Protein 6W7T (pdb70)

Solvent-accessible surface area: 50321 Å² total; per-residue (Å²): 180,81,61,82,114,69,72,10,23,86,0,3,60,17,20,10,60,31,122,79,77,37,110,3,17,54,73,8,43,52,61,99,120,99,9,112,152,45,4,39,69,38,29,157,164,55,48,157,60,7,79,60,16,26,53,48,46,2,15,6,26,2,10,12,0,17,127,14,1,9,57,14,0,100,55,127,150,49,152,7,9,27,34,1,94,0,0,41,14,4,4,48,39,31,28,32,19,48,100,49,91,21,39,57,85,78,177,94,62,92,100,38,20,31,86,6,12,72,24,7,18,112,59,21,63,40,45,117,5,20,72,74,2,48,64,64,94,136,95,20,119,99,52,5,31,48,38,8,78,131,58,27,132,73,19,60,58,36,12,64,32,98,9,38,46,44,18,19,20,0,23,108,15,3,12,56,12,0,91,65,107,150,57,130,12,5,25,40,2,96,0,0,50,12,3,8,51,36,24,46,32,26,40,77,79,57,55,32,53,36,57,136,115,165,189,84,36,77,141,81,59,10,26,103,7,2,77,23,24,12,53,56,78,54,35,48,109,9,26,56,85,15,63,66,44,106,134,121,44,104,134,62,2,7,38,48,40,132,145,78,50,149,80,8,73,55,18,37,48,62,49,11,26,56,46,12,19,20,0,16,116,14,1,24,56,11,1,102,39,113,130,47,127,10,13,31,51,1,93,0,0,37,9,4,0,43,30,26,64,27,23,50,49,74,60,20,25,48,47,51,82,152,111,190,103,62,59,113,63,62,17,32,61,5,1,63,15,20,9,66,37,67,68,62,54,67,0,3,101,53,19,54,78,53,127,150,79,26,138,168,40,3,32,43,52,47,107,133,59,51,136,60,14,69,32,8,23,57,91,45,10,31,66,41,4,12,23,0,14,128,19,0,14,41,6,0,88,62,117,139,43,102,11,14,29,42,1,65,0,0,40,7,2,2,47,28,22,36,22,15,45,68,45,65,23,31,62,49,76,154,134,177,96,54,78,115,77,48,9,55,90,2,3,76,15,25,15,79,38,58,67,109,33,71,0,18,54,60,9,53,64,81,85,138,134,5,123,137,54,15,56,67,27,68,166,150,58,36,129,87,6,61,59,36,17,50,64,50,1,28,44,48,6,11,22,0,15,118,12,0,15,64,13,0,82,49,107,140,38,138,15,17,26,34,3,104,0,0,44,13,3,2,50,43,27,33,26,16,61,38,56,60,20,31,62,53,65,116,70,162,188,114,55,82,123,70,54,14,17,98,0,2,70,20,21,11,79,49,56,56,58,45,113,4,22,56,83,10,47,60,69,95,140,91,2,122,173,42,4,25,46,31,26,152,136,51,39,125,67,7,74,63,12,19,59,46,47,4,28,26,31,9,15,4,0,23,81,10,1,17,66,12,0,94,47,109,143,53,158,12,16,37,47,4,111,0,0,45,8,3,2,47,46,26,35,27,16,66,84,47,53,36,30,57,24,68,149,203,72,80,116,82,79,13,39,73,2,2,69,24,13,11,79,51,42,66,42,43,99,3,10,72,58,6,58,56,56,104,134,119,37,148,149,54,5,35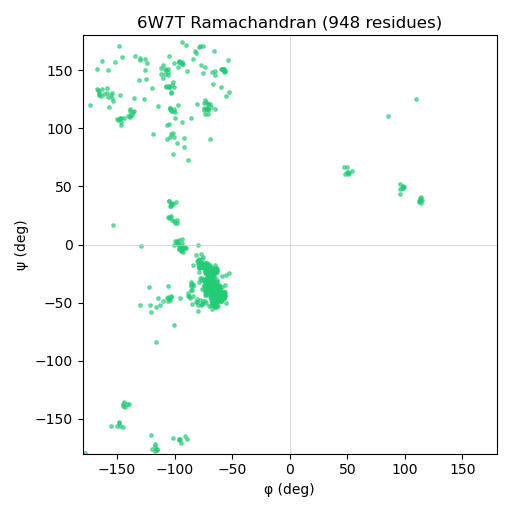,29,41,30,78,155,71,52,131,81,13,61,66,36,24,54,93,58,6,25,47,38,12,11,6,0,10,96,11,0,22,54,8,0,86,52,114,130,48,117,10,3,31,47,0,90,0,0,40,13,3,0,49,41,25,49,22,18,61,60,70,29,48,19,66,38,65,128,78,200,192,101,61,44,132,88,52,1,50,87,2,5,77,26,22,5,75,56,45,78,54,39,101,7,13,71,70,7,60,48,51,105,146,125,25,141,168,62,2,34,41,22,42,202,138,60,48,130,83,20,69,55,18,15,53,84,57,2,28,44,45,2,10,10,0,13,145,12,0,11,54,12,0,96,41,113,144,43,109,8,6,19,51,0,67,0,0,34,6,0,0,44,42,25,39,23,16,40,78,40,43,22,41,71,45,58,142,152,103,125,115,93,1,52,82,4,0,61,17,14,17,77,43,67,74,54,36,94,1,25,58,56,8,66,48,65,104,143,102,16,145,138,57,4,47,36,44,39,178,135,26,46,125,62,8,75,63,22,12,57,81,81,4,26,57,48,5,20,13,0,15,103,10,0,23,58,10,0,84,50,109,144,46,140,20,21,26,48,2,77,0,0,40,7,3,4,52,37,25,55,32,34,30,73,56,46,29,32,57,38,109

Organism: NCBI:txid2905964

Radius of gyration: 33.5 Å; Cα contacts (8 Å, |Δi|>4): 1269; chains: 9; bounding box: 105×89×72 Å

InterPro domains:
  IPR048683 Bacteriophage Sf6, terminase small subunit-like [PF20901] (17-115)

B-factor: mean 127.48, std 31.04, range [30.0, 252.53]

Foldseek 3Di:
DDDPVQLVVQLLVCVVPPVDNQVSNVSSPDDNPPRPVVSVVVCVVCVVVSVVVVVVVVVVCVVVVVVVLVVQLVDPPDDPVSVVVSVVVVVVVVPDDDDDDDDDDDD/DVVQLLVQLVVVCVVVNDQLVSNCVSDDDNPDGPVVSVVSCVVCVVVSVVVVVVVVVVCVVVVVVVLVCQLPVPPDDDVSNVVSVVVVVVVVPDDDDDDDDDDDDDD/DQDPVVLVLQLLVCCVPVPDQQVSVCVSPDDNVVGDVPSVVVCVVCVVVSVVSVVVVVVVCVVVVVVVLVCQLVDPPHDPVSNVVSVVVVVVVVPDDDDDDDDDDDDDD/DDDPVVLVLQLLVCCVPVNDQVVSQVVSPDDPVDDVVCSVVVCVVCVVVSVVVVVVVVVVCVVVVVVVLVCQLPPPPDDPVSVVVSVVVVVVVVPDDDDDDDDDDDDD/DDDPVVLVVQLLVCCVPVPDQLVSNCSSPDDSPPRDVVSVVVCVVCVVVSVVVVVVVVVVCVVVVVVVLVCQLPVPPDDPVSVVVSVVVVVVVVPDDDDDDDDDDPDDD/DDDPVVLVVQLLVCCVPVPDQQVSNVVSPDDNPPGPVVSVVVCVVCVVVSVVVVVVVVVVCVVVVVVVLVCLLVDPPDDPVSVVVSVVVVCVVVPDDDDDDDDDDDD/DDVVVLVVQLLVCCVPPVDQQVSVVVSPDDPVCRVPPSVVVCVVCVVVSVVVVVVVVVVCVVVVVVVLVCQLPVPPHDPVSNVVSVVVVCVVVPHDDDDDDDDDDDDD/DDDPVVLVVQLLVCCVPVPDQQVSVVVSPDDNVPTDVVSVVVCVVCVVVSVVVVVVVVVVCVVVVVVVLVCQLPPPPDDPVSVVVSVVVVVVVVPDDDDDDDDDDPDD/DVVLVVQLLVLCVPVPDQLVSQVSSVHDNPDGPPPSVVVCVVCVVVSVVVVVVVVVVCVVVVVVVLVCQLPDPPHDPVSNVVSVVVVVVVVPDDDDDDDDDDD

Nearest PDB structures (foldseek):
  6w7t-assembly1_B  TM=9.770E-01  e=2.037E-16  Bruynoghevirus PaP3
  7joq-assembly1_C  TM=9.391E-01  e=1.410E-12  Pseudomonas phage NV1
  7joq-assembly5_l  TM=9.430E-01  e=6.565E-12  Pseudomonas phage NV1
  7joq-assembly1_H  TM=9.535E-01  e=2.866E-11  Pseudomonas phage NV1
  7joq-assembly1_D  TM=9.515E-01  e=2.081E-11  Pseudomonas phage NV1

Secondary structure (DSSP, 8-state):
-HHHHHHHHHHHHHHT--HHHHHHHHTS-SS--HHHHHHHHHHTHHHHHHHHHHHHHHTHHHHHHHHHHHHH-TTS-HHHHHHHHHHHHHHHT------EEEEE---/---HHHHHHHHHHHHHHH--HHHHHHHTT--SSS-HHHHHHHHHHSHHHHHHHHHHHHHTTHHHHHHHHHHHHH-TTS-HHHHHHHHHHHHHHHT----EEEEE-----/---HHHHHHHHHHHHHHH--HHHHHHHH---SS-SHHHHHHHHHHSHHHHHHHHHHHHHHTHHHHHHHHHHHHH-TTS-HHHHHHHHHHHHHHHT-----EEEEEE--/---HHHHHHHHHHHHHHH--HHHHHHTTS--SSS-TTHHHHHHHHSHHHHHHHHHHHHHHTHHHHHHHHHHHHH-TTS-HHHHHHHHHHHHHHHT-----EEEEEE---/---HHHHHHHHHHHHHHH--HHHHHHHTS--SSS-TTHHHHHHHHSHHHHHHHHHHHHHTTHHHHHHHHHHHHH-TTS-HHHHHHHHHHHHHHHT-----EEEEE--/--HHHHHHHHHHHHHHH--HHHHHHHTS--SSS-TTHHHHHHHH-HHHHHHHHHHHHHTTHHHHHHHHHHHHH-TTS-HHHHHHHHHHHHHHHT----EEEEEEEE--/---HHHHHHHHHHHHHHH--HHHHHHHTT--SSS-HHHHHHHHHHSHHHHHHHHHHHHHHTHHHHHHHHHHHHH-TTS-HHHHHHHHHHHHHHHT----EEEEEE---/-HHHHHHHHHHHHHH--HHHHHHHTT--SS--TTHHHHHHHHTHHHHHHHHHHHHHHTHHHHHHHHHHHHH-TTS-HHHHHHHHHHHHHHHT----EEEEEE-/---HHHHHHHHHHHHHH---HHHHHHHHT--SSS-HHHHHHHHHHSHHHHHHHHHHHHHHTHHHHHHHHHHHHH-TTS-HHHHHHHHHHHHHHHT----EEEEEE--

Sequence (966 aa):
PLSAKEKLDLYCEGLADGLNKTQAYVAAGFSPNHAQRNVAAYHRKHSEYINAFISERIGSHVPMALRVIVSIAEDPNEKGGIRLKAAQDILDRGGFGAKQKVELTTKSAKEKLDLYCEGLADGLNKTQAYVAAGFSPNHAQRNVAAYHRKHSEYINAFISERIGSHVPMALRVIVSIAEDPNEKGGIRLKAAQDILDRGGFGAKQKVELTTKNVPLSAKEKLDLYCEGLADGLNKTQAYVAAGFSPNHAQRNVAAYHRKHSEYINAFISERIGSHVPMALRVIVSIAEDPNEKGGIRLKAAQDILDRGGFGAKQKVELTTKNVPLSAKEKLDLYCEGLADGLNKTQAYVAAGFSPNHAQRNVAAYHRKHSEYINAFISERIGSHVPMALRVIVSIAEDPNEKGGIRLKAAQDILDRGGFGAKQKVELTTKNPLSAKEKLDLYCEGLADGLNKTQAYVAAGFSPNHAQRNVAAYHRKHSEYINAFISERIGSHVPMALRVIVSIAEDPNEKGGIRLKAAQDILDRGGFGAKQKVELTTKNVPLSAKEKLDLYCEGLADGLNKTQAYVAAGFSPNHAQRNVAAYHRKHSEYINAFISERIGSHVPMALRVIVSIAEDPNEKGGIRLKAAQDILDRGGFGAKQKVELTTKLSAKEKLDLYCEGLADGLNKTQAYVAAGFSPNHAQRNVAAYHRKHSEYINAFISERIGSHVPMALRVIVSIAEDPNEKGGIRLKAAQDILDRGGFGAKQKVELTTKNVPLSAKEKLDLYCEGLADGLNKTQAYVAAGFSPNHAQRNVAAYHRKHSEYINAFISERIGSHVPMALRVIVSIAEDPNEKGGIRLKAAQDILDRGGFGAKQKVELTTKNAKEKLDLYCEGLADGLNKTQAYVAAGFSPNHAQRNVAAYHRKHSEYINAFISERIGSHVPMALRVIVSIAEDPNEKGGIRLKAAQDILDRGGFGAKQKVELTT

Structure (mmCIF, N/CA/C/O backbone):
data_6W7T
#
_entry.id   6W7T
#
_cell.length_a   108.302
_cell.length_b   121.152
_cell.length_c   129.664
_cell.angle_alpha   90.000
_cell.angle_beta   90.000
_cell.angle_gamma   90.000
#
_symmetry.space_group_name_H-M   'P 21 21 21'
#
loop_
_atom_site.group_PDB
_atom_site.id
_atom_site.type_symbol
_atom_site.label_atom_id
_atom_site.label_alt_id
_atom_site.label_comp_id
_atom_site.label_asym_id
_atom_site.label_entity_id
_atom_site.label_seq_id
_atom_site.pdbx_PDB_ins_code
_atom_site.Cartn_x
_atom_site.Cartn_y
_atom_site.Cartn_z
_atom_site.occupancy
_atom_site.B_iso_or_equiv
_atom_site.auth_seq_id
_atom_site.auth_comp_id
_atom_site.auth_asym_id
_atom_site.auth_atom_id
_atom_site.pdbx_PDB_model_num
ATOM 1 N N . PRO A 1 13 ? 91.307 119.710 21.836 1.00 153.00 13 PRO I N 1
ATOM 2 C CA . PRO A 1 13 ? 90.229 120.287 22.645 1.00 148.63 13 PRO I CA 1
ATOM 3 C C . PRO A 1 13 ? 89.380 119.246 23.391 1.00 147.60 13 PRO I C 1
ATOM 4 O O . PRO A 1 13 ? 88.191 119.121 23.100 1.00 141.52 13 PRO I O 1
ATOM 8 N N . LEU A 1 14 ? 89.986 118.519 24.332 1.00 142.32 14 LEU I N 1
ATOM 9 C CA . LEU A 1 14 ? 89.253 117.622 25.224 1.00 136.34 14 LEU I CA 1
ATOM 10 C C . LEU A 1 14 ? 90.077 117.369 26.481 1.00 117.83 14 LEU I C 1
ATOM 11 O O . LEU A 1 14 ? 91.311 117.367 26.437 1.00 119.00 14 LEU I O 1
ATOM 16 N N . SER A 1 15 ? 89.368 117.134 27.593 1.00 99.17 15 SER I N 1
ATOM 17 C CA . SER A 1 15 ? 89.926 117.141 28.946 1.00 100.71 15 SER I CA 1
ATOM 18 C C . SER A 1 15 ? 91.128 116.221 29.130 1.00 93.05 15 SER I C 1
ATOM 19 O O . SER A 1 15 ? 91.327 115.281 28.353 1.00 122.43 15 SER I O 1
ATOM 22 N N . ALA A 1 16 ? 91.943 116.491 30.158 1.00 86.10 16 ALA I N 1
ATOM 23 C CA . ALA A 1 16 ? 92.916 115.493 30.598 1.00 113.89 16 ALA I CA 1
ATOM 24 C C . ALA A 1 16 ? 92.219 114.204 31.013 1.00 97.08 16 ALA I C 1
ATOM 25 O O . ALA A 1 16 ? 92.796 113.116 30.898 1.00 93.20 16 ALA I O 1
ATOM 27 N N . LYS A 1 17 ? 90.966 114.305 31.461 1.00 92.72 17 LYS I N 1
ATOM 28 C CA . LYS A 1 17 ? 90.201 113.117 31.816 1.00 101.52 17 LYS I CA 1
ATOM 29 C C . LYS A 1 17 ? 89.826 112.312 30.581 1.00 102.67 17 LYS I C 1
ATOM 30 O O . LYS A 1 17 ? 89.866 111.076 30.606 1.00 109.73 17 LYS I O 1
ATOM 36 N N . GLU A 1 18 ? 89.526 112.987 29.470 1.00 97.57 18 GLU I N 1
ATOM 37 C CA . GLU A 1 18 ? 89.192 112.266 28.246 1.00 97.04 18 GLU I CA 1
ATOM 38 C C . GLU A 1 18 ? 90.436 111.645 27.629 1.00 91.98 18 GLU I C 1
ATOM 39 O O . GLU A 1 18 ? 90.392 110.520 27.114 1.00 96.40 18 GLU I O 1
ATOM 45 N N . LYS A 1 19 ? 91.572 112.352 27.711 1.00 81.34 19 LYS I N 1
ATOM 46 C CA . LYS A 1 19 ? 92.828 111.781 27.237 1.00 93.54 19 LYS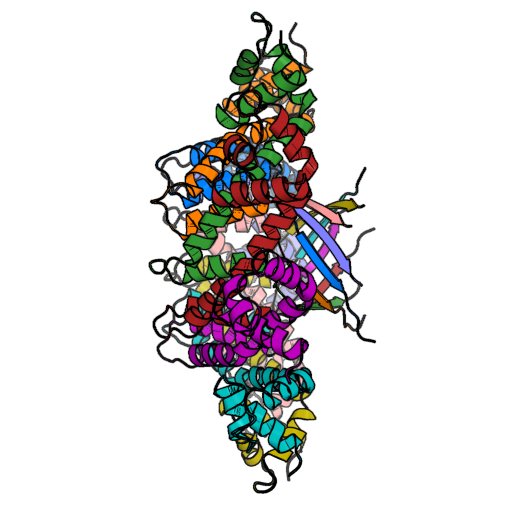 I CA 1
ATOM 47 C C . LYS A 1 19 ? 93.236 110.579 28.078 1.00 99.24 19 LYS I C 1
ATOM 48 O O . LYS A 1 19 ? 93.721 109.572 27.541 1.00 107.15 19 LYS I O 1
ATOM 54 N N . LEU A 1 20 ? 92.993 110.645 29.390 1.00 106.09 20 LEU I N 1
ATOM 55 C CA . LEU A 1 20 ? 93.270 109.508 30.261 1.00 95.28 20 LEU I CA 1
ATOM 56 C C . LEU A 1 20 ? 92.356 108.329 29.940 1.00 101.53 20 LEU I C 1
ATOM 57 O O . LEU A 1 20 ? 92.804 107.174 29.938 1.00 98.49 20 LEU I O 1
ATOM 62 N N . ASP A 1 21 ? 91.078 108.594 29.651 1.00 86.78 21 ASP I N 1
ATOM 63 C CA . ASP A 1 21 ? 90.170 107.498 29.326 1.00 82.95 21 ASP I CA 1
ATOM 64 C C . ASP A 1 21 ? 90.540 106.833 28.014 1.00 90.57 21 ASP I C 1
ATOM 65 O O . ASP A 1 21 ? 90.473 105.603 27.893 1.00 98.27 21 ASP I O 1
ATOM 70 N N . LEU A 1 22 ? 90.962 107.622 27.028 1.00 103.41 22 LEU I N 1
ATOM 71 C CA . LEU A 1 22 ? 91.389 107.018 25.774 1.00 96.31 22 LEU I CA 1
ATOM 72 C C . LEU A 1 22 ? 92.680 106.230 25.963 1.00 88.88 22 LEU I C 1
ATOM 73 O O . LEU A 1 22 ? 92.842 105.146 25.385 1.00 90.22 22 LEU I O 1
ATOM 78 N N . TYR A 1 23 ? 93.601 106.741 26.789 1.00 74.64 23 TYR I N 1
ATOM 79 C CA . TYR A 1 23 ? 94.825 105.990 27.057 1.00 87.99 23 TYR I CA 1
ATOM 80 C C . TYR A 1 23 ? 94.522 104.665 27.749 1.00 97.96 23 TYR I C 1
ATOM 81 O O . TYR A 1 23 ? 95.113 103.636 27.408 1.00 91.42 23 TYR I O 1
ATOM 90 N N . CYS A 1 24 ? 93.592 104.667 28.715 1.00 102.62 24 CYS I N 1
ATOM 91 C CA . CYS A 1 24 ? 93.221 103.428 29.404 1.00 91.64 24 CYS I CA 1
ATOM 92 C C . CYS A 1 24 ? 92.515 102.445 28.480 1.00 90.91 24 CYS I C 1
ATOM 93 O O . CYS A 1 24 ? 92.742 101.234 28.580 1.00 87.20 24 CYS I O 1
ATOM 96 N N . GLU A 1 25 ? 91.618 102.927 27.612 1.00 96.69 25 GLU I N 1
ATOM 97 C CA . GLU A 1 25 ? 90.969 102.008 26.681 1.00 86.42 25 GLU I CA 1
ATOM 98 C C . GLU A 1 25 ? 91.990 101.403 25.721 1.00 85.68 25 GLU I C 1
ATOM 99 O O . GLU A 1 25 ? 91.963 100.192 25.445 1.00 101.75 25 GLU I O 1
ATOM 105 N N . GLY A 1 26 ? 92.932 102.222 25.245 1.00 84.92 26 GLY I N 1
ATOM 106 C CA . GLY A 1 26 ? 93.993 101.697 24.407 1.00 83.89 26 GLY I CA 1
ATOM 107 C C . GLY A 1 26 ? 94.877 100.721 25.152 1.00 82.03 26 GLY I C 1
ATOM 108 O O . GLY A 1 26 ? 95.390 99.768 24.561 1.00 77.45 26 GLY I O 1
ATOM 109 N N . LEU A 1 27 ? 95.069 100.949 26.456 1.00 98.66 27 LEU I N 1
ATOM 110 C CA . LEU A 1 27 ? 95.824 100.033 27.303 1.00 76.32 27 LEU I CA 1
ATOM 111 C C . LEU A 1 27 ? 95.073 98.724 27.496 1.00 101.04 27 LEU I C 1
ATOM 112 O O . LEU A 1 27 ? 95.691 97.656 27.597 1.00 100.33 27 LEU I O 1
ATOM 117 N N . ALA A 1 28 ? 93.741 98.778 27.450 1.00 100.49 28 ALA I N 1
ATOM 118 C CA . ALA A 1 28 ? 92.927 97.545 27.548 1.00 97.43 28 ALA I CA 1
ATOM 119 C C . ALA A 1 28 ? 93.189 96.637 26.350 1.00 96.93 28 ALA I C 1
ATOM 120 O O . ALA A 1 28 ? 93.322 95.428 26.544 1.00 107.87 28 ALA I O 1
ATOM 122 N N . ASP A 1 29 ? 93.197 97.203 25.152 1.00 98.83 29 ASP I N 1
ATOM 123 C CA . ASP A 1 29 ? 93.402 96.393 23.930 1.00 97.99 29 ASP I CA 1
ATOM 124 C C . ASP A 1 29 ? 94.830 96.548 23.400 1.00 106.67 29 ASP I C 1
ATOM 125 O O . ASP A 1 29 ? 95.437 95.522 23.081 1.00 67.38 29 ASP I O 1
ATOM 130 N N . GLY A 1 30 ? 95.354 97.777 23.337 1.00 120.58 30 GLY I N 1
ATOM 131 C CA . GLY A 1 30 ? 96.688 98.041 22.748 1.00 119.74 30 GLY I CA 1
ATOM 132 C C . GLY A 1 30 ? 97.762 97.850 23.779 1.00 111.17 30 GLY I C 1
ATOM 133 O O . GLY A 1 30 ? 97.932 98.716 24.640 1.00 77.63 30 GLY I O 1
ATOM 134 N N . LEU A 1 31 ? 98.529 96.787 23.631 1.00 109.94 31 LEU I N 1
ATOM 135 C CA . LEU A 1 31 ? 99.464 96.439 24.720 1.00 155.35 31 LEU I CA 1
ATOM 136 C C . LEU A 1 31 ? 100.526 97.497 24.998 1.00 156.85 31 LEU I C 1
ATOM 137 O O . LEU A 1 31 ? 100.705 97.829 26.176 1.00 169.01 31 LEU I O 1
ATOM 142 N N . ASN A 1 32 ? 101.179 98.037 23.980 1.00 105.51 32 ASN I N 1
ATOM 143 C CA . ASN A 1 32 ? 102.307 98.937 24.314 1.00 80.61 32 ASN I CA 1
ATOM 144 C C . ASN A 1 32 ? 101.769 100.084 25.148 1.00 90.44 32 ASN I C 1
ATOM 145 O O . ASN A 1 32 ? 100.701 100.616 24.813 1.00 111.21 32 ASN I O 1
ATOM 150 N N . LYS A 1 33 ? 102.483 100.420 26.211 1.00 106.06 33 LYS I N 1
ATOM 151 C CA . LYS A 1 33 ? 102.107 101.621 26.982 1.00 109.79 33 LYS I CA 1
ATOM 152 C C . LYS A 1 33 ? 102.345 102.785 26.037 1.00 101.85 33 LYS I C 1
ATOM 153 O O . LYS A 1 33 ? 101.414 103.570 25.807 1.00 95.67 33 LYS I O 1
ATOM 159 N N . THR A 1 34 ? 103.545 102.836 25.468 1.00 103.21 34 THR I N 1
ATOM 160 C CA . THR A 1 34 ? 103.820 103.981 24.603 1.00 103.71 34 THR I CA 1
ATOM 161 C C . THR A 1 34 ? 102.854 104.030 23.419 1.00 107.95 34 THR I C 1
ATOM 162 O O . THR A 1 34 ? 102.446 105.117 22.987 1.00 113.94 34 THR I O 1
ATOM 166 N N . GLN A 1 35 ? 102.470 102.867 22.880 1.00 79.32 35 GLN I N 1
ATOM 167 C CA . GLN A 1 35 ? 101.507 102.857 21.783 1.00 83.64 35 GLN I CA 1
ATOM 168 C C . GLN A 1 35 ? 100.157 103.414 22.236 1.00 92.31 35 GLN I C 1
ATOM 169 O O . GLN A 1 35 ? 99.557 104.248 21.547 1.00 94.98 35 GLN I O 1
ATOM 175 N N . ALA A 1 36 ? 99.666 102.975 23.402 1.00 96.81 36 ALA I N 1
ATOM 176 C CA . ALA A 1 36 ? 98.399 103.498 23.915 1.00 94.42 36 ALA I CA 1
ATOM 177 C C . ALA A 1 36 ? 98.516 104.967 24.305 1.00 93.63 36 ALA I C 1
ATOM 178 O O . ALA A 1 36 ? 97.533 105.718 24.220 1.00 83.01 36 ALA I O 1
ATOM 180 N N . TYR A 1 37 ? 99.715 105.391 24.711 1.00 103.62 37 TYR I N 1
ATOM 181 C CA . TYR A 1 37 ? 99.975 106.792 25.026 1.00 98.93 37 TYR I CA 1
ATOM 182 C C . TYR A 1 37 ? 99.839 107.680 23.799 1.00 93.76 37 TYR I C 1
ATOM 183 O O . TYR A 1 37 ? 99.072 108.649 23.802 1.00 77.26 37 TYR I O 1
ATOM 192 N N . VAL A 1 38 ? 100.551 107.342 22.719 1.00 86.50 38 VAL I N 1
ATOM 193 C CA . VAL A 1 38 ? 100.463 108.169 21.522 1.00 76.68 38 VAL I CA 1
ATOM 194 C C . VAL A 1 38 ? 99.125 107.989 20.817 1.00 88.32 38 VAL I C 1
ATOM 195 O O . VAL A 1 38 ? 98.689 108.894 20.098 1.00 97.16 38 VAL I O 1
ATOM 199 N N . ALA A 1 39 ? 98.446 106.854 21.003 1.00 85.38 39 ALA I N 1
ATOM 200 C CA . ALA A 1 39 ? 97.111 106.739 20.437 1.00 83.09 39 ALA I CA 1
ATOM 201 C C . ALA A 1 39 ? 96.106 107.532 21.251 1.00 81.79 39 ALA I C 1
ATOM 202 O O . ALA A 1 39 ? 95.056 107.917 20.723 1.00 74.67 39 ALA I O 1
ATOM 204 N N . ALA A 1 40 ? 96.443 107.854 22.501 1.00 89.96 40 ALA I N 1
ATOM 205 C CA . ALA A 1 40 ? 95.582 108.730 23.273 1.00 95.42 40 ALA I CA 1
ATOM 206 C C . ALA A 1 40 ? 95.744 110.176 22.854 1.00 102.36 40 ALA I C 1
ATOM 207 O O . ALA A 1 40 ? 94.864 110.991 23.148 1.00 106.00 40 ALA I O 1
ATOM 209 N N . GLY A 1 41 ? 96.813 110.494 22.126 1.00 95.02 41 GLY I N 1
ATOM 210 C CA . GLY A 1 41 ? 97.024 111.841 21.645 1.00 91.01 41 GLY I CA 1
ATOM 211 C C . GLY A 1 41 ? 97.971 112.686 22.472 1.00 93.33 41 GLY I C 1
ATOM 212 O O . GLY A 1 41 ? 97.654 113.834 22.805 1.00 110.54 41 GLY I O 1
ATOM 213 N N . PHE A 1 42 ? 99.138 112.145 22.804 1.00 74.10 42 PHE I N 1
ATOM 214 C CA . PHE A 1 42 ? 100.152 112.885 23.546 1.00 91.68 42 PHE I CA 1
ATOM 215 C C . PHE A 1 42 ? 101.388 113.063 22.676 1.00 83.18 42 PHE I C 1
ATOM 216 O O . PHE A 1 42 ? 101.429 112.645 21.515 1.00 75.34 42 PHE I O 1
ATOM 224 N N . SER A 1 43 ? 102.410 113.657 23.262 1.00 112.76 43 SER I N 1
ATOM 225 C CA . SER A 1 43 ? 103.603 113.980 22.506 1.00 117.94 43 SER I CA 1
ATOM 226 C C . SER A 1 43 ? 104.380 112.719 22.156 1.00 104.46 43 SER I C 1
ATOM 227 O O . SER A 1 43 ? 104.821 111.992 23.063 1.00 90.48 43 SER I O 1
ATOM 230 N N . PRO A 1 44 ? 104.597 112.445 20.866 1.00 99.54 44 PRO I N 1
ATOM 231 C CA . PRO A 1 44 ? 105.328 111.234 20.472 1.00 89.63 44 PRO I CA 1
ATOM 232 C C . PRO A 1 44 ? 106.830 111.353 20.659 1.00 93.51 44 PRO I C 1
ATOM 233 O O . PRO A 1 44 ? 107.539 110.348 20.498 1.00 77.85 44 PRO I O 1
ATOM 237 N N . ASN A 1 45 ? 107.344 112.542 20.981 1.00 115.91 45 ASN I N 1
ATOM 238 C CA . ASN A 1 45 ? 108.790 112.696 21.056 1.00 130.37 45 ASN I CA 1
ATOM 239 C C . ASN A 1 45 ? 109.332 112.171 22.376 1.00 123.40 45 ASN I C 1
ATOM 240 O O . ASN A 1 45 ? 110.260 111.360 22.389 1.00 131.61 45 ASN I O 1
ATOM 245 N N . HIS A 1 46 ? 108.751 112.574 23.492 1.00 104.41 46 HIS I N 1
ATOM 246 C CA . HIS A 1 46 ? 109.137 111.999 24.773 1.00 110.23 46 HIS I CA 1
ATOM 247 C C . HIS A 1 46 ? 107.917 111.326 25.376 1.00 123.67 46 HIS I C 1
ATOM 248 O O . HIS A 1 46 ? 107.075 111.971 26.009 1.00 134.46 46 HIS I O 1
ATOM 255 N N . ALA A 1 47 ? 107.829 110.025 25.122 1.00 110.09 47 ALA I N 1
ATOM 256 C CA . ALA A 1 47 ? 106.710 109.158 25.456 1.00 103.10 47 ALA I CA 1
ATOM 257 C C . ALA A 1 47 ? 107.095 108.106 26.480 1.00 107.89 47 ALA I C 1
ATOM 258 O O . ALA A 1 47 ? 106.383 107.920 27.466 1.00 118.18 47 ALA I O 1
ATOM 260 N N . GLN A 1 48 ? 108.242 107.452 26.286 1.00 116.97 48 GLN I N 1
ATOM 261 C CA . GLN A 1 48 ? 108.605 106.266 27.055 1.00 106.67 48 GLN I CA 1
ATOM 262 C C . GLN A 1 48 ? 108.913 106.602 28.512 1.00 121.25 48 GLN I C 1
ATOM 263 O O . GLN A 1 48 ? 108.692 105.769 29.398 1.00 126.95 48 GLN I O 1
ATOM 269 N N . ARG A 1 49 ? 109.430 107.804 28.778 1.00 117.42 49 ARG I N 1
ATOM 270 C CA . ARG A 1 49 ? 109.639 108.263 30.149 1.00 121.73 49 ARG I CA 1
ATOM 271 C C . ARG A 1 49 ? 108.357 108.882 30.701 1.00 104.62 49 ARG I C 1
ATOM 272 O O . ARG A 1 49 ? 107.972 108.641 31.864 1.00 113.44 49 ARG I O 1
ATOM 280 N N . ASN A 1 50 ? 107.655 109.627 29.845 1.00 97.01 50 ASN I N 1
ATOM 281 C CA . ASN A 1 50 ? 106.479 110.340 30.306 1.00 111.55 50 ASN I CA 1
ATOM 282 C C . ASN A 1 50 ? 105.326 109.376 30.524 1.00 103.27 50 ASN I C 1
ATOM 283 O O . ASN A 1 50 ? 104.499 109.602 31.409 1.00 106.80 50 ASN I O 1
ATOM 288 N N . VAL A 1 51 ? 105.269 108.284 29.756 1.00 117.01 51 VAL I N 1
ATOM 289 C CA . VAL A 1 51 ? 104.226 107.288 29.985 1.00 113.93 51 VAL I CA 1
ATOM 290 C C . VAL A 1 51 ? 104.466 106.584 31.317 1.00 90.41 51 VAL I C 1
ATOM 291 O O . VAL A 1 51 ? 103.517 106.239 32.028 1.00 91.26 51 VAL I O 1
ATOM 295 N N . ALA A 1 52 ? 105.734 106.384 31.692 1.00 84.50 52 ALA I N 1
ATOM 296 C CA . ALA A 1 52 ? 106.032 105.774 32.985 1.00 92.30 52 ALA I CA 1
ATOM 297 C C . ALA A 1 52 ? 105.564 106.669 34.124 1.00 97.76 52 ALA I C 1
ATOM 298 O O . ALA A 1 52 ? 104.877 106.213 35.050 1.00 88.80 52 ALA I O 1
ATOM 300 N N . ALA A 1 53 ? 105.901 107.964 34.054 1.00 108.39 53 ALA I N 1
ATOM 301 C CA . ALA A 1 53 ? 105.450 108.886 35.102 1.00 85.54 53 ALA I CA 1
ATOM 302 C C . ALA A 1 53 ? 103.922 108.998 35.131 1.00 90.96 53 ALA I C 1
ATOM 303 O O . ALA A 1 53 ? 103.301 108.933 36.204 1.00 86.39 53 ALA I O 1
ATOM 305 N N . TYR A 1 54 ? 103.302 109.127 33.953 1.00 89.87 54 TYR I N 1
ATOM 306 C CA . TYR A 1 54 ? 101.849 109.228 33.824 1.00 91.53 54 TYR I CA 1
ATOM 307 C C . TYR A 1 54 ? 101.132 108.004 34.384 1.00 106.15 54 TYR I C 1
ATOM 308 O O . TYR A 1 54 ? 100.123 108.133 35.091 1.00 93.96 54 TYR I O 1
ATOM 317 N N . HIS A 1 55 ? 101.619 106.804 34.059 1.00 95.93 55 HIS I N 1
ATOM 318 C CA . HIS A 1 55 ? 100.982 105.599 34.569 1.00 93.90 55 HIS I CA 1
ATOM 319 C C . HIS A 1 55 ? 101.173 105.465 36.069 1.00 98.99 55 HIS I C 1
ATOM 320 O O . HIS A 1 55 ? 100.209 105.189 36.796 1.00 103.45 55 HIS I O 1
ATOM 327 N N . ARG A 1 56 ? 102.399 105.692 36.562 1.00 90.67 56 ARG I N 1
ATOM 328 C CA . ARG A 1 56 ? 102.613 105.583 38.000 1.00 94.99 56 ARG I CA 1
ATOM 329 C C . ARG A 1 56 ? 101.805 106.623 38.764 1.00 104.05 56 ARG I C 1
ATOM 330 O O . ARG A 1 56 ? 101.525 106.427 39.953 1.00 117.02 56 ARG I O 1
ATOM 338 N N . LYS A 1 57 ? 101.397 107.709 38.099 1.00 94.52 57 LYS I N 1
ATOM 339 C CA . LYS A 1 57 ? 100.593 108.730 38.763 1.00 107.44 57 LYS I CA 1
ATOM 340 C C . LYS A 1 57 ? 99.130 108.313 38.899 1.00 103.41 57 LYS I C 1
ATOM 341 O O . LYS A 1 57 ? 98.540 108.440 39.978 1.00 115.09 57 LYS I O 1
ATOM 347 N N . HIS A 1 58 ? 98.523 107.820 37.819 1.00 103.45 58 HIS I N 1
ATOM 348 C CA . HIS A 1 58 ? 97.077 107.607 37.759 1.00 113.50 58 HIS I CA 1
ATOM 349 C C . HIS A 1 58 ? 96.711 106.140 37.974 1.00 103.85 58 HIS I C 1
ATOM 350 O O . HIS A 1 58 ? 95.736 105.646 37.401 1.00 75.32 58 HIS I O 1
ATOM 357 N N . SER A 1 59 ? 97.455 105.436 38.832 1.00 102.14 59 SER I N 1
ATOM 358 C CA . SER A 1 59 ? 97.269 103.995 38.995 1.00 95.29 59 SER I CA 1
ATOM 359 C C . SER A 1 59 ? 95.843 103.644 39.415 1.00 106.69 59 SER I C 1
ATOM 360 O O . SER A 1 59 ? 95.224 102.721 38.856 1.00 116.11 59 SER I O 1
ATOM 363 N N . GLU A 1 60 ? 95.300 104.377 40.397 1.00 95.69 60 GLU I N 1
ATOM 364 C CA . GLU A 1 60 ? 93.996 104.019 40.950 1.00 102.32 60 GLU I CA 1
ATOM 365 C C . GLU A 1 60 ? 92.897 104.136 39.896 1.00 100.10 60 GLU I C 1
ATOM 366 O O . GLU A 1 60 ? 92.010 103.274 39.811 1.00 108.19 60 GLU I O 1
ATOM 372 N N . TYR A 1 61 ? 92.969 105.170 39.051 1.00 93.20 61 TYR I N 1
ATOM 373 C CA . TYR A 1 61 ? 91.963 105.336 38.005 1.00 100.07 61 TYR I CA 1
ATOM 374 C C . TYR A 1 61 ? 92.036 104.224 36.955 1.00 106.03 61 TYR I C 1
ATOM 375 O O . TYR A 1 61 ? 90.997 103.747 36.481 1.00 101.07 61 TYR I O 1
ATOM 384 N N . ILE A 1 62 ? 93.247 103.816 36.554 1.00 104.46 62 ILE I N 1
ATOM 385 C CA . ILE A 1 62 ? 93.378 102.737 35.572 1.00 88.49 62 ILE I CA 1
ATOM 386 C C . ILE A 1 62 ? 92.829 101.427 36.135 1.00 102.21 62 ILE I C 1
ATOM 387 O O . ILE A 1 62 ? 92.141 100.665 35.431 1.00 94.21 62 ILE I O 1
ATOM 392 N N . ASN A 1 63 ? 93.104 101.148 37.418 1.00 99.82 63 ASN I N 1
ATOM 393 C CA . ASN A 1 63 ? 92.550 99.939 38.023 1.00 86.35 63 ASN I CA 1
ATOM 394 C C . ASN A 1 63 ? 91.022 100.001 38.082 1.00 69.32 63 ASN I C 1
ATOM 395 O O . ASN A 1 63 ? 90.335 99.001 37.812 1.00 83.19 63 ASN I O 1
ATOM 400 N N . ALA A 1 64 ? 90.471 101.175 38.418 1.00 78.14 64 ALA I N 1
ATOM 401 C CA . ALA A 1 64 ? 89.019 101.327 38.429 1.00 86.84 64 ALA I CA 1
ATOM 402 C C . ALA A 1 64 ? 88.430 101.117 37.041 1.00 88.91 64 ALA I C 1
ATOM 403 O O . ALA A 1 64 ? 87.374 100.488 36.894 1.00 72.24 64 ALA I O 1
ATOM 405 N N . PHE A 1 65 ? 89.105 101.626 36.008 1.00 98.88 65 PHE I N 1
ATOM 406 C CA . PHE A 1 65 ? 88.619 101.432 34.646 1.00 94.16 65 PHE I CA 1
ATOM 407 C C . PHE A 1 65 ? 88.611 99.958 34.271 1.00 94.69 65 PHE I C 1
ATOM 408 O O . PHE A 1 65 ? 87.691 99.483 33.591 1.00 86.72 65 PHE I O 1
ATOM 416 N N . ILE A 1 66 ? 89.652 99.225 34.671 1.00 93.16 66 ILE I N 1
ATOM 417 C CA . ILE A 1 66 ? 89.723 97.808 34.323 1.00 67.78 66 ILE I CA 1
ATOM 418 C C . ILE A 1 66 ? 88.599 97.042 35.013 1.00 69.82 66 ILE I C 1
ATOM 419 O O . ILE A 1 66 ? 87.960 96.161 34.414 1.00 71.94 66 ILE I O 1
ATOM 424 N N . SER A 1 67 ? 88.285 97.418 36.259 1.00 94.42 67 SER I N 1
ATOM 425 C CA . SER A 1 67 ? 87.135 96.807 36.926 1.00 84.60 67 SER I CA 1
ATOM 426 C C . SER A 1 67 ? 85.821 97.212 36.265 1.00 80.70 67 SER I C 1
ATOM 427 O O . SER A 1 67 ? 84.873 96.420 36.235 1.00 79.31 67 SER I O 1
ATOM 430 N N . GLU A 1 68 ? 85.758 98.422 35.705 1.00 95.62 68 GLU I N 1
ATOM 431 C CA . GLU A 1 68 ? 84.573 98.838 34.961 1.00 89.48 68 GLU I CA 1
ATOM 432 C C . GLU A 1 68 ? 84.393 98.000 33.700 1.00 87.52 68 GLU I C 1
ATOM 433 O O . GLU A 1 68 ? 83.270 97.615 33.354 1.00 88.60 68 GLU I O 1
ATOM 439 N N . ARG A 1 69 ? 85.493 97.691 33.013 1.00 79.83 69 ARG I N 1
ATOM 440 C CA . ARG A 1 69 ? 85.415 96.889 31.793 1.00 99.82 69 ARG I CA 1
ATOM 441 C C . ARG A 1 69 ? 85.003 95.449 32.118 1.00 104.92 69 ARG I C 1
ATOM 442 O O . ARG A 1 69 ? 84.228 94.814 31.371 1.00 105.80 69 ARG I O 1
ATOM 450 N N . ILE A 1 70 ? 85.483 94.930 33.258 1.00 104.32 70 ILE I N 1
ATOM 451 C CA . ILE A 1 70 ? 85.050 93.600 33.685 1.00 93.55 70 ILE I CA 1
ATOM 452 C C . ILE A 1 70 ? 83.537 93.580 33.858 1.00 99.93 70 ILE I C 1
ATOM 453 O O . ILE A 1 70 ? 82.859 92.648 33.407 1.00 118.39 70 ILE I O 1
ATOM 458 N N . GLY A 1 71 ? 82.977 94.616 34.486 1.00 85.78 71 GLY I N 1
ATOM 459 C CA . GLY A 1 71 ? 81.530 94.690 34.546 1.00 101.34 71 GLY I CA 1
ATOM 460 C C . GLY A 1 71 ? 80.881 94.915 33.194 1.00 99.09 71 GLY I C 1
ATOM 461 O O . GLY A 1 71 ? 79.731 94.506 32.996 1.00 92.01 71 GLY I O 1
ATOM 462 N N . SER A 1 72 ? 81.606 95.527 32.248 1.00 105.13 72 SER I N 1
ATOM 463 C CA . SER A 1 72 ? 81.058 95.733 30.909 1.00 111.45 72 SER I CA 1
ATOM 464 C C . SER A 1 72 ? 80.847 94.419 30.177 1.00 109.31 72 SER I C 1
ATOM 465 O O . SER A 1 72 ? 80.008 94.356 29.270 1.00 106.09 72 SER I O 1
ATOM 468 N N . HIS A 1 73 ? 81.574 93.370 30.556 1.00 111.28 73 HIS I N 1
ATOM 469 C CA . HIS A 1 73 ? 81.424 92.118 29.815 1.00 99.56 73 HIS I CA 1
ATOM 470 C C . HIS A 1 73 ? 80.407 91.152 30.428 1.00 96.27 73 HIS I C 1
ATOM 471 O O . HIS A 1 73 ? 80.202 90.070 29.866 1.00 101.54 73 HIS I O 1
ATOM 478 N N . VAL A 1 74 ? 79.744 91.505 31.530 1.00 101.12 74 VAL I N 1
ATOM 479 C CA . VAL A 1 74 ? 78.885 90.547 32.241 1.00 105.18 74 VAL I CA 1
ATOM 480 C C . VAL A 1 74 ? 77.622 90.114 31.489 1.00 97.44 74 VAL I C 1
ATOM 481 O O . VAL A 1 74 ? 77.209 88.958 31.677 1.00 104.74 74 VAL I O 1
ATOM 485 N N . PRO A 1 75 ? 76.951 90.947 30.668 1.00 106.31 75 PRO I N 1
ATOM 486 C CA . PRO A 1 75 ? 75.746 90.432 29.984 1.00 103.95 75 PRO I CA 1
ATOM 487 C C . PRO A 1 75 ? 76.058 89.291 29.034 1.00 103.34 75 PRO I C 1
ATOM 488 O O . PRO A 1 75 ? 75.251 88.360 28.892 1.00 95.43 75 PRO I O 1
ATOM 492 N N . MET A 1 76 ? 77.220 89.340 28.383 1.00 106.46 76 MET I N 1
ATOM 493 C CA . MET A 1 76 ? 77.677 88.219 27.574 1.00 99.24 76 MET I CA 1
ATOM 494 C C . MET A 1 76 ? 77.771 86.953 28.420 1.00 106.91 76 MET I C 1
ATOM 495 O O . MET A 1 76 ? 77.286 85.881 28.026 1.00 104.00 76 MET I O 1
ATOM 500 N N . ALA A 1 77 ? 78.387 87.070 29.602 1.00 102.00 77 ALA I N 1
ATOM 501 C CA . ALA A 1 77 ? 78.544 85.922 30.487 1.00 92.13 77 ALA I CA 1
ATOM 502 C C . ALA A 1 77 ? 77.196 85.371 30.933 1.00 88.43 77 ALA I C 1
ATOM 503 O O . ALA A 1 77 ? 77.006 84.147 30.997 1.00 93.46 77 ALA I O 1
ATOM 505 N N . LEU A 1 78 ? 76.248 86.258 31.251 1.00 67.48 78 LEU I N 1
ATOM 506 C CA . LEU A 1 78 ? 74.923 85.794 31.640 1.00 68.69 78 LEU I CA 1
ATOM 507 C C . LEU A 1 78 ? 74.256 85.047 30.496 1.00 96.73 78 LEU I C 1
ATOM 508 O O . LEU A 1 78 ? 73.654 83.985 30.706 1.00 106.78 78 LEU I O 1
ATOM 513 N N . ARG A 1 79 ? 74.347 85.592 29.279 1.00 105.56 79 ARG I N 1
ATOM 514 C CA . ARG A 1 79 ? 73.749 84.922 28.130 1.00 101.13 79 ARG I CA 1
ATOM 515 C C . ARG A 1 79 ? 74.354 83.535 27.928 1.00 103.48 79 ARG I C 1
ATOM 516 O O . ARG A 1 79 ? 73.629 82.564 27.684 1.00 109.74 79 ARG I O 1
ATOM 524 N N . VAL A 1 80 ? 75.679 83.416 28.058 1.00 105.12 80 VAL I N 1
ATOM 525 C CA . VAL A 1 80 ? 76.322 82.111 27.889 1.00 99.23 80 VAL I CA 1
ATOM 526 C C . VAL A 1 80 ? 75.846 81.134 28.958 1.00 95.22 80 VAL I C 1
ATOM 527 O O . VAL A 1 80 ? 75.538 79.970 28.664 1.00 99.11 80 VAL I O 1
ATOM 531 N N . ILE A 1 81 ? 75.784 81.584 30.217 1.00 98.94 81 ILE I N 1
ATOM 532 C CA . ILE A 1 81 ? 75.424 80.660 31.293 1.00 98.51 81 ILE I CA 1
ATOM 533 C C . ILE A 1 81 ? 73.976 80.191 31.151 1.00 92.22 81 ILE I C 1
ATOM 534 O O . ILE A 1 81 ? 73.682 78.987 31.261 1.00 87.67 81 ILE I O 1
ATOM 539 N N . VAL A 1 82 ? 73.057 81.113 30.845 1.00 83.51 82 VAL I N 1
ATOM 540 C CA . VAL A 1 82 ? 71.662 80.714 30.671 1.00 88.68 82 VAL I CA 1
ATOM 541 C C . VAL A 1 82 ? 71.494 79.838 29.423 1.00 104.28 82 VAL I C 1
ATOM 542 O O . VAL A 1 82 ? 70.729 78.863 29.435 1.00 115.80 82 VAL I O 1
ATOM 546 N N . SER A 1 83 ? 72.210 80.153 28.335 1.00 98.66 83 SER I N 1
ATOM 547 C CA . SER A 1 83 ? 72.118 79.358 27.111 1.00 97.87 83 SER I CA 1
ATOM 548 C C . SER A 1 83 ? 72.631 77.937 27.311 1.00 102.23 83 SER I C 1
ATOM 549 O O . SER A 1 83 ? 72.056 76.982 26.775 1.00 112.52 83 SER I O 1
ATOM 552 N N . ILE A 1 84 ? 73.748 77.781 28.027 1.00 103.50 84 ILE I N 1
ATOM 553 C CA . ILE A 1 84 ? 74.251 76.442 28.324 1.00 88.54 84 ILE I CA 1
ATOM 554 C C . ILE A 1 84 ? 73.277 75.709 29.234 1.00 95.24 84 ILE I C 1
ATOM 555 O O . ILE A 1 84 ? 73.113 74.486 29.127 1.00 104.59 84 ILE I O 1
ATOM 560 N N . ALA A 1 85 ? 72.605 76.437 30.133 1.00 108.86 85 ALA I N 1
ATOM 561 C CA . ALA A 1 85 ? 71.603 75.797 30.979 1.00 106.55 85 ALA I CA 1
ATOM 562 C C . ALA A 1 85 ? 70.410 75.319 30.156 1.00 100.00 85 ALA I C 1
ATOM 563 O O . ALA A 1 85 ? 69.784 74.311 30.504 1.00 107.50 85 ALA I O 1
ATOM 565 N N . GLU A 1 86 ? 70.085 76.027 29.074 1.00 101.64 86 GLU I N 1
ATOM 566 C CA . GLU A 1 86 ? 68.935 75.728 28.225 1.00 118.93 86 GLU I CA 1
ATOM 567 C C . GLU A 1 86 ? 69.268 74.828 27.033 1.00 121.13 86 GLU I C 1
ATOM 568 O O . GLU A 1 86 ? 68.359 74.483 26.271 1.00 112.22 86 GLU I O 1
ATOM 574 N N . ASP A 1 87 ? 70.531 74.451 26.846 1.00 110.55 87 ASP I N 1
ATOM 575 C CA . ASP A 1 87 ? 70.926 73.611 25.712 1.00 116.82 87 ASP I CA 1
ATOM 576 C C . ASP A 1 87 ? 70.419 72.188 25.906 1.00 130.13 87 ASP I C 1
ATOM 577 O O . ASP A 1 87 ? 70.824 71.524 26.871 1.00 136.30 87 ASP I O 1
ATOM 582 N N . PRO A 1 88 ? 69.537 71.680 25.039 1.00 130.09 88 PRO I N 1
ATOM 583 C CA . PRO A 1 88 ? 68.975 70.339 25.274 1.00 114.07 88 PRO I CA 1
ATOM 584 C C . PRO A 1 88 ? 69.940 69.187 25.013 1.00 119.03 88 PRO I C 1
ATOM 585 O O . PRO A 1 88 ? 69.724 68.102 25.570 1.00 135.08 88 PRO I O 1
ATOM 589 N N . ASN A 1 89 ? 70.986 69.366 24.200 1.00 114.64 89 ASN I N 1
ATOM 590 C CA . ASN A 1 89 ? 71.907 68.275 23.884 1.00 141.05 89 ASN I CA 1
ATOM 591 C C . ASN A 1 89 ? 73.252 68.402 24.599 1.00 134.78 89 ASN I C 1
ATOM 592 O O . ASN A 1 89 ? 74.245 67.825 24.143 1.00 127.71 89 ASN I O 1
ATOM 597 N N . GLU A 1 90 ? 73.302 69.120 25.716 1.00 134.19 90 GLU I N 1
ATOM 598 C CA . GLU A 1 90 ? 74.529 69.251 26.488 1.00 128.65 90 GLU I CA 1
ATOM 599 C C . GLU A 1 90 ? 74.596 68.197 27.594 1.00 124.47 90 GLU I C 1
ATOM 600 O O . GLU A 1 90 ? 73.576 67.675 28.057 1.00 119.86 90 GLU I O 1
ATOM 606 N N . LYS A 1 91 ? 75.826 67.888 28.012 1.00 108.48 91 LYS I N 1
ATOM 607 C CA . LYS A 1 91 ? 76.032 66.914 29.078 1.00 108.25 91 LYS I CA 1
ATOM 608 C C . LYS A 1 91 ? 75.301 67.320 30.351 1.00 116.33 91 LYS I C 1
ATOM 609 O O . LYS A 1 91 ? 75.080 68.503 30.624 1.00 123.78 91 LYS I O 1
ATOM 615 N N . GLY A 1 92 ? 74.917 66.308 31.133 1.00 113.59 92 GLY I N 1
ATOM 616 C CA . GLY A 1 92 ? 74.142 66.572 32.331 1.00 109.44 92 GLY I CA 1
ATOM 617 C C . GLY A 1 92 ? 74.905 67.392 33.351 1.00 101.20 92 GLY I C 1
ATOM 618 O O . GLY A 1 92 ? 74.365 68.347 33.917 1.00 100.34 92 GLY I O 1
ATOM 619 N N . GLY A 1 93 ? 76.182 67.062 33.570 1.00 93.54 93 GLY I N 1
ATOM 620 C CA . GLY A 1 93 ? 76.946 67.747 34.601 1.00 88.51 93 GLY I CA 1
ATOM 621 C C . GLY A 1 93 ? 77.083 69.235 34.347 1.00 106.51 93 GLY I C 1
ATOM 622 O O . GLY A 1 93 ? 77.001 70.043 35.278 1.00 112.63 93 GLY I O 1
ATOM 623 N N . ILE A 1 94 ? 77.245 69.623 33.081 1.00 99.74 94 ILE I N 1
ATOM 624 C CA . ILE A 1 94 ? 77.435 71.034 32.762 1.00 80.49 94 ILE I CA 1
ATOM 625 C C . ILE A 1 94 ? 76.129 71.804 32.936 1.00 90.92 94 ILE I C 1
ATOM 626 O O . ILE A 1 94 ? 76.108 72.905 33.511 1.00 94.96 94 ILE I O 1
ATOM 631 N N . ARG A 1 95 ? 75.017 71.225 32.467 1.00 77.27 95 ARG I N 1
ATOM 632 C CA . ARG A 1 95 ? 73.702 71.811 32.720 1.00 95.98 95 ARG I CA 1
ATOM 633 C C . ARG A 1 95 ? 73.453 71.960 34.212 1.00 110.34 95 ARG I C 1
ATOM 634 O O . ARG A 1 95 ? 72.929 72.987 34.667 1.00 114.68 95 ARG I O 1
ATOM 642 N N . LEU A 1 96 ? 73.820 70.937 34.984 1.00 102.72 96 LEU I N 1
ATOM 643 C CA . LEU A 1 96 ? 73.625 70.974 36.426 1.00 104.18 96 LEU I CA 1
ATOM 644 C C . LEU A 1 96 ? 74.431 72.099 37.059 1.00 107.42 96 LEU I C 1
ATOM 645 O O . LEU A 1 96 ? 73.919 72.843 37.903 1.00 111.92 96 LEU I O 1
ATOM 650 N N . LYS A 1 97 ? 75.696 72.243 36.657 1.00 97.86 97 LYS I N 1
ATOM 651 C CA . LYS A 1 97 ? 76.521 73.306 37.221 1.00 97.03 97 LYS I CA 1
ATOM 652 C C . LYS A 1 97 ? 75.966 74.686 36.877 1.00 98.29 97 LYS I C 1
ATOM 653 O O . LYS A 1 97 ? 75.940 75.577 37.735 1.00 90.04 97 LYS I O 1
ATOM 659 N N . ALA A 1 98 ? 75.468 74.871 35.648 1.00 99.54 98 ALA I N 1
ATOM 660 C CA . ALA A 1 98 ? 74.910 76.176 35.280 1.00 97.85 98 ALA I CA 1
ATOM 661 C C . ALA A 1 98 ? 73.622 76.482 36.045 1.00 91.68 98 ALA I C 1
ATOM 662 O O . ALA A 1 98 ? 73.413 77.621 36.496 1.00 100.21 98 ALA I O 1
ATOM 664 N N . ALA A 1 99 ? 72.735 75.490 36.179 1.00 93.26 99 ALA I N 1
ATOM 665 C CA . ALA A 1 99 ? 71.497 75.703 36.923 1.00 98.04 99 ALA I CA 1
ATOM 666 C C . ALA A 1 99 ? 71.783 75.981 38.393 1.00 106.20 99 ALA I C 1
ATOM 667 O O . ALA A 1 99 ? 71.179 76.882 38.995 1.00 103.06 99 ALA I O 1
ATOM 669 N N . GLN A 1 100 ? 72.716 75.226 38.980 1.00 102.61 100 GLN I N 1
ATOM 670 C CA . GLN A 1 100 ? 73.156 75.492 40.345 1.00 110.26 100 GLN I CA 1
ATOM 671 C C . GLN A 1 100 ? 73.700 76.909 40.480 1.00 106.51 100 GLN I C 1
ATOM 672 O O . GLN A 1 100 ? 73.403 77.608 41.457 1.00 99.26 100 GLN I O 1
ATOM 678 N N . ASP A 1 101 ? 74.491 77.352 39.497 1.00 105.86 101 ASP I N 1
ATOM 679 C CA . ASP A 1 101 ? 75.122 78.666 39.571 1.00 107.57 101 ASP I CA 1
ATOM 680 C C . ASP A 1 101 ? 74.092 79.788 39.541 1.00 89.04 101 ASP I C 1
ATOM 681 O O . ASP A 1 101 ? 74.160 80.733 40.341 1.00 107.96 101 ASP I O 1
ATOM 686 N N . ILE A 1 102 ? 73.133 79.715 38.616 1.00 91.20 102 ILE I N 1
ATOM 687 C CA . ILE A 1 102 ? 72.153 80.799 38.578 1.00 102.26 102 ILE I CA 1
ATOM 688 C C . ILE A 1 102 ? 71.231 80.731 39.794 1.00 101.76 102 ILE I C 1
ATOM 689 O O . ILE A 1 102 ? 70.745 81.768 40.272 1.00 116.80 102 ILE I O 1
ATOM 694 N N . LEU A 1 103 ? 70.981 79.532 40.333 1.00 110.00 103 LEU I N 1
ATOM 695 C CA . LEU A 1 103 ? 70.175 79.475 41.546 1.00 106.75 103 LEU I CA 1
ATOM 696 C C . LEU A 1 103 ? 70.922 80.108 42.718 1.00 109.42 103 LEU I C 1
ATOM 697 O O . LEU A 1 103 ? 70.317 80.803 43.544 1.00 107.15 103 LEU I O 1
ATOM 702 N N . ASP A 1 104 ? 72.245 79.911 42.784 1.00 110.89 104 ASP I N 1
ATOM 703 C CA . ASP A 1 104 ? 73.041 80.517 43.853 1.00 101.06 104 ASP I CA 1
ATOM 704 C C . ASP A 1 104 ? 73.077 82.034 43.723 1.00 92.04 104 ASP I C 1
ATOM 705 O O . ASP A 1 104 ? 72.971 82.748 44.726 1.00 113.07 104 ASP I O 1
ATOM 710 N N . ARG A 1 105 ? 73.245 82.548 42.502 1.00 111.45 105 ARG I N 1
ATOM 711 C CA . ARG A 1 105 ? 73.216 83.998 42.316 1.00 101.85 105 ARG I CA 1
ATOM 712 C C . ARG A 1 105 ? 71.828 84.580 42.548 1.00 93.75 105 ARG I C 1
ATOM 713 O O . ARG A 1 105 ? 71.713 85.775 42.845 1.00 115.54 105 ARG I O 1
ATOM 721 N N . GLY A 1 106 ? 70.776 83.765 42.442 1.00 100.39 106 GLY I N 1
ATOM 722 C CA . GLY A 1 106 ? 69.442 84.241 42.768 1.00 115.12 106 GLY I CA 1
ATOM 723 C C . GLY A 1 106 ? 69.179 84.373 44.258 1.00 114.49 106 GLY I C 1
ATOM 724 O O . GLY A 1 106 ? 68.211 85.035 44.652 1.00 115.70 106 GLY I O 1
ATOM 725 N N . GLY A 1 107 ? 70.004 83.744 45.091 1.00 115.91 107 GLY I N 1
ATOM 726 C CA . GLY A 1 107 ? 69.888 83.908 46.526 1.00 116.67 107 GLY I CA 1
ATOM 727 C C . GLY A 1 107 ? 69.470 82.647 47.261 1.00 114.64 107 GLY I C 1
ATOM 728 O O . GLY A 1 107 ? 68.677 82.717 48.205 1.00 112.11 107 GLY I O 1
ATOM 729 N N . PHE A 1 108 ? 70.026 81.505 46.852 1.00 112.81 108 PHE I N 1
ATOM 730 C CA . PHE A 1 108 ? 69.635 80.190 47.422 1.00 122.26 108 PHE I CA 1
ATOM 731 C C . PHE A 1 108 ? 70.875 79.384 47.845 1.00 117.94 108 PHE I C 1
ATOM 732 O O . PHE A 1 108 ? 71.970 79.698 47.365 1.00 125.82 108 PHE I O 1
ATOM 740 N N . GLY A 1 109 ? 70.711 78.381 48.717 1.00 100.17 109 GLY I N 1
ATOM 741 C CA . GLY A 1 109 ? 71.830 77.548 49.213 1.00 114.64 109 GLY I CA 1
ATOM 742 C C . GLY A 1 109 ? 72.124 77.825 50.675 1.00 131.10 109 GLY I C 1
ATOM 743 O O . GLY A 1 109 ? 72.377 78.995 50.985 1.00 103.53 109 GLY I O 1
ATOM 744 N N . ALA A 1 110 ? 72.132 76.806 51.545 1.00 137.23 110 ALA I N 1
ATOM 745 C CA . ALA A 1 110 ? 72.295 77.040 53.006 1.00 138.77 110 ALA I CA 1
ATOM 746 C C . ALA A 1 110 ? 73.391 76.144 53.580 1.00 141.00 110 ALA I C 1
ATOM 747 O O . ALA A 1 110 ? 73.694 75.128 52.943 1.00 140.51 110 ALA I O 1
ATOM 749 N N . LYS A 1 111 ? 73.967 76.502 54.730 1.00 119.97 111 LYS I N 1
ATOM 750 C CA . LYS A 1 111 ? 75.104 75.700 55.255 1.00 124.61 111 LYS I CA 1
ATOM 751 C C . LYS A 1 111 ? 75.179 75.825 56.776 1.00 138.15 111 LYS I C 1
ATOM 752 O O . LYS A 1 111 ? 75.289 76.962 57.257 1.00 116.70 111 LYS I O 1
ATOM 758 N N . GLN A 1 112 ? 75.138 74.704 57.505 1.00 147.65 112 GLN I N 1
ATOM 759 C CA . GLN A 1 112 ? 75.042 74.824 58.977 1.00 131.94 112 GLN I CA 1
ATOM 760 C C . GLN A 1 112 ? 76.373 74.369 59.551 1.00 124.67 112 GLN I C 1
ATOM 761 O O . GLN A 1 112 ? 76.995 73.497 58.937 1.00 128.35 112 GLN I O 1
ATOM 767 N N . LYS A 1 113 ? 76.825 75.011 60.619 1.00 118.45 113 LYS I N 1
ATOM 768 C CA . LYS A 1 113 ? 78.070 74.589 61.300 1.00 137.32 113 LYS I CA 1
ATOM 769 C C . LYS A 1 113 ? 77.756 74.611 62.796 1.00 137.49 113 LYS I C 1
ATOM 770 O O . LYS A 1 113 ? 77.263 75.653 63.251 1.00 131.22 113 LYS I O 1
ATOM 776 N N . VAL A 1 114 ? 77.980 73.516 63.533 1.00 134.46 114 VAL I N 1
ATOM 777 C CA . VAL A 1 114 ? 77.949 73.682 64.986 1.00 116.06 114 VAL I CA 1
ATOM 778 C C . VAL A 1 114 ? 79.375 73.770 65.517 1.00 121.88 114 VAL I C 1
ATOM 779 O O . VAL A 1 114 ? 80.251 72.991 65.124 1.00 129.91 114 VAL I O 1
ATOM 783 N N . GLU A 1 115 ? 79.604 74.720 66.421 1.00 135.63 115 GLU I N 1
ATOM 784 C CA . GLU A 1 115 ? 80.911 75.008 66.997 1.00 127.42 115 GLU I CA 1
ATOM 785 C C . GLU A 1 115 ? 80.980 74.541 68.449 1.00 129.98 115 GLU I C 1
ATOM 786 O O . GLU A 1 115 ? 79.972 74.520 69.161 1.00 131.03 115 GLU I O 1
ATOM 792 N N . LEU A 1 116 ? 82.187 74.176 68.881 1.00 117.22 116 LEU I N 1
ATOM 793 C CA . LEU A 1 116 ? 82.460 73.837 70.279 1.00 123.71 116 LEU I CA 1
ATOM 794 C C . LEU A 1 116 ? 83.887 74.272 70.585 1.00 133.75 116 LEU I C 1
ATOM 795 O O . LEU A 1 116 ? 84.840 73.639 70.118 1.00 125.76 116 LEU I O 1
ATOM 800 N N . THR A 1 117 ? 84.032 75.344 71.367 1.00 137.51 117 THR I N 1
ATOM 801 C CA . THR A 1 117 ? 85.329 75.956 71.649 1.00 138.16 117 THR I CA 1
ATOM 802 C C . THR A 1 117 ? 85.837 75.535 73.026 1.00 137.34 117 THR I C 1
ATOM 803 O O . THR A 1 117 ? 85.220 75.857 74.048 1.00 148.09 117 THR I O 1
ATOM 807 N N . THR A 1 118 ? 86.950 74.800 73.043 1.00 135.83 118 THR I N 1
ATOM 808 C CA . THR A 1 118 ? 87.643 74.389 74.263 1.00 140.51 118 THR I CA 1
ATOM 809 C C . THR A 1 118 ? 88.887 75.263 74.421 1.00 152.91 118 THR I C 1
ATOM 810 O O . THR A 1 118 ? 89.954 74.944 73.888 1.00 161.63 118 THR I O 1
ATOM 814 N N . LYS A 1 119 ? 88.749 76.362 75.155 1.00 168.24 119 LYS I N 1
ATOM 815 C CA . LYS A 1 119 ? 89.849 77.314 75.321 1.00 167.15 119 LYS I CA 1
ATOM 816 C C . LYS A 1 119 ? 90.907 76.791 76.292 1.00 165.05 119 LYS I C 1
ATOM 817 O O . LYS A 1 119 ? 91.845 76.101 75.889 1.00 154.38 119 LYS I O 1
ATOM 823 N N . SER B 1 15 ? 60.984 106.180 24.068 1.00 170.60 15 SER A N 1
ATOM 824 C CA . SER B 1 15 ? 62.109 106.096 23.104 1.00 164.59 15 SER A CA 1
ATOM 825 C C . SER B 1 15 ? 63.431 106.015 23.862 1.00 179.75 15 SER A C 1
ATOM 826 O O . SER B 1 15 ? 64.223 105.116 23.553 1.00 180.97 15 SER A O 1
ATOM 829 N N . ALA B 1 16 ? 63.667 106.945 24.789 1.00 181.28 16 ALA A N 1
ATOM 830 C CA . ALA B 1 16 ? 64.958 106.980 25.516 1.00 179.35 16 ALA A CA 1
ATOM 831 C C . ALA B 1 16 ? 65.136 105.714 26.355 1.00 169.39 16 ALA A C 1
ATOM 832 O O . ALA B 1 16 ? 66.228 105.114 26.304 1.00 157.32 16 ALA A O 1
ATOM 834 N N . LYS B 1 17 ? 64.082 105.303 27.060 1.00 163.66 17 LYS A N 1
ATOM 835 C CA . LYS B 1 17 ? 64.158 104.061 27.866 1.00 156.72 17 LYS A CA 1
ATOM 836 C C . LYS B 1 17 ? 64.395 102.899 26.908 1.00 167.18 17 LYS A C 1
ATOM 837 O O . LYS B 1 17 ? 65.247 102.050 27.212 1.00 171.71 17 LYS A O 1
ATOM 843 N N . GLU B 1 18 ? 63.712 102.907 25.765 1.00 169.03 18 GLU A N 1
ATOM 844 C CA . GLU B 1 18 ? 63.820 101.772 24.820 1.00 158.22 18 GLU A CA 1
ATOM 845 C C . GLU B 1 18 ? 65.275 101.664 24.388 1.00 159.16 18 GLU A C 1
ATOM 846 O O . GLU B 1 18 ? 65.786 100.538 24.317 1.00 153.39 18 GLU A O 1
ATOM 852 N N . LYS B 1 19 ? 65.910 102.802 24.125 1.00 169.28 19 LYS A N 1
ATOM 853 C CA . LYS B 1 19 ? 67.303 102.760 23.617 1.00 169.06 19 LYS A CA 1
ATOM 854 C C . LYS B 1 19 ? 68.221 102.363 24.776 1.00 172.82 19 LYS A C 1
ATOM 855 O O . LYS B 1 19 ? 69.227 101.672 24.527 1.00 178.09 19 LYS A O 1
ATOM 861 N N . LEU B 1 20 ? 67.872 102.777 25.995 1.00 162.95 20 LEU A N 1
ATOM 862 C CA . LEU B 1 20 ? 68.682 102.427 27.162 1.00 157.92 20 LEU A CA 1
ATOM 863 C C . LEU B 1 20 ? 68.733 100.920 27.395 1.00 154.03 20 LEU A C 1
ATOM 864 O O . LEU B 1 20 ? 69.820 100.340 27.513 1.00 137.26 20 LEU A O 1
ATOM 869 N N . ASP B 1 21 ? 67.571 100.260 27.461 1.00 163.06 21 ASP A N 1
ATOM 870 C CA . ASP B 1 21 ? 67.596 98.808 27.657 1.00 158.09 21 ASP A CA 1
ATOM 871 C C . ASP B 1 21 ? 68.016 98.041 26.397 1.00 161.23 21 ASP A C 1
ATOM 872 O O . ASP B 1 21 ? 68.605 96.956 26.506 1.00 166.20 21 ASP A O 1
ATOM 877 N N . LEU B 1 22 ? 67.726 98.560 25.198 1.00 151.41 22 LEU A N 1
ATOM 878 C CA . LEU B 1 22 ? 68.175 97.899 23.976 1.00 130.85 22 LEU A CA 1
ATOM 879 C C . LEU B 1 22 ? 69.695 97.921 23.848 1.00 140.43 22 LEU A C 1
ATOM 880 O O . LEU B 1 22 ? 70.288 96.973 23.328 1.00 143.27 22 LEU A O 1
ATOM 885 N N . TYR B 1 23 ? 70.340 99.009 24.279 1.00 150.03 23 TYR A N 1
ATOM 886 C CA . TYR B 1 23 ? 71.799 99.052 24.297 1.00 141.91 23 TYR A CA 1
ATOM 887 C C . TYR B 1 23 ? 72.375 97.942 25.177 1.00 142.39 23 TYR A C 1
ATOM 888 O O . TYR B 1 23 ? 73.345 97.270 24.795 1.00 132.28 23 TYR A O 1
ATOM 897 N N . CYS B 1 24 ? 71.750 97.693 26.333 1.00 144.51 24 CYS A N 1
ATOM 898 C CA . CYS B 1 24 ? 72.207 96.628 27.220 1.00 119.73 24 CYS A CA 1
ATOM 899 C C . CYS B 1 24 ? 71.972 95.247 26.609 1.00 124.26 24 CYS A C 1
ATOM 900 O O . CYS B 1 24 ? 72.840 94.372 26.699 1.00 113.75 24 CYS A O 1
ATOM 903 N N . GLU B 1 25 ? 70.805 95.025 25.992 1.00 122.41 25 GLU A N 1
ATOM 904 C CA . GLU B 1 25 ? 70.566 93.736 25.334 1.00 116.48 25 GLU A CA 1
ATOM 905 C C . GLU B 1 25 ? 71.519 93.529 24.154 1.00 130.91 25 GLU A C 1
ATOM 906 O O . GLU B 1 25 ? 71.954 92.401 23.884 1.00 117.19 25 GLU A O 1
ATOM 912 N N . GLY B 1 26 ? 71.836 94.600 23.422 1.00 136.18 26 GLY A N 1
ATOM 913 C CA . GLY B 1 26 ? 72.831 94.510 22.363 1.00 120.65 26 GLY A CA 1
ATOM 914 C C . GLY B 1 26 ? 74.212 94.182 22.896 1.00 114.73 26 GLY A C 1
ATOM 915 O O . GLY B 1 26 ? 75.005 93.522 22.219 1.00 110.27 26 GLY A O 1
ATOM 916 N N . LEU B 1 27 ? 74.528 94.667 24.101 1.00 130.00 27 LEU A N 1
ATOM 917 C CA . LEU B 1 27 ? 75.761 94.261 24.768 1.00 129.92 27 LEU A CA 1
ATOM 918 C C . LEU B 1 27 ? 75.688 92.799 25.195 1.00 138.03 27 LEU A C 1
ATOM 919 O O . LEU B 1 27 ? 76.711 92.106 25.248 1.00 131.49 27 LEU A O 1
ATOM 924 N N . ALA B 1 28 ? 74.491 92.334 25.546 1.00 126.63 28 ALA A N 1
ATOM 925 C CA . ALA B 1 28 ? 74.286 90.937 25.900 1.00 123.94 28 ALA A CA 1
ATOM 926 C C . ALA B 1 28 ? 74.399 90.031 24.683 1.00 138.60 28 ALA A C 1
ATOM 927 O O . ALA B 1 28 ? 74.714 88.847 24.832 1.00 138.91 28 ALA A O 1
ATOM 929 N N . ASP B 1 29 ? 74.162 90.572 23.489 1.00 139.76 29 ASP A N 1
ATOM 930 C CA . ASP B 1 29 ? 74.136 89.801 22.252 1.00 146.99 29 ASP A CA 1
ATOM 931 C C . ASP B 1 29 ? 75.467 89.828 21.504 1.00 139.93 29 ASP A C 1
ATOM 932 O O . ASP B 1 29 ? 75.927 88.783 21.042 1.00 149.99 29 ASP A O 1
ATOM 937 N N . GLY B 1 30 ? 76.091 90.993 21.354 1.00 146.35 30 GLY A N 1
ATOM 938 C CA . GLY B 1 30 ? 77.316 91.082 20.579 1.00 163.52 30 GLY A CA 1
ATOM 939 C C . GLY B 1 30 ? 78.443 91.788 21.301 1.00 160.82 30 GLY A C 1
ATOM 940 O O . GLY B 1 30 ? 79.561 91.888 20.781 1.00 161.54 30 GLY A O 1
ATOM 941 N N . LEU B 1 31 ? 78.152 92.246 22.517 1.00 163.08 31 LEU A N 1
ATOM 942 C CA . LEU B 1 31 ? 79.138 92.715 23.492 1.00 164.15 31 LEU A CA 1
ATOM 943 C C . LEU B 1 31 ? 80.146 93.729 22.938 1.00 161.82 31 LEU A C 1
ATOM 944 O O . LEU B 1 31 ? 81.341 93.453 22.799 1.00 159.54 31 LEU A O 1
ATOM 949 N N . ASN B 1 32 ? 79.626 94.905 22.595 1.00 146.84 32 ASN A N 1
ATOM 950 C CA . ASN B 1 32 ? 80.504 96.051 22.401 1.00 153.35 32 ASN A CA 1
ATOM 951 C C . ASN B 1 32 ? 79.705 97.325 22.627 1.00 149.61 32 ASN A C 1
ATOM 952 O O . ASN B 1 32 ? 78.644 97.512 22.023 1.00 142.59 32 ASN A O 1
ATOM 957 N N . LYS B 1 33 ? 80.234 98.203 23.486 1.00 147.48 33 LYS A N 1
ATOM 958 C CA . LYS B 1 33 ? 79.484 99.382 23.915 1.00 145.40 33 LYS A CA 1
ATOM 959 C C . LYS B 1 33 ? 79.275 100.378 22.781 1.00 146.82 33 LYS A C 1
ATOM 960 O O . LYS B 1 33 ? 78.168 100.898 22.615 1.00 141.81 33 LYS A O 1
ATOM 966 N N . THR B 1 34 ? 80.323 100.711 22.019 1.00 150.44 34 THR A N 1
ATOM 967 C CA . THR B 1 34 ? 80.094 101.625 20.900 1.00 153.87 34 THR A CA 1
ATOM 968 C C . THR B 1 34 ? 79.196 100.970 19.849 1.00 148.76 34 THR A C 1
ATOM 969 O O . THR B 1 34 ? 78.315 101.626 19.273 1.00 133.47 34 THR A O 1
ATOM 973 N N . GLN B 1 35 ? 79.370 99.660 19.629 1.00 137.62 35 GLN A N 1
ATOM 974 C CA . GLN B 1 35 ? 78.518 98.929 18.695 1.00 133.07 35 GLN A CA 1
ATOM 975 C C . GLN B 1 35 ? 77.067 98.909 19.167 1.00 144.72 35 GLN A C 1
ATOM 976 O O . GLN B 1 35 ? 76.147 99.217 18.399 1.00 154.25 35 GLN A O 1
ATOM 982 N N . ALA B 1 36 ? 76.841 98.567 20.440 1.00 134.57 36 ALA A N 1
ATOM 983 C CA . ALA B 1 36 ? 75.478 98.553 20.964 1.00 140.03 36 ALA A CA 1
ATOM 984 C C . ALA B 1 36 ? 74.880 99.953 21.048 1.00 148.23 36 ALA A C 1
ATOM 985 O O . ALA B 1 36 ? 73.659 100.110 20.930 1.00 143.22 36 ALA A O 1
ATOM 987 N N . TYR B 1 37 ? 75.715 100.976 21.248 1.00 148.56 37 TYR A N 1
ATOM 988 C CA . TYR B 1 37 ? 75.224 102.349 21.245 1.00 158.89 37 TYR A CA 1
ATOM 989 C C . TYR B 1 37 ? 74.713 102.734 19.866 1.00 162.00 37 TYR A C 1
ATOM 990 O O . TYR B 1 37 ? 73.612 103.281 19.733 1.00 157.89 37 TYR A O 1
ATOM 999 N N . VAL B 1 38 ? 75.499 102.453 18.820 1.00 145.67 38 VAL A N 1
ATOM 1000 C CA . VAL B 1 38 ? 75.041 102.806 17.481 1.00 157.88 38 VAL A CA 1
ATOM 1001 C C . VAL B 1 38 ? 73.867 101.925 17.064 1.00 161.88 38 VAL A C 1
ATOM 1002 O O . VAL B 1 38 ? 73.034 102.345 16.251 1.00 166.67 38 VAL A O 1
ATOM 1006 N N . ALA B 1 39 ? 73.761 100.718 17.624 1.00 154.63 39 ALA A N 1
ATOM 1007 C CA . ALA B 1 39 ? 72.606 99.864 17.371 1.00 155.44 39 ALA A CA 1
ATOM 1008 C C . ALA B 1 39 ? 71.377 100.240 18.197 1.00 154.57 39 ALA A C 1
ATOM 1009 O O . ALA B 1 39 ? 70.267 99.824 17.846 1.00 151.17 39 ALA A O 1
ATOM 1011 N N . ALA B 1 40 ? 71.536 101.026 19.271 1.00 156.65 40 ALA A N 1
ATOM 1012 C CA . ALA B 1 40 ? 70.397 101.339 20.134 1.00 159.22 40 ALA A CA 1
ATOM 1013 C C . ALA B 1 40 ? 69.471 102.418 19.588 1.00 164.99 40 ALA A C 1
ATOM 1014 O O . ALA B 1 40 ? 68.309 102.467 20.002 1.00 158.42 40 ALA A O 1
ATOM 1016 N N . GLY B 1 41 ? 69.920 103.239 18.645 1.00 160.70 41 GLY A N 1
ATOM 1017 C CA . GLY B 1 41 ? 69.062 104.251 18.050 1.00 169.37 41 GLY A CA 1
ATOM 1018 C C . GLY B 1 41 ? 69.155 105.650 18.640 1.00 179.42 41 GLY A C 1
ATOM 1019 O O . GLY B 1 41 ? 68.139 106.316 18.857 1.00 171.28 41 GLY A O 1
ATOM 1020 N N . PHE B 1 42 ? 70.384 106.097 18.900 1.00 183.94 42 PHE A N 1
ATOM 1021 C CA . PHE B 1 42 ? 70.742 107.444 19.352 1.00 181.93 42 PHE A CA 1
ATOM 1022 C C . PHE B 1 42 ? 71.682 108.071 18.330 1.00 181.59 42 PHE A C 1
ATOM 1023 O O . PHE B 1 42 ? 71.767 107.587 17.198 1.00 182.88 42 PHE A O 1
ATOM 1031 N N . SER B 1 43 ? 72.381 109.138 18.694 1.00 173.45 43 SER A N 1
ATOM 1032 C CA . SER B 1 43 ? 73.218 109.830 17.714 1.00 171.32 43 SER A CA 1
ATOM 1033 C C . SER B 1 43 ? 74.352 108.917 17.261 1.00 173.90 43 SER A C 1
ATOM 1034 O O . SER B 1 43 ? 75.196 108.526 18.080 1.00 173.62 43 SER A O 1
ATOM 1037 N N . PRO B 1 44 ? 74.406 108.550 15.971 1.00 171.24 44 PRO A N 1
ATOM 1038 C CA . PRO B 1 44 ? 75.450 107.634 15.494 1.00 158.52 44 PRO A CA 1
ATOM 1039 C C . PRO B 1 44 ? 76.782 108.306 15.217 1.00 152.17 44 PRO A C 1
ATOM 1040 O O . PRO B 1 44 ? 77.772 107.602 14.964 1.00 125.98 44 PRO A O 1
ATOM 1044 N N . ASN B 1 45 ? 76.837 109.638 15.245 1.00 158.37 45 ASN A N 1
ATOM 1045 C CA . ASN B 1 45 ? 78.038 110.336 14.809 1.00 174.62 45 ASN A CA 1
ATOM 1046 C C . ASN B 1 45 ? 79.116 110.333 15.885 1.00 169.33 45 ASN A C 1
ATOM 1047 O O . ASN B 1 45 ? 80.254 109.930 15.622 1.00 176.16 45 ASN A O 1
ATOM 1052 N N . HIS B 1 46 ? 78.782 110.745 17.103 1.00 162.33 46 HIS A N 1
ATOM 1053 C CA . HIS B 1 46 ? 79.705 110.661 18.228 1.00 164.12 46 HIS A CA 1
ATOM 1054 C C . HIS B 1 46 ? 79.420 109.403 19.036 1.00 158.53 46 HIS A C 1
ATOM 1055 O O . HIS B 1 46 ? 78.307 109.222 19.546 1.00 142.37 46 HIS A O 1
ATOM 1062 N N . ALA B 1 47 ? 80.423 108.537 19.140 1.00 145.04 47 ALA A N 1
ATOM 1063 C CA . ALA B 1 47 ? 80.270 107.203 19.698 1.00 128.87 47 ALA A CA 1
ATOM 1064 C C . ALA B 1 47 ? 81.070 107.001 20.975 1.00 142.30 47 ALA A C 1
ATOM 1065 O O . ALA B 1 47 ? 80.503 106.637 22.010 1.00 142.21 47 ALA A O 1
ATOM 1067 N N . GLN B 1 48 ? 82.376 107.281 20.942 1.00 137.65 48 GLN A N 1
ATOM 1068 C CA . GLN B 1 48 ? 83.259 106.856 22.023 1.00 139.83 48 GLN A CA 1
ATOM 1069 C C . GLN B 1 48 ? 83.065 107.673 23.298 1.00 148.29 48 GLN A C 1
ATOM 1070 O O . GLN B 1 48 ? 83.248 107.142 24.399 1.00 147.37 48 GLN A O 1
ATOM 1076 N N . ARG B 1 49 ? 82.686 108.946 23.183 1.00 122.98 49 ARG A N 1
ATOM 1077 C CA . ARG B 1 49 ? 82.475 109.769 24.370 1.00 123.76 49 ARG A CA 1
ATOM 1078 C C . ARG B 1 49 ? 81.065 109.624 24.945 1.00 124.32 49 ARG A C 1
ATOM 1079 O O . ARG B 1 49 ? 80.889 109.545 26.176 1.00 117.75 49 ARG A O 1
ATOM 1087 N N . ASN B 1 50 ? 80.061 109.531 24.068 1.00 122.35 50 ASN A N 1
ATOM 1088 C CA . ASN B 1 50 ? 78.684 109.546 24.537 1.00 127.02 50 ASN A CA 1
ATOM 1089 C C . ASN B 1 50 ? 78.318 108.221 25.180 1.00 142.05 50 ASN A C 1
ATOM 1090 O O . ASN B 1 50 ? 77.588 108.200 26.178 1.00 142.97 50 ASN A O 1
ATOM 1095 N N . VAL B 1 51 ? 78.864 107.114 24.665 1.00 147.08 51 VAL A N 1
ATOM 1096 C CA . VAL B 1 51 ? 78.611 105.816 25.278 1.00 130.45 51 VAL A CA 1
ATOM 1097 C C . VAL B 1 51 ? 79.289 105.740 26.637 1.00 121.99 51 VAL A C 1
ATOM 1098 O O . VAL B 1 51 ? 78.735 105.181 27.588 1.00 126.84 51 VAL A O 1
ATOM 1102 N N . ALA B 1 52 ? 80.477 106.338 26.764 1.00 117.44 52 ALA A N 1
ATOM 1103 C CA . ALA B 1 52 ? 81.168 106.324 28.046 1.00 114.10 52 ALA A CA 1
ATOM 1104 C C . ALA B 1 52 ? 80.352 107.067 29.091 1.00 123.06 52 ALA A C 1
ATOM 1105 O O . ALA B 1 52 ? 80.133 106.564 30.202 1.00 139.27 52 ALA A O 1
ATOM 1107 N N . ALA B 1 53 ? 79.857 108.258 28.737 1.00 122.85 53 ALA A N 1
ATOM 1108 C CA . ALA B 1 53 ? 79.037 109.003 29.689 1.00 128.01 53 ALA A CA 1
ATOM 1109 C C . ALA B 1 53 ? 77.752 108.247 30.023 1.00 126.50 53 ALA A C 1
ATOM 1110 O O . ALA B 1 53 ? 77.401 108.080 31.201 1.00 122.91 53 ALA A O 1
ATOM 1112 N N . TYR B 1 54 ? 77.071 107.721 28.997 1.00 113.69 54 TYR A N 1
ATOM 1113 C CA . TYR B 1 54 ? 75.806 107.030 29.223 1.00 117.26 54 TYR A CA 1
ATOM 1114 C C . TYR B 1 54 ? 75.992 105.810 30.118 1.00 130.75 54 TYR A C 1
ATOM 1115 O O . TYR B 1 54 ? 75.196 105.574 31.035 1.00 133.46 54 TYR A O 1
ATOM 1124 N N . HIS B 1 55 ? 77.040 105.022 29.868 1.00 117.34 55 HIS A N 1
ATOM 1125 C CA . HIS B 1 55 ? 77.283 103.831 30.672 1.00 121.23 55 HIS A CA 1
ATOM 1126 C C . HIS B 1 55 ? 77.662 104.188 32.104 1.00 123.32 55 HIS A C 1
ATOM 1127 O O . HIS B 1 55 ? 77.156 103.578 33.054 1.00 129.82 55 HIS A O 1
ATOM 1134 N N . ARG B 1 56 ? 78.487 105.206 32.262 1.00 112.65 56 ARG A N 1
ATOM 1135 C CA . ARG B 1 56 ? 78.910 105.546 33.635 1.00 120.76 56 ARG A CA 1
ATOM 1136 C C . ARG B 1 56 ? 77.712 106.042 34.434 1.00 122.76 56 ARG A C 1
ATOM 1137 O O . ARG B 1 56 ? 77.671 105.811 35.637 1.00 126.99 56 ARG A O 1
ATOM 1145 N N . LYS B 1 57 ? 76.751 106.673 33.781 1.00 131.02 57 LYS A N 1
ATOM 1146 C CA . LYS B 1 57 ? 75.639 107.211 34.559 1.00 142.46 57 LYS A CA 1
ATOM 1147 C C . LYS B 1 57 ? 74.775 106.100 35.147 1.00 138.61 57 LYS A C 1
ATOM 1148 O O . LYS B 1 57 ? 74.423 106.140 36.332 1.00 131.41 57 LYS A O 1
ATOM 1154 N N . HIS B 1 58 ? 74.423 105.100 34.334 1.00 139.62 58 HIS A N 1
ATOM 1155 C CA . HIS B 1 58 ? 73.412 104.111 34.689 1.00 143.37 58 HIS A CA 1
ATOM 1156 C C . HIS B 1 58 ? 74.006 102.773 35.138 1.00 144.42 58 HIS A C 1
ATOM 1157 O O . HIS B 1 58 ? 73.459 101.713 34.812 1.00 142.87 58 HIS A O 1
ATOM 1164 N N . SER B 1 59 ? 75.139 102.795 35.846 1.00 138.60 59 SER A N 1
ATOM 1165 C CA . SER B 1 59 ? 75.744 101.543 36.297 1.00 124.61 59 SER A CA 1
ATOM 1166 C C . SER B 1 59 ? 74.793 100.779 37.210 1.00 138.27 59 SER A C 1
ATOM 1167 O O . SER B 1 59 ? 74.616 99.561 37.059 1.00 146.36 59 SER A O 1
ATOM 1170 N N . GLU B 1 60 ? 74.174 101.473 38.175 1.00 138.40 60 GLU A N 1
ATOM 1171 C CA . GLU B 1 60 ? 73.240 100.818 39.072 1.00 135.54 60 GLU A CA 1
ATOM 1172 C C . GLU B 1 60 ? 72.030 100.289 38.319 1.00 132.30 60 GLU A C 1
ATOM 1173 O O . GLU B 1 60 ? 71.477 99.244 38.662 1.00 142.11 60 GLU A O 1
ATOM 1179 N N . TYR B 1 61 ? 71.587 101.023 37.287 1.00 117.67 61 TYR A N 1
ATOM 1180 C CA . TYR B 1 61 ? 70.462 100.552 36.486 1.00 132.28 61 TYR A CA 1
ATOM 1181 C C . TYR B 1 61 ? 70.785 99.264 35.739 1.00 130.60 61 TYR A C 1
ATOM 1182 O O . TYR B 1 61 ? 69.973 98.333 35.741 1.00 128.79 61 TYR A O 1
ATOM 1191 N N . ILE B 1 62 ? 71.954 99.175 35.097 1.00 126.10 62 ILE A N 1
ATOM 1192 C CA . ILE B 1 62 ? 72.277 97.928 34.409 1.00 125.04 62 ILE A CA 1
ATOM 1193 C C . ILE B 1 62 ? 72.457 96.801 35.422 1.00 117.25 62 ILE A C 1
ATOM 1194 O O . ILE B 1 62 ? 72.077 95.653 35.163 1.00 124.66 62 ILE A O 1
ATOM 1199 N N . ASN B 1 63 ? 73.054 97.099 36.582 1.00 100.14 63 ASN A N 1
ATOM 1200 C CA . ASN B 1 63 ? 73.236 96.053 37.584 1.00 110.26 63 ASN A CA 1
ATOM 1201 C C . ASN B 1 63 ? 71.896 95.542 38.101 1.00 117.79 63 ASN A C 1
ATOM 1202 O O . ASN B 1 63 ? 71.694 94.327 38.229 1.00 129.63 63 ASN A O 1
ATOM 1207 N N . ALA B 1 64 ? 70.958 96.449 38.380 1.00 114.56 64 ALA A N 1
ATOM 1208 C CA . ALA B 1 64 ? 69.629 96.025 38.804 1.00 118.36 64 ALA A CA 1
ATOM 1209 C C . ALA B 1 64 ? 68.907 95.273 37.693 1.00 117.42 64 ALA A C 1
ATOM 1210 O O . ALA B 1 64 ? 68.231 94.270 37.956 1.00 127.07 64 ALA A O 1
ATOM 1212 N N . PHE B 1 65 ? 69.055 95.726 36.443 1.00 107.59 65 PHE A N 1
ATOM 1213 C CA . PHE B 1 65 ? 68.403 95.040 35.331 1.00 139.75 65 PHE A CA 1
ATOM 1214 C C . PHE B 1 65 ? 68.909 93.615 35.179 1.00 124.36 65 PHE A C 1
ATOM 1215 O O . PHE B 1 65 ? 68.115 92.684 34.996 1.00 111.53 65 PHE A O 1
ATOM 1223 N N . ILE B 1 66 ? 70.229 93.423 35.237 1.00 112.86 66 ILE A N 1
ATOM 1224 C CA . ILE B 1 66 ? 70.767 92.079 35.086 1.00 116.84 66 ILE A CA 1
ATOM 1225 C C . ILE B 1 66 ? 70.432 91.230 36.307 1.00 119.68 66 ILE A C 1
ATOM 1226 O O . ILE B 1 66 ? 70.236 90.016 36.182 1.00 117.44 66 ILE A O 1
ATOM 1231 N N . SER B 1 67 ? 70.359 91.829 37.502 1.00 113.73 67 SER A N 1
ATOM 1232 C CA . SER B 1 67 ? 69.943 91.036 38.655 1.00 117.16 67 SER A CA 1
ATOM 1233 C C . SER B 1 67 ? 68.486 90.598 38.528 1.00 115.66 67 SER A C 1
ATOM 1234 O O . SER B 1 67 ? 68.120 89.521 39.013 1.00 129.40 67 SER A O 1
ATOM 1237 N N . GLU B 1 68 ? 67.646 91.419 37.889 1.00 109.26 68 GLU A N 1
ATOM 1238 C CA . GLU B 1 68 ? 66.280 91.008 37.564 1.00 121.27 68 GLU A CA 1
ATOM 1239 C C . GLU B 1 68 ? 66.255 89.920 36.486 1.00 125.18 68 GLU A C 1
ATOM 1240 O O . GLU B 1 68 ? 65.435 88.991 36.540 1.00 119.99 68 GLU A O 1
ATOM 1246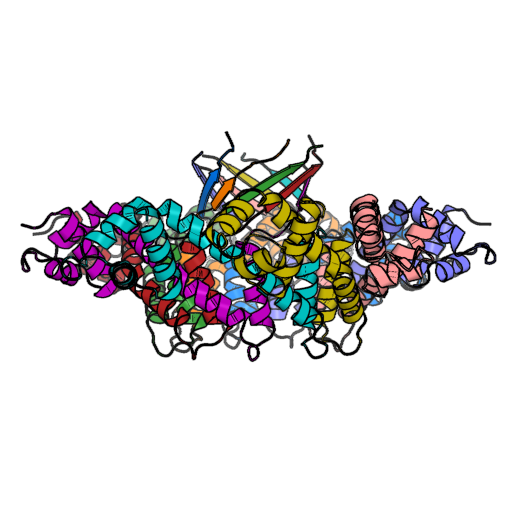 N N . ARG B 1 69 ? 67.147 90.019 35.496 1.00 123.59 69 ARG A N 1
ATOM 1247 C CA . ARG B 1 69 ? 67.211 89.004 34.446 1.00 128.00 69 ARG A CA 1
ATOM 1248 C C . ARG B 1 69 ? 67.648 87.656 35.014 1.00 126.64 69 ARG A C 1
ATOM 1249 O O . ARG B 1 69 ? 67.204 86.599 34.548 1.00 126.47 69 ARG A O 1
ATOM 1257 N N . ILE B 1 70 ? 68.551 87.676 35.999 1.00 113.38 70 ILE A N 1
ATOM 1258 C CA . ILE B 1 70 ? 68.938 86.450 36.695 1.00 113.05 70 ILE A CA 1
ATOM 1259 C C . ILE B 1 70 ? 67.742 85.846 37.419 1.00 116.11 70 ILE A C 1
ATOM 1260 O O . ILE B 1 70 ? 67.516 84.629 37.369 1.00 124.42 70 ILE A O 1
ATOM 1265 N N . GLY B 1 71 ? 66.952 86.681 38.097 1.00 93.42 71 GLY A N 1
ATOM 1266 C CA . GLY B 1 71 ? 65.756 86.183 38.749 1.00 116.32 71 GLY A CA 1
ATOM 1267 C C . GLY B 1 71 ? 64.723 85.651 37.779 1.00 114.63 71 GLY A C 1
ATOM 1268 O O . GLY B 1 71 ? 63.876 84.839 38.165 1.00 121.21 71 GLY A O 1
ATOM 1269 N N . SER B 1 72 ? 64.762 86.105 36.527 1.00 115.92 72 SER A N 1
ATOM 1270 C CA . SER B 1 72 ? 63.842 85.568 35.533 1.00 123.25 72 SER A CA 1
ATOM 1271 C C . SER B 1 72 ? 64.122 84.100 35.209 1.00 121.79 72 SER A C 1
ATOM 1272 O O . SER B 1 72 ? 63.198 83.380 34.811 1.00 111.01 72 SER A O 1
ATOM 1275 N N . HIS B 1 73 ? 65.357 83.631 35.398 1.00 118.40 73 HIS A N 1
ATOM 1276 C CA . HIS B 1 73 ? 65.759 82.301 34.954 1.00 114.47 73 HIS A CA 1
ATOM 1277 C C . HIS B 1 73 ? 65.796 81.245 36.053 1.00 111.85 73 HIS A C 1
ATOM 1278 O O . HIS B 1 73 ? 66.115 80.090 35.756 1.00 114.79 73 HIS A O 1
ATOM 1285 N N . VAL B 1 74 ? 65.478 81.586 37.299 1.00 114.55 74 VAL A N 1
ATOM 1286 C CA . VAL B 1 74 ? 65.614 80.603 38.377 1.00 110.92 74 VAL A CA 1
ATOM 1287 C C . VAL B 1 74 ? 64.606 79.459 38.234 1.00 109.93 74 VAL A C 1
ATOM 1288 O O . VAL B 1 74 ? 64.968 78.311 38.544 1.00 120.55 74 VAL A O 1
ATOM 1292 N N . PRO B 1 75 ? 63.358 79.677 37.770 1.00 109.51 75 PRO A N 1
ATOM 1293 C CA . PRO B 1 75 ? 62.477 78.509 37.586 1.00 110.26 75 PRO A CA 1
ATOM 1294 C C . PRO B 1 75 ? 63.010 77.563 36.532 1.00 123.87 75 PRO A C 1
ATOM 1295 O O . PRO B 1 75 ? 62.840 76.341 36.649 1.00 138.02 75 PRO A O 1
ATOM 1299 N N . MET B 1 76 ? 63.650 78.107 35.495 1.00 107.54 76 MET A N 1
ATOM 1300 C CA . MET B 1 76 ? 64.307 77.267 34.502 1.00 123.91 76 MET A CA 1
ATOM 1301 C C . MET B 1 76 ? 65.361 76.381 35.155 1.00 125.32 76 MET A C 1
ATOM 1302 O O . MET B 1 76 ? 65.422 75.172 34.898 1.00 123.20 76 MET A O 1
ATOM 1307 N N . ALA B 1 77 ? 66.199 76.970 36.013 1.00 101.63 77 ALA A N 1
ATOM 1308 C CA . ALA B 1 77 ? 67.238 76.190 36.674 1.00 105.43 77 ALA A CA 1
ATOM 1309 C C . ALA B 1 77 ? 66.640 75.112 37.568 1.00 106.18 77 ALA A C 1
ATOM 1310 O O . ALA B 1 77 ? 67.125 73.974 37.582 1.00 114.23 77 ALA A O 1
ATOM 1312 N N . LEU B 1 78 ? 65.572 75.440 38.301 1.00 100.23 78 LEU A N 1
ATOM 1313 C CA . LEU B 1 78 ? 64.939 74.447 39.167 1.00 112.58 78 LEU A CA 1
ATOM 1314 C C . LEU B 1 78 ? 64.358 73.289 38.356 1.00 117.98 78 LEU A C 1
ATOM 1315 O O . LEU B 1 78 ? 64.554 72.112 38.696 1.00 105.33 78 LEU A O 1
ATOM 1320 N N . ARG B 1 79 ? 63.630 73.610 37.281 1.00 118.59 79 ARG A N 1
ATOM 1321 C CA . ARG B 1 79 ? 63.035 72.572 36.443 1.00 121.99 79 ARG A CA 1
ATOM 1322 C C . ARG B 1 79 ? 64.113 71.692 35.811 1.00 104.51 79 ARG A C 1
ATOM 1323 O O . ARG B 1 79 ? 63.990 70.458 35.789 1.00 82.84 79 ARG A O 1
ATOM 1331 N N . VAL B 1 80 ? 65.196 72.310 35.329 1.00 108.93 80 VAL A N 1
ATOM 1332 C CA . VAL B 1 80 ? 66.296 71.553 34.735 1.00 112.55 80 VAL A CA 1
ATOM 1333 C C . VAL B 1 80 ? 66.917 70.619 35.768 1.00 107.73 80 VAL A C 1
ATOM 1334 O O . VAL B 1 80 ? 67.206 69.453 35.474 1.00 103.17 80 VAL A O 1
ATOM 1338 N N . ILE B 1 81 ? 67.132 71.112 36.993 1.00 108.93 81 ILE A N 1
ATOM 1339 C CA . ILE B 1 81 ? 67.766 70.285 38.017 1.00 102.45 81 ILE A CA 1
ATOM 1340 C C . ILE B 1 81 ? 66.874 69.109 38.395 1.00 91.73 81 ILE A C 1
ATOM 1341 O O . ILE B 1 81 ? 67.350 67.972 38.525 1.00 80.48 81 ILE A O 1
ATOM 1346 N N . VAL B 1 82 ? 65.567 69.347 38.552 1.00 86.04 82 VAL A N 1
ATOM 1347 C CA . VAL B 1 82 ? 64.678 68.243 38.911 1.00 95.41 82 VAL A CA 1
ATOM 1348 C C . VAL B 1 82 ? 64.625 67.211 37.787 1.00 108.12 82 VAL A C 1
ATOM 1349 O O . VAL B 1 82 ? 64.656 65.997 38.037 1.00 110.02 82 VAL A O 1
ATOM 1353 N N . SER B 1 83 ? 64.584 67.675 36.533 1.00 117.03 83 SER A N 1
ATOM 1354 C CA . SER B 1 83 ? 64.576 66.755 35.399 1.00 97.86 83 SER A CA 1
ATOM 1355 C C . SER B 1 83 ? 65.863 65.936 35.339 1.00 100.16 83 SER A C 1
ATOM 1356 O O . SER B 1 83 ? 65.830 64.740 35.023 1.00 109.62 83 SER A O 1
ATOM 1359 N N . ILE B 1 84 ? 67.008 66.568 35.617 1.00 88.36 84 ILE A N 1
ATOM 1360 C CA . ILE B 1 84 ? 68.276 65.839 35.631 1.00 104.50 84 ILE A CA 1
ATOM 1361 C C . ILE B 1 84 ? 68.286 64.807 36.753 1.00 117.61 84 ILE A C 1
ATOM 1362 O O . ILE B 1 84 ? 68.819 63.698 36.597 1.00 121.97 84 ILE A O 1
ATOM 1367 N N . ALA B 1 85 ? 67.675 65.141 37.894 1.00 116.99 85 ALA A N 1
ATOM 1368 C CA . ALA B 1 85 ? 67.662 64.200 39.008 1.00 112.03 85 ALA A CA 1
ATOM 1369 C C . ALA B 1 85 ? 66.771 62.996 38.726 1.00 117.34 85 ALA A C 1
ATOM 1370 O O . ALA B 1 85 ? 67.117 61.870 39.099 1.00 131.28 85 ALA A O 1
ATOM 1372 N N . GLU B 1 86 ? 65.632 63.193 38.061 1.00 111.22 86 GLU A N 1
ATOM 1373 C CA . GLU B 1 86 ? 64.715 62.077 37.850 1.00 116.72 86 GLU A CA 1
ATOM 1374 C C . GLU B 1 86 ? 64.881 61.381 36.499 1.00 136.23 86 GLU A C 1
ATOM 1375 O O . GLU B 1 86 ? 64.173 60.403 36.240 1.00 138.96 86 GLU A O 1
ATOM 1381 N N . ASP B 1 87 ? 65.791 61.842 35.640 1.00 135.87 87 ASP A N 1
ATOM 1382 C CA . ASP B 1 87 ? 66.018 61.173 34.355 1.00 140.42 87 ASP A CA 1
ATOM 1383 C C . ASP B 1 87 ? 66.722 59.844 34.625 1.00 139.38 87 ASP A C 1
ATOM 1384 O O . ASP B 1 87 ? 67.845 59.846 35.147 1.00 135.86 87 ASP A O 1
ATOM 1389 N N . PRO B 1 88 ? 66.107 58.697 34.304 1.00 141.65 88 PRO A N 1
ATOM 1390 C CA . PRO B 1 88 ? 66.711 57.403 34.685 1.00 130.71 88 PRO A CA 1
ATOM 1391 C C . PRO B 1 88 ? 67.939 56.991 33.882 1.00 136.19 88 PRO A C 1
ATOM 1392 O O . PRO B 1 88 ? 68.698 56.140 34.363 1.00 121.97 88 PRO A O 1
ATOM 1396 N N . ASN B 1 89 ? 68.160 57.538 32.684 1.00 144.88 89 ASN A N 1
ATOM 1397 C CA . ASN B 1 89 ? 69.292 57.141 31.847 1.00 147.51 89 ASN A CA 1
ATOM 1398 C C . ASN B 1 89 ? 70.429 58.159 31.873 1.00 141.71 89 ASN A C 1
ATOM 1399 O O . ASN B 1 89 ? 71.223 58.225 30.929 1.00 146.91 89 ASN A O 1
ATOM 1404 N N . GLU B 1 90 ? 70.526 58.951 32.933 1.00 146.86 90 GLU A N 1
ATOM 1405 C CA . GLU B 1 90 ? 71.652 59.856 33.106 1.00 141.23 90 GLU A CA 1
ATOM 1406 C C . GLU B 1 90 ? 72.725 59.170 33.948 1.00 139.04 90 GLU A C 1
ATOM 1407 O O . GLU B 1 90 ? 72.453 58.225 34.695 1.00 137.78 90 GLU A O 1
ATOM 1413 N N . LYS B 1 91 ? 73.962 59.643 33.801 1.00 119.47 91 LYS A N 1
ATOM 1414 C CA . LYS B 1 91 ? 75.069 59.079 34.564 1.00 114.76 91 LYS A CA 1
ATOM 1415 C C . LYS B 1 91 ? 74.781 59.192 36.062 1.00 119.83 91 LYS A C 1
ATOM 1416 O O . LYS B 1 91 ? 74.084 60.102 36.517 1.00 132.04 91 LYS A O 1
ATOM 1422 N N . GLY B 1 92 ? 75.315 58.239 36.829 1.00 125.22 92 GLY A N 1
ATOM 1423 C CA . GLY B 1 92 ? 74.985 58.170 38.248 1.00 127.13 92 GLY A CA 1
ATOM 1424 C C . GLY B 1 92 ? 75.476 59.363 39.055 1.00 126.01 92 GLY A C 1
ATOM 1425 O O . GLY B 1 92 ? 74.740 59.912 39.885 1.00 118.68 92 GLY A O 1
ATOM 1426 N N . GLY B 1 93 ? 76.724 59.778 38.823 1.00 130.05 93 GLY A N 1
ATOM 1427 C CA . GLY B 1 93 ? 77.296 60.865 39.608 1.00 125.59 93 GLY A CA 1
ATOM 1428 C C . GLY B 1 93 ? 76.551 62.175 39.441 1.00 107.37 93 GLY A C 1
ATOM 1429 O O . GLY B 1 93 ? 76.394 62.940 40.398 1.00 102.00 93 GLY A O 1
ATOM 1430 N N . ILE B 1 94 ? 76.055 62.436 38.230 1.00 111.26 94 ILE A N 1
ATOM 1431 C CA . ILE B 1 94 ? 75.365 63.692 37.957 1.00 109.18 94 ILE A CA 1
ATOM 1432 C C . ILE B 1 94 ? 74.008 63.715 38.644 1.00 105.19 94 ILE A C 1
ATOM 1433 O O . ILE B 1 94 ? 73.608 64.728 39.239 1.00 112.61 94 ILE A O 1
ATOM 1438 N N . ARG B 1 95 ? 73.282 62.596 38.578 1.00 111.29 95 ARG A N 1
ATOM 1439 C CA . ARG B 1 95 ? 72.037 62.466 39.325 1.00 121.98 95 ARG A CA 1
ATOM 1440 C C . ARG B 1 95 ? 72.268 62.642 40.825 1.00 118.35 95 ARG A C 1
ATOM 1441 O O . ARG B 1 95 ? 71.493 63.330 41.504 1.00 87.45 95 ARG A O 1
ATOM 1449 N N . LEU B 1 96 ? 73.334 62.028 41.360 1.00 108.62 96 LEU A N 1
ATOM 1450 C CA . LEU B 1 96 ? 73.615 62.155 42.790 1.00 106.44 96 LEU A CA 1
ATOM 1451 C C . LEU B 1 96 ? 73.925 63.601 43.164 1.00 99.78 96 LEU A C 1
ATOM 1452 O O . LEU B 1 96 ? 73.474 64.088 44.205 1.00 104.27 96 LEU A O 1
ATOM 1457 N N . LYS B 1 97 ? 74.721 64.294 42.343 1.00 111.15 97 LYS A N 1
ATOM 1458 C CA . LYS B 1 97 ? 75.029 65.693 42.631 1.00 103.98 97 LYS A CA 1
ATOM 1459 C C . LYS B 1 97 ? 73.764 66.545 42.597 1.00 112.76 97 LYS A C 1
ATOM 1460 O O . LYS B 1 97 ? 73.574 67.428 43.447 1.00 121.68 97 LYS A O 1
ATOM 1466 N N . ALA B 1 98 ? 72.858 66.258 41.655 1.00 96.58 98 ALA A N 1
ATOM 1467 C CA . ALA B 1 98 ? 71.608 67.011 41.583 1.00 96.92 98 ALA A CA 1
ATOM 1468 C C . ALA B 1 98 ? 70.742 66.766 42.814 1.00 109.91 98 ALA A C 1
ATOM 1469 O O . ALA B 1 98 ? 70.151 67.709 43.361 1.00 108.48 98 ALA A O 1
ATOM 1471 N N . ALA B 1 99 ? 70.649 65.503 43.253 1.00 117.34 99 ALA A N 1
ATOM 1472 C CA . ALA B 1 99 ? 69.862 65.174 44.442 1.00 96.32 99 ALA A CA 1
ATOM 1473 C C . ALA B 1 99 ? 70.460 65.798 45.697 1.00 104.46 99 ALA A C 1
ATOM 1474 O O . ALA B 1 99 ? 69.731 66.324 46.549 1.00 109.07 99 ALA A O 1
ATOM 1476 N N . GLN B 1 100 ? 71.785 65.736 45.837 1.00 96.01 100 GLN A N 1
ATOM 1477 C CA . GLN B 1 100 ? 72.428 66.415 46.954 1.00 102.19 100 GLN A CA 1
ATOM 1478 C C . GLN B 1 100 ? 72.101 67.899 46.941 1.00 108.48 100 GLN A C 1
ATOM 1479 O O . GLN B 1 100 ? 71.806 68.479 47.990 1.00 108.98 100 GLN A O 1
ATOM 1485 N N . ASP B 1 101 ? 72.135 68.530 45.762 1.00 102.84 101 ASP A N 1
ATOM 1486 C CA . ASP B 1 101 ? 71.878 69.964 45.698 1.00 113.96 101 ASP A CA 1
ATOM 1487 C C . ASP B 1 101 ? 70.445 70.296 46.094 1.00 109.81 101 ASP A C 1
ATOM 1488 O O . ASP B 1 101 ? 70.210 71.263 46.832 1.00 108.62 101 ASP A O 1
ATOM 1493 N N . ILE B 1 102 ? 69.470 69.529 45.597 1.00 101.16 102 ILE A N 1
ATOM 1494 C CA . ILE B 1 102 ? 68.087 69.862 45.925 1.00 104.01 102 ILE A CA 1
ATOM 1495 C C . ILE B 1 102 ? 67.812 69.568 47.402 1.00 118.35 102 ILE A C 1
ATOM 1496 O O . ILE B 1 102 ? 67.071 70.313 48.063 1.00 122.28 102 ILE A O 1
ATOM 1501 N N . LEU B 1 103 ? 68.457 68.535 47.968 1.00 109.65 103 LEU A N 1
ATOM 1502 C CA . LEU B 1 103 ? 68.308 68.271 49.398 1.00 106.36 103 LEU A CA 1
ATOM 1503 C C . LEU B 1 103 ? 68.963 69.363 50.236 1.00 99.84 103 LEU A C 1
ATOM 1504 O O . LEU B 1 103 ? 68.450 69.722 51.300 1.00 105.17 103 LEU A O 1
ATOM 1509 N N . ASP B 1 104 ? 70.103 69.894 49.779 1.00 101.55 104 ASP A N 1
ATOM 1510 C CA . ASP B 1 104 ? 70.771 70.970 50.505 1.00 113.84 104 ASP A CA 1
ATOM 1511 C C . ASP B 1 104 ? 69.950 72.251 50.475 1.00 105.87 104 ASP A C 1
ATOM 1512 O O . ASP B 1 104 ? 69.794 72.925 51.499 1.00 98.86 104 ASP A O 1
ATOM 1517 N N . ARG B 1 105 ? 69.417 72.608 49.310 1.00 102.59 105 ARG A N 1
ATOM 1518 C CA . ARG B 1 105 ? 68.569 73.787 49.238 1.00 106.95 105 ARG A CA 1
ATOM 1519 C C . ARG B 1 105 ? 67.247 73.590 49.964 1.00 101.85 105 ARG A C 1
ATOM 1520 O O . ARG B 1 105 ? 66.609 74.581 50.335 1.00 114.69 105 ARG A O 1
ATOM 1528 N N . GLY B 1 106 ? 66.828 72.343 50.192 1.00 97.82 106 GLY A N 1
ATOM 1529 C CA . GLY B 1 106 ? 65.611 72.118 50.951 1.00 108.55 106 GLY A CA 1
ATOM 1530 C C . GLY B 1 106 ? 65.755 72.351 52.445 1.00 109.47 106 GLY A C 1
ATOM 1531 O O . GLY B 1 106 ? 64.739 72.494 53.135 1.00 113.78 106 GLY A O 1
ATOM 1532 N N . GLY B 1 107 ? 66.987 72.360 52.964 1.00 117.61 107 GLY A N 1
ATOM 1533 C CA . GLY B 1 107 ? 67.246 72.708 54.354 1.00 115.32 107 GLY A CA 1
ATOM 1534 C C . GLY B 1 107 ? 67.756 71.600 55.254 1.00 109.96 107 GLY A C 1
ATOM 1535 O O . GLY B 1 107 ? 67.420 71.563 56.443 1.00 127.38 107 GLY A O 1
ATOM 1536 N N . PHE B 1 108 ? 68.617 70.753 54.696 1.00 104.50 108 PHE A N 1
ATOM 1537 C CA . PHE B 1 108 ? 69.127 69.570 55.423 1.00 119.61 108 PHE A CA 1
ATOM 1538 C C . PHE B 1 108 ? 70.621 69.400 55.143 1.00 117.02 108 PHE A C 1
ATOM 1539 O O . PHE B 1 108 ? 70.960 69.046 54.007 1.00 128.70 108 PHE A O 1
ATOM 1547 N N . GLY B 1 109 ? 71.479 69.650 56.138 1.00 127.08 109 GLY A N 1
ATOM 1548 C CA . GLY B 1 109 ? 72.935 69.451 55.974 1.00 126.94 109 GLY A CA 1
ATOM 1549 C C . GLY B 1 109 ? 73.641 69.120 57.277 1.00 127.33 109 GLY A C 1
ATOM 1550 O O . GLY B 1 109 ? 73.087 69.451 58.333 1.00 115.61 109 GLY A O 1
ATOM 1551 N N . ALA B 1 110 ? 74.807 68.470 57.216 1.00 143.63 110 ALA A N 1
ATOM 1552 C CA . ALA B 1 110 ? 75.613 68.137 58.422 1.00 157.33 110 ALA A CA 1
ATOM 1553 C C . ALA B 1 110 ? 76.484 69.330 58.836 1.00 145.33 110 ALA A C 1
ATOM 1554 O O . ALA B 1 110 ? 76.708 70.199 57.978 1.00 144.65 110 ALA A O 1
ATOM 1556 N N . LYS B 1 111 ? 76.951 69.393 60.092 1.00 124.73 111 LYS A N 1
ATOM 1557 C CA . LYS B 1 111 ? 77.681 70.628 60.488 1.00 156.27 111 LYS A CA 1
ATOM 1558 C C . LYS B 1 111 ? 78.731 70.522 61.612 1.00 156.42 111 LYS A C 1
ATOM 1559 O O . LYS B 1 111 ? 79.112 71.589 62.104 1.00 120.28 111 LYS A O 1
ATOM 1565 N N . GLN B 1 112 ? 79.229 69.349 62.005 1.00 165.04 112 GLN A N 1
ATOM 1566 C CA . GLN B 1 112 ? 80.102 69.248 63.223 1.00 154.66 112 GLN A CA 1
ATOM 1567 C C . GLN B 1 112 ? 81.484 69.911 63.116 1.00 131.07 112 GLN A C 1
ATOM 1568 O O . GLN B 1 112 ? 82.032 69.910 62.009 1.00 126.76 112 GLN A O 1
ATOM 1574 N N . LYS B 1 113 ? 82.026 70.432 64.232 1.00 139.26 113 LYS A N 1
ATOM 1575 C CA . LYS B 1 113 ? 83.396 71.030 64.259 1.00 129.54 113 LYS A CA 1
ATOM 1576 C C . LYS B 1 113 ? 83.812 71.403 65.691 1.00 130.14 113 LYS A C 1
ATOM 1577 O O . LYS B 1 113 ? 83.134 72.255 66.281 1.00 126.29 113 LYS A O 1
ATOM 1583 N N . VAL B 1 114 ? 84.906 70.817 66.206 1.00 128.60 114 VAL A N 1
ATOM 1584 C CA . VAL B 1 114 ? 85.474 71.121 67.519 1.00 111.07 114 VAL A CA 1
ATOM 1585 C C . VAL B 1 114 ? 86.710 71.992 67.337 1.00 97.99 114 VAL A C 1
ATOM 1586 O O . VAL B 1 114 ? 87.605 71.662 66.550 1.00 111.03 114 VAL A O 1
ATOM 1590 N N . GLU B 1 115 ? 86.769 73.089 68.084 1.00 111.48 115 GLU A N 1
ATOM 1591 C CA . GLU B 1 115 ? 87.830 74.081 67.993 1.00 109.71 115 GLU A CA 1
ATOM 1592 C C . GLU B 1 115 ? 88.681 74.061 69.255 1.00 108.75 115 GLU A C 1
ATOM 1593 O O . GLU B 1 115 ? 88.201 73.718 70.338 1.00 137.99 115 GLU A O 1
ATOM 1599 N N . LEU B 1 116 ? 89.952 74.436 69.116 1.00 101.18 116 LEU A N 1
ATOM 1600 C CA . LEU B 1 116 ? 90.820 74.584 70.286 1.00 110.01 116 LEU A CA 1
ATOM 1601 C C . LEU B 1 116 ? 91.793 75.726 70.010 1.00 115.87 116 LEU A C 1
ATOM 1602 O O . LEU B 1 116 ? 92.678 75.611 69.155 1.00 104.23 116 LEU A O 1
ATOM 1607 N N . THR B 1 117 ? 91.593 76.845 70.712 1.00 140.81 117 THR A N 1
ATOM 1608 C CA . THR B 1 117 ? 92.339 78.087 70.509 1.00 137.38 117 THR A CA 1
ATOM 1609 C C . THR B 1 117 ? 93.421 78.221 71.583 1.00 133.18 117 THR A C 1
ATOM 1610 O O . THR B 1 117 ? 93.110 78.338 72.775 1.00 124.10 117 THR A O 1
ATOM 1614 N N . THR B 1 118 ? 94.686 78.214 71.161 1.00 143.39 118 THR A N 1
ATOM 1615 C CA . THR B 1 118 ? 95.824 78.323 72.068 1.00 146.79 118 THR A CA 1
ATOM 1616 C C . THR B 1 118 ? 96.404 79.749 72.075 1.00 153.74 118 THR A C 1
ATOM 1617 O O . THR B 1 118 ? 95.776 80.696 71.583 1.00 165.12 118 THR A O 1
ATOM 1621 N N . LYS B 1 119 ? 97.607 79.906 72.644 1.00 152.59 119 LYS A N 1
ATOM 1622 C CA . LYS B 1 119 ? 98.226 81.206 72.907 1.00 165.35 119 LYS A CA 1
ATOM 1623 C C . LYS B 1 119 ? 99.705 81.041 73.261 1.00 170.52 119 LYS A C 1
ATOM 1624 O O . LYS B 1 119 ? 100.086 80.011 73.828 1.00 161.47 119 LYS A O 1
ATOM 1630 N N . ASN B 1 120 ? 100.551 82.037 72.957 1.00 167.96 120 ASN A N 1
ATOM 1631 C CA . ASN B 1 120 ? 101.989 81.950 73.240 1.00 174.58 120 ASN A CA 1
ATOM 1632 C C . ASN B 1 120 ? 102.296 82.787 74.480 1.00 169.35 120 ASN A C 1
ATOM 1633 O O . ASN B 1 120 ? 102.513 83.999 74.389 1.00 154.59 120 ASN A O 1
ATOM 1638 N N . VAL B 1 121 ? 102.324 82.130 75.638 1.00 181.49 121 VAL A N 1
ATOM 1639 C CA . VAL B 1 121 ? 102.681 82.768 76.904 1.00 167.02 121 VAL A CA 1
ATOM 1640 C C . VAL B 1 121 ? 103.553 81.837 77.745 1.00 152.56 121 VAL A C 1
ATOM 1641 O O . VAL B 1 121 ? 104.103 80.854 77.244 1.00 159.22 121 VAL A O 1
ATOM 1645 N N . PRO C 1 13 ? 34.773 85.139 44.621 1.00 177.77 13 PRO B N 1
ATOM 1646 C CA . PRO C 1 13 ? 35.880 86.088 44.770 1.00 181.63 13 PRO B CA 1
ATOM 1647 C C . PRO C 1 13 ? 37.202 85.406 45.114 1.00 188.62 13 PRO B C 1
ATOM 1648 O O . PRO C 1 13 ? 37.357 84.887 46.223 1.00 185.07 13 PRO B O 1
ATOM 1652 N N . LEU C 1 14 ? 38.138 85.395 44.164 1.00 189.63 14 LEU B N 1
ATOM 1653 C CA . LEU C 1 14 ? 39.491 84.927 44.440 1.00 187.49 14 LEU B CA 1
ATOM 1654 C C . LEU C 1 14 ? 40.263 86.051 45.121 1.00 189.49 14 LEU B C 1
ATOM 1655 O O . LEU C 1 14 ? 40.400 87.147 44.563 1.00 177.79 14 LEU B O 1
ATOM 1660 N N . SER C 1 15 ? 40.749 85.782 46.329 1.00 191.19 15 SER B N 1
ATOM 1661 C CA . SER C 1 15 ? 41.394 86.804 47.135 1.00 183.14 15 SER B CA 1
ATOM 1662 C C . SER C 1 15 ? 42.7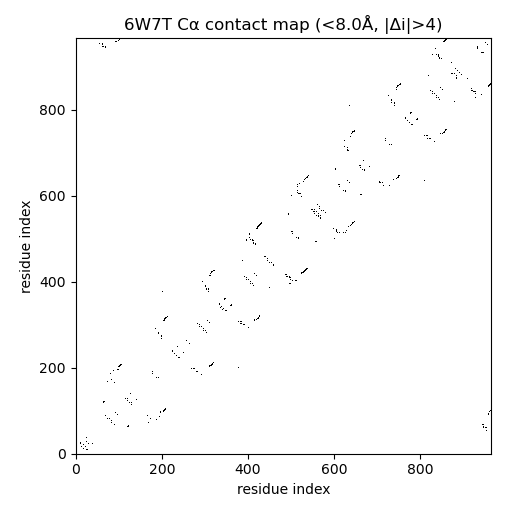99 87.098 46.623 1.00 183.09 15 SER B C 1
ATOM 1663 O O . SER C 1 15 ? 43.497 86.217 46.108 1.00 178.39 15 SER B O 1
ATOM 1666 N N . ALA C 1 16 ? 43.206 88.362 46.775 1.00 178.24 16 ALA B N 1
ATOM 1667 C CA . ALA C 1 16 ? 44.536 88.810 46.372 1.00 167.88 16 ALA B CA 1
ATOM 1668 C C . ALA C 1 16 ? 45.657 87.997 47.017 1.00 174.65 16 ALA B C 1
ATOM 1669 O O . ALA C 1 16 ? 46.761 87.936 46.460 1.00 170.19 16 ALA B O 1
ATOM 1671 N N . LYS C 1 17 ? 45.410 87.396 48.187 1.00 165.47 17 LYS B N 1
ATOM 1672 C CA . LYS C 1 17 ? 46.428 86.573 48.836 1.00 156.11 17 LYS B CA 1
ATOM 1673 C C . LYS C 1 17 ? 46.631 85.239 48.118 1.00 166.31 17 LYS B C 1
ATOM 1674 O O . LYS C 1 17 ? 47.766 84.762 48.000 1.00 161.40 17 LYS B O 1
ATOM 1680 N N . GLU C 1 18 ? 45.545 84.612 47.659 1.00 167.20 18 GLU B N 1
ATOM 1681 C CA . GLU C 1 18 ? 45.549 83.338 46.942 1.00 161.87 18 GLU B CA 1
ATOM 1682 C C . GLU C 1 18 ? 45.769 83.488 45.434 1.00 167.13 18 GLU B C 1
ATOM 1683 O O . GLU C 1 18 ? 46.399 82.624 44.802 1.00 173.15 18 GLU B O 1
ATOM 1689 N N . LYS C 1 19 ? 45.238 84.561 44.836 1.00 174.45 19 LYS B N 1
ATOM 1690 C CA . LYS C 1 19 ? 45.500 84.827 43.423 1.00 179.29 19 LYS B CA 1
ATOM 1691 C C . LYS C 1 19 ? 46.978 85.100 43.174 1.00 175.42 19 LYS B C 1
ATOM 1692 O O . LYS C 1 19 ? 47.505 84.761 42.106 1.00 173.22 19 LYS B O 1
ATOM 1698 N N . LEU C 1 20 ? 47.664 85.704 44.148 1.00 178.79 20 LEU B N 1
ATOM 1699 C CA . LEU C 1 20 ? 49.107 85.882 44.037 1.00 176.22 20 LEU B CA 1
ATOM 1700 C C . LEU C 1 20 ? 49.808 84.525 43.993 1.00 179.15 20 LEU B C 1
ATOM 1701 O O . LEU C 1 20 ? 50.776 84.341 43.248 1.00 172.98 20 LEU B O 1
ATOM 1706 N N . ASP C 1 21 ? 49.323 83.554 44.777 1.00 173.98 21 ASP B N 1
ATOM 1707 C CA . ASP C 1 21 ? 49.898 82.208 44.753 1.00 177.43 21 ASP B CA 1
ATOM 1708 C C . ASP C 1 21 ? 49.625 81.498 43.429 1.00 177.86 21 ASP B C 1
ATOM 1709 O O . ASP C 1 21 ? 50.465 80.719 42.953 1.00 171.59 21 ASP B O 1
ATOM 1714 N N . LEU C 1 22 ? 48.462 81.750 42.824 1.00 177.41 22 LEU B N 1
ATOM 1715 C CA . LEU C 1 22 ? 48.196 81.191 41.498 1.00 166.69 22 LEU B CA 1
ATOM 1716 C C . LEU C 1 22 ? 49.126 81.805 40.452 1.00 164.76 22 LEU B C 1
ATOM 1717 O O . LEU C 1 22 ? 49.642 81.099 39.570 1.00 166.68 22 LEU B O 1
ATOM 1722 N N . TYR C 1 23 ? 49.371 83.116 40.555 1.00 161.39 23 TYR B N 1
ATOM 1723 C CA . TYR C 1 23 ? 50.367 83.770 39.706 1.00 166.81 23 TYR B CA 1
ATOM 1724 C C . TYR C 1 23 ? 51.752 83.172 39.929 1.00 171.61 23 TYR B C 1
ATOM 1725 O O . TYR C 1 23 ? 52.533 83.030 38.983 1.00 153.31 23 TYR B O 1
ATOM 1734 N N . CYS C 1 24 ? 52.074 82.827 41.178 1.00 177.64 24 CYS B N 1
ATOM 1735 C CA . CYS C 1 24 ? 53.369 82.221 41.483 1.00 168.96 24 CYS B CA 1
ATOM 1736 C C . CYS C 1 24 ? 53.503 80.843 40.839 1.00 163.45 24 CYS B C 1
ATOM 1737 O O . CYS C 1 24 ? 54.572 80.491 40.325 1.00 161.62 24 CYS B O 1
ATOM 1740 N N . GLU C 1 25 ? 52.438 80.038 40.876 1.00 156.56 25 GLU B N 1
ATOM 1741 C CA . GLU C 1 25 ? 52.485 78.743 40.198 1.00 160.69 25 GLU B CA 1
ATOM 1742 C C . GLU C 1 25 ? 52.657 78.928 38.690 1.00 151.26 25 GLU B C 1
ATOM 1743 O O . GLU C 1 25 ? 53.431 78.201 38.041 1.00 141.37 25 GLU B O 1
ATOM 1749 N N . GLY C 1 26 ? 51.965 79.921 38.124 1.00 147.58 26 GLY B N 1
ATOM 1750 C CA . GLY C 1 26 ? 52.136 80.218 36.712 1.00 150.89 26 GLY B CA 1
ATOM 1751 C C . GLY C 1 26 ? 53.532 80.702 36.374 1.00 150.56 26 GLY B C 1
ATOM 1752 O O . GLY C 1 26 ? 54.040 80.436 35.282 1.00 144.77 26 GLY B O 1
ATOM 1753 N N . LEU C 1 27 ? 54.162 81.433 37.294 1.00 145.19 27 LEU B N 1
ATOM 1754 C CA . LEU C 1 27 ? 55.544 81.854 37.091 1.00 148.76 27 LEU B CA 1
ATOM 1755 C C . LEU C 1 27 ? 56.502 80.673 37.184 1.00 143.47 27 LEU B C 1
ATOM 1756 O O . LEU C 1 27 ? 57.497 80.609 36.451 1.00 130.48 27 LEU B O 1
ATOM 1761 N N . ALA C 1 28 ? 56.208 79.719 38.070 1.00 138.68 28 ALA B N 1
ATOM 1762 C CA . ALA C 1 28 ? 57.102 78.581 38.229 1.00 136.81 28 ALA B CA 1
ATOM 1763 C C . ALA C 1 28 ? 57.036 77.627 37.044 1.00 146.18 28 ALA B C 1
ATOM 1764 O O . ALA C 1 28 ? 58.053 77.016 36.692 1.00 152.99 28 ALA B O 1
ATOM 1766 N N . ASP C 1 29 ? 55.874 77.498 36.401 1.00 150.63 29 ASP B N 1
ATOM 1767 C CA . ASP C 1 29 ? 55.758 76.547 35.296 1.00 156.50 29 ASP B CA 1
ATOM 1768 C C . ASP C 1 29 ? 55.708 77.181 33.912 1.00 153.49 29 ASP B C 1
ATOM 1769 O O . ASP C 1 29 ? 56.384 76.699 33.005 1.00 152.75 29 ASP B O 1
ATOM 1774 N N . GLY C 1 30 ? 54.932 78.243 33.701 1.00 157.37 30 GLY B N 1
ATOM 1775 C CA . GLY C 1 30 ? 54.782 78.788 32.363 1.00 169.62 30 GLY B CA 1
ATOM 1776 C C . GLY C 1 30 ? 55.777 79.857 31.986 1.00 154.93 30 GLY B C 1
ATOM 1777 O O . GLY C 1 30 ? 55.748 80.350 30.854 1.00 154.19 30 GLY B O 1
ATOM 1778 N N . LEU C 1 31 ? 56.642 80.224 32.926 1.00 149.90 31 LEU B N 1
ATOM 1779 C CA . LEU C 1 31 ? 57.877 80.973 32.683 1.00 156.66 31 LEU B CA 1
ATOM 1780 C C . LEU C 1 31 ? 57.682 82.250 31.852 1.00 157.72 31 LEU B C 1
ATOM 1781 O O . LEU C 1 31 ? 58.236 82.398 30.758 1.00 153.65 31 LEU B O 1
ATOM 1786 N N . ASN C 1 32 ? 56.886 83.183 32.385 1.00 153.48 32 ASN B N 1
ATOM 1787 C CA . ASN C 1 32 ? 56.872 84.553 31.865 1.00 163.89 32 ASN B CA 1
ATOM 1788 C C . ASN C 1 32 ? 56.161 85.505 32.823 1.00 164.60 32 ASN B C 1
ATOM 1789 O O . ASN C 1 32 ? 55.079 85.183 33.325 1.00 173.40 32 ASN B O 1
ATOM 1794 N N . LYS C 1 33 ? 56.769 86.662 33.107 1.00 155.06 33 LYS B N 1
ATOM 1795 C CA . LYS C 1 33 ? 56.182 87.595 34.068 1.00 166.61 33 LYS B CA 1
ATOM 1796 C C . LYS C 1 33 ? 54.881 88.200 33.541 1.00 170.48 33 LYS B C 1
ATOM 1797 O O . LYS C 1 33 ? 53.819 88.072 34.167 1.00 164.52 33 LYS B O 1
ATOM 1803 N N . THR C 1 34 ? 54.938 88.825 32.360 1.00 176.53 34 THR B N 1
ATOM 1804 C CA . THR C 1 34 ? 53.752 89.472 31.803 1.00 178.88 34 THR B CA 1
ATOM 1805 C C . THR C 1 34 ? 52.684 88.452 31.417 1.00 178.28 34 THR B C 1
ATOM 1806 O O . THR C 1 34 ? 51.482 88.700 31.601 1.00 169.51 34 THR B O 1
ATOM 1810 N N . GLN C 1 35 ? 53.102 87.299 30.885 1.00 174.49 35 GLN B N 1
ATOM 1811 C CA . GLN C 1 35 ? 52.141 86.267 30.507 1.00 170.63 35 GLN B CA 1
ATOM 1812 C C . GLN C 1 35 ? 51.405 85.714 31.722 1.00 173.07 35 GLN B C 1
ATOM 1813 O O . GLN C 1 35 ? 50.192 85.506 31.669 1.00 167.93 35 GLN B O 1
ATOM 1819 N N . ALA C 1 36 ? 52.123 85.436 32.817 1.00 182.88 36 ALA B N 1
ATOM 1820 C CA . ALA C 1 36 ? 51.444 84.987 34.033 1.00 180.09 36 ALA B CA 1
ATOM 1821 C C . ALA C 1 36 ? 50.588 86.095 34.641 1.00 169.44 36 ALA B C 1
ATOM 1822 O O . ALA C 1 36 ? 49.541 85.815 35.246 1.00 164.21 36 ALA B O 1
ATOM 1824 N N . TYR C 1 37 ? 50.985 87.357 34.450 1.00 162.33 37 TYR B N 1
ATOM 1825 C CA . TYR C 1 37 ? 50.170 88.462 34.939 1.00 168.78 37 TYR B CA 1
ATOM 1826 C C . TYR C 1 37 ? 48.822 88.494 34.227 1.00 167.69 37 TYR B C 1
ATOM 1827 O O . TYR C 1 37 ? 47.767 88.519 34.873 1.00 169.96 37 TYR B O 1
ATOM 1836 N N . VAL C 1 38 ? 48.836 88.466 32.891 1.00 166.92 38 VAL B N 1
ATOM 1837 C CA . VAL C 1 38 ? 47.578 88.477 32.143 1.00 163.99 38 VAL B CA 1
ATOM 1838 C C . VAL C 1 38 ? 46.853 87.136 32.231 1.00 162.49 38 VAL B C 1
ATOM 1839 O O . VAL C 1 38 ? 45.623 87.090 32.099 1.00 162.38 38 VAL B O 1
ATOM 1843 N N . ALA C 1 39 ? 47.575 86.041 32.486 1.00 157.11 39 ALA B N 1
ATOM 1844 C CA . ALA C 1 39 ? 46.963 84.734 32.676 1.00 157.06 39 ALA B CA 1
ATOM 1845 C C . ALA C 1 39 ? 46.274 84.635 34.023 1.00 173.64 39 ALA B C 1
ATOM 1846 O O . ALA C 1 39 ? 45.476 83.715 34.233 1.00 182.67 39 ALA B O 1
ATOM 1848 N N . ALA C 1 40 ? 46.573 85.557 34.937 1.00 167.13 40 ALA B N 1
ATOM 1849 C CA . ALA C 1 40 ? 45.771 85.654 36.144 1.00 165.21 40 ALA B CA 1
ATOM 1850 C C . ALA C 1 40 ? 44.427 86.305 35.851 1.00 161.61 40 ALA B C 1
ATOM 1851 O O . ALA C 1 40 ? 43.533 86.265 36.702 1.00 168.87 40 ALA B O 1
ATOM 1853 N N . GLY C 1 41 ? 44.262 86.880 34.660 1.00 151.81 41 GLY B N 1
ATOM 1854 C CA . GLY C 1 41 ? 43.022 87.518 34.266 1.00 160.54 41 GLY B CA 1
ATOM 1855 C C . GLY C 1 41 ? 43.103 89.019 34.437 1.00 169.80 41 GLY B C 1
ATOM 1856 O O . GLY C 1 41 ? 42.216 89.642 35.032 1.00 160.86 41 GLY B O 1
ATOM 1857 N N . PHE C 1 42 ? 44.171 89.616 33.922 1.00 175.84 42 PHE B N 1
ATOM 1858 C CA . PHE C 1 42 ? 44.403 91.043 34.059 1.00 172.33 42 PHE B CA 1
ATOM 1859 C C . PHE C 1 42 ? 44.362 91.695 32.681 1.00 167.82 42 PHE B C 1
ATOM 1860 O O . PHE C 1 42 ? 44.091 91.045 31.666 1.00 161.99 42 PHE B O 1
ATOM 1868 N N . SER C 1 43 ? 44.638 92.986 32.654 1.00 156.61 43 SER B N 1
ATOM 1869 C CA . SER C 1 43 ? 44.622 93.745 31.411 1.00 164.71 43 SER B CA 1
ATOM 1870 C C . SER C 1 43 ? 45.837 93.388 30.561 1.00 171.53 43 SER B C 1
ATOM 1871 O O . SER C 1 43 ? 46.971 93.513 31.046 1.00 167.72 43 SER B O 1
ATOM 1874 N N . PRO C 1 44 ? 45.663 92.924 29.315 1.00 168.77 44 PRO B N 1
ATOM 1875 C CA . PRO C 1 44 ? 46.841 92.574 28.505 1.00 158.21 44 PRO B CA 1
ATOM 1876 C C . PRO C 1 44 ? 47.551 93.799 27.963 1.00 173.63 44 PRO B C 1
ATOM 1877 O O . PRO C 1 44 ? 48.705 93.689 27.521 1.00 171.00 44 PRO B O 1
ATOM 1881 N N . ASN C 1 45 ? 46.892 94.959 27.993 1.00 179.73 45 ASN B N 1
ATOM 1882 C CA . ASN C 1 45 ? 47.443 96.222 27.527 1.00 176.08 45 ASN B CA 1
ATOM 1883 C C . ASN C 1 45 ? 48.277 96.878 28.622 1.00 186.08 45 ASN B C 1
ATOM 1884 O O . ASN C 1 45 ? 49.383 97.359 28.355 1.00 181.74 45 ASN B O 1
ATOM 1889 N N . HIS C 1 46 ? 47.768 96.894 29.854 1.00 187.44 46 HIS B N 1
ATOM 1890 C CA . HIS C 1 46 ? 48.543 97.345 30.999 1.00 182.00 46 HIS B CA 1
ATOM 1891 C C . HIS C 1 46 ? 49.591 96.248 31.176 1.00 181.30 46 HIS B C 1
ATOM 1892 O O . HIS C 1 46 ? 49.350 95.272 31.902 1.00 172.97 46 HIS B O 1
ATOM 1899 N N . ALA C 1 47 ? 50.760 96.405 30.537 1.00 187.21 47 ALA B N 1
ATOM 1900 C CA . ALA C 1 47 ? 51.620 95.238 30.333 1.00 181.97 47 ALA B CA 1
ATOM 1901 C C . ALA C 1 47 ? 53.004 95.178 30.986 1.00 183.66 47 ALA B C 1
ATOM 1902 O O . ALA C 1 47 ? 53.163 94.607 32.071 1.00 187.61 47 ALA B O 1
ATOM 1904 N N . GLN C 1 48 ? 54.004 95.788 30.344 1.00 181.46 48 GLN B N 1
ATOM 1905 C CA . GLN C 1 48 ? 55.391 95.482 30.674 1.00 167.24 48 GLN B CA 1
ATOM 1906 C C . GLN C 1 48 ? 55.815 96.083 32.009 1.00 178.48 48 GLN B C 1
ATOM 1907 O O . GLN C 1 48 ? 56.660 95.505 32.698 1.00 182.38 48 GLN B O 1
ATOM 1913 N N . ARG C 1 49 ? 55.240 97.217 32.403 1.00 170.66 49 ARG B N 1
ATOM 1914 C CA . ARG C 1 49 ? 55.586 97.826 33.683 1.00 179.31 49 ARG B CA 1
ATOM 1915 C C . ARG C 1 49 ? 54.790 97.273 34.862 1.00 183.08 49 ARG B C 1
ATOM 1916 O O . ARG C 1 49 ? 55.315 97.232 35.986 1.00 185.80 49 ARG B O 1
ATOM 1924 N N . ASN C 1 50 ? 53.535 96.861 34.649 1.00 174.72 50 ASN B N 1
ATOM 1925 C CA . ASN C 1 50 ? 52.683 96.535 35.789 1.00 182.55 50 ASN B CA 1
ATOM 1926 C C . ASN C 1 50 ? 53.093 95.221 36.445 1.00 180.04 50 ASN B C 1
ATOM 1927 O O . ASN C 1 50 ? 53.068 95.109 37.677 1.00 171.16 50 ASN B O 1
ATOM 1932 N N . VAL C 1 51 ? 53.530 94.234 35.657 1.00 175.30 51 VAL B N 1
ATOM 1933 C CA . VAL C 1 51 ? 53.989 92.986 36.263 1.00 176.86 51 VAL B CA 1
ATOM 1934 C C . VAL C 1 51 ? 55.303 93.211 37.003 1.00 177.80 51 VAL B C 1
ATOM 1935 O O . VAL C 1 51 ? 55.546 92.616 38.062 1.00 169.82 51 VAL B O 1
ATOM 1939 N N . ALA C 1 52 ? 56.157 94.095 36.476 1.00 171.54 52 ALA B N 1
ATOM 1940 C CA . ALA C 1 52 ? 57.412 94.408 37.147 1.00 164.56 52 ALA B CA 1
ATOM 1941 C C . ALA C 1 52 ? 57.149 95.071 38.492 1.00 168.01 52 ALA B C 1
ATOM 1942 O O . ALA C 1 52 ? 57.740 94.694 39.510 1.00 163.77 52 ALA B O 1
ATOM 1944 N N . ALA C 1 53 ? 56.242 96.053 38.520 1.00 164.88 53 ALA B N 1
ATOM 1945 C CA . ALA C 1 53 ? 55.913 96.703 39.788 1.00 155.49 53 ALA B CA 1
ATOM 1946 C C . ALA C 1 53 ? 55.292 95.715 40.776 1.00 165.20 53 ALA B C 1
ATOM 1947 O O . ALA C 1 53 ? 55.660 95.696 41.962 1.00 164.18 53 ALA B O 1
ATOM 1949 N N . TYR C 1 54 ? 54.367 94.867 40.302 1.00 163.78 54 TYR B N 1
ATOM 1950 C CA . TYR C 1 54 ? 53.753 93.877 41.186 1.00 157.77 54 TYR B CA 1
ATOM 1951 C C . TYR C 1 54 ? 54.810 92.959 41.784 1.00 153.01 54 TYR B C 1
ATOM 1952 O O . TYR C 1 54 ? 54.761 92.631 42.977 1.00 151.75 54 TYR B O 1
ATOM 1961 N N . HIS C 1 55 ? 55.776 92.534 40.963 1.00 153.98 55 HIS B N 1
ATOM 1962 C CA . HIS C 1 55 ? 56.839 91.666 41.452 1.00 159.03 55 HIS B CA 1
ATOM 1963 C C . HIS C 1 55 ? 57.689 92.387 42.490 1.00 156.46 55 HIS B C 1
ATOM 1964 O O . HIS C 1 55 ? 58.087 91.791 43.499 1.00 147.17 55 HIS B O 1
ATOM 1971 N N . ARG C 1 56 ? 57.996 93.666 42.245 1.00 153.28 56 ARG B N 1
ATOM 1972 C CA . ARG C 1 56 ? 58.775 94.447 43.201 1.00 154.99 56 ARG B CA 1
ATOM 1973 C C . ARG C 1 56 ? 58.035 94.648 44.520 1.00 151.14 56 ARG B C 1
ATOM 1974 O O . ARG C 1 56 ? 58.683 94.883 45.548 1.00 136.67 56 ARG B O 1
ATOM 1982 N N . LYS C 1 57 ? 56.702 94.543 44.524 1.00 151.67 57 LYS B N 1
ATOM 1983 C CA . LYS C 1 57 ? 55.968 94.746 45.774 1.00 151.40 57 LYS B CA 1
ATOM 1984 C C . LYS C 1 57 ? 56.065 93.547 46.711 1.00 151.73 57 LYS B C 1
ATOM 1985 O O . LYS C 1 57 ? 56.401 93.694 47.892 1.00 151.85 57 LYS B O 1
ATOM 1991 N N . HIS C 1 58 ? 55.768 92.357 46.205 1.00 144.82 58 HIS B N 1
ATOM 1992 C CA . HIS C 1 58 ? 55.610 91.158 47.020 1.00 155.77 58 HIS B CA 1
ATOM 1993 C C . HIS C 1 58 ? 56.808 90.222 46.888 1.00 153.56 58 HIS B C 1
ATOM 1994 O O . HIS C 1 58 ? 56.662 89.000 46.885 1.00 150.16 58 HIS B O 1
ATOM 2001 N N . SER C 1 59 ? 58.009 90.801 46.792 1.00 153.16 59 SER B N 1
ATOM 2002 C CA . SER C 1 59 ? 59.214 90.022 46.517 1.00 155.48 59 SER B CA 1
ATOM 2003 C C . SER C 1 59 ? 59.448 88.931 47.559 1.00 154.42 59 SER B C 1
ATOM 2004 O O . SER C 1 59 ? 59.777 87.790 47.205 1.00 148.17 59 SER B O 1
ATOM 2007 N N . GLU C 1 60 ? 59.296 89.260 48.848 1.00 141.86 60 GLU B N 1
ATOM 2008 C CA . GLU C 1 60 ? 59.600 88.279 49.888 1.00 138.45 60 GLU B CA 1
ATOM 2009 C C . GLU C 1 60 ? 58.659 87.083 49.812 1.00 143.71 60 GLU B C 1
ATOM 2010 O O . GLU C 1 60 ? 59.095 85.935 49.968 1.00 143.84 60 GLU B O 1
ATOM 2016 N N . TYR C 1 61 ? 57.368 87.327 49.552 1.00 145.28 61 TYR B N 1
ATOM 2017 C CA . TYR C 1 61 ? 56.430 86.215 49.423 1.00 141.71 61 TYR B CA 1
ATOM 2018 C C . TYR C 1 61 ? 56.725 85.372 48.188 1.00 142.59 61 TYR B C 1
ATOM 2019 O O . TYR C 1 61 ? 56.578 84.146 48.222 1.00 141.93 61 TYR B O 1
ATOM 2028 N N . ILE C 1 62 ? 57.095 86.006 47.074 1.00 138.31 62 ILE B N 1
ATOM 2029 C CA . ILE C 1 62 ? 57.418 85.232 45.880 1.00 127.68 62 ILE B CA 1
ATOM 2030 C C . ILE C 1 62 ? 58.625 84.344 46.151 1.00 132.75 62 ILE B C 1
ATOM 2031 O O . ILE C 1 62 ? 58.654 83.168 45.760 1.00 145.20 62 ILE B O 1
ATOM 2036 N N . ASN C 1 63 ? 59.626 84.882 46.853 1.00 129.06 63 ASN B N 1
ATOM 2037 C CA . ASN C 1 63 ? 60.799 84.078 47.182 1.00 132.23 63 ASN B CA 1
ATOM 2038 C C . ASN C 1 63 ? 60.436 82.931 48.124 1.00 136.96 63 ASN B C 1
ATOM 2039 O O . ASN C 1 63 ? 60.893 81.796 47.939 1.00 133.95 63 ASN B O 1
ATOM 2044 N N . ALA C 1 64 ? 59.592 83.202 49.125 1.00 144.80 64 ALA B N 1
ATOM 2045 C CA . ALA C 1 64 ? 59.161 82.147 50.039 1.00 147.57 64 ALA B CA 1
ATOM 2046 C C . ALA C 1 64 ? 58.367 81.062 49.314 1.00 143.14 64 ALA B C 1
ATOM 2047 O O . ALA C 1 64 ? 58.507 79.870 49.617 1.00 140.81 64 ALA B O 1
ATOM 2049 N N . PHE C 1 65 ? 57.514 81.454 48.362 1.00 142.19 65 PHE B N 1
ATOM 2050 C CA . PHE C 1 65 ? 56.747 80.470 47.601 1.00 140.85 65 PHE B CA 1
ATOM 2051 C C . PHE C 1 65 ? 57.658 79.607 46.736 1.00 128.44 65 PHE B C 1
ATOM 2052 O O . PHE C 1 65 ? 57.461 78.390 46.629 1.00 131.22 65 PHE B O 1
ATOM 2060 N N . ILE C 1 66 ? 58.648 80.216 46.080 1.00 131.33 66 ILE B N 1
ATOM 2061 C CA . ILE C 1 66 ? 59.522 79.376 45.265 1.00 136.00 66 ILE B CA 1
ATOM 2062 C C . ILE C 1 66 ? 60.346 78.464 46.173 1.00 138.29 66 ILE B C 1
ATOM 2063 O O . ILE C 1 66 ? 60.716 77.353 45.774 1.00 134.04 66 ILE B O 1
ATOM 2068 N N . SER C 1 67 ? 60.664 78.914 47.396 1.00 134.73 67 SER B N 1
ATOM 2069 C CA . SER C 1 67 ? 61.337 78.030 48.346 1.00 110.08 67 SER B CA 1
ATOM 2070 C C . SER C 1 67 ? 60.435 76.884 48.800 1.00 126.54 67 SER B C 1
ATOM 2071 O O . SER C 1 67 ? 60.927 75.777 49.043 1.00 134.33 67 SER B O 1
ATOM 2074 N N . GLU C 1 68 ? 59.121 77.109 48.904 1.00 126.92 68 GLU B N 1
ATOM 2075 C CA . GLU C 1 68 ? 58.240 75.975 49.188 1.00 124.61 68 GLU B CA 1
ATOM 2076 C C . GLU C 1 68 ? 58.230 75.012 48.006 1.00 128.73 68 GLU B C 1
ATOM 2077 O O . GLU C 1 68 ? 58.221 73.788 48.192 1.00 127.16 68 GLU B O 1
ATOM 2083 N N . ARG C 1 69 ? 58.268 75.547 46.781 1.00 130.64 69 ARG B N 1
ATOM 2084 C CA . ARG C 1 69 ? 58.311 74.679 45.607 1.00 135.83 69 ARG B CA 1
ATOM 2085 C C . ARG C 1 69 ? 59.605 73.870 45.555 1.00 134.56 69 ARG B C 1
ATOM 2086 O O . ARG C 1 69 ? 59.592 72.690 45.177 1.00 120.99 69 ARG B O 1
ATOM 2094 N N . ILE C 1 70 ? 60.729 74.486 45.931 1.00 129.18 70 ILE B N 1
ATOM 2095 C CA . ILE C 1 70 ? 61.995 73.757 45.993 1.00 128.76 70 ILE B CA 1
ATOM 2096 C C . ILE C 1 70 ? 61.949 72.690 47.087 1.00 131.49 70 ILE B C 1
ATOM 2097 O O . ILE C 1 70 ? 62.450 71.574 46.900 1.00 139.97 70 ILE B O 1
ATOM 2102 N N . GLY C 1 71 ? 61.368 73.013 48.248 1.00 129.28 71 GLY B N 1
ATOM 2103 C CA . GLY C 1 71 ? 61.195 72.021 49.297 1.00 132.61 71 GLY B CA 1
ATOM 2104 C C . GLY C 1 71 ? 60.246 70.900 48.922 1.00 133.27 71 GLY B C 1
ATOM 2105 O O . GLY C 1 71 ? 60.289 69.828 49.532 1.00 134.37 71 GLY B O 1
ATOM 2106 N N . SER C 1 72 ? 59.373 71.135 47.942 1.00 128.39 72 SER B N 1
ATOM 2107 C CA . SER C 1 72 ? 58.439 70.107 47.504 1.00 113.36 72 SER B CA 1
ATOM 2108 C C . SER C 1 72 ? 59.132 68.898 46.877 1.00 123.73 72 SER B C 1
ATOM 2109 O O . SER C 1 72 ? 58.528 67.822 46.813 1.00 134.64 72 SER B O 1
ATOM 2112 N N . HIS C 1 73 ? 60.374 69.039 46.414 1.00 119.91 73 HIS B N 1
ATOM 2113 C CA . HIS C 1 73 ? 61.044 67.996 45.643 1.00 128.35 73 HIS B CA 1
ATOM 2114 C C . HIS C 1 73 ? 61.984 67.106 46.453 1.00 135.02 73 HIS B C 1
ATOM 2115 O O . HIS C 1 73 ? 62.631 66.231 45.866 1.00 140.33 73 HIS B O 1
ATOM 2122 N N . VAL C 1 74 ? 62.088 67.294 47.765 1.00 135.68 74 VAL B N 1
ATOM 2123 C CA . VAL C 1 74 ? 63.066 66.540 48.554 1.00 139.58 74 VAL B CA 1
ATOM 2124 C C . VAL C 1 74 ? 62.769 65.038 48.654 1.00 129.99 74 VAL B C 1
ATOM 2125 O O . VAL C 1 74 ? 63.728 64.248 48.679 1.00 131.59 74 VAL B O 1
ATOM 2129 N N . PRO C 1 75 ? 61.505 64.570 48.721 1.00 123.73 75 PRO B N 1
ATOM 2130 C CA . PRO C 1 75 ? 61.308 63.111 48.849 1.00 126.71 75 PRO B CA 1
ATOM 2131 C C . PRO C 1 75 ? 61.790 62.330 47.640 1.00 133.87 75 PRO B C 1
ATOM 2132 O O . PRO C 1 75 ? 62.338 61.226 47.789 1.00 128.92 75 PRO B O 1
ATOM 2136 N N . MET C 1 76 ? 61.602 62.883 46.439 1.00 126.93 76 MET B N 1
ATOM 2137 C CA . MET C 1 76 ? 62.149 62.255 45.244 1.00 115.92 76 MET B CA 1
ATOM 2138 C C . MET C 1 76 ? 63.662 62.140 45.348 1.00 115.06 76 MET B C 1
ATOM 2139 O O . MET C 1 76 ? 64.239 61.097 45.017 1.00 103.15 76 MET B O 1
ATOM 2144 N N . ALA C 1 77 ? 64.321 63.212 45.800 1.00 115.16 77 ALA B N 1
ATOM 2145 C CA . ALA C 1 77 ? 65.773 63.190 45.929 1.00 128.35 77 ALA B CA 1
ATOM 2146 C C . ALA C 1 77 ? 66.222 62.123 46.919 1.00 111.61 77 ALA B C 1
ATOM 2147 O O . ALA C 1 77 ? 67.201 61.407 46.670 1.00 109.52 77 ALA B O 1
ATOM 2149 N N . LEU C 1 78 ? 65.511 61.993 48.042 1.00 106.84 78 LEU B N 1
ATOM 2150 C CA . LEU C 1 78 ? 65.857 60.955 49.006 1.00 115.86 78 LEU B CA 1
ATOM 2151 C C . LEU C 1 78 ? 65.694 59.573 48.390 1.00 117.52 78 LEU B C 1
ATOM 2152 O O . LEU C 1 78 ? 66.557 58.699 48.566 1.00 105.37 78 LEU B O 1
ATOM 2157 N N . ARG C 1 79 ? 64.594 59.363 47.658 1.00 127.35 79 ARG B N 1
ATOM 2158 C CA . ARG C 1 79 ? 64.377 58.082 46.993 1.00 120.57 79 ARG B CA 1
ATOM 2159 C C . ARG C 1 79 ? 65.514 57.777 46.031 1.00 104.23 79 ARG B C 1
ATOM 2160 O O . ARG C 1 79 ? 66.032 56.654 46.001 1.00 104.36 79 ARG B O 1
ATOM 2168 N N . VAL C 1 80 ? 65.937 58.779 45.261 1.00 104.81 80 VAL B N 1
ATOM 2169 C CA . VAL C 1 80 ? 67.010 58.584 44.291 1.00 114.82 80 VAL B CA 1
ATOM 2170 C C . VAL C 1 80 ? 68.321 58.240 44.993 1.00 105.69 80 VAL B C 1
ATOM 2171 O O . VAL C 1 80 ? 69.070 57.364 44.538 1.00 91.95 80 VAL B O 1
ATOM 2175 N N . ILE C 1 81 ? 68.640 58.941 46.088 1.00 105.89 81 ILE B N 1
ATOM 2176 C CA . ILE C 1 81 ? 69.914 58.696 46.763 1.00 106.26 81 ILE B CA 1
ATOM 2177 C C . ILE C 1 81 ? 69.936 57.298 47.368 1.00 104.43 81 ILE B C 1
ATOM 2178 O O . ILE C 1 81 ? 70.941 56.578 47.270 1.00 109.21 81 ILE B O 1
ATOM 2183 N N . VAL C 1 82 ? 68.832 56.880 47.991 1.00 103.96 82 VAL B N 1
ATOM 2184 C CA . VAL C 1 82 ? 68.801 55.525 48.531 1.00 102.99 82 VAL B CA 1
ATOM 2185 C C . VAL C 1 82 ? 68.882 54.505 47.400 1.00 104.69 82 VAL B C 1
ATOM 2186 O O . VAL C 1 82 ? 69.521 53.457 47.545 1.00 120.36 82 VAL B O 1
ATOM 2190 N N . SER C 1 83 ? 68.251 54.791 46.254 1.00 94.05 83 SER B N 1
ATOM 2191 C CA . SER C 1 83 ? 68.335 53.866 45.127 1.00 104.20 83 SER B CA 1
ATOM 2192 C C . SER C 1 83 ? 69.766 53.745 44.611 1.00 101.17 83 SER B C 1
ATOM 2193 O O . SER C 1 83 ? 70.241 52.637 44.336 1.00 105.03 83 SER B O 1
ATOM 2196 N N . ILE C 1 84 ? 70.475 54.870 44.499 1.00 100.67 84 ILE B N 1
ATOM 2197 C CA . ILE C 1 84 ? 71.862 54.833 44.041 1.00 109.33 84 ILE B CA 1
ATOM 2198 C C . ILE C 1 84 ? 72.732 54.085 45.045 1.00 105.28 84 ILE B C 1
ATOM 2199 O O . ILE C 1 84 ? 73.658 53.353 44.670 1.00 100.68 84 ILE B O 1
ATOM 2204 N N . ALA C 1 85 ? 72.430 54.238 46.334 1.00 114.21 85 ALA B N 1
ATOM 2205 C CA . ALA C 1 85 ? 73.168 53.519 47.364 1.00 109.90 85 ALA B CA 1
ATOM 2206 C C . ALA C 1 85 ? 72.885 52.023 47.313 1.00 107.87 85 ALA B C 1
ATOM 2207 O O . ALA C 1 85 ? 73.765 51.219 47.639 1.00 112.12 85 ALA B O 1
ATOM 2209 N N . GLU C 1 86 ? 71.677 51.636 46.909 1.00 109.29 86 GLU B N 1
ATOM 2210 C CA . GLU C 1 86 ? 71.243 50.246 46.894 1.00 121.18 86 GLU B CA 1
ATOM 2211 C C . GLU C 1 86 ? 71.464 49.556 45.550 1.00 128.74 86 GLU B C 1
ATOM 2212 O O . GLU C 1 86 ? 71.213 48.351 45.444 1.00 133.11 86 GLU B O 1
ATOM 2218 N N . ASP C 1 87 ? 71.925 50.277 44.533 1.00 119.70 87 ASP B N 1
ATOM 2219 C CA . ASP C 1 87 ? 72.167 49.684 43.221 1.00 115.92 87 ASP B CA 1
ATOM 2220 C C . ASP C 1 87 ? 73.411 48.805 43.267 1.00 127.79 87 ASP B C 1
ATOM 2221 O O . ASP C 1 87 ? 74.507 49.320 43.529 1.00 106.77 87 ASP B O 1
ATOM 2226 N N . PRO C 1 88 ? 73.299 47.489 43.040 1.00 134.89 88 PRO B N 1
ATOM 2227 C CA . PRO C 1 88 ? 74.494 46.628 43.134 1.00 120.22 88 PRO B CA 1
ATOM 2228 C C . PRO C 1 88 ? 75.469 46.813 41.983 1.00 127.10 88 PRO B C 1
ATOM 2229 O O . PRO C 1 88 ? 76.649 46.466 42.131 1.00 122.33 88 PRO B O 1
ATOM 2233 N N . ASN C 1 89 ? 75.013 47.345 40.847 1.00 131.96 89 ASN B N 1
ATOM 2234 C CA . ASN C 1 89 ? 75.826 47.515 39.648 1.00 138.49 89 ASN B CA 1
ATOM 2235 C C . ASN C 1 89 ? 76.260 48.965 39.413 1.00 139.01 89 ASN B C 1
ATOM 2236 O O . ASN C 1 89 ? 76.583 49.331 38.278 1.00 147.84 89 ASN B O 1
ATOM 2241 N N . GLU C 1 90 ? 76.288 49.793 40.456 1.00 135.43 90 GLU B N 1
ATOM 2242 C CA . GLU C 1 90 ? 76.752 51.171 40.345 1.00 122.28 90 GLU B CA 1
ATOM 2243 C C . GLU C 1 90 ? 78.230 51.261 40.709 1.00 123.81 90 GLU B C 1
ATOM 2244 O O . GLU C 1 90 ? 78.763 50.425 41.445 1.00 142.75 90 GLU B O 1
ATOM 2250 N N . LYS C 1 91 ? 78.892 52.297 40.190 1.00 117.50 91 LYS B N 1
ATOM 2251 C CA . LYS C 1 91 ? 80.308 52.488 40.478 1.00 114.29 91 LYS B CA 1
ATOM 2252 C C . LYS C 1 91 ? 80.562 52.585 41.978 1.00 110.13 91 LYS B C 1
ATOM 2253 O O . LYS C 1 91 ? 79.721 53.061 42.747 1.00 115.94 91 LYS B O 1
ATOM 2259 N N . GLY C 1 92 ? 81.743 52.123 42.390 1.00 114.41 92 GLY B N 1
ATOM 2260 C CA . GLY C 1 92 ? 82.052 52.097 43.809 1.00 118.05 92 GLY B CA 1
ATOM 2261 C C . GLY C 1 92 ? 82.122 53.491 44.401 1.00 109.31 92 GLY B C 1
ATOM 2262 O O . GLY C 1 92 ? 81.545 53.760 45.458 1.00 101.57 92 GLY B O 1
ATOM 2263 N N . GLY C 1 93 ? 82.799 54.405 43.704 1.00 103.09 93 GLY B N 1
ATOM 2264 C CA . GLY C 1 93 ? 82.943 55.753 44.226 1.00 87.50 93 GLY B CA 1
ATOM 2265 C C . GLY C 1 93 ? 81.607 56.454 44.371 1.00 103.33 93 GLY B C 1
ATOM 2266 O O . GLY C 1 93 ? 81.382 57.195 45.332 1.00 109.62 93 GLY B O 1
ATOM 2267 N N . ILE C 1 94 ? 80.683 56.193 43.441 1.00 85.84 94 ILE B N 1
ATOM 2268 C CA . ILE C 1 94 ? 79.390 56.872 43.484 1.00 101.35 94 ILE B CA 1
ATOM 2269 C C . ILE C 1 94 ? 78.518 56.328 44.613 1.00 109.33 94 ILE B C 1
ATOM 2270 O O . ILE C 1 94 ? 77.871 57.097 45.343 1.00 112.75 94 ILE B O 1
ATOM 2275 N N . ARG C 1 95 ? 78.483 55.005 44.787 1.00 104.22 95 ARG B N 1
ATOM 2276 C CA . ARG C 1 95 ? 77.788 54.451 45.943 1.00 113.87 95 ARG B CA 1
ATOM 2277 C C . ARG C 1 95 ? 78.388 54.963 47.251 1.00 111.18 95 ARG B C 1
ATOM 2278 O O . ARG C 1 95 ? 77.656 55.293 48.194 1.00 91.32 95 ARG B O 1
ATOM 2286 N N . LEU C 1 96 ? 79.725 55.033 47.322 1.00 105.16 96 LEU B N 1
ATOM 2287 C CA . LEU C 1 96 ? 80.372 55.532 48.531 1.00 93.38 96 LEU B CA 1
ATOM 2288 C C . LEU C 1 96 ? 79.963 56.973 48.802 1.00 97.66 96 LEU B C 1
ATOM 2289 O O . LEU C 1 96 ? 79.721 57.346 49.953 1.00 101.24 96 LEU B O 1
ATOM 2294 N N . LYS C 1 97 ? 79.916 57.811 47.761 1.00 91.05 97 LYS B N 1
ATOM 2295 C CA . LYS C 1 97 ? 79.491 59.195 47.956 1.00 100.38 97 LYS B CA 1
ATOM 2296 C C . LYS C 1 97 ? 78.033 59.279 48.406 1.00 99.79 97 LYS B C 1
ATOM 2297 O O . LYS C 1 97 ? 77.683 60.127 49.238 1.00 118.62 97 LYS B O 1
ATOM 2303 N N . ALA C 1 98 ? 77.168 58.403 47.883 1.00 86.94 98 ALA B N 1
ATOM 2304 C CA . ALA C 1 98 ? 75.774 58.427 48.331 1.00 97.96 98 ALA B CA 1
ATOM 2305 C C . ALA C 1 98 ? 75.663 58.035 49.803 1.00 104.52 98 ALA B C 1
ATOM 2306 O O . ALA C 1 98 ? 74.931 58.672 50.580 1.00 120.65 98 ALA B O 1
ATOM 2308 N N . ALA C 1 99 ? 76.390 56.990 50.201 1.00 98.95 99 ALA B N 1
ATOM 2309 C CA . ALA C 1 99 ? 76.382 56.567 51.598 1.00 103.64 99 ALA B CA 1
ATOM 2310 C C . ALA C 1 99 ? 76.973 57.643 52.501 1.00 107.60 99 ALA B C 1
ATOM 2311 O O . ALA C 1 99 ? 76.466 57.885 53.602 1.00 108.78 99 ALA B O 1
ATOM 2313 N N . GLN C 1 100 ? 78.060 58.286 52.062 1.00 100.72 100 GLN B N 1
ATOM 2314 C CA . GLN C 1 100 ? 78.610 59.405 52.814 1.00 91.31 100 GLN B CA 1
ATOM 2315 C C . GLN C 1 100 ? 77.567 60.496 53.000 1.00 100.48 100 GLN B C 1
ATOM 2316 O O . GLN C 1 100 ? 77.419 61.039 54.102 1.00 106.76 100 GLN B O 1
ATOM 2322 N N . ASP C 1 101 ? 76.809 60.806 51.942 1.00 100.59 101 ASP B N 1
ATOM 2323 C CA . ASP C 1 101 ? 75.837 61.888 52.044 1.00 116.83 101 ASP B CA 1
ATOM 2324 C C . ASP C 1 101 ? 74.758 61.549 53.057 1.00 111.02 101 ASP B C 1
ATOM 2325 O O . ASP C 1 101 ? 74.408 62.372 53.912 1.00 115.53 101 ASP B O 1
ATOM 2330 N N . ILE C 1 102 ? 74.230 60.326 52.989 1.00 107.34 102 ILE B N 1
ATOM 2331 C CA . ILE C 1 102 ? 73.151 59.973 53.908 1.00 116.69 102 ILE B CA 1
ATOM 2332 C C . ILE C 1 102 ? 73.666 59.841 55.346 1.00 112.18 102 ILE B C 1
ATOM 2333 O O . ILE C 1 102 ? 72.947 60.171 56.304 1.00 98.30 102 ILE B O 1
ATOM 2338 N N . LEU C 1 103 ? 74.921 59.409 55.531 1.00 120.04 103 LEU B N 1
ATOM 2339 C CA . LEU C 1 103 ? 75.479 59.360 56.881 1.00 111.51 103 LEU B CA 1
ATOM 2340 C C . LEU C 1 103 ? 75.672 60.760 57.448 1.00 105.52 103 LEU B C 1
ATOM 2341 O O . LEU C 1 103 ? 75.459 60.987 58.645 1.00 113.24 103 LEU B O 1
ATOM 2346 N N . ASP C 1 104 ? 76.082 61.708 56.605 1.00 118.32 104 ASP B N 1
ATOM 2347 C CA . ASP C 1 104 ? 76.218 63.088 57.061 1.00 118.82 104 ASP B CA 1
ATOM 2348 C C . ASP C 1 104 ? 74.853 63.669 57.406 1.00 113.81 104 ASP B C 1
ATOM 2349 O O . ASP C 1 104 ? 74.718 64.427 58.375 1.00 101.64 104 ASP B O 1
ATOM 2354 N N . ARG C 1 105 ? 73.835 63.330 56.613 1.00 117.31 105 ARG B N 1
ATOM 2355 C CA . ARG C 1 105 ? 72.484 63.790 56.892 1.00 106.44 105 ARG B CA 1
ATOM 2356 C C . ARG C 1 105 ? 71.930 63.169 58.168 1.00 121.54 105 ARG B C 1
ATOM 2357 O O . ARG C 1 105 ? 71.037 63.756 58.787 1.00 132.90 105 ARG B O 1
ATOM 2365 N N . GLY C 1 106 ? 72.443 62.001 58.575 1.00 125.02 106 GLY B N 1
ATOM 2366 C CA . GLY C 1 106 ? 71.990 61.360 59.801 1.00 129.25 106 GLY B CA 1
ATOM 2367 C C . GLY C 1 106 ? 72.551 61.908 61.102 1.00 125.09 106 GLY B C 1
ATOM 2368 O O . GLY C 1 106 ? 71.954 61.672 62.158 1.00 136.96 106 GLY B O 1
ATOM 2369 N N . GLY C 1 107 ? 73.675 62.628 61.062 1.00 119.43 107 GLY B N 1
ATOM 2370 C CA . GLY C 1 107 ? 74.206 63.230 62.274 1.00 119.97 107 GLY B CA 1
ATOM 2371 C C . GLY C 1 107 ? 75.547 62.691 62.736 1.00 115.96 107 GLY B C 1
ATOM 2372 O O . GLY C 1 107 ? 75.787 62.542 63.940 1.00 129.34 107 GLY B O 1
ATOM 2373 N N . PHE C 1 108 ? 76.434 62.406 61.783 1.00 114.55 108 PHE B N 1
ATOM 2374 C CA . PHE C 1 108 ? 77.770 61.879 62.052 1.00 115.94 108 PHE B CA 1
ATOM 2375 C C . PHE C 1 108 ? 78.748 62.648 61.174 1.00 118.25 108 PHE B C 1
ATOM 2376 O O . PHE C 1 108 ? 78.693 62.533 59.945 1.00 127.37 108 PHE B O 1
ATOM 2384 N N . GLY C 1 109 ? 79.652 63.418 61.789 1.00 99.13 109 GLY B N 1
ATOM 2385 C CA . GLY C 1 109 ? 80.389 64.392 61.004 1.00 112.12 109 GLY B CA 1
ATOM 2386 C C . GLY C 1 109 ? 81.868 64.619 61.262 1.00 123.82 109 GLY B C 1
ATOM 2387 O O . GLY C 1 109 ? 82.617 63.667 61.502 1.00 101.28 109 GLY B O 1
ATOM 2388 N N . ALA C 1 110 ? 82.289 65.887 61.270 1.00 140.01 110 ALA B N 1
ATOM 2389 C CA . ALA C 1 110 ? 83.677 66.258 61.020 1.00 154.51 110 ALA B CA 1
ATOM 2390 C C . ALA C 1 110 ? 84.484 66.277 62.320 1.00 142.96 110 ALA B C 1
ATOM 2391 O O . ALA C 1 110 ? 84.046 65.769 63.357 1.00 120.82 110 ALA B O 1
ATOM 2393 N N . LYS C 1 111 ? 85.684 66.848 62.278 1.00 135.03 111 LYS B N 1
ATOM 2394 C CA . LYS C 1 111 ? 86.688 66.559 63.298 1.00 126.39 111 LYS B CA 1
ATOM 2395 C C . LYS C 1 111 ? 87.512 67.813 63.589 1.00 105.96 111 LYS B C 1
ATOM 2396 O O . LYS C 1 111 ? 87.077 68.944 63.356 1.00 93.50 111 LYS B O 1
ATOM 2402 N N . GLN C 1 112 ? 88.722 67.608 64.104 1.00 123.61 112 GLN B N 1
ATOM 2403 C CA . GLN C 1 112 ? 89.398 68.570 64.967 1.00 116.03 112 GLN B CA 1
ATOM 2404 C C . GLN C 1 112 ? 90.096 69.689 64.188 1.00 105.89 112 GLN B C 1
ATOM 2405 O O . GLN C 1 112 ? 90.332 69.595 62.981 1.00 131.58 112 GLN B O 1
ATOM 2411 N N . LYS C 1 113 ? 90.453 70.752 64.920 1.00 115.81 113 LYS B N 1
ATOM 2412 C CA . LYS C 1 113 ? 91.206 71.878 64.370 1.00 121.19 113 LYS B CA 1
ATOM 2413 C C . LYS C 1 113 ? 91.917 72.626 65.493 1.00 113.29 113 LYS B C 1
ATOM 2414 O O . LYS C 1 113 ? 91.271 73.085 66.442 1.00 88.34 113 LYS B O 1
ATOM 2420 N N . VAL C 1 114 ? 93.229 72.813 65.347 1.00 106.76 114 VAL B N 1
ATOM 2421 C CA . VAL C 1 114 ? 94.046 73.464 66.364 1.00 104.40 114 VAL B CA 1
ATOM 2422 C C . VAL C 1 114 ? 94.339 74.881 65.906 1.00 118.02 114 VAL B C 1
ATOM 2423 O O . VAL C 1 114 ? 94.767 75.099 64.767 1.00 131.40 114 VAL B O 1
ATOM 2427 N N . GLU C 1 115 ? 94.120 75.842 66.791 1.00 128.26 115 GLU B N 1
ATOM 2428 C CA . GLU C 1 115 ? 94.343 77.240 66.479 1.00 119.03 115 GLU B CA 1
ATOM 2429 C C . GLU C 1 115 ? 95.524 77.723 67.311 1.00 129.36 115 GLU B C 1
ATOM 2430 O O . GLU C 1 115 ? 95.719 77.279 68.446 1.00 138.68 115 GLU B O 1
ATOM 2436 N N . LEU C 1 116 ? 96.310 78.638 66.755 1.00 125.99 116 LEU B N 1
ATOM 2437 C CA . LEU C 1 116 ? 97.404 79.244 67.513 1.00 133.97 116 LEU B CA 1
ATOM 2438 C C . LEU C 1 116 ? 97.631 80.655 66.991 1.00 145.62 116 LEU B C 1
ATOM 2439 O O . LEU C 1 116 ? 98.134 80.837 65.877 1.00 132.74 116 LEU B O 1
ATOM 2444 N N . THR C 1 117 ? 97.249 81.652 67.792 1.00 161.49 117 THR B N 1
ATOM 2445 C CA . THR C 1 117 ? 97.319 83.059 67.396 1.00 148.86 117 THR B CA 1
ATOM 2446 C C . THR C 1 117 ? 98.558 83.685 68.036 1.00 169.60 117 THR B C 1
ATOM 2447 O O . THR C 1 117 ? 98.492 84.408 69.033 1.00 186.22 117 THR B O 1
ATOM 2451 N N . THR C 1 118 ? 99.711 83.395 67.438 1.00 173.31 118 THR B N 1
ATOM 2452 C CA . THR C 1 118 ? 100.989 83.969 67.848 1.00 186.66 118 THR B CA 1
ATOM 2453 C C . THR C 1 118 ? 101.371 85.030 66.826 1.00 178.53 118 THR B C 1
ATOM 2454 O O . THR C 1 118 ? 101.813 84.704 65.719 1.00 177.86 118 THR B O 1
ATOM 2458 N N . LYS C 1 119 ? 101.201 86.296 67.195 1.00 177.24 119 LYS B N 1
ATOM 2459 C CA . LYS C 1 119 ? 101.475 87.389 66.279 1.00 181.22 119 LYS B CA 1
ATOM 2460 C C . LYS C 1 119 ? 102.024 88.572 67.061 1.00 179.33 119 LYS B C 1
ATOM 2461 O O . LYS C 1 119 ? 101.888 88.654 68.285 1.00 186.66 119 LYS B O 1
ATOM 2467 N N . ASN C 1 120 ? 102.663 89.482 66.334 1.00 177.10 120 ASN B N 1
ATOM 2468 C CA . ASN C 1 120 ? 103.017 90.798 66.848 1.00 182.10 120 ASN B CA 1
ATOM 2469 C C . ASN C 1 120 ? 101.884 91.743 66.447 1.00 180.83 120 ASN B C 1
ATOM 2470 O O . ASN C 1 120 ? 101.765 92.114 65.274 1.00 176.09 120 ASN B O 1
ATOM 2475 N N . VAL C 1 121 ? 101.044 92.108 67.420 1.00 183.60 121 VAL B N 1
ATOM 2476 C CA . VAL C 1 121 ? 99.800 92.862 67.193 1.00 177.64 121 VAL B CA 1
ATOM 2477 C C . VAL C 1 121 ? 100.021 94.148 66.391 1.00 175.01 121 VAL B C 1
ATOM 2478 O O . VAL C 1 121 ? 99.607 94.247 65.230 1.00 150.95 121 VAL B O 1
ATOM 2482 N N . PRO D 1 13 ? 37.097 55.258 61.885 1.00 148.35 13 PRO C N 1
ATOM 2483 C CA . PRO D 1 13 ? 37.558 56.372 62.712 1.00 157.63 13 PRO C CA 1
ATOM 2484 C C . PRO D 1 13 ? 39.082 56.319 62.867 1.00 162.39 13 PRO C C 1
ATOM 2485 O O . PRO D 1 13 ? 39.591 55.253 63.142 1.00 155.61 13 PRO C O 1
ATOM 2489 N N . LEU D 1 14 ? 39.765 57.453 62.687 1.00 161.48 14 LEU C N 1
ATOM 2490 C CA . LEU D 1 14 ? 41.251 57.442 62.734 1.00 162.93 14 LEU C CA 1
ATOM 2491 C C . LEU D 1 14 ? 41.790 58.541 63.656 1.00 173.42 14 LEU C C 1
ATOM 2492 O O . LEU D 1 14 ? 41.207 59.645 63.657 1.00 163.15 14 LEU C O 1
ATOM 2497 N N . SER D 1 15 ? 42.856 58.242 64.414 1.00 178.65 15 SER C N 1
ATOM 2498 C CA . SER D 1 15 ? 43.515 59.266 65.268 1.00 174.04 15 SER C CA 1
ATOM 2499 C C . SER D 1 15 ? 44.162 60.322 64.369 1.00 163.35 15 SER C C 1
ATOM 2500 O O . SER D 1 15 ? 44.800 59.935 63.373 1.00 160.33 15 SER C O 1
ATOM 2503 N N . ALA D 1 16 ? 44.043 61.599 64.731 1.00 167.93 16 ALA C N 1
ATOM 2504 C CA . ALA D 1 16 ? 44.574 62.674 63.864 1.00 171.31 16 ALA C CA 1
ATOM 2505 C C . ALA D 1 16 ? 46.090 62.521 63.717 1.00 180.06 16 ALA C C 1
ATOM 2506 O O . ALA D 1 16 ? 46.594 62.737 62.604 1.00 168.19 16 ALA C O 1
ATOM 2508 N N . LYS D 1 17 ? 46.791 62.184 64.799 1.00 180.59 17 LYS C N 1
ATOM 2509 C CA . LYS D 1 17 ? 48.268 62.112 64.706 1.00 172.35 17 LYS C CA 1
ATOM 2510 C C . LYS D 1 17 ? 48.632 61.012 63.713 1.00 167.70 17 LYS C C 1
ATOM 2511 O O . LYS D 1 17 ? 49.490 61.254 62.845 1.00 172.30 17 LYS C O 1
ATOM 2517 N N . GLU D 1 18 ? 47.966 59.864 63.813 1.00 167.47 18 GLU C N 1
ATOM 2518 C CA . GLU D 1 18 ? 48.294 58.730 62.915 1.00 171.75 18 GLU C CA 1
ATOM 2519 C C . GLU D 1 18 ? 47.983 59.148 61.479 1.00 169.18 18 GLU C C 1
ATOM 2520 O O . GLU D 1 18 ? 48.769 58.806 60.586 1.00 160.07 18 GLU C O 1
ATOM 2526 N N . LYS D 1 19 ? 46.877 59.863 61.279 1.00 169.26 19 LYS C N 1
ATOM 2527 C CA . LYS D 1 19 ? 46.488 60.293 59.913 1.00 174.23 19 LYS C CA 1
ATOM 2528 C C . LYS D 1 19 ? 47.552 61.239 59.341 1.00 183.21 19 LYS C C 1
ATOM 2529 O O . LYS D 1 19 ? 47.903 61.077 58.149 1.00 179.27 19 LYS C O 1
ATOM 2535 N N . LEU D 1 20 ? 48.058 62.172 60.156 1.00 176.50 20 LEU C N 1
ATOM 2536 C CA . LEU D 1 20 ? 49.110 63.116 59.692 1.00 163.71 20 LEU C CA 1
ATOM 2537 C C . LEU D 1 20 ? 50.363 62.316 59.344 1.00 172.75 20 LEU C C 1
ATOM 2538 O O . LEU D 1 20 ? 50.991 62.614 58.313 1.00 163.28 20 LEU C O 1
ATOM 2543 N N . ASP D 1 21 ? 50.686 61.321 60.171 1.00 176.18 21 ASP C N 1
ATOM 2544 C CA . ASP D 1 21 ? 51.875 60.473 59.906 1.00 170.54 21 ASP C CA 1
ATOM 2545 C C . ASP D 1 21 ? 51.682 59.734 58.578 1.00 168.75 21 ASP C C 1
ATOM 2546 O O . ASP D 1 21 ? 52.658 59.628 57.829 1.00 167.25 21 ASP C O 1
ATOM 2551 N N . LEU D 1 22 ? 50.472 59.238 58.309 1.00 176.53 22 LEU C N 1
ATOM 2552 C CA . LEU D 1 22 ? 50.191 58.509 57.043 1.00 166.25 22 LEU C CA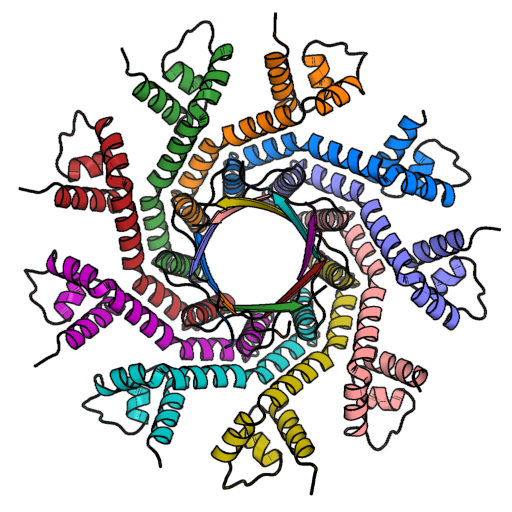 1
ATOM 2553 C C . LEU D 1 22 ? 50.371 59.458 55.858 1.00 157.84 22 LEU C C 1
ATOM 2554 O O . LEU D 1 22 ? 50.958 59.035 54.847 1.00 159.63 22 LEU C O 1
ATOM 2559 N N . TYR D 1 23 ? 49.893 60.696 55.993 1.00 152.07 23 TYR C N 1
ATOM 2560 C CA . TYR D 1 23 ? 50.045 61.682 54.896 1.00 146.74 23 TYR C CA 1
ATOM 2561 C C . TYR D 1 23 ? 51.541 61.925 54.682 1.00 150.22 23 TYR C C 1
ATOM 2562 O O . TYR D 1 23 ? 52.003 61.949 53.516 1.00 144.89 23 TYR C O 1
ATOM 2571 N N . CYS D 1 24 ? 52.288 62.033 55.782 1.00 154.43 24 CYS C N 1
ATOM 2572 C CA . CYS D 1 24 ? 53.750 62.263 55.684 1.00 149.71 24 CYS C CA 1
ATOM 2573 C C . CYS D 1 24 ? 54.397 61.074 54.971 1.00 156.05 24 CYS C C 1
ATOM 2574 O O . CYS D 1 24 ? 55.264 61.305 54.118 1.00 164.95 24 CYS C O 1
ATOM 2577 N N . GLU D 1 25 ? 53.980 59.855 55.305 1.00 164.26 25 GLU C N 1
ATOM 2578 C CA . GLU D 1 25 ? 54.570 58.634 54.699 1.00 155.99 25 GLU C CA 1
ATOM 2579 C C . GLU D 1 25 ? 54.274 58.626 53.203 1.00 154.87 25 GLU C C 1
ATOM 2580 O O . GLU D 1 25 ? 55.141 58.184 52.442 1.00 151.51 25 GLU C O 1
ATOM 2586 N N . GLY D 1 26 ? 53.070 59.053 52.816 1.00 153.41 26 GLY C N 1
ATOM 2587 C CA . GLY D 1 26 ? 52.720 59.117 51.385 1.00 153.01 26 GLY C CA 1
ATOM 2588 C C . GLY D 1 26 ? 53.616 60.093 50.650 1.00 156.91 26 GLY C C 1
ATOM 2589 O O . GLY D 1 26 ? 54.063 59.765 49.537 1.00 136.66 26 GLY C O 1
ATOM 2590 N N . LEU D 1 27 ? 53.884 61.248 51.256 1.00 156.85 27 LEU C N 1
ATOM 2591 C CA . LEU D 1 27 ? 54.834 62.190 50.619 1.00 149.72 27 LEU C CA 1
ATOM 2592 C C . LEU D 1 27 ? 56.210 61.526 50.553 1.00 152.00 27 LEU C C 1
ATOM 2593 O O . LEU D 1 27 ? 56.855 61.636 49.500 1.00 157.26 27 LEU C O 1
ATOM 2598 N N . ALA D 1 28 ? 56.623 60.836 51.618 1.00 147.91 28 ALA C N 1
ATOM 2599 C CA . ALA D 1 28 ? 57.973 60.230 51.677 1.00 140.06 28 ALA C CA 1
ATOM 2600 C C . ALA D 1 28 ? 58.113 59.186 50.576 1.00 142.76 28 ALA C C 1
ATOM 2601 O O . ALA D 1 28 ? 59.201 59.080 49.989 1.00 136.59 28 ALA C O 1
ATOM 2603 N N . ASP D 1 29 ? 57.050 58.429 50.336 1.00 150.87 29 ASP C N 1
ATOM 2604 C CA . ASP D 1 29 ? 57.112 57.339 49.333 1.00 160.56 29 ASP C CA 1
ATOM 2605 C C . ASP D 1 29 ? 56.471 57.807 48.022 1.00 159.29 29 ASP C C 1
ATOM 2606 O O . ASP D 1 29 ? 57.216 57.970 47.042 1.00 148.61 29 ASP C O 1
ATOM 2611 N N . GLY D 1 30 ? 55.147 58.002 48.003 1.00 164.35 30 GLY C N 1
ATOM 2612 C CA . GLY D 1 30 ? 54.441 58.103 46.740 1.00 154.09 30 GLY C CA 1
ATOM 2613 C C . GLY D 1 30 ? 54.519 59.442 46.044 1.00 161.00 30 GLY C C 1
ATOM 2614 O O . GLY D 1 30 ? 53.973 59.587 44.944 1.00 156.75 30 GLY C O 1
ATOM 2615 N N . LEU D 1 31 ? 55.208 60.416 46.641 1.00 161.07 31 LEU C N 1
ATOM 2616 C CA . LEU D 1 31 ? 55.565 61.685 45.997 1.00 170.23 31 LEU C CA 1
ATOM 2617 C C . LEU D 1 31 ? 54.350 62.413 45.404 1.00 170.70 31 LEU C C 1
ATOM 2618 O O . LEU D 1 31 ? 54.256 62.621 44.189 1.00 178.08 31 LEU C O 1
ATOM 2623 N N . ASN D 1 32 ? 53.411 62.801 46.276 1.00 160.97 32 ASN C N 1
ATOM 2624 C CA . ASN D 1 32 ? 52.369 63.749 45.868 1.00 166.28 32 ASN C CA 1
ATOM 2625 C C . ASN D 1 32 ? 51.592 64.341 47.044 1.00 164.29 32 ASN C C 1
ATOM 2626 O O . ASN D 1 32 ? 51.145 63.605 47.929 1.00 166.27 32 ASN C O 1
ATOM 2631 N N . LYS D 1 33 ? 51.432 65.672 47.060 1.00 163.51 33 LYS C N 1
ATOM 2632 C CA . LYS D 1 33 ? 50.746 66.343 48.166 1.00 155.98 33 LYS C CA 1
ATOM 2633 C C . LYS D 1 33 ? 49.266 65.972 48.203 1.00 164.78 33 LYS C C 1
ATOM 2634 O O . LYS D 1 33 ? 48.741 65.550 49.241 1.00 168.65 33 LYS C O 1
ATOM 2640 N N . THR D 1 34 ? 48.577 66.130 47.070 1.00 170.31 34 THR C N 1
ATOM 2641 C CA . THR D 1 34 ? 47.160 65.792 46.984 1.00 168.11 34 THR C CA 1
ATOM 2642 C C . THR D 1 34 ? 46.926 64.290 47.116 1.00 167.91 34 THR C C 1
ATOM 2643 O O . THR D 1 34 ? 45.886 63.877 47.641 1.00 170.66 34 THR C O 1
ATOM 2647 N N . GLN D 1 35 ? 47.855 63.461 46.626 1.00 165.51 35 GLN C N 1
ATOM 2648 C CA . GLN D 1 35 ? 47.708 62.011 46.766 1.00 172.74 35 GLN C CA 1
ATOM 2649 C C . GLN D 1 35 ? 47.701 61.595 48.233 1.00 174.75 35 GLN C C 1
ATOM 2650 O O . GLN D 1 35 ? 46.836 60.830 48.667 1.00 171.94 35 GLN C O 1
ATOM 2656 N N . ALA D 1 36 ? 48.661 62.092 49.016 1.00 174.87 36 ALA C N 1
ATOM 2657 C CA . ALA D 1 36 ? 48.662 61.797 50.446 1.00 166.41 36 ALA C CA 1
ATOM 2658 C C . ALA D 1 36 ? 47.498 62.480 51.156 1.00 172.19 36 ALA C C 1
ATOM 2659 O O . ALA D 1 36 ? 46.987 61.956 52.158 1.00 177.05 36 ALA C O 1
ATOM 2661 N N . TYR D 1 37 ? 47.046 63.626 50.635 1.00 178.82 37 TYR C N 1
ATOM 2662 C CA . TYR D 1 37 ? 45.890 64.303 51.216 1.00 182.43 37 TYR C CA 1
ATOM 2663 C C . TYR D 1 37 ? 44.632 63.450 51.088 1.00 185.67 37 TYR C C 1
ATOM 2664 O O . TYR D 1 37 ? 43.890 63.267 52.060 1.00 188.09 37 TYR C O 1
ATOM 2673 N N . VAL D 1 38 ? 44.361 62.935 49.885 1.00 183.53 38 VAL C N 1
ATOM 2674 C CA . VAL D 1 38 ? 43.217 62.047 49.700 1.00 177.82 38 VAL C CA 1
ATOM 2675 C C . VAL D 1 38 ? 43.484 60.689 50.340 1.00 180.64 38 VAL C C 1
ATOM 2676 O O . VAL D 1 38 ? 42.538 59.961 50.664 1.00 173.55 38 VAL C O 1
ATOM 2680 N N . ALA D 1 39 ? 44.758 60.334 50.542 1.00 181.88 39 ALA C N 1
ATOM 2681 C CA . ALA D 1 39 ? 45.105 59.096 51.223 1.00 175.86 39 ALA C CA 1
ATOM 2682 C C . ALA D 1 39 ? 44.866 59.177 52.721 1.00 174.36 39 ALA C C 1
ATOM 2683 O O . ALA D 1 39 ? 44.827 58.136 53.384 1.00 170.44 39 ALA C O 1
ATOM 2685 N N . ALA D 1 40 ? 44.730 60.381 53.280 1.00 180.53 40 ALA C N 1
ATOM 2686 C CA . ALA D 1 40 ? 44.293 60.447 54.668 1.00 183.77 40 ALA C CA 1
ATOM 2687 C C . ALA D 1 40 ? 42.788 60.238 54.794 1.00 192.43 40 ALA C C 1
ATOM 2688 O O . ALA D 1 40 ? 42.309 59.916 55.887 1.00 194.43 40 ALA C O 1
ATOM 2690 N N . GLY D 1 41 ? 42.070 60.521 53.699 1.00 187.36 41 GLY C N 1
ATOM 2691 C CA . GLY D 1 41 ? 40.606 60.724 53.715 1.00 190.34 41 GLY C CA 1
ATOM 2692 C C . GLY D 1 41 ? 40.244 62.157 54.062 1.00 190.01 41 GLY C C 1
ATOM 2693 O O . GLY D 1 41 ? 40.435 62.538 55.231 1.00 198.94 41 GLY C O 1
ATOM 2694 N N . PHE D 1 42 ? 39.724 62.921 53.098 1.00 179.40 42 PHE C N 1
ATOM 2695 C CA . PHE D 1 42 ? 39.433 64.364 53.334 1.00 194.57 42 PHE C CA 1
ATOM 2696 C C . PHE D 1 42 ? 38.222 64.815 52.509 1.00 201.38 42 PHE C C 1
ATOM 2697 O O . PHE D 1 42 ? 37.771 64.029 51.653 1.00 192.94 42 PHE C O 1
ATOM 2705 N N . SER D 1 43 ? 37.709 66.029 52.752 1.00 198.64 43 SER C N 1
ATOM 2706 C CA . SER D 1 43 ? 36.465 66.442 52.051 1.00 189.92 43 SER C CA 1
ATOM 2707 C C . SER D 1 43 ? 36.676 66.317 50.542 1.00 204.68 43 SER C C 1
ATOM 2708 O O . SER D 1 43 ? 37.665 66.879 50.031 1.00 205.55 43 SER C O 1
ATOM 2711 N N . PRO D 1 44 ? 35.782 65.613 49.812 1.00 206.65 44 PRO C N 1
ATOM 2712 C CA . PRO D 1 44 ? 35.953 65.386 48.370 1.00 198.50 44 PRO C CA 1
ATOM 2713 C C . PRO D 1 44 ? 35.840 66.637 47.489 1.00 196.19 44 PRO C C 1
ATOM 2714 O O . PRO D 1 44 ? 36.627 66.762 46.570 1.00 176.80 44 PRO C O 1
ATOM 2718 N N . ASN D 1 45 ? 34.874 67.514 47.782 1.00 206.15 45 ASN C N 1
ATOM 2719 C CA . ASN D 1 45 ? 34.641 68.725 46.948 1.00 202.38 45 ASN C CA 1
ATOM 2720 C C . ASN D 1 45 ? 35.848 69.673 46.987 1.00 209.99 45 ASN C C 1
ATOM 2721 O O . ASN D 1 45 ? 36.230 70.166 45.909 1.00 197.08 45 ASN C O 1
ATOM 2726 N N . HIS D 1 46 ? 36.433 69.918 48.166 1.00 210.59 46 HIS C N 1
ATOM 2727 C CA . HIS D 1 46 ? 37.541 70.909 48.259 1.00 213.41 46 HIS C CA 1
ATOM 2728 C C . HIS D 1 46 ? 38.775 70.292 48.916 1.00 212.21 46 HIS C C 1
ATOM 2729 O O . HIS D 1 46 ? 38.644 69.763 50.038 1.00 214.65 46 HIS C O 1
ATOM 2736 N N . ALA D 1 47 ? 39.925 70.364 48.243 1.00 207.62 47 ALA C N 1
ATOM 2737 C CA . ALA D 1 47 ? 41.181 69.867 48.845 1.00 200.27 47 ALA C CA 1
ATOM 2738 C C . ALA D 1 47 ? 42.267 70.935 48.715 1.00 196.93 47 ALA C C 1
ATOM 2739 O O . ALA D 1 47 ? 42.857 71.297 49.750 1.00 196.19 47 ALA C O 1
ATOM 2741 N N . GLN D 1 48 ? 42.476 71.451 47.499 1.00 191.05 48 GLN C N 1
ATOM 2742 C CA . GLN D 1 48 ? 43.578 72.421 47.239 1.00 184.69 48 GLN C CA 1
ATOM 2743 C C . GLN D 1 48 ? 43.380 73.684 48.075 1.00 188.85 48 GLN C C 1
ATOM 2744 O O . GLN D 1 48 ? 44.394 74.251 48.517 1.00 187.93 48 GLN C O 1
ATOM 2750 N N . ARG D 1 49 ? 42.131 74.099 48.283 1.00 185.98 49 ARG C N 1
ATOM 2751 C CA . ARG D 1 49 ? 41.853 75.357 49.024 1.00 197.58 49 ARG C CA 1
ATOM 2752 C C . ARG D 1 49 ? 42.454 75.251 50.427 1.00 204.76 49 ARG C C 1
ATOM 2753 O O . ARG D 1 49 ? 42.929 76.282 50.940 1.00 195.83 49 ARG C O 1
ATOM 2761 N N . ASN D 1 50 ? 42.403 74.062 51.032 1.00 210.40 50 ASN C N 1
ATOM 2762 C CA . ASN D 1 50 ? 42.920 73.903 52.415 1.00 204.42 50 ASN C CA 1
ATOM 2763 C C . ASN D 1 50 ? 44.260 73.161 52.418 1.00 201.00 50 ASN C C 1
ATOM 2764 O O . ASN D 1 50 ? 45.103 73.506 53.269 1.00 198.66 50 ASN C O 1
ATOM 2769 N N . VAL D 1 51 ? 44.456 72.179 51.531 1.00 199.00 51 VAL C N 1
ATOM 2770 C CA . VAL D 1 51 ? 45.663 71.369 51.716 1.00 188.68 51 VAL C CA 1
ATOM 2771 C C . VAL D 1 51 ? 46.936 72.213 51.723 1.00 190.28 51 VAL C C 1
ATOM 2772 O O . VAL D 1 51 ? 47.886 71.885 52.441 1.00 187.46 51 VAL C O 1
ATOM 2776 N N . ALA D 1 52 ? 46.999 73.294 50.938 1.00 189.92 52 ALA C N 1
ATOM 2777 C CA . ALA D 1 52 ? 48.199 74.130 50.940 1.00 190.61 52 ALA C CA 1
ATOM 2778 C C . ALA D 1 52 ? 48.409 74.779 52.307 1.00 187.26 52 ALA C C 1
ATOM 2779 O O . ALA D 1 52 ? 49.516 74.754 52.868 1.00 177.11 52 ALA C O 1
ATOM 2781 N N . ALA D 1 53 ? 47.341 75.354 52.866 1.00 191.42 53 ALA C N 1
ATOM 2782 C CA . ALA D 1 53 ? 47.424 75.942 54.198 1.00 185.24 53 ALA C CA 1
ATOM 2783 C C . ALA D 1 53 ? 47.730 74.879 55.247 1.00 185.95 53 ALA C C 1
ATOM 2784 O O . ALA D 1 53 ? 48.532 75.108 56.160 1.00 180.12 53 ALA C O 1
ATOM 2786 N N . TYR D 1 54 ? 47.090 73.710 55.135 1.00 186.02 54 TYR C N 1
ATOM 2787 C CA . TYR D 1 54 ? 47.341 72.620 56.074 1.00 175.10 54 TYR C CA 1
ATOM 2788 C C . TYR D 1 54 ? 48.804 72.189 56.053 1.00 172.91 54 TYR C C 1
ATOM 2789 O O . TYR D 1 54 ? 49.391 71.906 57.105 1.00 170.28 54 TYR C O 1
ATOM 2798 N N . HIS D 1 55 ? 49.399 72.105 54.861 1.00 171.90 55 HIS C N 1
ATOM 2799 C CA . HIS D 1 55 ? 50.810 71.754 54.756 1.00 170.39 55 HIS C CA 1
ATOM 2800 C C . HIS D 1 55 ? 51.667 72.831 55.408 1.00 177.88 55 HIS C C 1
ATOM 2801 O O . HIS D 1 55 ? 52.621 72.524 56.134 1.00 170.15 55 HIS C O 1
ATOM 2808 N N . ARG D 1 56 ? 51.333 74.105 55.164 1.00 178.80 56 ARG C N 1
ATOM 2809 C CA . ARG D 1 56 ? 52.051 75.195 55.823 1.00 176.11 56 ARG C CA 1
ATOM 2810 C C . ARG D 1 56 ? 51.852 75.189 57.339 1.00 171.02 56 ARG C C 1
ATOM 2811 O O . ARG D 1 56 ? 52.646 75.810 58.056 1.00 159.12 56 ARG C O 1
ATOM 2819 N N . LYS D 1 57 ? 50.827 74.495 57.850 1.00 169.47 57 LYS C N 1
ATOM 2820 C CA . LYS D 1 57 ? 50.625 74.447 59.298 1.00 166.92 57 LYS C CA 1
ATOM 2821 C C . LYS D 1 57 ? 51.666 73.562 59.973 1.00 163.83 57 LYS C C 1
ATOM 2822 O O . LYS D 1 57 ? 52.307 73.971 60.949 1.00 164.81 57 LYS C O 1
ATOM 2828 N N . HIS D 1 58 ? 51.849 72.344 59.469 1.00 153.81 58 HIS C N 1
ATOM 2829 C CA . HIS D 1 58 ? 52.661 71.332 60.140 1.00 153.18 58 HIS C CA 1
ATOM 2830 C C . HIS D 1 58 ? 54.027 71.174 59.487 1.00 158.08 58 HIS C C 1
ATOM 2831 O O . HIS D 1 58 ? 54.568 70.065 59.433 1.00 143.72 58 HIS C O 1
ATOM 2838 N N . SER D 1 59 ? 54.598 72.274 58.984 1.00 166.04 59 SER C N 1
ATOM 2839 C CA . SER D 1 59 ? 55.863 72.206 58.255 1.00 156.28 59 SER C CA 1
ATOM 2840 C C . SER D 1 59 ? 56.983 71.638 59.122 1.00 164.08 59 SER C C 1
ATOM 2841 O O . SER D 1 59 ? 57.757 70.783 58.672 1.00 159.80 59 SER C O 1
ATOM 2844 N N . GLU D 1 60 ? 57.090 72.106 60.370 1.00 150.28 60 GLU C N 1
ATOM 2845 C CA . GLU D 1 60 ? 58.186 71.659 61.223 1.00 143.27 60 GLU C CA 1
ATOM 2846 C C . GLU D 1 60 ? 58.065 70.170 61.532 1.00 161.20 60 GLU C C 1
ATOM 2847 O O . GLU D 1 60 ? 59.075 69.455 61.584 1.00 157.74 60 GLU C O 1
ATOM 2853 N N . TYR D 1 61 ? 56.836 69.685 61.730 1.00 152.40 61 TYR C N 1
ATOM 2854 C CA . TYR D 1 61 ? 56.638 68.264 61.992 1.00 146.49 61 TYR C CA 1
ATOM 2855 C C . TYR D 1 61 ? 57.048 67.422 60.786 1.00 147.19 61 TYR C C 1
ATOM 2856 O O . TYR D 1 61 ? 57.658 66.356 60.943 1.00 143.31 61 TYR C O 1
ATOM 2865 N N . ILE D 1 62 ? 56.707 67.873 59.573 1.00 143.23 62 ILE C N 1
ATOM 2866 C CA . ILE D 1 62 ? 57.105 67.146 58.367 1.00 150.00 62 ILE C CA 1
ATOM 2867 C C . ILE D 1 62 ? 58.623 67.155 58.212 1.00 143.81 62 ILE C C 1
ATOM 2868 O O . ILE D 1 62 ? 59.220 66.174 57.746 1.00 123.85 62 ILE C O 1
ATOM 2873 N N . ASN D 1 63 ? 59.268 68.274 58.557 1.00 142.35 63 ASN C N 1
ATOM 2874 C CA . ASN D 1 63 ? 60.727 68.318 58.512 1.00 140.01 63 ASN C CA 1
ATOM 2875 C C . ASN D 1 63 ? 61.331 67.330 59.506 1.00 146.22 63 ASN C C 1
ATOM 2876 O O . ASN D 1 63 ? 62.317 66.646 59.200 1.00 139.15 63 ASN C O 1
ATOM 2881 N N . ALA D 1 64 ? 60.744 67.234 60.702 1.00 145.08 64 ALA C N 1
ATOM 2882 C CA . ALA D 1 64 ? 61.198 66.234 61.663 1.00 125.30 64 ALA C CA 1
ATOM 2883 C C . ALA D 1 64 ? 60.984 64.827 61.121 1.00 119.08 64 ALA C C 1
ATOM 2884 O O . ALA D 1 64 ? 61.830 63.945 61.309 1.00 116.78 64 ALA C O 1
ATOM 2886 N N . PHE D 1 65 ? 59.863 64.609 60.429 1.00 116.62 65 PHE C N 1
ATOM 2887 C CA . PHE D 1 65 ? 59.566 63.307 59.836 1.00 129.12 65 PHE C CA 1
ATOM 2888 C C . PHE D 1 65 ? 60.603 62.909 58.788 1.00 134.17 65 PHE C C 1
ATOM 2889 O O . PHE D 1 65 ? 61.072 61.766 58.764 1.00 142.14 65 PHE C O 1
ATOM 2897 N N . ILE D 1 66 ? 60.960 63.831 57.896 1.00 135.74 66 ILE C N 1
ATOM 2898 C CA . ILE D 1 66 ? 61.952 63.486 56.879 1.00 140.67 66 ILE C CA 1
ATOM 2899 C C . ILE D 1 66 ? 63.346 63.346 57.492 1.00 133.70 66 ILE C C 1
ATOM 2900 O O . ILE D 1 66 ? 64.153 62.531 57.022 1.00 116.37 66 ILE C O 1
ATOM 2905 N N . SER D 1 67 ? 63.662 64.129 58.533 1.00 131.13 67 SER C N 1
ATOM 2906 C CA . SER D 1 67 ? 64.944 63.948 59.210 1.00 133.96 67 SER C CA 1
ATOM 2907 C C . SER D 1 67 ? 65.007 62.603 59.930 1.00 136.17 67 SER C C 1
ATOM 2908 O O . SER D 1 67 ? 66.092 62.031 60.084 1.00 130.05 67 SER C O 1
ATOM 2911 N N . GLU D 1 68 ? 63.868 62.107 60.417 1.00 143.49 68 GLU C N 1
ATOM 2912 C CA . GLU D 1 68 ? 63.812 60.753 60.962 1.00 137.70 68 GLU C CA 1
ATOM 2913 C C . GLU D 1 68 ? 63.956 59.708 59.852 1.00 137.33 68 GLU C C 1
ATOM 2914 O O . GLU D 1 68 ? 64.620 58.678 60.037 1.00 132.39 68 GLU C O 1
ATOM 2920 N N . ARG D 1 69 ? 63.365 59.972 58.678 1.00 146.08 69 ARG C N 1
ATOM 2921 C CA . ARG D 1 69 ? 63.468 59.029 57.563 1.00 145.13 69 ARG C CA 1
ATOM 2922 C C . ARG D 1 69 ? 64.892 58.911 57.028 1.00 132.97 69 ARG C C 1
ATOM 2923 O O . ARG D 1 69 ? 65.317 57.819 56.629 1.00 122.14 69 ARG C O 1
ATOM 2931 N N . ILE D 1 70 ? 65.638 60.017 56.983 1.00 133.67 70 ILE C N 1
ATOM 2932 C CA . ILE D 1 70 ? 67.038 59.918 56.563 1.00 125.91 70 ILE C CA 1
ATOM 2933 C C . ILE D 1 70 ? 67.825 59.054 57.546 1.00 127.85 70 ILE C C 1
ATOM 2934 O O . ILE D 1 70 ? 68.648 58.222 57.142 1.00 142.38 70 ILE C O 1
ATOM 2939 N N . GLY D 1 71 ? 67.582 59.228 58.850 1.00 135.52 71 GLY C N 1
ATOM 2940 C CA . GLY D 1 71 ? 68.212 58.371 59.842 1.00 136.91 71 GLY C CA 1
ATOM 2941 C C . GLY D 1 71 ? 67.779 56.921 59.760 1.00 126.78 71 GLY C C 1
ATOM 2942 O O . GLY D 1 71 ? 68.505 56.039 60.231 1.00 120.60 71 GLY C O 1
ATOM 2943 N N . SER D 1 72 ? 66.611 56.661 59.166 1.00 124.77 72 SER C N 1
ATOM 2944 C CA . SER D 1 72 ? 66.140 55.290 59.003 1.00 118.51 72 SER C CA 1
ATOM 2945 C C . SER D 1 72 ? 67.059 54.459 58.113 1.00 117.87 72 SER C C 1
ATOM 2946 O O . SER D 1 72 ? 67.075 53.229 58.237 1.00 116.79 72 SER C O 1
ATOM 2949 N N . HIS D 1 73 ? 67.836 55.097 57.240 1.00 116.44 73 HIS C N 1
ATOM 2950 C CA . HIS D 1 73 ? 68.652 54.411 56.246 1.00 117.94 73 HIS C CA 1
ATOM 2951 C C . HIS D 1 73 ? 70.118 54.273 56.646 1.00 114.33 73 HIS C C 1
ATOM 2952 O O . HIS D 1 73 ? 70.912 53.735 55.862 1.00 121.85 73 HIS C O 1
ATOM 2959 N N . VAL D 1 74 ? 70.490 54.718 57.844 1.00 105.85 74 VAL C N 1
ATOM 2960 C CA . VAL D 1 74 ? 71.891 54.796 58.269 1.00 113.13 74 VAL C CA 1
ATOM 2961 C C . VAL D 1 74 ? 72.596 53.441 58.401 1.00 120.50 74 VAL C C 1
ATOM 2962 O O . VAL D 1 74 ? 73.763 53.330 57.982 1.00 104.27 74 VAL C O 1
ATOM 2966 N N . PRO D 1 75 ? 71.965 52.381 58.929 1.00 121.51 75 PRO C N 1
ATOM 2967 C CA . PRO D 1 75 ? 72.693 51.103 59.002 1.00 116.35 75 PRO C CA 1
ATOM 2968 C C . PRO D 1 75 ? 72.973 50.506 57.640 1.00 115.22 75 PRO C C 1
ATOM 2969 O O . PRO D 1 75 ? 74.033 49.899 57.436 1.00 106.41 75 PRO C O 1
ATOM 2973 N N . MET D 1 76 ? 72.039 50.656 56.700 1.00 112.23 76 MET C N 1
ATOM 2974 C CA . MET D 1 76 ? 72.283 50.173 55.349 1.00 116.73 76 MET C CA 1
ATOM 2975 C C . MET D 1 76 ? 73.506 50.853 54.749 1.00 103.17 76 MET C C 1
ATOM 2976 O O . MET D 1 76 ? 74.407 50.186 54.221 1.00 99.11 76 MET C O 1
ATOM 2981 N N . ALA D 1 77 ? 73.570 52.182 54.858 1.00 98.25 77 ALA C N 1
ATOM 2982 C CA . ALA D 1 77 ? 74.712 52.917 54.323 1.00 102.84 77 ALA C CA 1
ATOM 2983 C C . ALA D 1 77 ? 76.006 52.513 55.020 1.00 98.12 77 ALA C C 1
ATOM 2984 O O . ALA D 1 77 ? 77.063 52.417 54.379 1.00 102.24 77 ALA C O 1
ATOM 2986 N N . LEU D 1 78 ? 75.950 52.293 56.336 1.00 100.71 78 LEU C N 1
ATOM 2987 C CA . LEU D 1 78 ? 77.146 51.857 57.046 1.00 102.81 78 LEU C CA 1
ATOM 2988 C C . LEU D 1 78 ? 77.628 50.513 56.514 1.00 104.57 78 LEU C C 1
ATOM 2989 O O . LEU D 1 78 ? 78.829 50.327 56.272 1.00 97.33 78 LEU C O 1
ATOM 2994 N N . ARG D 1 79 ? 76.701 49.571 56.305 1.00 95.49 79 ARG C N 1
ATOM 2995 C CA . ARG D 1 79 ? 77.080 48.284 55.731 1.00 104.17 79 ARG C CA 1
ATOM 2996 C C . ARG D 1 79 ? 77.723 48.483 54.365 1.00 105.04 79 ARG C C 1
ATOM 2997 O O . ARG D 1 79 ? 78.733 47.842 54.042 1.00 87.98 79 ARG C O 1
ATOM 3005 N N . VAL D 1 80 ? 77.166 49.407 53.572 1.00 103.96 80 VAL C N 1
ATOM 3006 C CA . VAL D 1 80 ? 77.691 49.686 52.235 1.00 94.96 80 VAL C CA 1
ATOM 3007 C C . VAL D 1 80 ? 79.135 50.162 52.323 1.00 89.05 80 VAL C C 1
ATOM 3008 O O . VAL D 1 80 ? 80.016 49.694 51.587 1.00 89.48 80 VAL C O 1
ATOM 3012 N N . ILE D 1 81 ? 79.398 51.089 53.245 1.00 88.05 81 ILE C N 1
ATOM 3013 C CA . ILE D 1 81 ? 80.731 51.673 53.350 1.00 91.41 81 ILE C CA 1
ATOM 3014 C C . ILE D 1 81 ? 81.740 50.634 53.834 1.00 99.01 81 ILE C C 1
ATOM 3015 O O . ILE D 1 81 ? 82.867 50.556 53.319 1.00 85.49 81 ILE C O 1
ATOM 3020 N N . VAL D 1 82 ? 81.353 49.806 54.815 1.00 100.17 82 VAL C N 1
ATOM 3021 C CA . VAL D 1 82 ? 82.280 48.791 55.315 1.00 89.50 82 VAL C CA 1
ATOM 3022 C C . VAL D 1 82 ? 82.593 47.770 54.233 1.00 101.40 82 VAL C C 1
ATOM 3023 O O . VAL D 1 82 ? 83.752 47.362 54.063 1.00 93.76 82 VAL C O 1
ATOM 3027 N N . SER D 1 83 ? 81.573 47.356 53.470 1.00 98.24 83 SER C N 1
ATOM 3028 C CA . SER D 1 83 ? 81.799 46.396 52.393 1.00 79.86 83 SER C CA 1
ATOM 3029 C C . SER D 1 83 ? 82.698 46.984 51.310 1.00 92.72 83 SER C C 1
ATOM 3030 O O . SER D 1 83 ? 83.603 46.303 50.811 1.00 87.56 83 SER C O 1
ATOM 3033 N N . ILE D 1 84 ? 82.479 48.253 50.943 1.00 102.32 84 ILE C N 1
ATOM 3034 C CA . ILE D 1 84 ? 83.324 48.876 49.926 1.00 85.59 84 ILE C CA 1
ATOM 3035 C C . ILE D 1 84 ? 84.760 48.983 50.419 1.00 78.88 84 ILE C C 1
ATOM 3036 O O . ILE D 1 84 ? 85.710 48.788 49.651 1.00 93.20 84 ILE C O 1
ATOM 3041 N N . ALA D 1 85 ? 84.945 49.266 51.711 1.00 88.49 85 ALA C N 1
ATOM 3042 C CA . ALA D 1 85 ? 86.302 49.368 52.235 1.00 87.30 85 ALA C CA 1
ATOM 3043 C C . ALA D 1 85 ? 86.996 48.009 52.275 1.00 105.04 85 ALA C C 1
ATOM 3044 O O . ALA D 1 85 ? 88.212 47.935 52.060 1.00 95.52 85 ALA C O 1
ATOM 3046 N N . GLU D 1 86 ? 86.258 46.929 52.554 1.00 95.97 86 GLU C N 1
ATOM 3047 C CA . GLU D 1 86 ? 86.887 45.617 52.681 1.00 104.87 86 GLU C CA 1
ATOM 3048 C C . GLU D 1 86 ? 86.843 44.774 51.406 1.00 118.22 86 GLU C C 1
ATOM 3049 O O . GLU D 1 86 ? 87.411 43.675 51.395 1.00 106.87 86 GLU C O 1
ATOM 3055 N N . ASP D 1 87 ? 86.196 45.247 50.342 1.00 113.90 87 ASP C N 1
ATOM 3056 C CA . ASP D 1 87 ? 86.121 44.480 49.091 1.00 127.58 87 ASP C CA 1
ATOM 3057 C C . ASP D 1 87 ? 87.448 44.500 48.342 1.00 130.27 87 ASP C C 1
ATOM 3058 O O . ASP D 1 87 ? 87.874 45.569 47.884 1.00 114.83 87 ASP C O 1
ATOM 3063 N N . PRO D 1 88 ? 88.103 43.348 48.142 1.00 141.16 88 PRO C N 1
ATOM 3064 C CA . PRO D 1 88 ? 89.437 43.343 47.517 1.00 123.38 88 PRO C CA 1
ATOM 3065 C C . PRO D 1 88 ? 89.446 43.676 46.031 1.00 121.75 88 PRO C C 1
ATOM 3066 O O . PRO D 1 88 ? 90.517 44.017 45.509 1.00 106.52 88 PRO C O 1
ATOM 3070 N N . ASN D 1 89 ? 88.308 43.610 45.334 1.00 119.67 89 ASN C N 1
ATOM 3071 C CA . ASN D 1 89 ? 88.291 43.838 43.894 1.00 129.59 89 ASN C CA 1
ATOM 3072 C C . ASN D 1 89 ? 87.885 45.265 43.535 1.00 136.52 89 ASN C C 1
ATOM 3073 O O . ASN D 1 89 ? 87.458 45.521 42.402 1.00 131.15 89 ASN C O 1
ATOM 3078 N N . GLU D 1 90 ? 88.029 46.194 44.474 1.00 139.30 90 GLU C N 1
ATOM 3079 C CA . GLU D 1 90 ? 87.758 47.607 44.255 1.00 124.00 90 GLU C CA 1
ATOM 3080 C C . GLU D 1 90 ? 89.039 48.367 43.924 1.00 134.87 90 GLU C C 1
ATOM 3081 O O . GLU D 1 90 ? 90.152 47.924 44.224 1.00 127.63 90 GLU C O 1
ATOM 3087 N N . LYS D 1 91 ? 88.860 49.511 43.258 1.00 130.57 91 LYS C N 1
ATOM 3088 C CA . LYS D 1 91 ? 89.967 50.405 42.953 1.00 110.84 91 LYS C CA 1
ATOM 3089 C C . LYS D 1 91 ? 90.659 50.827 44.246 1.00 111.54 91 LYS C C 1
ATOM 3090 O O . LYS D 1 91 ? 90.037 50.905 45.310 1.00 112.34 91 LYS C O 1
ATOM 3096 N N . GLY D 1 92 ? 91.958 51.111 44.155 1.00 98.06 92 GLY C N 1
ATOM 3097 C CA . GLY D 1 92 ? 92.691 51.482 45.357 1.00 100.30 92 GLY C CA 1
ATOM 3098 C C . GLY D 1 92 ? 92.173 52.770 45.975 1.00 114.60 92 GLY C C 1
ATOM 3099 O O . GLY D 1 92 ? 91.992 52.858 47.196 1.00 113.66 92 GLY C O 1
ATOM 3100 N N . GLY D 1 93 ? 91.893 53.774 45.131 1.00 100.40 93 GLY C N 1
ATOM 3101 C CA . GLY D 1 93 ? 91.451 55.070 45.627 1.00 84.46 93 GLY C CA 1
ATOM 3102 C C . GLY D 1 93 ? 90.123 55.016 46.359 1.00 90.86 93 GLY C C 1
ATOM 3103 O O . GLY D 1 93 ? 89.927 55.713 47.359 1.00 106.41 93 GLY C O 1
ATOM 3104 N N . ILE D 1 94 ? 89.195 54.184 45.884 1.00 82.14 94 ILE C N 1
ATOM 3105 C CA . ILE D 1 94 ? 87.890 54.098 46.535 1.00 89.40 94 ILE C CA 1
ATOM 3106 C C . ILE D 1 94 ? 88.009 53.363 47.868 1.00 98.65 94 ILE C C 1
ATOM 3107 O O . ILE D 1 94 ? 87.360 53.728 48.861 1.00 88.23 94 ILE C O 1
ATOM 3112 N N . ARG D 1 95 ? 88.828 52.308 47.908 1.00 93.13 95 ARG C N 1
ATOM 3113 C CA . ARG D 1 95 ? 89.105 51.642 49.174 1.00 92.44 95 ARG C CA 1
ATOM 3114 C C . ARG D 1 95 ? 89.669 52.634 50.186 1.00 94.48 95 ARG C C 1
ATOM 3115 O O . ARG D 1 95 ? 89.237 52.680 51.349 1.00 93.96 95 ARG C O 1
ATOM 3123 N N . LEU D 1 96 ? 90.624 53.459 49.742 1.00 93.01 96 LEU C N 1
ATOM 3124 C CA . LEU D 1 96 ? 91.229 54.442 50.633 1.00 91.28 96 LEU C CA 1
ATOM 3125 C C . LEU D 1 96 ? 90.202 55.455 51.113 1.00 97.14 96 LEU C C 1
ATOM 3126 O O . LEU D 1 96 ? 90.178 55.807 52.299 1.00 95.42 96 LEU C O 1
ATOM 3131 N N . LYS D 1 97 ? 89.351 55.948 50.209 1.00 87.44 97 LYS C N 1
ATOM 3132 C CA . LYS D 1 97 ? 88.363 56.937 50.625 1.00 93.51 97 LYS C CA 1
ATOM 3133 C C . LYS D 1 97 ? 87.372 56.348 51.632 1.00 94.71 97 LYS C C 1
ATOM 3134 O O . LYS D 1 97 ? 87.034 57.003 52.625 1.00 115.25 97 LYS C O 1
ATOM 3140 N N . ALA D 1 98 ? 86.948 55.092 51.436 1.00 104.46 98 ALA C N 1
ATOM 3141 C CA . ALA D 1 98 ? 86.020 54.478 52.392 1.00 95.16 98 ALA C CA 1
ATOM 3142 C C . ALA D 1 98 ? 86.674 54.254 53.754 1.00 91.77 98 ALA C C 1
ATOM 3143 O O . ALA D 1 98 ? 86.057 54.521 54.801 1.00 89.29 98 ALA C O 1
ATOM 3145 N N . ALA D 1 99 ? 87.919 53.757 53.765 1.00 77.78 99 ALA C N 1
ATOM 3146 C CA . ALA D 1 99 ? 88.611 53.547 55.034 1.00 80.46 99 ALA C CA 1
ATOM 3147 C C . ALA D 1 99 ? 88.829 54.871 55.760 1.00 96.62 99 ALA C C 1
ATOM 3148 O O . ALA D 1 99 ? 88.630 54.959 56.981 1.00 86.62 99 ALA C O 1
ATOM 3150 N N . GLN D 1 100 ? 89.229 55.914 55.018 1.00 103.84 100 GLN C N 1
ATOM 3151 C CA . GLN D 1 100 ? 89.345 57.252 55.589 1.00 88.36 100 GLN C CA 1
ATOM 3152 C C . GLN D 1 100 ? 88.021 57.714 56.176 1.00 88.85 100 GLN C C 1
ATOM 3153 O O . GLN D 1 100 ? 87.990 58.339 57.240 1.00 104.64 100 GLN C O 1
ATOM 3159 N N . ASP D 1 101 ? 86.918 57.438 55.481 1.00 81.35 101 ASP C N 1
ATOM 3160 C CA . ASP D 1 101 ? 85.620 57.918 55.935 1.00 82.22 101 ASP C CA 1
ATOM 3161 C C . ASP D 1 101 ? 85.235 57.280 57.264 1.00 92.38 101 ASP C C 1
ATOM 3162 O O . ASP D 1 101 ? 84.778 57.968 58.189 1.00 91.27 101 ASP C O 1
ATOM 3167 N N . ILE D 1 102 ? 85.412 55.960 57.378 1.00 107.47 102 ILE C N 1
ATOM 3168 C CA . ILE D 1 102 ? 85.056 55.306 58.640 1.00 92.36 102 ILE C CA 1
ATOM 3169 C C . ILE D 1 102 ? 86.040 55.682 59.748 1.00 84.76 102 ILE C C 1
ATOM 3170 O O . ILE D 1 102 ? 85.655 55.757 60.923 1.00 99.56 102 ILE C O 1
ATOM 3175 N N . LEU D 1 103 ? 87.306 55.959 59.410 1.00 80.40 103 LEU C N 1
ATOM 3176 C CA . LEU D 1 103 ? 88.230 56.456 60.428 1.00 71.18 103 LEU C CA 1
ATOM 3177 C C . LEU D 1 103 ? 87.824 57.842 60.926 1.00 87.93 103 LEU C C 1
ATOM 3178 O O . LEU D 1 103 ? 87.960 58.140 62.119 1.00 90.66 103 LEU C O 1
ATOM 3183 N N . ASP D 1 104 ? 87.331 58.703 60.030 1.00 103.37 104 ASP C N 1
ATOM 3184 C CA . ASP D 1 104 ? 86.877 60.026 60.452 1.00 95.97 104 ASP C CA 1
ATOM 3185 C C . ASP D 1 104 ? 85.633 59.922 61.319 1.00 95.39 104 ASP C C 1
ATOM 3186 O O . ASP D 1 104 ? 85.536 60.588 62.356 1.00 104.46 104 ASP C O 1
ATOM 3191 N N . ARG D 1 105 ? 84.676 59.084 60.922 1.00 90.83 105 ARG C N 1
ATOM 3192 C CA . ARG D 1 105 ? 83.482 58.927 61.742 1.00 88.98 105 ARG C CA 1
ATOM 3193 C C . ARG D 1 105 ? 83.790 58.232 63.061 1.00 93.45 105 ARG C C 1
ATOM 3194 O O . ARG D 1 105 ? 83.011 58.367 64.013 1.00 93.98 105 ARG C O 1
ATOM 3202 N N . GLY D 1 106 ? 84.908 57.503 63.140 1.00 101.39 106 GLY C N 1
ATOM 3203 C CA . GLY D 1 106 ? 85.318 56.908 64.400 1.00 108.56 106 GLY C CA 1
ATOM 3204 C C . GLY D 1 106 ? 85.955 57.870 65.386 1.00 97.52 106 GLY C C 1
ATOM 3205 O O . GLY D 1 106 ? 86.026 57.554 66.578 1.00 111.81 106 GLY C O 1
ATOM 3206 N N . GLY D 1 107 ? 86.436 59.026 64.922 1.00 94.51 107 GLY C N 1
ATOM 3207 C CA . GLY D 1 107 ? 86.959 60.021 65.842 1.00 87.12 107 GLY C CA 1
ATOM 3208 C C . GLY D 1 107 ? 88.453 60.282 65.763 1.00 94.93 107 GLY C C 1
ATOM 3209 O O . GLY D 1 107 ? 89.118 60.371 66.800 1.00 103.35 107 GLY C O 1
ATOM 3210 N N . PHE D 1 108 ? 89.021 60.318 64.559 1.00 111.14 108 PHE C N 1
ATOM 3211 C CA . PHE D 1 108 ? 90.455 60.544 64.388 1.00 117.80 108 PHE C CA 1
ATOM 3212 C C . PHE D 1 108 ? 90.654 61.489 63.203 1.00 115.81 108 PHE C C 1
ATOM 3213 O O . PHE D 1 108 ? 90.335 61.119 62.069 1.00 117.64 108 PHE C O 1
ATOM 3221 N N . GLY D 1 109 ? 91.175 62.704 63.446 1.00 102.66 109 GLY C N 1
ATOM 3222 C CA . GLY D 1 109 ? 91.127 63.727 62.404 1.00 115.37 109 GLY C CA 1
ATOM 3223 C C . GLY D 1 109 ? 92.306 64.671 62.192 1.00 126.31 109 GLY C C 1
ATOM 3224 O O . GLY D 1 109 ? 93.462 64.234 62.182 1.00 110.13 109 GLY C O 1
ATOM 3225 N N . ALA D 1 110 ? 92.016 65.968 61.975 1.00 140.40 110 ALA C N 1
ATOM 3226 C CA . ALA D 1 110 ? 92.932 66.944 61.386 1.00 149.39 110 ALA C CA 1
ATOM 3227 C C . ALA D 1 110 ? 93.676 67.763 62.455 1.00 124.10 110 ALA C C 1
ATOM 3228 O O . ALA D 1 110 ? 93.646 67.441 63.646 1.00 115.15 110 ALA C O 1
ATOM 3230 N N . LYS D 1 111 ? 94.338 68.839 62.031 1.00 114.34 111 LYS C N 1
ATOM 3231 C CA . LYS D 1 111 ? 95.374 69.499 62.840 1.00 125.50 111 LYS C CA 1
ATOM 3232 C C . LYS D 1 111 ? 95.399 71.011 62.567 1.00 127.57 111 LYS C C 1
ATOM 3233 O O . LYS D 1 111 ? 94.390 71.603 62.164 1.00 103.68 111 LYS C O 1
ATOM 3239 N N . GLN D 1 112 ? 96.567 71.639 62.772 1.00 119.44 112 GLN C N 1
ATOM 3240 C CA . GLN D 1 112 ? 96.678 73.045 63.160 1.00 123.88 112 GLN C CA 1
ATOM 3241 C C . GLN D 1 112 ? 96.468 74.036 62.011 1.00 113.65 112 GLN C C 1
ATOM 3242 O O . GLN D 1 112 ? 96.413 73.689 60.831 1.00 106.09 112 GLN C O 1
ATOM 3248 N N . LYS D 1 113 ? 96.386 75.307 62.421 1.00 122.56 113 LYS C N 1
ATOM 3249 C CA . LYS D 1 113 ? 96.245 76.502 61.594 1.00 107.84 113 LYS C CA 1
ATOM 3250 C C . LYS D 1 113 ? 96.816 77.686 62.365 1.00 110.99 113 LYS C C 1
ATOM 3251 O O . LYS D 1 113 ? 96.453 77.893 63.528 1.00 125.04 113 LYS C O 1
ATOM 3257 N N . VAL D 1 114 ? 97.685 78.469 61.717 1.00 98.20 114 VAL C N 1
ATOM 3258 C CA . VAL D 1 114 ? 98.388 79.588 62.346 1.00 96.03 114 VAL C CA 1
ATOM 3259 C C . VAL D 1 114 ? 97.785 80.916 61.906 1.00 109.12 114 VAL C C 1
ATOM 3260 O O . VAL D 1 114 ? 97.535 81.133 60.713 1.00 129.29 114 VAL C O 1
ATOM 326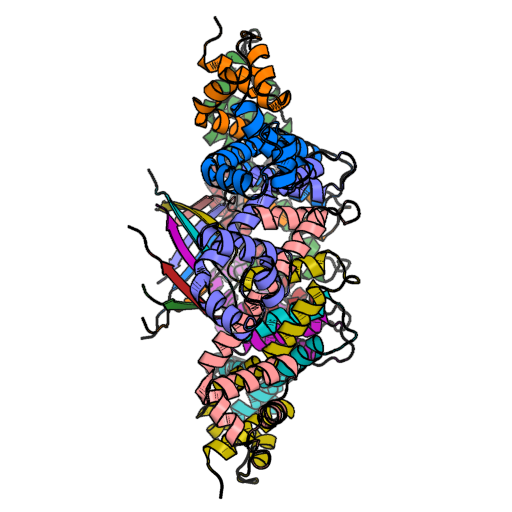4 N N . GLU D 1 115 ? 97.579 81.818 62.865 1.00 105.52 115 GLU C N 1
ATOM 3265 C CA . GLU D 1 115 ? 96.991 83.128 62.621 1.00 101.83 115 GLU C CA 1
ATOM 3266 C C . GLU D 1 115 ? 98.043 84.227 62.752 1.00 108.00 115 GLU C C 1
ATOM 3267 O O . GLU D 1 115 ? 98.969 84.131 63.563 1.00 125.49 115 GLU C O 1
ATOM 3273 N N . LEU D 1 116 ? 97.881 85.280 61.947 1.00 104.61 116 LEU C N 1
ATOM 3274 C CA . LEU D 1 116 ? 98.730 86.473 62.016 1.00 109.27 116 LEU C CA 1
ATOM 3275 C C . LEU D 1 116 ? 97.871 87.662 61.598 1.00 112.99 116 LEU C C 1
ATOM 3276 O O . LEU D 1 116 ? 97.540 87.801 60.416 1.00 111.42 116 LEU C O 1
ATOM 3281 N N . THR D 1 117 ? 97.507 88.504 62.566 1.00 128.40 117 THR C N 1
ATOM 3282 C CA . THR D 1 117 ? 96.577 89.613 62.360 1.00 135.22 117 THR C CA 1
ATOM 3283 C C . THR D 1 117 ? 97.321 90.947 62.284 1.00 121.35 117 THR C C 1
ATOM 3284 O O . THR D 1 117 ? 97.975 91.351 63.251 1.00 137.91 117 THR C O 1
ATOM 3288 N N . THR D 1 118 ? 97.231 91.621 61.140 1.00 115.06 118 THR C N 1
ATOM 3289 C CA . THR D 1 118 ? 97.775 92.964 60.994 1.00 143.99 118 THR C CA 1
ATOM 3290 C C . THR D 1 118 ? 96.633 93.974 61.090 1.00 153.14 118 THR C C 1
ATOM 3291 O O . THR D 1 118 ? 95.539 93.758 60.561 1.00 148.90 118 THR C O 1
ATOM 3295 N N . LYS D 1 119 ? 96.898 95.083 61.773 1.00 149.86 119 LYS C N 1
ATOM 3296 C CA . LYS D 1 119 ? 95.854 95.952 62.300 1.00 144.90 119 LYS C CA 1
ATOM 3297 C C . LYS D 1 119 ? 95.502 97.089 61.343 1.00 157.77 119 LYS C C 1
ATOM 3298 O O . LYS D 1 119 ? 96.126 97.283 60.296 1.00 155.73 119 LYS C O 1
ATOM 3304 N N . ASN D 1 120 ? 94.472 97.843 61.730 1.00 158.32 120 ASN C N 1
ATOM 3305 C CA . ASN D 1 120 ? 93.930 98.948 60.944 1.00 159.25 120 ASN C CA 1
ATOM 3306 C C . ASN D 1 120 ? 93.209 99.958 61.843 1.00 147.44 120 ASN C C 1
ATOM 3307 O O . ASN D 1 120 ? 92.081 99.720 62.293 1.00 156.14 120 ASN C O 1
ATOM 3312 N N . PRO E 1 13 ? 63.904 35.497 80.102 1.00 150.10 13 PRO D N 1
ATOM 3313 C CA . PRO E 1 13 ? 64.110 36.271 81.331 1.00 138.23 13 PRO D CA 1
ATOM 3314 C C . PRO E 1 13 ? 65.043 37.462 81.111 1.00 129.42 13 PRO D C 1
ATOM 3315 O O . PRO E 1 13 ? 66.173 37.448 81.598 1.00 138.85 13 PRO D O 1
ATOM 3319 N N . LEU E 1 14 ? 64.581 38.484 80.391 1.00 125.94 14 LEU D N 1
ATOM 3320 C CA . LEU E 1 14 ? 65.446 39.579 79.974 1.00 134.74 14 LEU D CA 1
ATOM 3321 C C . LEU E 1 14 ? 64.882 40.924 80.414 1.00 128.89 14 LEU D C 1
ATOM 3322 O O . LEU E 1 14 ? 63.665 41.112 80.516 1.00 114.72 14 LEU D O 1
ATOM 3327 N N . SER E 1 15 ? 65.790 41.864 80.656 1.00 112.80 15 SER D N 1
ATOM 3328 C CA . SER E 1 15 ? 65.424 43.200 81.091 1.00 119.68 15 SER D CA 1
ATOM 3329 C C . SER E 1 15 ? 65.219 44.120 79.888 1.00 135.74 15 SER D C 1
ATOM 3330 O O . SER E 1 15 ? 65.498 43.763 78.740 1.00 136.32 15 SER D O 1
ATOM 3333 N N . ALA E 1 16 ? 64.719 45.328 80.165 1.00 133.74 16 ALA D N 1
ATOM 3334 C CA . ALA E 1 16 ? 64.503 46.292 79.092 1.00 126.87 16 ALA D CA 1
ATOM 3335 C C . ALA E 1 16 ? 65.815 46.688 78.429 1.00 123.34 16 ALA D C 1
ATOM 3336 O O . ALA E 1 16 ? 65.852 46.936 77.217 1.00 129.42 16 ALA D O 1
ATOM 3338 N N . LYS E 1 17 ? 66.914 46.675 79.186 1.00 109.13 17 LYS D N 1
ATOM 3339 C CA . LYS E 1 17 ? 68.211 47.020 78.613 1.00 116.04 17 LYS D CA 1
ATOM 3340 C C . LYS E 1 17 ? 68.738 45.916 77.696 1.00 117.38 17 LYS D C 1
ATOM 3341 O O . LYS E 1 17 ? 69.285 46.202 76.624 1.00 127.77 17 LYS D O 1
ATOM 3347 N N . GLU E 1 18 ? 68.521 44.650 78.050 1.00 115.35 18 GLU D N 1
ATOM 3348 C CA . GLU E 1 18 ? 69.018 43.580 77.189 1.00 119.26 18 GLU D CA 1
ATOM 3349 C C . GLU E 1 18 ? 68.157 43.396 75.943 1.00 118.67 18 GLU D C 1
ATOM 3350 O O . GLU E 1 18 ? 68.686 43.128 74.856 1.00 113.27 18 GLU D O 1
ATOM 3356 N N . LYS E 1 19 ? 66.831 43.531 76.067 1.00 118.35 19 LYS D N 1
ATOM 3357 C CA . LYS E 1 19 ? 66.003 43.493 74.863 1.00 116.73 19 LYS D CA 1
ATOM 3358 C C . LYS E 1 19 ? 66.261 44.704 73.978 1.00 115.59 19 LYS D C 1
ATOM 3359 O O . LYS E 1 19 ? 66.190 44.594 72.751 1.00 136.70 19 LYS D O 1
ATOM 3365 N N . LEU E 1 20 ? 66.563 45.863 74.571 1.00 117.28 20 LEU D N 1
ATOM 3366 C CA . LEU E 1 20 ? 66.974 47.003 73.761 1.00 103.39 20 LEU D CA 1
ATOM 3367 C C . LEU E 1 20 ? 68.297 46.723 73.057 1.00 104.31 20 LEU D C 1
ATOM 3368 O O . LEU E 1 20 ? 68.484 47.143 71.912 1.00 114.46 20 LEU D O 1
ATOM 3373 N N . ASP E 1 21 ? 69.228 46.025 73.721 1.00 105.11 21 ASP D N 1
ATOM 3374 C CA . ASP E 1 21 ? 70.497 45.685 73.078 1.00 123.17 21 ASP D CA 1
ATOM 3375 C C . ASP E 1 21 ? 70.303 44.699 71.927 1.00 124.56 21 ASP D C 1
ATOM 3376 O O . ASP E 1 21 ? 70.959 44.813 70.885 1.00 131.95 21 ASP D O 1
ATOM 3381 N N . LEU E 1 22 ? 69.385 43.741 72.082 1.00 121.34 22 LEU D N 1
ATOM 3382 C CA . LEU E 1 22 ? 69.077 42.842 70.970 1.00 117.11 22 LEU D CA 1
ATOM 3383 C C . LEU E 1 22 ? 68.368 43.585 69.841 1.00 122.32 22 LEU D C 1
ATOM 3384 O O . LEU E 1 22 ? 68.630 43.327 68.660 1.00 154.81 22 LEU D O 1
ATOM 3389 N N . TYR E 1 23 ? 67.469 44.510 70.191 1.00 114.11 23 TYR D N 1
ATOM 3390 C CA . TYR E 1 23 ? 66.808 45.348 69.196 1.00 128.25 23 TYR D CA 1
ATOM 3391 C C . TYR E 1 23 ? 67.814 46.185 68.413 1.00 131.46 23 TYR D C 1
ATOM 3392 O O . TYR E 1 23 ? 67.726 46.291 67.183 1.00 127.09 23 TYR D O 1
ATOM 3401 N N . CYS E 1 24 ? 68.801 46.750 69.106 1.00 132.30 24 CYS D N 1
ATOM 3402 C CA . CYS E 1 24 ? 69.829 47.545 68.447 1.00 129.28 24 CYS D CA 1
ATOM 3403 C C . CYS E 1 24 ? 70.718 46.682 67.550 1.00 129.73 24 CYS D C 1
ATOM 3404 O O . CYS E 1 24 ? 71.078 47.101 66.443 1.00 134.81 24 CYS D O 1
ATOM 3407 N N . GLU E 1 25 ? 71.091 45.479 68.007 1.00 138.30 25 GLU D N 1
ATOM 3408 C CA . GLU E 1 25 ? 71.905 44.592 67.173 1.00 127.39 25 GLU D CA 1
ATOM 3409 C C . GLU E 1 25 ? 71.153 44.138 65.921 1.00 144.80 25 GLU D C 1
ATOM 3410 O O . GLU E 1 25 ? 71.719 44.106 64.818 1.00 143.52 25 GLU D O 1
ATOM 3416 N N . GLY E 1 26 ? 69.870 43.794 66.070 1.00 152.56 26 GLY D N 1
ATOM 3417 C CA . GLY E 1 26 ? 69.074 43.416 64.911 1.00 148.48 26 GLY D CA 1
ATOM 3418 C C . GLY E 1 26 ? 68.848 44.566 63.950 1.00 121.08 26 GLY D C 1
ATOM 3419 O O . GLY E 1 26 ? 68.792 44.370 62.732 1.00 142.99 26 GLY D O 1
ATOM 3420 N N . LEU E 1 27 ? 68.714 45.782 64.480 1.00 114.19 27 LEU D N 1
ATOM 3421 C CA . LEU E 1 27 ? 68.584 46.940 63.610 1.00 126.74 27 LEU D CA 1
ATOM 3422 C C . LEU E 1 27 ? 69.890 47.221 62.876 1.00 119.10 27 LEU D C 1
ATOM 3423 O O . LEU E 1 27 ? 69.869 47.641 61.714 1.00 114.47 27 LEU D O 1
ATOM 3428 N N . ALA E 1 28 ? 71.031 46.985 63.529 1.00 125.95 28 ALA D N 1
ATOM 3429 C CA . ALA E 1 28 ? 72.311 47.220 62.875 1.00 114.07 28 ALA D CA 1
ATOM 3430 C C . ALA E 1 28 ? 72.595 46.174 61.805 1.00 133.91 28 ALA D C 1
ATOM 3431 O O . ALA E 1 28 ? 73.253 46.484 60.807 1.00 127.69 28 ALA D O 1
ATOM 3433 N N . ASP E 1 29 ? 72.102 44.943 61.981 1.00 137.58 29 ASP D N 1
ATOM 3434 C CA . ASP E 1 29 ? 72.372 43.891 61.005 1.00 136.51 29 ASP D CA 1
ATOM 3435 C C . ASP E 1 29 ? 71.171 43.565 60.124 1.00 137.70 29 ASP D C 1
ATOM 3436 O O . ASP E 1 29 ? 71.314 43.513 58.898 1.00 131.29 29 ASP D O 1
ATOM 3441 N N . GLY E 1 30 ? 69.985 43.358 60.707 1.00 145.87 30 GLY D N 1
ATOM 3442 C CA . GLY E 1 30 ? 68.898 42.870 59.880 1.00 141.09 30 GLY D CA 1
ATOM 3443 C C . GLY E 1 30 ? 67.973 43.902 59.290 1.00 134.46 30 GLY D C 1
ATOM 3444 O O . GLY E 1 30 ? 67.104 43.538 58.493 1.00 156.31 30 GLY D O 1
ATOM 3445 N N . LEU E 1 31 ? 68.151 45.176 59.635 1.00 116.36 31 LEU D N 1
ATOM 3446 C CA . LEU E 1 31 ? 67.543 46.307 58.927 1.00 153.00 31 LEU D CA 1
ATOM 3447 C C . LEU E 1 31 ? 66.046 46.113 58.649 1.00 162.98 31 LEU D C 1
ATOM 3448 O O . LEU E 1 31 ? 65.623 45.964 57.500 1.00 177.39 31 LEU D O 1
ATOM 3453 N N . ASN E 1 32 ? 65.251 46.093 59.721 1.00 127.97 32 ASN D N 1
ATOM 3454 C CA . ASN E 1 32 ? 63.805 46.234 59.566 1.00 135.56 32 ASN D CA 1
ATOM 3455 C C . ASN E 1 32 ? 63.188 46.586 60.913 1.00 148.26 32 ASN D C 1
ATOM 3456 O O . ASN E 1 32 ? 63.515 45.964 61.928 1.00 165.72 32 ASN D O 1
ATOM 3461 N N . LYS E 1 33 ? 62.290 47.577 60.908 1.00 152.96 33 LYS D N 1
ATOM 3462 C CA . LYS E 1 33 ? 61.738 48.114 62.152 1.00 158.72 33 LYS D CA 1
ATOM 3463 C C . LYS E 1 33 ? 60.931 47.059 62.911 1.00 158.61 33 LYS D C 1
ATOM 3464 O O . LYS E 1 33 ? 61.177 46.804 64.098 1.00 140.46 33 LYS D O 1
ATOM 3470 N N . THR E 1 34 ? 59.961 46.434 62.241 1.00 153.60 34 THR D N 1
ATOM 3471 C CA . THR E 1 34 ? 59.188 45.376 62.881 1.00 132.85 34 THR D CA 1
ATOM 3472 C C . THR E 1 34 ? 60.037 44.129 63.110 1.00 137.82 34 THR D C 1
ATOM 3473 O O . THR E 1 34 ? 59.893 43.454 64.136 1.00 147.90 34 THR D O 1
ATOM 3477 N N . GLN E 1 35 ? 60.936 43.809 62.174 1.00 142.25 35 GLN D N 1
ATOM 3478 C CA . GLN E 1 35 ? 61.798 42.640 62.335 1.00 152.10 35 GLN D CA 1
ATOM 3479 C C . GLN E 1 35 ? 62.741 42.804 63.525 1.00 146.49 35 GLN D C 1
ATOM 3480 O O . GLN E 1 35 ? 62.861 41.898 64.361 1.00 146.42 35 GLN D O 1
ATOM 3486 N N . ALA E 1 36 ? 63.399 43.964 63.634 1.00 137.23 36 ALA D N 1
ATOM 3487 C CA . ALA E 1 36 ? 64.257 44.223 64.791 1.00 147.39 36 ALA D CA 1
ATOM 3488 C C . ALA E 1 36 ? 63.449 44.362 66.076 1.00 140.12 36 ALA D C 1
ATOM 3489 O O . ALA E 1 36 ? 63.964 44.086 67.166 1.00 120.10 36 ALA D O 1
ATOM 3491 N N . TYR E 1 37 ? 62.198 44.809 65.968 1.00 140.47 37 TYR D N 1
ATOM 3492 C CA . TYR E 1 37 ? 61.323 44.901 67.132 1.00 138.92 37 TYR D CA 1
ATOM 3493 C C . TYR E 1 37 ? 60.993 43.521 67.700 1.00 147.16 37 TYR D C 1
ATOM 3494 O O . TYR E 1 37 ? 61.187 43.266 68.895 1.00 140.56 37 TYR D O 1
ATOM 3503 N N . VAL E 1 38 ? 60.508 42.614 66.845 1.00 154.36 38 VAL D N 1
ATOM 3504 C CA . VAL E 1 38 ? 60.117 41.266 67.262 1.00 133.58 38 VAL D CA 1
ATOM 3505 C C . VAL E 1 38 ? 61.309 40.361 67.562 1.00 128.09 38 VAL D C 1
ATOM 3506 O O . VAL E 1 38 ? 61.164 39.401 68.331 1.00 145.11 38 VAL D O 1
ATOM 3510 N N . ALA E 1 39 ? 62.497 40.637 67.012 1.00 123.03 39 ALA D N 1
ATOM 3511 C CA . ALA E 1 39 ? 63.640 39.815 67.401 1.00 124.00 39 ALA D CA 1
ATOM 3512 C C . ALA E 1 39 ? 64.073 40.118 68.829 1.00 140.88 39 ALA D C 1
ATOM 3513 O O . ALA E 1 39 ? 64.818 39.331 69.426 1.00 109.38 39 ALA D O 1
ATOM 3515 N N . ALA E 1 40 ? 63.623 41.246 69.380 1.00 156.29 40 ALA D N 1
ATOM 3516 C CA . ALA E 1 40 ? 63.784 41.545 70.793 1.00 141.81 40 ALA D CA 1
ATOM 3517 C C . ALA E 1 40 ? 62.762 40.809 71.649 1.00 143.88 40 ALA D C 1
ATOM 3518 O O . ALA E 1 40 ? 62.932 40.744 72.871 1.00 150.36 40 ALA D O 1
ATOM 3520 N N . GLY E 1 41 ? 61.712 40.256 71.040 1.00 140.23 41 GLY D N 1
ATOM 3521 C CA . GLY E 1 41 ? 60.735 39.470 71.768 1.00 142.92 41 GLY D CA 1
ATOM 3522 C C . GLY E 1 41 ? 59.440 40.133 72.199 1.00 142.10 41 GLY D C 1
ATOM 3523 O O . GLY E 1 41 ? 59.071 40.028 73.371 1.00 160.14 41 GLY D O 1
ATOM 3524 N N . PHE E 1 42 ? 58.738 40.815 71.299 1.00 140.68 42 PHE D N 1
ATOM 3525 C CA . PHE E 1 42 ? 57.463 41.447 71.631 1.00 152.41 42 PHE D CA 1
ATOM 3526 C C . PHE E 1 42 ? 56.334 40.821 70.810 1.00 171.44 42 PHE D C 1
ATOM 3527 O O . PHE E 1 42 ? 56.541 39.884 70.035 1.00 165.32 42 PHE D O 1
ATOM 3535 N N . SER E 1 43 ? 55.128 41.349 70.994 1.00 175.54 43 SER D N 1
ATOM 3536 C CA . SER E 1 43 ? 53.948 40.863 70.273 1.00 184.18 43 SER D CA 1
ATOM 3537 C C . SER E 1 43 ? 53.998 41.345 68.831 1.00 179.93 43 SER D C 1
ATOM 3538 O O . SER E 1 43 ? 54.030 42.559 68.594 1.00 179.42 43 SER D O 1
ATOM 3541 N N . PRO E 1 44 ? 53.989 40.448 67.839 1.00 175.72 44 PRO D N 1
ATOM 3542 C CA . PRO E 1 44 ? 54.154 40.880 66.443 1.00 177.42 44 PRO D CA 1
ATOM 3543 C C . PRO E 1 44 ? 52.916 41.465 65.776 1.00 180.60 44 PRO D C 1
ATOM 3544 O O . PRO E 1 44 ? 53.052 42.051 64.692 1.00 178.10 44 PRO D O 1
ATOM 3548 N N . ASN E 1 45 ? 51.723 41.338 66.362 1.00 186.37 45 ASN D N 1
ATOM 3549 C CA . ASN E 1 45 ? 50.528 41.749 65.628 1.00 189.79 45 ASN D CA 1
ATOM 3550 C C . ASN E 1 45 ? 50.232 43.248 65.750 1.00 175.62 45 ASN D C 1
ATOM 3551 O O . ASN E 1 45 ? 50.040 43.923 64.730 1.00 162.90 45 ASN D O 1
ATOM 3556 N N . HIS E 1 46 ? 50.188 43.798 66.968 1.00 164.68 46 HIS D N 1
ATOM 3557 C CA . HIS E 1 46 ? 50.031 45.250 67.140 1.00 161.30 46 HIS D CA 1
ATOM 3558 C C . HIS E 1 46 ? 51.403 45.878 67.378 1.00 163.66 46 HIS D C 1
ATOM 3559 O O . HIS E 1 46 ? 51.836 46.070 68.514 1.00 174.89 46 HIS D O 1
ATOM 3566 N N . ALA E 1 47 ? 52.079 46.214 66.284 1.00 149.41 47 ALA D N 1
ATOM 3567 C CA . ALA E 1 47 ? 53.474 46.636 66.286 1.00 146.46 47 ALA D CA 1
ATOM 3568 C C . ALA E 1 47 ? 53.716 48.017 65.691 1.00 152.87 47 ALA D C 1
ATOM 3569 O O . ALA E 1 47 ? 54.588 48.739 66.180 1.00 153.31 47 ALA D O 1
ATOM 3571 N N . GLN E 1 48 ? 52.982 48.392 64.636 1.00 160.82 48 GLN D N 1
ATOM 3572 C CA . GLN E 1 48 ? 53.380 49.517 63.792 1.00 151.75 48 GLN D CA 1
ATOM 3573 C C . GLN E 1 48 ? 53.231 50.870 64.479 1.00 160.41 48 GLN D C 1
ATOM 3574 O O . GLN E 1 48 ? 53.998 51.793 64.181 1.00 162.72 48 GLN D O 1
ATOM 3580 N N . ARG E 1 49 ? 52.280 51.020 65.406 1.00 163.28 49 ARG D N 1
ATOM 3581 C CA . ARG E 1 49 ? 52.147 52.316 66.071 1.00 158.53 49 ARG D CA 1
ATOM 3582 C C . ARG E 1 49 ? 53.118 52.443 67.242 1.00 159.90 49 ARG D C 1
ATOM 3583 O O . ARG E 1 49 ? 53.654 53.530 67.496 1.00 145.94 49 ARG D O 1
ATOM 3591 N N . ASN E 1 50 ? 53.362 51.336 67.951 1.00 155.62 50 ASN D N 1
ATOM 3592 C CA . ASN E 1 50 ? 54.142 51.363 69.184 1.00 150.38 50 ASN D CA 1
ATOM 3593 C C . ASN E 1 50 ? 55.637 51.501 68.918 1.00 146.89 50 ASN D C 1
ATOM 3594 O O . ASN E 1 50 ? 56.362 52.064 69.752 1.00 150.99 50 ASN D O 1
ATOM 3599 N N . VAL E 1 51 ? 56.109 51.006 67.771 1.00 139.88 51 VAL D N 1
ATOM 3600 C CA . VAL E 1 51 ? 57.529 51.088 67.435 1.00 138.61 51 VAL D CA 1
ATOM 3601 C C . VAL E 1 51 ? 57.968 52.537 67.217 1.00 143.74 51 VAL D C 1
ATOM 3602 O O . VAL E 1 51 ? 59.115 52.891 67.514 1.00 137.20 51 VAL D O 1
ATOM 3606 N N . ALA E 1 52 ? 57.087 53.396 66.696 1.00 136.92 52 ALA D N 1
ATOM 3607 C CA . ALA E 1 52 ? 57.453 54.799 66.515 1.00 131.20 52 ALA D CA 1
ATOM 3608 C C . ALA E 1 52 ? 57.731 55.466 67.857 1.00 141.84 52 ALA D C 1
ATOM 3609 O O . ALA E 1 52 ? 58.746 56.156 68.027 1.00 138.48 52 ALA D O 1
ATOM 3611 N N . ALA E 1 53 ? 56.838 55.260 68.831 1.00 153.20 53 ALA D N 1
ATOM 3612 C CA . ALA E 1 53 ? 57.050 55.814 70.165 1.00 152.07 53 ALA D CA 1
ATOM 3613 C C . ALA E 1 53 ? 58.293 55.214 70.815 1.00 149.75 53 ALA D C 1
ATOM 3614 O O . ALA E 1 53 ? 59.083 55.933 71.445 1.00 147.71 53 ALA D O 1
ATOM 3616 N N . TYR E 1 54 ? 58.488 53.897 70.669 1.00 138.12 54 TYR D N 1
ATOM 3617 C CA . TYR E 1 54 ? 59.669 53.251 71.239 1.00 133.71 54 TYR D CA 1
ATOM 3618 C C . TYR E 1 54 ? 60.959 53.839 70.674 1.00 142.23 54 TYR D C 1
ATOM 3619 O O . TYR E 1 54 ? 61.876 54.190 71.427 1.00 137.83 54 TYR D O 1
ATOM 3628 N N . HIS E 1 55 ? 61.038 53.981 69.346 1.00 141.16 55 HIS D N 1
ATOM 3629 C CA . HIS E 1 55 ? 62.260 54.498 68.740 1.00 128.84 55 HIS D CA 1
ATOM 3630 C C . HIS E 1 55 ? 62.480 55.954 69.114 1.00 137.79 55 HIS D C 1
ATOM 3631 O O . HIS E 1 55 ? 63.609 56.352 69.426 1.00 137.66 55 HIS D O 1
ATOM 3638 N N . ARG E 1 56 ? 61.420 56.769 69.086 1.00 137.47 56 ARG D N 1
ATOM 3639 C CA . ARG E 1 56 ? 61.567 58.162 69.485 1.00 134.16 56 ARG D CA 1
ATOM 3640 C C . ARG E 1 56 ? 61.942 58.281 70.961 1.00 142.74 56 ARG D C 1
ATOM 3641 O O . ARG E 1 56 ? 62.479 59.316 71.371 1.00 143.95 56 ARG D O 1
ATOM 3649 N N . LYS E 1 57 ? 61.695 57.237 71.764 1.00 147.34 57 LYS D N 1
ATOM 3650 C CA . LYS E 1 57 ? 62.087 57.271 73.173 1.00 131.75 57 LYS D CA 1
ATOM 3651 C C . LYS E 1 57 ? 63.586 57.026 73.351 1.00 121.77 57 LYS D C 1
ATOM 3652 O O . LYS E 1 57 ? 64.268 57.804 74.027 1.00 119.99 57 LYS D O 1
ATOM 3658 N N . HIS E 1 58 ? 64.118 55.947 72.765 1.00 123.09 58 HIS D N 1
ATOM 3659 C CA . HIS E 1 58 ? 65.507 55.541 72.966 1.00 131.84 58 HIS D CA 1
ATOM 3660 C C . HIS E 1 58 ? 66.398 55.875 71.774 1.00 130.39 58 HIS D C 1
ATOM 3661 O O . HIS E 1 58 ? 67.351 55.138 71.499 1.00 124.00 58 HIS D O 1
ATOM 3668 N N . SER E 1 59 ? 66.116 56.974 71.067 1.00 124.22 59 SER D N 1
ATOM 3669 C CA . SER E 1 59 ? 66.867 57.295 69.855 1.00 126.46 59 SER D CA 1
ATOM 3670 C C . SER E 1 59 ? 68.347 57.515 70.145 1.00 120.79 59 SER D C 1
ATOM 3671 O O . SER E 1 59 ? 69.215 57.036 69.399 1.00 123.22 59 SER D O 1
ATOM 3674 N N . GLU E 1 60 ? 68.655 58.254 71.216 1.00 108.08 60 GLU D N 1
ATOM 3675 C CA . GLU E 1 60 ? 70.043 58.614 71.488 1.00 114.19 60 GLU D CA 1
ATOM 3676 C C . GLU E 1 60 ? 70.897 57.394 71.818 1.00 123.25 60 GLU D C 1
ATOM 3677 O O . GLU E 1 60 ? 72.075 57.343 71.441 1.00 120.34 60 GLU D O 1
ATOM 3683 N N . TYR E 1 61 ? 70.339 56.404 72.523 1.00 129.60 61 TYR D N 1
ATOM 3684 C CA . TYR E 1 61 ? 71.118 55.195 72.776 1.00 122.84 61 TYR D CA 1
ATOM 3685 C C . TYR E 1 61 ? 71.443 54.478 71.473 1.00 116.96 61 TYR D C 1
ATOM 3686 O O . TYR E 1 61 ? 72.551 53.955 71.306 1.00 109.17 61 TYR D O 1
ATOM 3695 N N . ILE E 1 62 ? 70.484 54.430 70.544 1.00 119.09 62 ILE D N 1
ATOM 3696 C CA . ILE E 1 62 ? 70.733 53.787 69.256 1.00 113.78 62 ILE D CA 1
ATOM 3697 C C . ILE E 1 62 ? 71.827 54.531 68.501 1.00 117.30 62 ILE D C 1
ATOM 3698 O O . ILE E 1 62 ? 72.703 53.915 67.880 1.00 106.12 62 ILE D O 1
ATOM 3703 N N . ASN E 1 63 ? 71.804 55.868 68.555 1.00 104.94 63 ASN D N 1
ATOM 3704 C CA . ASN E 1 63 ? 72.840 56.648 67.883 1.00 80.60 63 ASN D CA 1
ATOM 3705 C C . ASN E 1 63 ? 74.219 56.409 68.502 1.00 109.72 63 ASN D C 1
ATOM 3706 O O . ASN E 1 63 ? 75.216 56.249 67.778 1.00 114.96 63 ASN D O 1
ATOM 3711 N N . ALA E 1 64 ? 74.294 56.368 69.841 1.00 116.01 64 ALA D N 1
ATOM 3712 C CA . ALA E 1 64 ? 75.559 56.074 70.517 1.00 106.03 64 ALA D CA 1
ATOM 3713 C C . ALA E 1 64 ? 76.044 54.669 70.187 1.00 105.94 64 ALA D C 1
ATOM 3714 O O . ALA E 1 64 ? 77.248 54.441 70.003 1.00 104.68 64 ALA D O 1
ATOM 3716 N N . PHE E 1 65 ? 75.114 53.717 70.104 1.00 105.04 65 PHE D N 1
ATOM 3717 C CA . PHE E 1 65 ? 75.463 52.357 69.720 1.00 105.87 65 PHE D CA 1
ATOM 3718 C C . PHE E 1 65 ? 76.041 52.327 68.316 1.00 105.47 65 PHE D C 1
ATOM 3719 O O . PHE E 1 65 ? 77.031 51.635 68.055 1.00 100.89 65 PHE D O 1
ATOM 3727 N N . ILE E 1 66 ? 75.437 53.083 67.397 1.00 108.74 66 ILE D N 1
ATOM 3728 C CA . ILE E 1 66 ? 75.907 53.093 66.017 1.00 97.32 66 ILE D CA 1
ATOM 3729 C C . ILE E 1 66 ? 77.294 53.717 65.929 1.00 101.52 66 ILE D C 1
ATOM 3730 O O . ILE E 1 66 ? 78.158 53.240 65.178 1.00 106.81 66 ILE D O 1
ATOM 3735 N N . SER E 1 67 ? 77.554 54.761 66.721 1.00 77.11 67 SER D N 1
ATOM 3736 C CA . SER E 1 67 ? 78.904 55.316 66.707 1.00 87.17 67 SER D CA 1
ATOM 3737 C C . SER E 1 67 ? 79.925 54.365 67.337 1.00 99.29 67 SER D C 1
ATOM 3738 O O . SER E 1 67 ? 81.073 54.304 66.877 1.00 106.59 67 SER D O 1
ATOM 3741 N N . GLU E 1 68 ? 79.455 53.563 68.274 1.00 98.53 68 GLU D N 1
ATOM 3742 C CA . GLU E 1 68 ? 80.356 52.581 68.903 1.00 102.19 68 GLU D CA 1
ATOM 3743 C C . GLU E 1 68 ? 80.704 51.573 67.818 1.00 104.75 68 GLU D C 1
ATOM 3744 O O . GLU E 1 68 ? 81.873 51.249 67.649 1.00 101.21 68 GLU D O 1
ATOM 3750 N N . ARG E 1 69 ? 79.690 51.154 67.075 1.00 116.38 69 ARG D N 1
ATOM 3751 C CA . ARG E 1 69 ? 79.866 50.162 66.018 1.00 118.39 69 ARG D CA 1
ATOM 3752 C C . ARG E 1 69 ? 80.820 50.683 64.945 1.00 115.94 69 ARG D C 1
ATOM 3753 O O . ARG E 1 69 ? 81.642 49.928 64.408 1.00 104.85 69 ARG D O 1
ATOM 3761 N N . ILE E 1 70 ? 80.733 51.981 64.629 1.00 113.73 70 ILE D N 1
ATOM 3762 C CA . ILE E 1 70 ? 81.692 52.590 63.705 1.00 103.38 70 ILE D CA 1
ATOM 3763 C C . ILE E 1 70 ? 83.103 52.527 64.279 1.00 99.97 70 ILE D C 1
ATOM 3764 O O . ILE E 1 70 ? 84.061 52.189 63.574 1.00 115.38 70 ILE D O 1
ATOM 3769 N N . GLY E 1 71 ? 83.253 52.834 65.568 1.00 105.94 71 GLY D N 1
ATOM 3770 C CA . GLY E 1 71 ? 84.556 52.711 66.199 1.00 112.40 71 GLY D CA 1
ATOM 3771 C C . GLY E 1 71 ? 85.072 51.286 66.235 1.00 116.95 71 GLY D C 1
ATOM 3772 O O . GLY E 1 71 ? 86.282 51.073 66.368 1.00 126.22 71 GLY D O 1
ATOM 3773 N N . SER E 1 72 ? 84.177 50.303 66.136 1.00 112.74 72 SER D N 1
ATOM 3774 C CA . SER E 1 72 ? 84.613 48.911 66.097 1.00 115.73 72 SER D CA 1
ATOM 3775 C C . SER E 1 72 ? 85.418 48.573 64.841 1.00 111.91 72 SER D C 1
ATOM 3776 O O . SER E 1 72 ? 86.203 47.619 64.872 1.00 106.36 72 SER D O 1
ATOM 3779 N N . HIS E 1 73 ? 85.274 49.346 63.759 1.00 110.22 73 HIS D N 1
ATOM 3780 C CA . HIS E 1 73 ? 85.849 49.021 62.454 1.00 103.64 73 HIS D CA 1
ATOM 3781 C C . HIS E 1 73 ? 87.191 49.688 62.149 1.00 99.52 73 HIS D C 1
ATOM 3782 O O . HIS E 1 73 ? 87.700 49.510 61.034 1.00 90.18 73 HIS D O 1
ATOM 3789 N N . VAL E 1 74 ? 87.781 50.439 63.076 1.00 104.89 74 VAL D N 1
ATOM 3790 C CA . VAL E 1 74 ? 88.980 51.204 62.736 1.00 100.20 74 VAL D CA 1
ATOM 3791 C C . VAL E 1 74 ? 90.198 50.347 62.370 1.00 95.99 74 VAL D C 1
ATOM 3792 O O . VAL E 1 74 ? 90.961 50.776 61.495 1.00 91.24 74 VAL D O 1
ATOM 3796 N N . PRO E 1 75 ? 90.457 49.183 62.997 1.00 97.45 75 PRO D N 1
ATOM 3797 C CA . PRO E 1 75 ? 91.663 48.432 62.591 1.00 100.12 75 PRO D CA 1
ATOM 3798 C C . PRO E 1 75 ? 91.601 47.906 61.165 1.00 108.50 75 PRO D C 1
ATOM 3799 O O . PRO E 1 75 ? 92.639 47.883 60.490 1.00 106.20 75 PRO D O 1
ATOM 3803 N N . MET E 1 76 ? 90.430 47.492 60.677 1.00 106.68 76 MET D N 1
ATOM 3804 C CA . MET E 1 76 ? 90.314 47.105 59.274 1.00 110.91 76 MET D CA 1
ATOM 3805 C C . MET E 1 76 ? 90.689 48.265 58.353 1.00 107.01 76 MET D C 1
ATOM 3806 O O . MET E 1 76 ? 91.482 48.103 57.415 1.00 88.22 76 MET D O 1
ATOM 3811 N N . ALA E 1 77 ? 90.128 49.449 58.616 1.00 104.94 77 ALA D N 1
ATOM 3812 C CA . ALA E 1 77 ? 90.426 50.616 57.792 1.00 88.76 77 ALA D CA 1
ATOM 3813 C C . ALA E 1 77 ? 91.898 50.992 57.880 1.00 88.71 77 ALA D C 1
ATOM 3814 O O . ALA E 1 77 ? 92.516 51.367 56.873 1.00 90.99 77 ALA D O 1
ATOM 3816 N N . LEU E 1 78 ? 92.472 50.913 59.081 1.00 79.27 78 LEU D N 1
ATOM 3817 C CA . LEU E 1 78 ? 93.882 51.238 59.242 1.00 95.60 78 LEU D CA 1
ATOM 3818 C C . LEU E 1 78 ? 94.750 50.281 58.438 1.00 91.87 78 LEU D C 1
ATOM 3819 O O . LEU E 1 78 ? 95.683 50.703 57.742 1.00 94.48 78 LEU D O 1
ATOM 3824 N N . ARG E 1 79 ? 94.455 48.983 58.522 1.00 84.93 79 ARG D N 1
ATOM 3825 C CA . ARG E 1 79 ? 95.220 48.014 57.751 1.00 102.65 79 ARG D CA 1
ATOM 3826 C C . ARG E 1 79 ? 95.088 48.279 56.253 1.00 104.55 79 ARG D C 1
ATOM 3827 O O . ARG E 1 79 ? 96.078 48.197 55.513 1.00 106.52 79 ARG D O 1
ATOM 3835 N N . VAL E 1 80 ? 93.879 48.619 55.791 1.00 82.30 80 VAL D N 1
ATOM 3836 C CA . VAL E 1 80 ? 93.682 48.915 54.370 1.00 89.12 80 VAL D CA 1
ATOM 3837 C C . VAL E 1 80 ? 94.539 50.105 53.949 1.00 96.11 80 VAL D C 1
ATOM 3838 O O . VAL E 1 80 ? 95.196 50.091 52.895 1.00 80.51 80 VAL D O 1
ATOM 3842 N N . ILE E 1 81 ? 94.550 51.152 54.776 1.00 102.80 81 ILE D N 1
ATOM 3843 C CA . ILE E 1 81 ? 95.291 52.358 54.431 1.00 85.32 81 ILE D CA 1
ATOM 3844 C C . ILE E 1 81 ? 96.791 52.086 54.413 1.00 94.01 81 ILE D C 1
ATOM 3845 O O . ILE E 1 81 ? 97.501 52.531 53.502 1.00 94.50 81 ILE D O 1
ATOM 3850 N N . VAL E 1 82 ? 97.296 51.336 55.397 1.00 89.33 82 VAL D N 1
ATOM 3851 C CA . VAL E 1 82 ? 98.726 51.042 55.425 1.00 94.86 82 VAL D CA 1
ATOM 3852 C C . VAL E 1 82 ? 99.124 50.145 54.257 1.00 91.78 82 VAL D C 1
ATOM 3853 O O . VAL E 1 82 ? 100.198 50.326 53.667 1.00 92.26 82 VAL D O 1
ATOM 3857 N N . SER E 1 83 ? 98.284 49.164 53.901 1.00 86.63 83 SER D N 1
ATOM 3858 C CA . SER E 1 83 ? 98.615 48.324 52.752 1.00 89.97 83 SER D CA 1
ATOM 3859 C C . SER E 1 83 ? 98.658 49.156 51.476 1.00 98.76 83 SER D C 1
ATOM 3860 O O . SER E 1 83 ? 99.570 48.996 50.653 1.00 87.28 83 SER D O 1
ATOM 3863 N N . ILE E 1 84 ? 97.702 50.080 51.312 1.00 91.48 84 ILE D N 1
ATOM 3864 C CA . ILE E 1 84 ? 97.738 50.954 50.142 1.00 79.24 84 ILE D CA 1
ATOM 3865 C C . ILE E 1 84 ? 98.996 51.813 50.161 1.00 78.18 84 ILE D C 1
ATOM 3866 O O . ILE E 1 84 ? 99.613 52.054 49.115 1.00 82.12 84 ILE D O 1
ATOM 3871 N N . ALA E 1 85 ? 99.434 52.239 51.346 1.00 88.29 85 ALA D N 1
ATOM 3872 C CA . ALA E 1 85 ? 100.636 53.063 51.411 1.00 91.78 85 ALA D CA 1
ATOM 3873 C C . ALA E 1 85 ? 101.887 52.266 51.046 1.00 98.29 85 ALA D C 1
ATOM 3874 O O . ALA E 1 85 ? 102.783 52.789 50.373 1.00 68.99 85 ALA D O 1
ATOM 3876 N N . GLU E 1 86 ? 101.957 50.995 51.444 1.00 102.46 86 GLU D N 1
ATOM 3877 C CA . GLU E 1 86 ? 103.156 50.203 51.193 1.00 98.88 86 GLU D CA 1
ATOM 3878 C C . GLU E 1 86 ? 103.075 49.380 49.916 1.00 96.76 86 GLU D C 1
ATOM 3879 O O . GLU E 1 86 ? 104.087 48.781 49.527 1.00 64.25 86 GLU D O 1
ATOM 3885 N N . ASP E 1 87 ? 101.932 49.375 49.239 1.00 104.37 87 ASP D N 1
ATOM 3886 C CA . ASP E 1 87 ? 101.787 48.637 47.989 1.00 90.26 87 ASP D CA 1
ATOM 3887 C C . ASP E 1 87 ? 102.586 49.323 46.900 1.00 84.35 87 ASP D C 1
ATOM 3888 O O . ASP E 1 87 ? 102.215 50.432 46.485 1.00 95.71 87 ASP D O 1
ATOM 3893 N N . PRO E 1 88 ? 103.664 48.722 46.397 1.00 92.28 88 PRO D N 1
ATOM 3894 C CA . PRO E 1 88 ? 104.446 49.401 45.356 1.00 101.93 88 PRO D CA 1
ATOM 3895 C C . PRO E 1 88 ? 103.751 49.410 44.008 1.00 108.71 88 PRO D C 1
ATOM 3896 O O . PRO E 1 88 ? 104.014 50.306 43.200 1.00 112.47 88 PRO D O 1
ATOM 3900 N N . ASN E 1 89 ? 102.787 48.522 43.779 1.00 111.97 89 ASN D N 1
ATOM 3901 C CA . ASN E 1 89 ? 102.161 48.387 42.474 1.00 114.37 89 ASN D CA 1
ATOM 3902 C C . ASN E 1 89 ? 100.842 49.147 42.385 1.00 121.55 89 ASN D C 1
ATOM 3903 O O . ASN E 1 89 ? 100.045 48.897 41.471 1.00 116.16 89 ASN D O 1
ATOM 3908 N N . GLU E 1 90 ? 100.624 50.102 43.289 1.00 112.41 90 GLU D N 1
ATOM 3909 C CA . GLU E 1 90 ? 99.456 50.969 43.285 1.00 86.28 90 GLU D CA 1
ATOM 3910 C C . GLU E 1 90 ? 99.801 52.287 42.598 1.00 94.84 90 GLU D C 1
ATOM 3911 O O . GLU E 1 90 ? 100.967 52.689 42.522 1.00 89.26 90 GLU D O 1
ATOM 3917 N N . LYS E 1 91 ? 98.764 52.959 42.096 1.00 80.68 91 LYS D N 1
ATOM 3918 C CA . LYS E 1 91 ? 98.943 54.242 41.434 1.00 64.25 91 LYS D CA 1
ATOM 3919 C C . LYS E 1 91 ? 99.650 55.220 42.368 1.00 82.69 91 LYS D C 1
ATOM 3920 O O . LYS E 1 91 ? 99.476 55.185 43.590 1.00 78.92 91 LYS D O 1
ATOM 3926 N N . GLY E 1 92 ? 100.424 56.133 41.782 1.00 99.63 92 GLY D N 1
ATOM 3927 C CA . GLY E 1 92 ? 101.210 57.044 42.602 1.00 87.44 92 GLY D CA 1
ATOM 3928 C C . GLY E 1 92 ? 100.353 57.945 43.475 1.00 80.58 92 GLY D C 1
ATOM 3929 O O . GLY E 1 92 ? 100.632 58.118 44.666 1.00 86.11 92 GLY D O 1
ATOM 3930 N N . GLY E 1 93 ? 99.273 58.492 42.906 1.00 78.48 93 GLY D N 1
ATOM 3931 C CA . GLY E 1 93 ? 98.433 59.417 43.651 1.00 77.86 93 GLY D CA 1
ATOM 3932 C C . GLY E 1 93 ? 97.778 58.794 44.870 1.00 88.44 93 GLY D C 1
ATOM 3933 O O . GLY E 1 93 ? 97.639 59.447 45.905 1.00 88.79 93 GLY D O 1
ATOM 3934 N N . ILE E 1 94 ? 97.365 57.526 44.771 1.00 99.05 94 ILE D N 1
ATOM 3935 C CA . ILE E 1 94 ? 96.705 56.888 45.909 1.00 86.95 94 ILE D CA 1
ATOM 3936 C C . ILE E 1 94 ? 97.712 56.565 47.006 1.00 81.47 94 ILE D C 1
ATOM 3937 O O . ILE E 1 94 ? 97.425 56.754 48.195 1.00 94.82 94 ILE D O 1
ATOM 3942 N N . ARG E 1 95 ? 98.901 56.077 46.636 1.00 68.29 95 ARG D N 1
ATOM 3943 C CA . ARG E 1 95 ? 99.969 55.919 47.623 1.00 85.05 95 ARG D CA 1
ATOM 3944 C C . ARG E 1 95 ? 100.276 57.243 48.320 1.00 83.09 95 ARG D C 1
ATOM 3945 O O . ARG E 1 95 ? 100.447 57.291 49.550 1.00 64.25 95 ARG D O 1
ATOM 3953 N N . LEU E 1 96 ? 100.346 58.330 47.545 1.00 81.06 96 LEU D N 1
ATOM 3954 C CA . LEU E 1 96 ? 100.623 59.639 48.124 1.00 90.79 96 LEU D CA 1
ATOM 3955 C C . LEU E 1 96 ? 99.507 60.086 49.058 1.00 69.25 96 LEU D C 1
ATOM 3956 O O . LEU E 1 96 ? 99.773 60.582 50.161 1.00 92.03 96 LEU D O 1
ATOM 3961 N N . LYS E 1 97 ? 98.251 59.924 48.634 1.00 64.25 97 LYS D N 1
ATOM 3962 C CA . LYS E 1 97 ? 97.132 60.329 49.476 1.00 66.93 97 LYS D CA 1
ATOM 3963 C C . LYS E 1 97 ? 97.121 59.534 50.774 1.00 81.80 97 LYS D C 1
ATOM 3964 O O . LYS E 1 97 ? 96.867 60.090 51.847 1.00 98.91 97 LYS D O 1
ATOM 3970 N N . ALA E 1 98 ? 97.435 58.238 50.699 1.00 89.39 98 ALA D N 1
ATOM 3971 C CA . ALA E 1 98 ? 97.435 57.410 51.897 1.00 75.97 98 ALA D CA 1
ATOM 3972 C C . ALA E 1 98 ? 98.545 57.814 52.859 1.00 77.47 98 ALA D C 1
ATOM 3973 O O . ALA E 1 98 ? 98.317 57.904 54.078 1.00 99.03 98 ALA D O 1
ATOM 3975 N N . ALA E 1 99 ? 99.756 58.054 52.340 1.00 70.26 99 ALA D N 1
ATOM 3976 C CA . ALA E 1 99 ? 100.839 58.472 53.229 1.00 86.15 99 ALA D CA 1
ATOM 3977 C C . ALA E 1 99 ? 100.518 59.819 53.867 1.00 96.26 99 ALA D C 1
ATOM 3978 O O . ALA E 1 99 ? 100.718 60.011 55.079 1.00 98.58 99 ALA D O 1
ATOM 3980 N N . GLN E 1 100 ? 99.986 60.751 53.069 1.00 92.13 100 GLN D N 1
ATOM 3981 C CA . GLN E 1 100 ? 99.523 62.028 53.598 1.00 83.18 100 GLN D CA 1
ATOM 3982 C C . GLN E 1 100 ? 98.496 61.827 54.701 1.00 81.23 100 GLN D C 1
ATOM 3983 O O . GLN E 1 100 ? 98.516 62.534 55.715 1.00 103.22 100 GLN D O 1
ATOM 3989 N N . ASP E 1 101 ? 97.582 60.873 54.514 1.00 82.33 101 ASP D N 1
ATOM 3990 C CA . ASP E 1 101 ? 96.525 60.657 55.493 1.00 83.52 101 ASP D CA 1
ATOM 3991 C C . ASP E 1 101 ? 97.078 60.159 56.824 1.00 100.10 101 ASP D C 1
ATOM 3992 O O . ASP E 1 101 ? 96.694 60.662 57.892 1.00 114.33 101 ASP D O 1
ATOM 3997 N N . ILE E 1 102 ? 97.975 59.169 56.790 1.00 97.63 102 ILE D N 1
ATOM 3998 C CA . ILE E 1 102 ? 98.468 58.668 58.074 1.00 91.07 102 ILE D CA 1
ATOM 3999 C C . ILE E 1 102 ? 99.377 59.703 58.736 1.00 92.10 102 ILE D C 1
ATOM 4000 O O . ILE E 1 102 ? 99.471 59.754 59.970 1.00 106.27 102 ILE D O 1
ATOM 4005 N N . LEU E 1 103 ? 100.069 60.538 57.951 1.00 95.83 103 LEU D N 1
ATOM 4006 C CA . LEU E 1 103 ? 100.847 61.605 58.576 1.00 85.34 103 LEU D CA 1
ATOM 4007 C C . LEU E 1 103 ? 99.945 62.661 59.212 1.00 83.07 103 LEU D C 1
ATOM 4008 O O . LEU E 1 103 ? 100.264 63.190 60.283 1.00 95.46 103 LEU D O 1
ATOM 4013 N N . ASP E 1 104 ? 98.813 62.980 58.575 1.00 95.52 104 ASP D N 1
ATOM 4014 C CA . ASP E 1 104 ? 97.912 63.976 59.151 1.00 107.23 104 ASP D CA 1
ATOM 4015 C C . ASP E 1 104 ? 97.276 63.461 60.437 1.00 107.42 104 ASP D C 1
ATOM 4016 O O . ASP E 1 104 ? 97.201 64.190 61.434 1.00 123.04 104 ASP D O 1
ATOM 4021 N N . ARG E 1 105 ? 96.810 62.210 60.440 1.00 99.39 105 ARG D N 1
ATOM 4022 C CA . ARG E 1 105 ? 96.267 61.671 61.685 1.00 98.47 105 ARG D CA 1
ATOM 4023 C C . ARG E 1 105 ? 97.348 61.430 62.727 1.00 90.71 105 ARG D C 1
ATOM 4024 O O . ARG E 1 105 ? 97.041 61.415 63.923 1.00 94.89 105 ARG D O 1
ATOM 4032 N N . GLY E 1 106 ? 98.605 61.270 62.304 1.00 93.36 106 GLY D N 1
ATOM 4033 C CA . GLY E 1 106 ? 99.696 61.114 63.248 1.00 85.08 106 GLY D CA 1
ATOM 4034 C C . GLY E 1 106 ? 100.122 62.399 63.920 1.00 97.29 106 GLY D C 1
ATOM 4035 O O . GLY E 1 106 ? 100.809 62.351 64.946 1.00 103.74 106 GLY D O 1
ATOM 4036 N N . GLY E 1 107 ? 99.751 63.547 63.360 1.00 95.66 107 GLY D N 1
ATOM 4037 C CA . GLY E 1 107 ? 100.033 64.800 64.030 1.00 98.13 107 GLY D CA 1
ATOM 4038 C C . GLY E 1 107 ? 101.039 65.692 63.334 1.00 102.87 107 GLY D C 1
ATOM 4039 O O . GLY E 1 107 ? 101.872 66.313 64.000 1.00 109.84 107 GLY D O 1
ATOM 4040 N N . PHE E 1 108 ? 101.006 65.745 62.002 1.00 111.86 108 PHE D N 1
ATOM 4041 C CA . PHE E 1 108 ? 101.936 66.582 61.246 1.00 113.07 108 PHE D CA 1
ATOM 4042 C C . PHE E 1 108 ? 101.116 67.195 60.108 1.00 106.09 108 PHE D C 1
ATOM 4043 O O . PHE E 1 108 ? 100.728 66.477 59.183 1.00 109.68 108 PHE D O 1
ATOM 4051 N N . GLY E 1 109 ? 100.880 68.514 60.165 1.00 101.80 109 GLY D N 1
ATOM 4052 C CA . GLY E 1 109 ? 99.876 69.147 59.305 1.00 115.16 109 GLY D CA 1
ATOM 4053 C C . GLY E 1 109 ? 100.234 70.525 58.796 1.00 116.52 109 GLY D C 1
ATOM 4054 O O . GLY E 1 109 ? 101.385 70.779 58.414 1.00 115.42 109 GLY D O 1
ATOM 4055 N N . ALA E 1 110 ? 99.244 71.420 58.774 1.00 96.69 110 ALA D N 1
ATOM 4056 C CA . ALA E 1 110 ? 99.240 72.629 57.963 1.00 122.31 110 ALA D CA 1
ATOM 4057 C C . ALA E 1 110 ? 99.722 73.865 58.732 1.00 125.90 110 ALA D C 1
ATOM 4058 O O . ALA E 1 110 ? 100.287 73.774 59.828 1.00 132.11 110 ALA D O 1
ATOM 4060 N N . LYS E 1 111 ? 99.502 75.046 58.132 1.00 111.15 111 LYS D N 1
ATOM 4061 C CA . LYS E 1 111 ? 100.198 76.272 58.524 1.00 107.20 111 LYS D CA 1
ATOM 4062 C C . LYS E 1 111 ? 99.445 77.569 58.194 1.00 111.86 111 LYS D C 1
ATOM 4063 O O . LYS E 1 111 ? 98.217 77.574 58.054 1.00 95.52 111 LYS D O 1
ATOM 4069 N N . GLN E 1 112 ? 100.193 78.671 58.068 1.00 110.66 112 GLN D N 1
ATOM 4070 C CA . GLN E 1 112 ? 99.733 80.027 58.356 1.00 112.63 112 GLN D CA 1
ATOM 4071 C C . GLN E 1 112 ? 98.637 80.618 57.468 1.00 96.86 112 GLN D C 1
ATOM 4072 O O . GLN E 1 112 ? 98.338 80.142 56.371 1.00 101.31 112 GLN D O 1
ATOM 4078 N N . LYS E 1 113 ? 98.083 81.726 57.966 1.00 112.47 113 LYS D N 1
ATOM 4079 C CA . LYS E 1 113 ? 97.077 82.554 57.312 1.00 105.31 113 LYS D CA 1
ATOM 4080 C C . LYS E 1 113 ? 97.129 83.939 57.944 1.00 107.30 113 LYS D C 1
ATOM 4081 O O . LYS E 1 113 ? 97.104 84.056 59.173 1.00 108.69 113 LYS D O 1
ATOM 4087 N N . VAL E 1 114 ? 97.196 84.976 57.114 1.00 110.93 114 VAL D N 1
ATOM 4088 C CA . VAL E 1 114 ? 97.291 86.364 57.561 1.00 115.56 114 VAL D CA 1
ATOM 4089 C C . VAL E 1 114 ? 95.947 87.057 57.366 1.00 117.34 114 VAL D C 1
ATOM 4090 O O . VAL E 1 114 ? 95.302 86.913 56.321 1.00 128.99 114 VAL D O 1
ATOM 4094 N N . GLU E 1 115 ? 95.534 87.821 58.370 1.00 97.84 115 GLU D N 1
ATOM 4095 C CA . GLU E 1 115 ? 94.248 88.496 58.371 1.00 112.87 115 GLU D CA 1
ATOM 4096 C C . GLU E 1 115 ? 94.451 89.985 58.117 1.00 133.95 115 GLU D C 1
ATOM 4097 O O . GLU E 1 115 ? 95.467 90.568 58.512 1.00 128.79 115 GLU D O 1
ATOM 4103 N N . LEU E 1 116 ? 93.465 90.607 57.465 1.00 138.07 116 LEU D N 1
ATOM 4104 C CA . LEU E 1 116 ? 93.495 92.053 57.225 1.00 126.71 116 LEU D CA 1
ATOM 4105 C C . LEU E 1 116 ? 92.051 92.550 57.273 1.00 134.62 116 LEU D C 1
ATOM 4106 O O . LEU E 1 116 ? 91.275 92.320 56.337 1.00 128.50 116 LEU D O 1
ATOM 4111 N N . THR E 1 117 ? 91.703 93.230 58.364 1.00 155.17 117 THR D N 1
ATOM 4112 C CA . THR E 1 117 ? 90.345 93.698 58.616 1.00 152.36 117 THR D CA 1
ATOM 4113 C C . THR E 1 117 ? 90.262 95.196 58.342 1.00 154.39 117 THR D C 1
ATOM 4114 O O . THR E 1 117 ? 90.898 95.991 59.042 1.00 158.77 117 THR D O 1
ATOM 4118 N N . THR E 1 118 ? 89.483 95.582 57.332 1.00 161.60 118 THR D N 1
ATOM 4119 C CA . THR E 1 118 ? 89.206 96.994 57.059 1.00 167.42 118 THR D CA 1
ATOM 4120 C C . THR E 1 118 ? 87.821 97.238 57.652 1.00 172.46 118 THR D C 1
ATOM 4121 O O . THR E 1 118 ? 86.793 97.027 57.006 1.00 167.86 118 THR D O 1
ATOM 4125 N N . LYS E 1 119 ? 87.810 97.687 58.908 1.00 178.22 119 LYS D N 1
ATOM 4126 C CA . LYS E 1 119 ? 86.662 97.524 59.791 1.00 183.70 119 LYS D CA 1
ATOM 4127 C C . LYS E 1 119 ? 85.543 98.515 59.478 1.00 175.95 119 LYS D C 1
ATOM 4128 O O . LYS E 1 119 ? 85.763 99.609 58.951 1.00 192.19 119 LYS D O 1
ATOM 4134 N N . ASN E 1 120 ? 84.323 98.106 59.839 1.00 180.37 120 ASN D N 1
ATOM 4135 C CA . ASN E 1 120 ? 83.145 98.964 59.867 1.00 178.91 120 ASN D CA 1
ATOM 4136 C C . ASN E 1 120 ? 82.506 98.886 61.251 1.00 169.84 120 ASN D C 1
ATOM 4137 O O . ASN E 1 120 ? 82.738 97.941 62.010 1.00 170.32 120 ASN D O 1
ATOM 4142 N N . VAL E 1 121 ? 81.695 99.894 61.573 1.00 167.93 121 VAL D N 1
ATOM 4143 C CA . VAL E 1 121 ? 80.903 99.897 62.807 1.00 171.91 121 VAL D CA 1
ATOM 4144 C C . VAL E 1 121 ? 79.771 100.911 62.681 1.00 172.78 121 VAL D C 1
ATOM 4145 O O . VAL E 1 121 ? 79.605 101.547 61.637 1.00 167.50 121 VAL D O 1
ATOM 4149 N N . PRO F 1 13 ? 102.417 35.738 86.689 1.00 175.75 13 PRO E N 1
ATOM 4150 C CA . PRO F 1 13 ? 102.849 37.048 87.185 1.00 171.11 13 PRO E CA 1
ATOM 4151 C C . PRO F 1 13 ? 102.834 38.132 86.107 1.00 177.26 13 PRO E C 1
ATOM 4152 O O . PRO F 1 13 ? 103.891 38.643 85.734 1.00 186.24 13 PRO E O 1
ATOM 4156 N N . LEU F 1 14 ? 101.642 38.481 85.625 1.00 178.14 14 LEU E N 1
ATOM 4157 C CA . LEU F 1 14 ? 101.475 39.465 84.564 1.00 167.16 14 LEU E CA 1
ATOM 4158 C C . LEU F 1 14 ? 100.532 40.564 85.031 1.00 158.69 14 LEU E C 1
ATOM 4159 O O . LEU F 1 14 ? 99.531 40.290 85.700 1.00 156.43 14 LEU E O 1
ATOM 4164 N N . SER F 1 15 ? 100.851 41.794 84.631 1.00 143.69 15 SER E N 1
ATOM 4165 C CA . SER F 1 15 ? 100.075 42.984 85.054 1.00 154.17 15 SER E CA 1
ATOM 4166 C C . SER F 1 15 ? 98.739 43.041 84.325 1.00 146.39 15 SER E C 1
ATOM 4167 O O . SER F 1 15 ? 98.679 42.582 83.192 1.00 137.64 15 SER E O 1
ATOM 4170 N N . ALA F 1 16 ? 97.739 43.660 84.952 1.00 140.85 16 ALA E N 1
ATOM 4171 C CA . ALA F 1 16 ? 96.425 43.853 84.305 1.00 142.17 16 ALA E CA 1
ATOM 4172 C C . ALA F 1 16 ? 96.661 44.791 83.126 1.00 138.51 16 ALA E C 1
ATOM 4173 O O . ALA F 1 16 ? 96.132 44.538 82.037 1.00 126.95 16 ALA E O 1
ATOM 4175 N N . LYS F 1 17 ? 97.440 45.841 83.372 1.00 138.00 17 LYS E N 1
ATOM 4176 C CA . LYS F 1 17 ? 97.813 46.802 82.313 1.00 139.51 17 LYS E CA 1
ATOM 4177 C C . LYS F 1 17 ? 98.459 46.025 81.172 1.00 138.54 17 LYS E C 1
ATOM 4178 O O . LYS F 1 17 ? 98.045 46.206 80.033 1.00 138.68 17 LYS E O 1
ATOM 4184 N N . GLU F 1 18 ? 99.438 45.177 81.470 1.00 146.21 18 GLU E N 1
ATOM 4185 C CA . GLU F 1 18 ? 100.102 44.456 80.357 1.00 150.70 18 GLU E CA 1
ATOM 4186 C C . GLU F 1 18 ? 99.083 43.600 79.616 1.00 143.23 18 GLU E C 1
ATOM 4187 O O . GLU F 1 18 ? 99.115 43.597 78.381 1.00 141.49 18 GLU E O 1
ATOM 4193 N N . LYS F 1 19 ? 98.250 42.876 80.354 1.00 139.94 19 LYS E N 1
ATOM 4194 C CA . LYS F 1 19 ? 97.223 42.037 79.700 1.00 150.58 19 LYS E CA 1
ATOM 4195 C C . LYS F 1 19 ? 96.393 42.970 78.822 1.00 139.00 19 LYS E C 1
ATOM 4196 O O . LYS F 1 19 ? 96.201 42.671 77.634 1.00 128.74 19 LYS E O 1
ATOM 4202 N N . LEU F 1 20 ? 96.005 44.110 79.378 1.00 127.34 20 LEU E N 1
ATOM 4203 C CA . LEU F 1 20 ? 95.214 45.062 78.603 1.00 120.37 20 LEU E CA 1
ATOM 4204 C C . LEU F 1 20 ? 95.930 45.478 77.321 1.00 114.74 20 LEU E C 1
ATOM 4205 O O . LEU F 1 20 ? 95.299 45.585 76.262 1.00 103.02 20 LEU E O 1
ATOM 4210 N N . ASP F 1 21 ? 97.248 45.708 77.390 1.00 120.43 21 ASP E N 1
ATOM 4211 C CA . ASP F 1 21 ? 97.988 46.070 76.179 1.00 112.84 21 ASP E CA 1
ATOM 4212 C C . ASP F 1 21 ? 98.060 44.911 75.191 1.00 123.06 21 ASP E C 1
ATOM 4213 O O . ASP F 1 21 ? 98.003 45.131 73.972 1.00 129.71 21 ASP E O 1
ATOM 4218 N N . LEU F 1 22 ? 98.163 43.677 75.683 1.00 129.46 22 LEU E N 1
ATOM 4219 C CA . LEU F 1 22 ? 98.100 42.539 74.774 1.00 125.11 22 LEU E CA 1
ATOM 4220 C C . LEU F 1 22 ? 96.724 42.426 74.132 1.00 106.83 22 LEU E C 1
ATOM 4221 O O . LEU F 1 22 ? 96.615 42.119 72.939 1.00 117.70 22 LEU E O 1
ATOM 4226 N N . TYR F 1 23 ? 95.662 42.688 74.902 1.00 99.75 23 TYR E N 1
ATOM 4227 C CA . TYR F 1 23 ? 94.325 42.706 74.317 1.00 105.00 23 TYR E CA 1
ATOM 4228 C C . TYR F 1 23 ? 94.201 43.779 73.243 1.00 106.33 23 TYR E C 1
ATOM 4229 O O . TYR F 1 23 ? 93.574 43.555 72.204 1.00 112.31 23 TYR E O 1
ATOM 4238 N N . CYS F 1 24 ? 94.787 44.956 73.476 1.00 112.45 24 CYS E N 1
ATOM 4239 C CA . CYS F 1 24 ? 94.712 46.021 72.477 1.00 118.82 24 CYS E CA 1
ATOM 4240 C C . CYS F 1 24 ? 95.480 45.660 71.210 1.00 124.70 24 CYS E C 1
ATOM 4241 O O . CYS F 1 24 ? 94.997 45.907 70.095 1.00 123.17 24 CYS E O 1
ATOM 4244 N N . GLU F 1 25 ? 96.674 45.077 71.353 1.00 119.96 25 GLU E N 1
ATOM 4245 C CA . GLU F 1 25 ? 97.422 44.669 70.167 1.00 110.34 25 GLU E CA 1
ATOM 4246 C C . GLU F 1 25 ? 96.666 43.590 69.400 1.00 104.15 25 GLU E C 1
ATOM 4247 O O . GLU F 1 25 ? 96.586 43.624 68.162 1.00 117.07 25 GLU E O 1
ATOM 4253 N N . GLY F 1 26 ? 96.063 42.645 70.125 1.00 106.20 26 GLY E N 1
ATOM 4254 C CA . GLY F 1 26 ? 95.268 41.619 69.476 1.00 123.09 26 GLY E CA 1
ATOM 4255 C C . GLY F 1 26 ? 94.027 42.157 68.795 1.00 112.38 26 GLY E C 1
ATOM 4256 O O . GLY F 1 26 ? 93.614 41.638 67.753 1.00 134.65 26 GLY E O 1
ATOM 4257 N N . LEU F 1 27 ? 93.410 43.192 69.369 1.00 102.49 27 LEU E N 1
ATOM 4258 C CA . LEU F 1 27 ? 92.264 43.811 68.718 1.00 102.57 27 LEU E CA 1
ATOM 4259 C C . LEU F 1 27 ? 92.695 44.565 67.471 1.00 121.94 27 LEU E C 1
ATOM 4260 O O . LEU F 1 27 ? 91.951 44.609 66.483 1.00 120.38 27 LEU E O 1
ATOM 4265 N N . ALA F 1 28 ? 93.890 45.158 67.497 1.00 119.95 28 ALA E N 1
ATOM 4266 C CA . ALA F 1 28 ? 94.372 45.877 66.327 1.00 119.28 28 ALA E CA 1
ATOM 4267 C C . ALA F 1 28 ? 94.750 44.922 65.199 1.00 128.98 28 ALA E C 1
ATOM 4268 O O . ALA F 1 28 ? 94.648 45.291 64.023 1.00 133.61 28 ALA E O 1
ATOM 4270 N N . ASP F 1 29 ? 95.177 43.698 65.527 1.00 133.12 29 ASP E N 1
ATOM 4271 C CA . ASP F 1 29 ? 95.606 42.753 64.498 1.00 130.35 29 ASP E CA 1
ATOM 4272 C C . ASP F 1 29 ? 94.591 41.644 64.223 1.00 146.83 29 ASP E C 1
ATOM 4273 O O . ASP F 1 29 ? 94.305 41.364 63.060 1.00 130.79 29 ASP E O 1
ATOM 4278 N N . GLY F 1 30 ? 94.038 40.999 65.257 1.00 170.90 30 GLY E N 1
ATOM 4279 C CA . GLY F 1 30 ? 93.192 39.832 65.048 1.00 165.10 30 GLY E CA 1
ATOM 4280 C C . GLY F 1 30 ? 91.708 40.091 64.934 1.00 152.77 30 GLY E C 1
ATOM 4281 O O . GLY F 1 30 ? 90.939 39.143 64.726 1.00 157.01 30 GLY E O 1
ATOM 4282 N N . LEU F 1 31 ? 91.301 41.348 65.096 1.00 159.00 31 LEU E N 1
ATOM 4283 C CA . LEU F 1 31 ? 89.975 41.854 64.720 1.00 156.13 31 LEU E CA 1
ATOM 4284 C C . LEU F 1 31 ? 88.820 40.976 65.212 1.00 145.36 31 LEU E C 1
ATOM 4285 O O . LEU F 1 31 ? 88.041 40.428 64.425 1.00 152.47 31 LEU E O 1
ATOM 4290 N N . ASN F 1 32 ? 88.732 40.826 66.533 1.00 114.17 32 ASN E N 1
ATOM 4291 C CA . ASN F 1 32 ? 87.504 40.324 67.140 1.00 109.95 32 ASN E CA 1
ATOM 4292 C C . ASN F 1 32 ? 87.553 40.534 68.646 1.00 130.27 32 ASN E C 1
ATOM 4293 O O . ASN F 1 32 ? 88.573 40.240 69.280 1.00 123.35 32 ASN E O 1
ATOM 4298 N N . LYS F 1 33 ? 86.467 41.047 69.230 1.00 131.26 33 LYS E N 1
ATOM 4299 C CA . LYS F 1 33 ? 86.502 41.385 70.648 1.00 114.77 33 LYS E CA 1
ATOM 4300 C C . LYS F 1 33 ? 86.700 40.138 71.504 1.00 120.26 33 LYS E C 1
ATOM 4301 O O . LYS F 1 33 ? 87.642 40.065 72.302 1.00 124.26 33 LYS E O 1
ATOM 4307 N N . THR F 1 34 ? 85.856 39.123 71.314 1.00 115.67 34 THR E N 1
ATOM 4308 C CA . THR F 1 34 ? 85.985 37.905 72.110 1.00 110.35 34 THR E CA 1
ATOM 4309 C C . THR F 1 34 ? 87.286 37.174 71.794 1.00 104.09 34 THR E C 1
ATOM 4310 O O . THR F 1 34 ? 87.944 36.629 72.695 1.00 92.83 34 THR E O 1
ATOM 4314 N N . GLN F 1 35 ? 87.686 37.177 70.522 1.00 103.63 35 GLN E N 1
ATOM 4315 C CA . GLN F 1 35 ? 88.916 36.500 70.127 1.00 114.90 35 GLN E CA 1
ATOM 4316 C C . GLN F 1 35 ? 90.140 37.163 70.753 1.00 104.61 35 GLN E C 1
ATOM 4317 O O . GLN F 1 35 ? 91.004 36.480 71.313 1.00 102.03 35 GLN E O 1
ATOM 4323 N N . ALA F 1 36 ? 90.228 38.495 70.679 1.00 111.93 36 ALA E N 1
ATOM 4324 C CA . ALA F 1 36 ? 91.349 39.193 71.305 1.00 97.51 36 ALA E CA 1
ATOM 4325 C C . ALA F 1 36 ? 91.292 39.101 72.821 1.00 112.78 36 ALA E C 1
ATOM 4326 O O . ALA F 1 36 ? 92.340 39.084 73.483 1.00 111.77 36 ALA E O 1
ATOM 4328 N N . TYR F 1 37 ? 90.081 38.997 73.376 1.00 119.48 37 TYR E N 1
ATOM 4329 C CA . TYR F 1 37 ? 89.914 38.846 74.817 1.00 113.22 37 TYR E CA 1
ATOM 4330 C C . TYR F 1 37 ? 90.545 37.548 75.291 1.00 125.50 37 TYR E C 1
ATOM 4331 O O . TYR F 1 37 ? 91.336 37.537 76.244 1.00 128.06 37 TYR E O 1
ATOM 4340 N N . VAL F 1 38 ? 90.205 36.438 74.633 1.00 99.04 38 VAL E N 1
ATOM 4341 C CA . VAL F 1 38 ? 90.799 35.168 75.017 1.00 91.07 38 VAL E CA 1
ATOM 4342 C C . VAL F 1 38 ? 92.263 35.088 74.595 1.00 104.81 38 VAL E C 1
ATOM 4343 O O . VAL F 1 38 ? 93.048 34.388 75.244 1.00 117.20 38 VAL E O 1
ATOM 4347 N N . ALA F 1 39 ? 92.672 35.838 73.566 1.00 116.12 39 ALA E N 1
ATOM 4348 C CA . ALA F 1 39 ? 94.075 35.852 73.178 1.00 113.04 39 ALA E CA 1
ATOM 4349 C C . ALA F 1 39 ? 94.914 36.646 74.162 1.00 129.56 39 ALA E C 1
ATOM 4350 O O . ALA F 1 39 ? 96.139 36.487 74.185 1.00 117.42 39 ALA E O 1
ATOM 4352 N N . ALA F 1 40 ? 94.276 37.478 74.986 1.00 142.26 40 ALA E N 1
ATOM 4353 C CA . ALA F 1 40 ? 94.967 38.156 76.073 1.00 118.79 40 ALA E CA 1
ATOM 4354 C C . ALA F 1 40 ? 95.236 37.223 77.246 1.00 142.48 40 ALA E C 1
ATOM 4355 O O . ALA F 1 40 ? 95.997 37.589 78.149 1.00 153.80 40 ALA E O 1
ATOM 4357 N N . GLY F 1 41 ? 94.621 36.039 77.254 1.00 143.28 41 GLY E N 1
ATOM 4358 C CA . GLY F 1 41 ? 94.841 35.049 78.289 1.00 139.91 41 GLY E CA 1
ATOM 4359 C C . GLY F 1 41 ? 93.788 35.069 79.374 1.00 138.56 41 GLY E C 1
ATOM 4360 O O . GLY F 1 41 ? 94.123 35.072 80.561 1.00 145.89 41 GLY E O 1
ATOM 4361 N N . PHE F 1 42 ? 92.516 35.082 78.986 1.00 130.76 42 PHE E N 1
ATOM 4362 C CA . PHE F 1 42 ? 91.402 35.147 79.923 1.00 127.46 42 PHE E CA 1
ATOM 4363 C C . PHE F 1 42 ? 90.497 33.916 79.795 1.00 148.93 42 PHE E C 1
ATOM 4364 O O . PHE F 1 42 ? 90.768 32.979 79.032 1.00 149.78 42 PHE E O 1
ATOM 4372 N N . SER F 1 43 ? 89.409 33.939 80.566 1.00 156.52 43 SER E N 1
ATOM 4373 C CA . SER F 1 43 ? 88.428 32.843 80.620 1.00 161.59 43 SER E CA 1
ATOM 4374 C C . SER F 1 43 ? 87.571 32.806 79.359 1.00 153.47 43 SER E C 1
ATOM 4375 O O . SER F 1 43 ? 86.929 33.813 79.030 1.00 145.64 43 SER E O 1
ATOM 4378 N N . PRO F 1 44 ? 87.513 31.680 78.632 1.00 130.87 44 PRO E N 1
ATOM 4379 C CA . PRO F 1 44 ? 86.778 31.663 77.353 1.00 142.45 44 PRO E CA 1
ATOM 4380 C C . PRO F 1 44 ? 85.257 31.556 77.443 1.00 138.37 44 PRO E C 1
ATOM 4381 O O . PRO F 1 44 ? 84.582 31.927 76.472 1.00 141.72 44 PRO E O 1
ATOM 4385 N N . ASN F 1 45 ? 84.683 31.081 78.547 1.00 140.94 45 ASN E N 1
ATOM 4386 C CA . ASN F 1 45 ? 83.226 30.959 78.596 1.00 158.69 45 ASN E CA 1
ATOM 4387 C C . ASN F 1 45 ? 82.565 32.243 79.088 1.00 138.65 45 ASN E C 1
ATOM 4388 O O . ASN F 1 45 ? 81.550 32.675 78.528 1.00 136.64 45 ASN E O 1
ATOM 4393 N N . HIS F 1 46 ? 83.133 32.878 80.113 1.00 130.28 46 HIS E N 1
ATOM 4394 C CA . HIS F 1 46 ? 82.610 34.151 80.606 1.00 147.10 46 HIS E CA 1
ATOM 4395 C C . HIS F 1 46 ? 83.278 35.269 79.800 1.00 151.01 46 HIS E C 1
ATOM 4396 O O . HIS F 1 46 ? 84.153 36.003 80.263 1.00 158.46 46 HIS E O 1
ATOM 4403 N N . ALA F 1 47 ? 82.837 35.367 78.546 1.00 137.41 47 ALA E N 1
ATOM 4404 C CA . ALA F 1 47 ? 83.480 36.187 77.528 1.00 135.95 47 ALA E CA 1
ATOM 4405 C C . ALA F 1 47 ? 82.574 37.244 76.920 1.00 147.36 47 ALA E C 1
ATOM 4406 O O . ALA F 1 47 ? 82.943 38.424 76.891 1.00 146.20 47 ALA E O 1
ATOM 4408 N N . GLN F 1 48 ? 81.386 36.856 76.439 1.00 149.75 48 GLN E N 1
ATOM 4409 C CA . GLN F 1 48 ? 80.630 37.710 75.525 1.00 133.31 48 GLN E CA 1
ATOM 4410 C C . GLN F 1 48 ? 80.055 38.937 76.226 1.00 133.95 48 GLN E C 1
ATOM 4411 O O . GLN F 1 48 ? 79.919 39.997 75.602 1.00 116.13 48 GLN E O 1
ATOM 4417 N N . ARG F 1 49 ? 79.705 38.818 77.507 1.00 138.58 49 ARG E N 1
ATOM 4418 C CA . ARG F 1 49 ? 79.345 39.986 78.299 1.00 126.00 49 ARG E CA 1
ATOM 4419 C C . ARG F 1 49 ? 80.587 40.635 78.889 1.00 126.18 49 ARG E C 1
ATOM 4420 O O . ARG F 1 49 ? 80.663 41.871 78.984 1.00 118.84 49 ARG E O 1
ATOM 4428 N N . ASN F 1 50 ? 81.583 39.812 79.234 1.00 127.08 50 ASN E N 1
ATOM 4429 C CA . ASN F 1 50 ? 82.765 40.313 79.926 1.00 124.75 50 ASN E CA 1
ATOM 4430 C C . ASN F 1 50 ? 83.674 41.087 78.981 1.00 135.69 50 ASN E C 1
ATOM 4431 O O . ASN F 1 50 ? 84.266 42.096 79.379 1.00 139.77 50 ASN E O 1
ATOM 4436 N N . VAL F 1 51 ? 83.772 40.663 77.718 1.00 137.94 51 VAL E N 1
ATOM 4437 C CA . VAL F 1 51 ? 84.583 41.420 76.767 1.00 118.41 51 VAL E CA 1
ATOM 4438 C C . VAL F 1 51 ? 83.918 42.751 76.443 1.00 105.35 51 VAL E C 1
ATOM 4439 O O . VAL F 1 51 ? 84.594 43.770 76.263 1.00 111.10 51 VAL E O 1
ATOM 4443 N N . ALA F 1 52 ? 82.584 42.770 76.375 1.00 112.62 52 ALA E N 1
ATOM 4444 C CA . ALA F 1 52 ? 81.875 44.018 76.120 1.00 119.25 52 ALA E CA 1
ATOM 4445 C C . ALA F 1 52 ? 82.088 45.002 77.265 1.00 121.27 52 ALA E C 1
ATOM 4446 O O . ALA F 1 52 ? 82.382 46.186 77.039 1.00 128.19 52 ALA E O 1
ATOM 4448 N N . ALA F 1 53 ? 81.949 44.516 78.505 1.00 127.27 53 ALA E N 1
ATOM 4449 C CA . ALA F 1 53 ? 82.172 45.361 79.677 1.00 123.81 53 ALA E CA 1
ATOM 4450 C C . ALA F 1 53 ? 83.617 45.843 79.750 1.00 105.35 53 ALA E C 1
ATOM 4451 O O . ALA F 1 53 ? 83.876 47.003 80.094 1.00 113.11 53 ALA E O 1
ATOM 4453 N N . TYR F 1 54 ? 84.573 44.952 79.464 1.00 84.04 54 TYR E N 1
ATOM 4454 C CA . TYR F 1 54 ? 85.988 45.314 79.431 1.00 87.16 54 TYR E CA 1
ATOM 4455 C C . TYR F 1 54 ? 86.265 46.394 78.389 1.00 125.81 54 TYR E C 1
ATOM 4456 O O . TYR F 1 54 ? 87.071 47.305 78.623 1.00 123.55 54 TYR E O 1
ATOM 4465 N N . HIS F 1 55 ? 85.644 46.280 77.211 1.00 126.59 55 HIS E N 1
ATOM 4466 C CA . HIS F 1 55 ? 85.843 47.271 76.159 1.00 112.28 55 HIS E CA 1
ATOM 4467 C C . HIS F 1 55 ? 85.274 48.629 76.557 1.00 105.10 55 HIS E C 1
ATOM 4468 O O . HIS F 1 55 ? 85.964 49.652 76.459 1.00 106.01 55 HIS E O 1
ATOM 4475 N N . ARG F 1 56 ? 84.029 48.659 77.044 1.00 113.13 56 ARG E N 1
ATOM 4476 C CA . ARG F 1 56 ? 83.479 49.943 77.471 1.00 108.58 56 ARG E CA 1
ATOM 4477 C C . ARG F 1 56 ? 84.169 50.503 78.712 1.00 105.28 56 ARG E C 1
ATOM 4478 O O . ARG F 1 56 ? 84.065 51.707 78.961 1.00 115.55 56 ARG E O 1
ATOM 4486 N N . LYS F 1 57 ? 84.873 49.678 79.492 1.00 110.88 57 LYS E N 1
ATOM 4487 C CA . LYS F 1 57 ? 85.575 50.220 80.656 1.00 104.01 57 LYS E CA 1
ATOM 4488 C C . LYS F 1 57 ? 86.838 50.973 80.237 1.00 110.68 57 LYS E C 1
ATOM 4489 O O . LYS F 1 57 ? 87.068 52.108 80.676 1.00 118.70 57 LYS E O 1
ATOM 4495 N N . HIS F 1 58 ? 87.666 50.363 79.386 1.00 104.33 58 HIS E N 1
ATOM 4496 C CA . HIS F 1 58 ? 88.979 50.905 79.046 1.00 120.22 58 HIS E CA 1
ATOM 4497 C C . HIS F 1 58 ? 89.001 51.569 77.665 1.00 117.03 58 HIS E C 1
ATOM 4498 O O . HIS F 1 58 ? 90.032 51.546 76.983 1.00 100.63 58 HIS E O 1
ATOM 4505 N N . SER F 1 59 ? 87.885 52.186 77.262 1.00 112.97 59 SER E N 1
ATOM 4506 C CA . SER F 1 59 ? 87.760 52.749 75.920 1.00 97.88 59 SER E CA 1
ATOM 4507 C C . SER F 1 59 ? 88.788 53.846 75.653 1.00 101.86 59 SER E C 1
ATOM 4508 O O . SER F 1 59 ? 89.391 53.889 74.572 1.00 108.67 59 SER E O 1
ATOM 4511 N N . GLU F 1 60 ? 88.990 54.755 76.616 1.00 100.29 60 GLU E N 1
ATOM 4512 C CA . GLU F 1 60 ? 89.886 55.886 76.380 1.00 103.62 60 GLU E CA 1
ATOM 4513 C C . GLU F 1 60 ? 91.315 55.409 76.155 1.00 98.27 60 GLU E C 1
ATOM 4514 O O . GLU F 1 60 ? 92.023 55.921 75.276 1.00 103.11 60 GLU E O 1
ATOM 4520 N N . TYR F 1 61 ? 91.747 54.412 76.927 1.00 105.69 61 TYR E N 1
ATOM 4521 C CA . TYR F 1 61 ? 93.076 53.849 76.724 1.00 105.19 61 TYR E CA 1
ATOM 4522 C C . TYR F 1 61 ? 93.181 53.129 75.383 1.00 113.15 61 TYR E C 1
ATOM 4523 O O . TYR F 1 61 ? 94.221 53.205 74.722 1.00 111.98 61 TYR E O 1
ATOM 4532 N N . ILE F 1 62 ? 92.134 52.405 74.969 1.00 100.48 62 ILE E N 1
ATOM 4533 C CA . ILE F 1 62 ? 92.197 51.736 73.671 1.00 99.43 62 ILE E CA 1
ATOM 4534 C C . ILE F 1 62 ? 92.354 52.760 72.556 1.00 108.62 62 ILE E C 1
ATOM 4535 O O . ILE F 1 62 ? 93.148 52.575 71.624 1.00 104.14 62 ILE E O 1
ATOM 4540 N N . ASN F 1 63 ? 91.621 53.872 72.645 1.00 104.91 63 ASN E N 1
ATOM 4541 C CA . ASN F 1 63 ? 91.751 54.912 71.632 1.00 76.88 63 ASN E CA 1
ATOM 4542 C C . ASN F 1 63 ? 93.130 55.567 71.669 1.00 89.46 63 ASN E C 1
ATOM 4543 O O . ASN F 1 63 ? 93.725 55.835 70.613 1.00 105.34 63 ASN E O 1
ATOM 4548 N N . ALA F 1 64 ? 93.665 55.823 72.869 1.00 73.19 64 ALA E N 1
ATOM 4549 C CA . ALA F 1 64 ? 95.018 56.368 72.957 1.00 97.95 64 ALA E CA 1
ATOM 4550 C C . ALA F 1 64 ? 96.024 55.397 72.352 1.00 102.89 64 ALA E C 1
ATOM 4551 O O . ALA F 1 64 ? 96.954 55.799 71.638 1.00 110.48 64 ALA E O 1
ATOM 4553 N N . PHE F 1 65 ? 95.822 54.106 72.601 1.00 93.37 65 PHE E N 1
ATOM 4554 C CA . PHE F 1 65 ? 96.677 53.082 72.030 1.00 99.99 65 PHE E CA 1
ATOM 4555 C C . PHE F 1 65 ? 96.606 53.103 70.512 1.00 112.45 65 PHE E C 1
ATOM 4556 O O . PHE F 1 65 ? 97.624 52.939 69.834 1.00 106.82 65 PHE E O 1
ATOM 4564 N N . ILE F 1 66 ? 95.401 53.278 69.964 1.00 106.03 66 ILE E N 1
ATOM 4565 C CA . ILE F 1 66 ? 95.232 53.263 68.514 1.00 91.33 66 ILE E CA 1
ATOM 4566 C C . ILE F 1 66 ? 95.919 54.476 67.894 1.00 97.23 66 ILE E C 1
ATOM 4567 O O . ILE F 1 66 ? 96.499 54.388 66.803 1.00 109.77 66 ILE E O 1
ATOM 4572 N N . SER F 1 67 ? 95.897 55.618 68.586 1.00 97.25 67 SER E N 1
ATOM 4573 C CA . SER F 1 67 ? 96.662 56.759 68.089 1.00 81.19 67 SER E CA 1
ATOM 4574 C C . SER F 1 67 ? 98.165 56.504 68.174 1.00 93.55 67 SER E C 1
ATOM 4575 O O . SER F 1 67 ? 98.916 56.923 67.284 1.00 103.73 67 SER E O 1
ATOM 4578 N N . GLU F 1 68 ? 98.611 55.776 69.202 1.00 97.89 68 GLU E N 1
ATOM 4579 C CA . GLU F 1 68 ? 100.018 55.392 69.276 1.00 101.24 68 GLU E CA 1
ATOM 4580 C C . GLU F 1 68 ? 100.380 54.463 68.120 1.00 105.96 68 GLU E C 1
ATOM 4581 O O . GLU F 1 68 ? 101.465 54.570 67.529 1.00 106.84 68 GLU E O 1
ATOM 4587 N N . ARG F 1 69 ? 99.449 53.582 67.760 1.00 98.16 69 ARG E N 1
ATOM 4588 C CA . ARG F 1 69 ? 99.653 52.666 66.645 1.00 108.39 69 ARG E CA 1
ATOM 4589 C C . ARG F 1 69 ? 99.727 53.415 65.319 1.00 97.21 69 ARG E C 1
ATOM 4590 O O . ARG F 1 69 ? 100.549 53.085 64.455 1.00 95.54 69 ARG E O 1
ATOM 4598 N N . ILE F 1 70 ? 98.885 54.436 65.146 1.00 109.70 70 ILE E N 1
ATOM 4599 C CA . ILE F 1 70 ? 98.964 55.271 63.948 1.00 91.10 70 ILE E CA 1
ATOM 4600 C C . ILE F 1 70 ? 100.293 56.008 63.885 1.00 91.95 70 ILE E C 1
ATOM 4601 O O . ILE F 1 70 ? 100.956 56.033 62.840 1.00 100.45 70 ILE E O 1
ATOM 4606 N N . GLY F 1 71 ? 100.728 56.585 65.005 1.00 99.37 71 GLY E N 1
ATOM 4607 C CA . GLY F 1 71 ? 102.022 57.245 64.997 1.00 102.16 71 GLY E CA 1
ATOM 4608 C C . GLY F 1 71 ? 103.169 56.291 64.739 1.00 107.36 71 GLY E C 1
ATOM 4609 O O . GLY F 1 71 ? 104.210 56.707 64.215 1.00 88.90 71 GLY E O 1
ATOM 4610 N N . SER F 1 72 ? 102.977 55.002 65.031 1.00 109.95 72 SER E N 1
ATOM 4611 C CA . SER F 1 72 ? 104.039 54.040 64.767 1.00 104.52 72 SER E CA 1
ATOM 4612 C C . SER F 1 72 ? 104.352 53.922 63.276 1.00 110.05 72 SER E C 1
ATOM 4613 O O . SER F 1 72 ? 105.452 53.481 62.928 1.00 109.96 72 SER E O 1
ATOM 4616 N N . HIS F 1 73 ? 103.432 54.322 62.390 1.00 116.00 73 HIS E N 1
ATOM 4617 C CA . HIS F 1 73 ? 103.599 54.156 60.948 1.00 105.19 73 HIS E CA 1
ATOM 4618 C C . HIS F 1 73 ? 104.122 55.388 60.220 1.00 97.32 73 HIS E C 1
ATOM 4619 O O . HIS F 1 73 ? 104.296 55.321 58.999 1.00 95.23 73 HIS E O 1
ATOM 4626 N N . VAL F 1 74 ? 104.396 56.495 60.907 1.00 88.25 74 VAL E N 1
ATOM 4627 C CA . VAL F 1 74 ? 104.766 57.708 60.173 1.00 83.87 74 VAL E CA 1
ATOM 4628 C C . VAL F 1 74 ? 106.099 57.573 59.433 1.00 105.91 74 VAL E C 1
ATOM 4629 O O . VAL F 1 74 ? 106.231 58.180 58.359 1.00 124.63 74 VAL E O 1
ATOM 4633 N N . PRO F 1 75 ? 107.118 56.840 59.925 1.00 100.88 75 PRO E N 1
ATOM 4634 C CA . PRO F 1 75 ? 108.346 56.732 59.111 1.00 111.95 75 PRO E CA 1
ATOM 4635 C C . PRO F 1 75 ? 108.137 56.009 57.786 1.00 109.58 75 PRO E C 1
ATOM 4636 O O . PRO F 1 75 ? 108.781 56.363 56.788 1.00 115.38 75 PRO E O 1
ATOM 4640 N N . MET F 1 76 ? 107.264 54.998 57.743 1.00 96.32 76 MET E N 1
ATOM 4641 C CA . MET F 1 76 ? 106.952 54.358 56.468 1.00 94.85 76 MET E CA 1
ATOM 4642 C C . MET F 1 76 ? 106.370 55.360 55.480 1.00 103.48 76 MET E C 1
ATOM 4643 O O . MET F 1 76 ? 106.798 55.430 54.322 1.00 122.86 76 MET E O 1
ATOM 4648 N N . ALA F 1 77 ? 105.377 56.137 55.922 1.00 94.08 77 ALA E N 1
ATOM 4649 C CA . ALA F 1 77 ? 104.765 57.131 55.048 1.00 92.67 77 ALA E CA 1
ATOM 4650 C C . ALA F 1 77 ? 105.784 58.171 54.613 1.00 92.29 77 ALA E C 1
ATOM 4651 O O . ALA F 1 77 ? 105.763 58.632 53.463 1.00 106.33 77 ALA E O 1
ATOM 4653 N N . LEU F 1 78 ? 106.680 58.555 55.526 1.00 100.59 78 LEU E N 1
ATOM 4654 C CA . LEU F 1 78 ? 107.727 59.515 55.197 1.00 109.60 78 LEU E CA 1
ATOM 4655 C C . LEU F 1 78 ? 108.625 58.966 54.094 1.00 113.38 78 LEU E C 1
ATOM 4656 O O . LEU F 1 78 ? 108.938 59.668 53.121 1.00 115.68 78 LEU E O 1
ATOM 4661 N N . ARG F 1 79 ? 109.044 57.701 54.225 1.00 98.51 79 ARG E N 1
ATOM 4662 C CA . ARG F 1 79 ? 109.845 57.090 53.167 1.00 107.08 79 ARG E CA 1
ATOM 4663 C C . ARG F 1 79 ? 109.073 57.046 51.853 1.00 100.98 79 ARG E C 1
ATOM 4664 O O . ARG F 1 79 ? 109.639 57.294 50.780 1.00 98.27 79 ARG E O 1
ATOM 4672 N N . VAL F 1 80 ? 107.775 56.736 51.921 1.00 82.84 80 VAL E N 1
ATOM 4673 C CA . VAL F 1 80 ? 106.961 56.634 50.711 1.00 89.02 80 VAL E CA 1
ATOM 4674 C C . VAL F 1 80 ? 106.935 57.965 49.975 1.00 95.35 80 VAL E C 1
ATOM 4675 O O . VAL F 1 80 ? 107.137 58.030 48.757 1.00 89.55 80 VAL E O 1
ATOM 4679 N N . ILE F 1 81 ? 106.698 59.049 50.715 1.00 104.92 81 ILE E N 1
ATOM 4680 C CA . ILE F 1 81 ? 106.602 60.367 50.096 1.00 68.69 81 ILE E CA 1
ATOM 4681 C C . ILE F 1 81 ? 107.955 60.807 49.552 1.00 65.01 81 ILE E C 1
ATOM 4682 O O . ILE F 1 81 ? 108.045 61.356 48.445 1.00 97.64 81 ILE E O 1
ATOM 4687 N N . VAL F 1 82 ? 109.032 60.549 50.296 1.00 78.28 82 VAL E N 1
ATOM 4688 C CA . VAL F 1 82 ? 110.351 60.932 49.803 1.00 91.91 82 VAL E CA 1
ATOM 4689 C C . VAL F 1 82 ? 110.682 60.155 48.532 1.00 91.79 82 VAL E C 1
ATOM 4690 O O . VAL F 1 82 ? 111.224 60.711 47.567 1.00 96.77 82 VAL E O 1
ATOM 4694 N N . SER F 1 83 ? 110.326 58.869 48.498 1.00 99.06 83 SER E N 1
ATOM 4695 C CA . SER F 1 83 ? 110.561 58.057 47.312 1.00 96.78 83 SER E CA 1
ATOM 4696 C C . SER F 1 83 ? 109.754 58.567 46.129 1.00 98.74 83 SER E C 1
ATOM 4697 O O . SER F 1 83 ? 110.256 58.603 44.999 1.00 116.89 83 SER E O 1
ATOM 4700 N N . ILE F 1 84 ? 108.498 58.961 46.364 1.00 87.18 84 ILE E N 1
ATOM 4701 C CA . ILE F 1 84 ? 107.689 59.489 45.265 1.00 102.59 84 ILE E CA 1
ATOM 4702 C C . ILE F 1 84 ? 108.291 60.793 44.745 1.00 107.10 84 ILE E C 1
ATOM 4703 O O . ILE F 1 84 ? 108.303 61.053 43.533 1.00 102.44 84 ILE E O 1
ATOM 4708 N N . ALA F 1 85 ? 108.848 61.608 45.640 1.00 99.31 85 ALA E N 1
ATOM 4709 C CA . ALA F 1 85 ? 109.474 62.845 45.186 1.00 104.21 85 ALA E CA 1
ATOM 4710 C C . ALA F 1 85 ? 110.755 62.573 44.400 1.00 95.43 85 ALA E C 1
ATOM 4711 O O . ALA F 1 85 ? 111.035 63.265 43.413 1.00 83.21 85 ALA E O 1
ATOM 4713 N N . GLU F 1 86 ? 111.506 61.540 44.779 1.00 91.11 86 GLU E N 1
ATOM 4714 C CA . GLU F 1 86 ? 112.810 61.256 44.190 1.00 99.20 86 GLU E CA 1
ATOM 4715 C C . GLU F 1 86 ? 112.746 60.301 43.001 1.00 113.72 86 GLU E C 1
ATOM 4716 O O . GLU F 1 86 ? 113.790 60.019 42.398 1.00 91.54 86 GLU E O 1
ATOM 4722 N N . ASP F 1 87 ? 111.571 59.788 42.661 1.00 112.17 87 ASP E N 1
ATOM 4723 C CA . ASP F 1 87 ? 111.421 58.886 41.520 1.00 99.38 87 ASP E CA 1
ATOM 4724 C C . ASP F 1 87 ? 111.523 59.631 40.195 1.00 94.57 87 ASP E C 1
ATOM 4725 O O . ASP F 1 87 ? 110.612 60.405 39.867 1.00 84.97 87 ASP E O 1
ATOM 4730 N N . PRO F 1 88 ? 112.567 59.410 39.387 1.00 94.44 88 PRO E N 1
ATOM 4731 C CA . PRO F 1 88 ? 112.666 60.145 38.116 1.00 88.80 88 PRO E CA 1
ATOM 4732 C C . PRO F 1 88 ? 111.668 59.669 37.070 1.00 91.26 88 PRO E C 1
ATOM 4733 O O . PRO F 1 88 ? 111.386 60.420 36.127 1.00 101.22 88 PRO E O 1
ATOM 4737 N N . ASN F 1 89 ? 111.110 58.465 37.215 1.00 87.94 89 ASN E N 1
ATOM 4738 C CA . ASN F 1 89 ? 110.187 57.896 36.241 1.00 90.83 89 ASN E CA 1
ATOM 4739 C C . ASN F 1 89 ? 108.726 57.994 36.680 1.00 102.16 89 ASN E C 1
ATOM 4740 O O . ASN F 1 89 ? 107.880 57.250 36.167 1.00 103.77 89 ASN E O 1
ATOM 4745 N N . GLU F 1 90 ? 108.406 58.901 37.598 1.00 89.23 90 GLU E N 1
ATOM 4746 C CA . GLU F 1 90 ? 107.032 59.086 38.043 1.00 87.38 90 GLU E CA 1
ATOM 4747 C C . GLU F 1 90 ? 106.364 60.225 37.276 1.00 83.02 90 GLU E C 1
ATOM 4748 O O . GLU F 1 90 ? 107.028 61.085 36.691 1.00 84.77 90 GLU E O 1
ATOM 4754 N N . LYS F 1 91 ? 105.029 60.195 37.258 1.00 79.39 91 LYS E N 1
ATOM 4755 C CA . LYS F 1 91 ? 104.256 61.258 36.629 1.00 79.92 91 LYS E CA 1
ATOM 4756 C C . LYS F 1 91 ? 104.620 62.606 37.249 1.00 101.88 91 LYS E C 1
ATOM 4757 O O . LYS F 1 91 ? 104.969 62.702 38.430 1.00 92.15 91 LYS E O 1
ATOM 4763 N N . GLY F 1 92 ? 104.521 63.662 36.440 1.00 109.73 92 GLY E N 1
ATOM 4764 C CA . GLY F 1 92 ? 104.922 64.976 36.916 1.00 80.79 92 GLY E CA 1
ATOM 4765 C C . GLY F 1 92 ? 104.050 65.495 38.046 1.00 69.84 92 GLY E C 1
ATOM 4766 O O . GLY F 1 92 ? 104.562 65.976 39.062 1.00 85.13 92 GLY E O 1
ATOM 4767 N N . GLY F 1 93 ? 102.727 65.364 37.905 1.00 64.25 93 GLY E N 1
ATOM 4768 C CA . GLY F 1 93 ? 101.826 65.923 38.902 1.00 72.40 93 GLY E CA 1
ATOM 4769 C C . GLY F 1 93 ? 101.995 65.298 40.271 1.00 94.29 93 GLY E C 1
ATOM 4770 O O . GLY F 1 93 ? 101.921 65.986 41.294 1.00 99.87 93 GLY E O 1
ATOM 4771 N N . ILE F 1 94 ? 102.252 63.990 40.314 1.00 92.08 94 ILE E N 1
ATOM 4772 C CA . ILE F 1 94 ? 102.377 63.321 41.603 1.00 88.99 94 ILE E CA 1
ATOM 4773 C C . ILE F 1 94 ? 103.685 63.706 42.280 1.00 76.91 94 ILE E C 1
ATOM 4774 O O . ILE F 1 94 ? 103.726 63.927 43.497 1.00 94.65 94 ILE E O 1
ATOM 4779 N N . ARG F 1 95 ? 104.773 63.783 41.510 1.00 72.30 95 ARG E N 1
ATOM 4780 C CA . ARG F 1 95 ? 106.021 64.291 42.068 1.00 90.93 95 ARG E CA 1
ATOM 4781 C C . ARG F 1 95 ? 105.818 65.691 42.626 1.00 94.45 95 ARG E C 1
ATOM 4782 O O . ARG F 1 95 ? 106.310 66.024 43.716 1.00 85.08 95 ARG E O 1
ATOM 4790 N N . LEU F 1 96 ? 105.089 66.524 41.882 1.00 93.01 96 LEU E N 1
ATOM 4791 C CA . LEU F 1 96 ? 104.834 67.886 42.325 1.00 94.50 96 LEU E CA 1
ATOM 4792 C C . LEU F 1 96 ? 104.060 67.890 43.632 1.00 80.50 96 LEU E C 1
ATOM 4793 O O . LEU F 1 96 ? 104.377 68.653 44.549 1.00 98.63 96 LEU E O 1
ATOM 4798 N N . LYS F 1 97 ? 103.031 67.049 43.736 1.00 75.04 97 LYS E N 1
ATOM 4799 C CA . LYS F 1 97 ? 102.261 67.004 44.973 1.00 79.07 97 LYS E CA 1
ATOM 4800 C C . LYS F 1 97 ? 103.114 66.520 46.139 1.00 79.98 97 LYS E C 1
ATOM 4801 O O . LYS F 1 97 ? 103.005 67.048 47.252 1.00 90.91 97 LYS E O 1
ATOM 4807 N N . ALA F 1 98 ? 103.999 65.547 45.897 1.00 69.12 98 ALA E N 1
ATOM 4808 C CA . ALA F 1 98 ? 104.853 65.058 46.979 1.00 89.64 98 ALA E CA 1
ATOM 4809 C C . ALA F 1 98 ? 105.818 66.139 47.454 1.00 89.99 98 ALA E C 1
ATOM 4810 O O . ALA F 1 98 ? 106.023 66.313 48.666 1.00 93.58 98 ALA E O 1
ATOM 4812 N N . ALA F 1 99 ? 106.433 66.863 46.512 1.00 91.35 99 ALA E N 1
ATOM 4813 C CA . ALA F 1 99 ? 107.341 67.944 46.884 1.00 87.77 99 ALA E CA 1
ATOM 4814 C C . ALA F 1 99 ? 106.597 69.072 47.594 1.00 84.80 99 ALA E C 1
ATOM 4815 O O . ALA F 1 99 ? 107.103 69.630 48.579 1.00 74.38 99 ALA E O 1
ATOM 4817 N N . GLN F 1 100 ? 105.398 69.422 47.105 1.00 74.11 100 GLN E N 1
ATOM 4818 C CA . GLN F 1 100 ? 104.568 70.410 47.789 1.00 77.56 100 GLN E CA 1
ATOM 4819 C C . GLN F 1 100 ? 104.314 69.985 49.220 1.00 78.67 100 GLN E C 1
ATOM 4820 O O . GLN F 1 100 ? 104.405 70.797 50.147 1.00 94.65 100 GLN E O 1
ATOM 4826 N N . ASP F 1 101 ? 103.999 68.704 49.414 1.00 87.64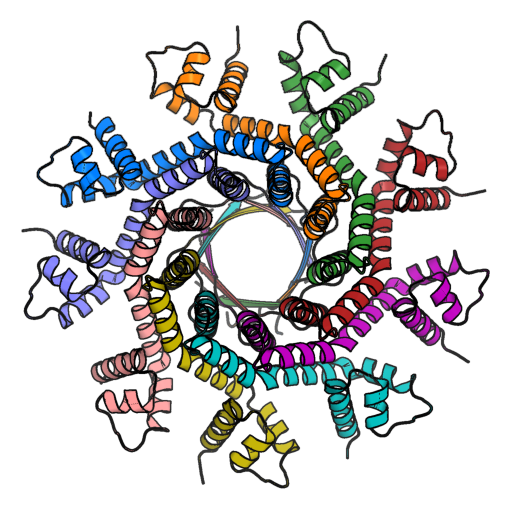 101 ASP E N 1
ATOM 4827 C CA . ASP F 1 101 ? 103.687 68.210 50.746 1.00 85.68 101 ASP E CA 1
ATOM 4828 C C . ASP F 1 101 ? 104.907 68.297 51.655 1.00 91.80 101 ASP E C 1
ATOM 4829 O O . ASP F 1 101 ? 104.794 68.684 52.827 1.00 104.04 101 ASP E O 1
ATOM 4834 N N . ILE F 1 102 ? 106.082 67.931 51.137 1.00 92.72 102 ILE E N 1
ATOM 4835 C CA . ILE F 1 102 ? 107.275 67.973 51.979 1.00 93.12 102 ILE E CA 1
ATOM 4836 C C . ILE F 1 102 ? 107.637 69.417 52.315 1.00 96.88 102 ILE E C 1
ATOM 4837 O O . ILE F 1 102 ? 108.065 69.718 53.439 1.00 99.59 102 ILE E O 1
ATOM 4842 N N . LEU F 1 103 ? 107.403 70.343 51.383 1.00 99.83 103 LEU E N 1
ATOM 4843 C CA . LEU F 1 103 ? 107.665 71.751 51.660 1.00 92.52 103 LEU E CA 1
ATOM 4844 C C . LEU F 1 103 ? 106.683 72.307 52.688 1.00 80.72 103 LEU E C 1
ATOM 4845 O O . LEU F 1 103 ? 107.060 73.117 53.542 1.00 71.64 103 LEU E O 1
ATOM 4850 N N . ASP F 1 104 ? 105.418 71.880 52.620 1.00 82.26 104 ASP E N 1
ATOM 4851 C CA . ASP F 1 104 ? 104.416 72.354 53.572 1.00 70.89 104 ASP E CA 1
ATOM 4852 C C . ASP F 1 104 ? 104.670 71.808 54.973 1.00 86.91 104 ASP E C 1
ATOM 4853 O O . ASP F 1 104 ? 104.598 72.556 55.955 1.00 94.22 104 ASP E O 1
ATOM 4858 N N . ARG F 1 105 ? 104.963 70.513 55.093 1.00 110.23 105 ARG E N 1
ATOM 4859 C CA . ARG F 1 105 ? 105.275 69.969 56.412 1.00 107.15 105 ARG E CA 1
ATOM 4860 C C . ARG F 1 105 ? 106.622 70.462 56.928 1.00 101.92 105 ARG E C 1
ATOM 4861 O O . ARG F 1 105 ? 106.837 70.475 58.146 1.00 112.07 105 ARG E O 1
ATOM 4869 N N . GLY F 1 106 ? 107.521 70.898 56.039 1.00 78.80 106 GLY E N 1
ATOM 4870 C CA . GLY F 1 106 ? 108.780 71.462 56.490 1.00 89.41 106 GLY E CA 1
ATOM 4871 C C . GLY F 1 106 ? 108.672 72.872 57.034 1.00 112.57 106 GLY E C 1
ATOM 4872 O O . GLY F 1 106 ? 109.577 73.319 57.747 1.00 115.76 106 GLY E O 1
ATOM 4873 N N . GLY F 1 107 ? 107.589 73.582 56.713 1.00 112.00 107 GLY E N 1
ATOM 4874 C CA . GLY F 1 107 ? 107.320 74.897 57.269 1.00 80.82 107 GLY E CA 1
ATOM 4875 C C . GLY F 1 107 ? 107.332 76.089 56.325 1.00 85.37 107 GLY E C 1
ATOM 4876 O O . GLY F 1 107 ? 107.736 77.183 56.731 1.00 113.35 107 GLY E O 1
ATOM 4877 N N . PHE F 1 108 ? 106.874 75.910 55.082 1.00 83.30 108 PHE E N 1
ATOM 4878 C CA . PHE F 1 108 ? 106.802 76.985 54.084 1.00 82.33 108 PHE E CA 1
ATOM 4879 C C . PHE F 1 108 ? 105.487 76.859 53.325 1.00 83.18 108 PHE E C 1
ATOM 4880 O O . PHE F 1 108 ? 105.327 75.922 52.535 1.00 105.83 108 PHE E O 1
ATOM 4888 N N . GLY F 1 109 ? 104.562 77.813 53.524 1.00 90.42 109 GLY E N 1
ATOM 4889 C CA . GLY F 1 109 ? 103.203 77.621 53.034 1.00 104.20 109 GLY E CA 1
ATOM 4890 C C . GLY F 1 109 ? 102.410 78.808 52.503 1.00 122.87 109 GLY E C 1
ATOM 4891 O O . GLY F 1 109 ? 102.956 79.676 51.808 1.00 98.48 109 GLY E O 1
ATOM 4892 N N . ALA F 1 110 ? 101.113 78.861 52.857 1.00 117.92 110 ALA E N 1
ATOM 4893 C CA . ALA F 1 110 ? 100.118 79.673 52.162 1.00 117.42 110 ALA E CA 1
ATOM 4894 C C . ALA F 1 110 ? 99.959 81.036 52.844 1.00 130.88 110 ALA E C 1
ATOM 4895 O O . ALA F 1 110 ? 100.719 81.382 53.751 1.00 140.27 110 ALA E O 1
ATOM 4897 N N . LYS F 1 111 ? 98.957 81.819 52.447 1.00 116.66 111 LYS E N 1
ATOM 4898 C CA . LYS F 1 111 ? 99.003 83.253 52.743 1.00 110.87 111 LYS E CA 1
ATOM 4899 C C . LYS F 1 111 ? 97.599 83.835 52.953 1.00 109.89 111 LYS E C 1
ATOM 4900 O O . LYS F 1 111 ? 96.668 83.135 53.370 1.00 79.99 111 LYS E O 1
ATOM 4906 N N . GLN F 1 112 ? 97.466 85.136 52.659 1.00 124.13 112 GLN E N 1
ATOM 4907 C CA . GLN F 1 112 ? 96.523 86.098 53.229 1.00 115.66 112 GLN E CA 1
ATOM 4908 C C . GLN F 1 112 ? 95.105 86.006 52.658 1.00 111.21 112 GLN E C 1
ATOM 4909 O O . GLN F 1 112 ? 94.829 85.330 51.664 1.00 140.58 112 GLN E O 1
ATOM 4915 N N . LYS F 1 113 ? 94.207 86.738 53.326 1.00 120.35 113 LYS E N 1
ATOM 4916 C CA . LYS F 1 113 ? 92.806 86.938 52.973 1.00 127.23 113 LYS E CA 1
ATOM 4917 C C . LYS F 1 113 ? 92.358 88.222 53.676 1.00 127.09 113 LYS E C 1
ATOM 4918 O O . LYS F 1 113 ? 92.706 88.437 54.841 1.00 113.77 113 LYS E O 1
ATOM 4924 N N . VAL F 1 114 ? 91.643 89.100 52.951 1.00 122.97 114 VAL E N 1
ATOM 4925 C CA . VAL F 1 114 ? 91.241 90.419 53.453 1.00 111.32 114 VAL E CA 1
ATOM 4926 C C . VAL F 1 114 ? 89.777 90.421 53.881 1.00 112.98 114 VAL E C 1
ATOM 4927 O O . VAL F 1 114 ? 88.906 89.888 53.181 1.00 129.58 114 VAL E O 1
ATOM 4931 N N . GLU F 1 115 ? 89.502 91.049 55.026 1.00 101.41 115 GLU E N 1
ATOM 4932 C CA . GLU F 1 115 ? 88.166 91.129 55.604 1.00 101.72 115 GLU E CA 1
ATOM 4933 C C . GLU F 1 115 ? 87.584 92.525 55.421 1.00 118.55 115 GLU E C 1
ATOM 4934 O O . GLU F 1 115 ? 88.305 93.525 55.494 1.00 117.65 115 GLU E O 1
ATOM 4940 N N . LEU F 1 116 ? 86.277 92.556 55.225 1.00 116.22 116 LEU E N 1
ATOM 4941 C CA . LEU F 1 116 ? 85.516 93.811 55.084 1.00 117.14 116 LEU E CA 1
ATOM 4942 C C . LEU F 1 116 ? 84.090 93.447 55.457 1.00 122.71 116 LEU E C 1
ATOM 4943 O O . LEU F 1 116 ? 83.522 92.587 54.793 1.00 125.15 116 LEU E O 1
ATOM 4948 N N . THR F 1 117 ? 83.567 94.063 56.508 1.00 138.52 117 THR E N 1
ATOM 4949 C CA . THR F 1 117 ? 82.232 93.734 57.005 1.00 141.96 117 THR E CA 1
ATOM 4950 C C . THR F 1 117 ? 81.208 94.796 56.612 1.00 144.46 117 THR E C 1
ATOM 4951 O O . THR F 1 117 ? 81.328 95.959 57.010 1.00 154.90 117 THR E O 1
ATOM 4955 N N . THR F 1 118 ? 80.208 94.388 55.825 1.00 143.43 118 THR E N 1
ATOM 4956 C CA . THR F 1 118 ? 79.076 95.236 55.443 1.00 151.07 118 THR E CA 1
ATOM 4957 C C . THR F 1 118 ? 77.885 94.835 56.314 1.00 156.63 118 THR E C 1
ATOM 4958 O O . THR F 1 118 ? 77.167 93.876 56.025 1.00 159.45 118 THR E O 1
ATOM 4962 N N . LYS F 1 119 ? 77.688 95.574 57.404 1.00 163.24 119 LYS E N 1
ATOM 4963 C CA . LYS F 1 119 ? 76.555 95.341 58.298 1.00 159.83 119 LYS E CA 1
ATOM 4964 C C . LYS F 1 119 ? 75.854 96.652 58.658 1.00 168.16 119 LYS E C 1
ATOM 4965 O O . LYS F 1 119 ? 76.354 97.742 58.372 1.00 151.37 119 LYS E O 1
ATOM 4971 N N . LEU G 1 14 ? 129.210 56.046 74.697 1.00 172.43 14 LEU F N 1
ATOM 4972 C CA . LEU G 1 14 ? 128.877 57.427 75.020 1.00 179.72 14 LEU F CA 1
ATOM 4973 C C . LEU G 1 14 ? 127.628 57.447 75.909 1.00 184.77 14 LEU F C 1
ATOM 4974 O O . LEU G 1 14 ? 127.261 56.427 76.495 1.00 172.88 14 LEU F O 1
ATOM 4979 N N . SER G 1 15 ? 126.988 58.609 76.008 1.00 188.06 15 SER F N 1
ATOM 4980 C CA . SER G 1 15 ? 125.796 58.759 76.832 1.00 188.45 15 SER F CA 1
ATOM 4981 C C . SER G 1 15 ? 124.651 57.912 76.284 1.00 190.77 15 SER F C 1
ATOM 4982 O O . SER G 1 15 ? 124.545 57.691 75.074 1.00 193.43 15 SER F O 1
ATOM 4985 N N . ALA G 1 16 ? 123.784 57.443 77.189 1.00 181.95 16 ALA F N 1
ATOM 4986 C CA . ALA G 1 16 ? 122.568 56.728 76.802 1.00 169.45 16 ALA F CA 1
ATOM 4987 C C . ALA G 1 16 ? 121.727 57.510 75.798 1.00 175.30 16 ALA F C 1
ATOM 4988 O O . ALA G 1 16 ? 120.948 56.906 75.050 1.00 169.18 16 ALA F O 1
ATOM 4990 N N . LYS G 1 17 ? 121.863 58.841 75.772 1.00 181.71 17 LYS F N 1
ATOM 4991 C CA . LYS G 1 17 ? 121.154 59.674 74.801 1.00 181.05 17 LYS F CA 1
ATOM 4992 C C . LYS G 1 17 ? 121.682 59.447 73.389 1.00 175.57 17 LYS F C 1
ATOM 4993 O O . LYS G 1 17 ? 120.932 59.586 72.415 1.00 173.45 17 LYS F O 1
ATOM 4999 N N . GLU G 1 18 ? 122.961 59.092 73.253 1.00 174.43 18 GLU F N 1
ATOM 5000 C CA . GLU G 1 18 ? 123.490 58.766 71.933 1.00 180.28 18 GLU F CA 1
ATOM 5001 C C . GLU G 1 18 ? 122.937 57.427 71.452 1.00 186.09 18 GLU F C 1
ATOM 5002 O O . GLU G 1 18 ? 122.602 57.265 70.268 1.00 183.91 18 GLU F O 1
ATOM 5008 N N . LYS G 1 19 ? 122.777 56.477 72.375 1.00 178.67 19 LYS F N 1
ATOM 5009 C CA . LYS G 1 19 ? 122.121 55.219 72.042 1.00 168.15 19 LYS F CA 1
ATOM 5010 C C . LYS G 1 19 ? 120.655 55.444 71.690 1.00 167.56 19 LYS F C 1
ATOM 5011 O O . LYS G 1 19 ? 120.118 54.776 70.797 1.00 156.80 19 LYS F O 1
ATOM 5017 N N . LEU G 1 20 ? 120.007 56.411 72.350 1.00 175.95 20 LEU F N 1
ATOM 5018 C CA . LEU G 1 20 ? 118.633 56.768 72.005 1.00 171.16 20 LEU F CA 1
ATOM 5019 C C . LEU G 1 20 ? 118.536 57.389 70.618 1.00 169.61 20 LEU F C 1
ATOM 5020 O O . LEU G 1 20 ? 117.610 57.074 69.867 1.00 161.73 20 LEU F O 1
ATOM 5025 N N . ASP G 1 21 ? 119.460 58.286 70.255 1.00 175.88 21 ASP F N 1
ATOM 5026 C CA . ASP G 1 21 ? 119.338 58.870 68.921 1.00 171.30 21 ASP F CA 1
ATOM 5027 C C . ASP G 1 21 ? 119.663 57.844 67.839 1.00 165.94 21 ASP F C 1
ATOM 5028 O O . ASP G 1 21 ? 119.076 57.896 66.753 1.00 166.00 21 ASP F O 1
ATOM 5033 N N . LEU G 1 22 ? 120.506 56.861 68.184 1.00 155.73 22 LEU F N 1
ATOM 5034 C CA . LEU G 1 22 ? 120.855 55.760 67.248 1.00 156.45 22 LEU F CA 1
ATOM 5035 C C . LEU G 1 22 ? 119.577 54.942 67.056 1.00 147.90 22 LEU F C 1
ATOM 5036 O O . LEU G 1 22 ? 119.275 54.560 65.908 1.00 144.89 22 LEU F O 1
ATOM 5041 N N . TYR G 1 23 ? 118.865 54.697 68.161 1.00 150.86 23 TYR F N 1
ATOM 5042 C CA . TYR G 1 23 ? 117.582 53.998 68.125 1.00 150.04 23 TYR F CA 1
ATOM 5043 C C . TYR G 1 23 ? 116.559 54.765 67.291 1.00 149.56 23 TYR F C 1
ATOM 5044 O O . TYR G 1 23 ? 115.782 54.164 66.537 1.00 150.08 23 TYR F O 1
ATOM 5053 N N . CYS G 1 24 ? 116.552 56.098 67.404 1.00 146.80 24 CYS F N 1
ATOM 5054 C CA . CYS G 1 24 ? 115.655 56.919 66.592 1.00 144.50 24 CYS F CA 1
ATOM 5055 C C . CYS G 1 24 ? 116.009 56.799 65.117 1.00 149.80 24 CYS F C 1
ATOM 5056 O O . CYS G 1 24 ? 115.125 56.786 64.255 1.00 150.93 24 CYS F O 1
ATOM 5059 N N . GLU G 1 25 ? 117.307 56.747 64.811 1.00 152.67 25 GLU F N 1
ATOM 5060 C CA . GLU G 1 25 ? 117.745 56.576 63.429 1.00 148.30 25 GLU F CA 1
ATOM 5061 C C . GLU G 1 25 ? 117.266 55.243 62.870 1.00 146.55 25 GLU F C 1
ATOM 5062 O O . GLU G 1 25 ? 116.836 55.162 61.712 1.00 155.86 25 GLU F O 1
ATOM 5068 N N . GLY G 1 26 ? 117.332 54.184 63.678 1.00 138.33 26 GLY F N 1
ATOM 5069 C CA . GLY G 1 26 ? 116.810 52.899 63.236 1.00 146.02 26 GLY F CA 1
ATOM 5070 C C . GLY G 1 26 ? 115.300 52.905 63.062 1.00 151.43 26 GLY F C 1
ATOM 5071 O O . GLY G 1 26 ? 114.763 52.277 62.136 1.00 168.32 26 GLY F O 1
ATOM 5072 N N . LEU G 1 27 ? 114.596 53.641 63.932 1.00 138.85 27 LEU F N 1
ATOM 5073 C CA . LEU G 1 27 ? 113.146 53.769 63.815 1.00 136.25 27 LEU F CA 1
ATOM 5074 C C . LEU G 1 27 ? 112.750 54.567 62.581 1.00 148.96 27 LEU F C 1
ATOM 5075 O O . LEU G 1 27 ? 111.728 54.269 61.953 1.00 147.77 27 LEU F O 1
ATOM 5080 N N . ALA G 1 28 ? 113.562 55.552 62.197 1.00 154.84 28 ALA F N 1
ATOM 5081 C CA . ALA G 1 28 ? 113.242 56.387 61.044 1.00 153.19 28 ALA F CA 1
ATOM 5082 C C . ALA G 1 28 ? 113.339 55.625 59.727 1.00 161.61 28 ALA F C 1
ATOM 5083 O O . ALA G 1 28 ? 112.691 56.015 58.746 1.00 159.69 28 ALA F O 1
ATOM 5085 N N . ASP G 1 29 ? 114.151 54.564 59.670 1.00 161.70 29 ASP F N 1
ATOM 5086 C CA . ASP G 1 29 ? 114.372 53.825 58.430 1.00 160.49 29 ASP F CA 1
ATOM 5087 C C . ASP G 1 29 ? 113.646 52.479 58.357 1.00 146.64 29 ASP F C 1
ATOM 5088 O O . ASP G 1 29 ? 113.024 52.180 57.339 1.00 135.89 29 ASP F O 1
ATOM 5093 N N . GLY G 1 30 ? 113.724 51.641 59.392 1.00 161.30 30 GLY F N 1
ATOM 5094 C CA . GLY G 1 30 ? 113.218 50.279 59.260 1.00 166.03 30 GLY F CA 1
ATOM 5095 C C . GLY G 1 30 ? 111.830 49.896 59.738 1.00 181.28 30 GLY F C 1
ATOM 5096 O O . GLY G 1 30 ? 111.458 48.728 59.595 1.00 178.95 30 GLY F O 1
ATOM 5097 N N . LEU G 1 31 ? 111.062 50.839 60.287 1.00 188.90 31 LEU F N 1
ATOM 5098 C CA . LEU G 1 31 ? 109.658 50.635 60.667 1.00 184.45 31 LEU F CA 1
ATOM 5099 C C . LEU G 1 31 ? 109.497 49.361 61.501 1.00 195.18 31 LEU F C 1
ATOM 5100 O O . LEU G 1 31 ? 108.825 48.401 61.108 1.00 169.78 31 LEU F O 1
ATOM 5105 N N . ASN G 1 32 ? 110.153 49.359 62.661 1.00 192.14 32 ASN F N 1
ATOM 5106 C CA . ASN G 1 32 ? 109.894 48.347 63.679 1.00 174.14 32 ASN F CA 1
ATOM 5107 C C . ASN G 1 32 ? 110.504 48.796 64.999 1.00 159.71 32 ASN F C 1
ATOM 5108 O O . ASN G 1 32 ? 111.684 49.160 65.049 1.00 155.96 32 ASN F O 1
ATOM 5113 N N . LYS G 1 33 ? 109.694 48.774 66.058 1.00 154.70 33 LYS F N 1
ATOM 5114 C CA . LYS G 1 33 ? 110.158 49.232 67.364 1.00 155.04 33 LYS F CA 1
ATOM 5115 C C . LYS G 1 33 ? 111.201 48.272 67.924 1.00 156.55 33 LYS F C 1
ATOM 5116 O O . LYS G 1 33 ? 112.276 48.689 68.375 1.00 153.93 33 LYS F O 1
ATOM 5122 N N . THR G 1 34 ? 110.893 46.973 67.891 1.00 156.62 34 THR F N 1
ATOM 5123 C CA . THR G 1 34 ? 111.804 45.957 68.411 1.00 162.18 34 THR F CA 1
ATOM 5124 C C . THR G 1 34 ? 113.087 45.856 67.587 1.00 164.35 34 THR F C 1
ATOM 5125 O O . THR G 1 34 ? 114.167 45.636 68.148 1.00 163.71 34 THR F O 1
ATOM 5129 N N . GLN G 1 35 ? 112.997 45.989 66.259 1.00 152.61 35 GLN F N 1
ATOM 5130 C CA . GLN G 1 35 ? 114.211 45.921 65.447 1.00 149.02 35 GLN F CA 1
ATOM 5131 C C . GLN G 1 35 ? 115.135 47.096 65.756 1.00 154.68 35 GLN F C 1
ATOM 5132 O O . GLN G 1 35 ? 116.347 46.921 65.928 1.00 151.20 35 GLN F O 1
ATOM 5138 N N . ALA G 1 36 ? 114.579 48.306 65.834 1.00 153.26 36 ALA F N 1
ATOM 5139 C CA . ALA G 1 36 ? 115.403 49.454 66.188 1.00 158.97 36 ALA F CA 1
ATOM 5140 C C . ALA G 1 36 ? 115.930 49.330 67.609 1.00 162.74 36 ALA F C 1
ATOM 5141 O O . ALA G 1 36 ? 116.996 49.871 67.928 1.00 158.70 36 ALA F O 1
ATOM 5143 N N . TYR G 1 37 ? 115.192 48.633 68.477 1.00 164.45 37 TYR F N 1
ATOM 5144 C CA . TYR G 1 37 ? 115.667 48.386 69.834 1.00 160.11 37 TYR F CA 1
ATOM 5145 C C . TYR G 1 37 ? 116.884 47.462 69.839 1.00 161.65 37 TYR F C 1
ATOM 5146 O O . TYR G 1 37 ? 117.904 47.766 70.471 1.00 156.83 37 TYR F O 1
ATOM 5155 N N . VAL G 1 38 ? 116.796 46.329 69.133 1.00 164.56 38 VAL F N 1
ATOM 5156 C CA . VAL G 1 38 ? 117.904 45.371 69.106 1.00 171.89 38 VAL F CA 1
ATOM 5157 C C . VAL G 1 38 ? 119.088 45.910 68.312 1.00 172.68 38 VAL F C 1
ATOM 5158 O O . VAL G 1 38 ? 120.230 45.492 68.540 1.00 178.16 38 VAL F O 1
ATOM 5162 N N . ALA G 1 39 ? 118.859 46.850 67.396 1.00 158.90 39 ALA F N 1
ATOM 5163 C CA . ALA G 1 39 ? 119.986 47.463 66.708 1.00 161.24 39 ALA F CA 1
ATOM 5164 C C . ALA G 1 39 ? 120.731 48.444 67.605 1.00 158.16 39 ALA F C 1
ATOM 5165 O O . ALA G 1 39 ? 121.872 48.803 67.297 1.00 150.33 39 ALA F O 1
ATOM 5167 N N . ALA G 1 40 ? 120.117 48.877 68.709 1.00 154.32 40 ALA F N 1
ATOM 5168 C CA . ALA G 1 40 ? 120.775 49.728 69.691 1.00 154.93 40 ALA F CA 1
ATOM 5169 C C . ALA G 1 40 ? 121.694 48.967 70.637 1.00 163.64 40 ALA F C 1
ATOM 5170 O O . ALA G 1 40 ? 122.486 49.604 71.342 1.00 152.49 40 ALA F O 1
ATOM 5172 N N . GLY G 1 41 ? 121.613 47.638 70.683 1.00 167.03 41 GLY F N 1
ATOM 5173 C CA . GLY G 1 41 ? 122.470 46.892 71.583 1.00 173.68 41 GLY F CA 1
ATOM 5174 C C . GLY G 1 41 ? 121.735 46.590 72.873 1.00 190.18 41 GLY F C 1
ATOM 5175 O O . GLY G 1 41 ? 122.226 46.901 73.961 1.00 197.99 41 GLY F O 1
ATOM 5176 N N . PHE G 1 42 ? 120.539 46.023 72.768 1.00 191.33 42 PHE F N 1
ATOM 5177 C CA . PHE G 1 42 ? 119.679 45.773 73.916 1.00 202.71 42 PHE F CA 1
ATOM 5178 C C . PHE G 1 42 ? 119.450 44.269 74.121 1.00 204.74 42 PHE F C 1
ATOM 5179 O O . PHE G 1 42 ? 120.007 43.421 73.414 1.00 192.93 42 PHE F O 1
ATOM 5187 N N . SER G 1 43 ? 118.601 43.948 75.098 1.00 199.73 43 SER F N 1
ATOM 5188 C CA . SER G 1 43 ? 118.321 42.564 75.488 1.00 187.25 43 SER F CA 1
ATOM 5189 C C . SER G 1 43 ? 117.503 41.852 74.417 1.00 193.75 43 SER F C 1
ATOM 5190 O O . SER G 1 43 ? 116.407 42.318 74.080 1.00 197.67 43 SER F O 1
ATOM 5193 N N . PRO G 1 44 ? 117.984 40.747 73.837 1.00 196.10 44 PRO F N 1
ATOM 5194 C CA . PRO G 1 44 ? 117.188 40.074 72.797 1.00 195.01 44 PRO F CA 1
ATOM 5195 C C . PRO G 1 44 ? 116.072 39.224 73.368 1.00 194.94 44 PRO F C 1
ATOM 5196 O O . PRO G 1 44 ? 115.158 38.839 72.624 1.00 185.39 44 PRO F O 1
ATOM 5200 N N . ASN G 1 45 ? 116.142 38.901 74.659 1.00 196.73 45 ASN F N 1
ATOM 5201 C CA . ASN G 1 45 ? 115.161 38.080 75.354 1.00 191.59 45 ASN F CA 1
ATOM 5202 C C . ASN G 1 45 ? 114.010 38.933 75.886 1.00 191.06 45 ASN F C 1
ATOM 5203 O O . ASN G 1 45 ? 112.840 38.569 75.729 1.00 193.35 45 ASN F O 1
ATOM 5208 N N . HIS G 1 46 ? 114.330 40.070 76.514 1.00 192.65 46 HIS F N 1
ATOM 5209 C CA . HIS G 1 46 ? 113.324 41.049 76.934 1.00 189.05 46 HIS F CA 1
ATOM 5210 C C . HIS G 1 46 ? 113.193 42.034 75.781 1.00 185.33 46 HIS F C 1
ATOM 5211 O O . HIS G 1 46 ? 113.890 43.047 75.712 1.00 173.00 46 HIS F O 1
ATOM 5218 N N . ALA G 1 47 ? 112.259 41.735 74.879 1.00 192.82 47 ALA F N 1
ATOM 5219 C CA . ALA G 1 47 ? 112.114 42.406 73.593 1.00 192.38 47 ALA F CA 1
ATOM 5220 C C . ALA G 1 47 ? 110.829 43.214 73.529 1.00 184.29 47 ALA F C 1
ATOM 5221 O O . ALA G 1 47 ? 110.841 44.389 73.146 1.00 150.05 47 ALA F O 1
ATOM 5223 N N . GLN G 1 48 ? 109.706 42.580 73.851 1.00 191.43 48 GLN F N 1
ATOM 5224 C CA . GLN G 1 48 ? 108.408 43.235 73.841 1.00 183.68 48 GLN F CA 1
ATOM 5225 C C . GLN G 1 48 ? 108.230 44.157 75.041 1.00 175.83 48 GLN F C 1
ATOM 5226 O O . GLN G 1 48 ? 107.398 45.068 74.988 1.00 161.54 48 GLN F O 1
ATOM 5232 N N . ARG G 1 49 ? 109.007 43.957 76.110 1.00 168.98 49 ARG F N 1
ATOM 5233 C CA . ARG G 1 49 ? 108.822 44.746 77.323 1.00 177.33 49 ARG F CA 1
ATOM 5234 C C . ARG G 1 49 ? 109.442 46.140 77.253 1.00 182.99 49 ARG F C 1
ATOM 5235 O O . ARG G 1 49 ? 108.743 47.144 77.433 1.00 175.04 49 ARG F O 1
ATOM 5243 N N . ASN G 1 50 ? 110.748 46.231 76.988 1.00 184.10 50 ASN F N 1
ATOM 5244 C CA . ASN G 1 50 ? 111.439 47.501 77.216 1.00 191.40 50 ASN F CA 1
ATOM 5245 C C . ASN G 1 50 ? 111.212 48.537 76.117 1.00 183.39 50 ASN F C 1
ATOM 5246 O O . ASN G 1 50 ? 111.154 49.736 76.418 1.00 163.95 50 ASN F O 1
ATOM 5251 N N . VAL G 1 51 ? 111.043 48.112 74.862 1.00 187.79 51 VAL F N 1
ATOM 5252 C CA . VAL G 1 51 ? 110.869 49.079 73.779 1.00 172.81 51 VAL F CA 1
ATOM 5253 C C . VAL G 1 51 ? 109.552 49.833 73.920 1.00 159.93 51 VAL F C 1
ATOM 5254 O O . VAL G 1 51 ? 109.481 51.030 73.624 1.00 147.87 51 VAL F O 1
ATOM 5258 N N . ALA G 1 52 ? 108.501 49.165 74.403 1.00 157.06 52 ALA F N 1
ATOM 5259 C CA . ALA G 1 52 ? 107.212 49.833 74.559 1.00 138.55 52 ALA F CA 1
ATOM 5260 C C . ALA G 1 52 ? 107.268 50.939 75.609 1.00 143.16 52 ALA F C 1
ATOM 5261 O O . ALA G 1 52 ? 106.833 52.068 75.355 1.00 148.79 52 ALA F O 1
ATOM 5263 N N . ALA G 1 53 ? 107.810 50.638 76.794 1.00 146.46 53 ALA F N 1
ATOM 5264 C CA . ALA G 1 53 ? 107.928 51.660 77.834 1.00 145.08 53 ALA F CA 1
ATOM 5265 C C . ALA G 1 53 ? 108.871 52.776 77.405 1.00 137.13 53 ALA F C 1
ATOM 5266 O O . ALA G 1 53 ? 108.584 53.962 77.617 1.00 132.65 53 ALA F O 1
ATOM 5268 N N . TYR G 1 54 ? 109.997 52.409 76.787 1.00 144.37 54 TYR F N 1
ATOM 5269 C CA . TYR G 1 54 ? 110.969 53.390 76.323 1.00 145.07 54 TYR F CA 1
ATOM 5270 C C . TYR G 1 54 ? 110.340 54.347 75.315 1.00 153.46 54 TYR F C 1
ATOM 5271 O O . TYR G 1 54 ? 110.531 55.565 75.392 1.00 151.78 54 TYR F O 1
ATOM 5280 N N . HIS G 1 55 ? 109.572 53.808 74.365 1.00 151.45 55 HIS F N 1
ATOM 5281 C CA . HIS G 1 55 ? 108.923 54.636 73.355 1.00 147.15 55 HIS F CA 1
ATOM 5282 C C . HIS G 1 55 ? 107.835 55.508 73.971 1.00 142.40 55 HIS F C 1
ATOM 5283 O O . HIS G 1 55 ? 107.734 56.702 73.657 1.00 139.28 55 HIS F O 1
ATOM 5290 N N . ARG G 1 56 ? 107.021 54.932 74.859 1.00 131.61 56 ARG F N 1
ATOM 5291 C CA . ARG G 1 56 ? 105.955 55.684 75.511 1.00 137.17 56 ARG F CA 1
ATOM 5292 C C . ARG G 1 56 ? 106.485 56.797 76.409 1.00 137.62 56 ARG F C 1
ATOM 5293 O O . ARG G 1 56 ? 105.762 57.765 76.674 1.00 137.92 56 ARG F O 1
ATOM 5301 N N . LYS G 1 57 ? 107.729 56.681 76.878 1.00 133.71 57 LYS F N 1
ATOM 5302 C CA . LYS G 1 57 ? 108.324 57.734 77.697 1.00 138.65 57 LYS F CA 1
ATOM 5303 C C . LYS G 1 57 ? 108.853 58.897 76.854 1.00 143.07 57 LYS F C 1
ATOM 5304 O O . LYS G 1 57 ? 108.580 60.063 77.157 1.00 118.29 57 LYS F O 1
ATOM 5310 N N . HIS G 1 58 ? 109.597 58.597 75.789 1.00 149.60 58 HIS F N 1
ATOM 5311 C CA . HIS G 1 58 ? 110.429 59.569 75.073 1.00 138.55 58 HIS F CA 1
ATOM 5312 C C . HIS G 1 58 ? 109.752 60.096 73.812 1.00 159.48 58 HIS F C 1
ATOM 5313 O O . HIS G 1 58 ? 110.420 60.346 72.804 1.00 162.35 58 HIS F O 1
ATOM 5320 N N . SER G 1 59 ? 108.432 60.285 73.847 1.00 156.61 59 SER F N 1
ATOM 5321 C CA . SER G 1 59 ? 107.685 60.648 72.645 1.00 144.69 59 SER F CA 1
ATOM 5322 C C . SER G 1 59 ? 108.159 61.969 72.037 1.00 143.11 59 SER F C 1
ATOM 5323 O O . SER G 1 59 ? 108.354 62.065 70.818 1.00 157.69 59 SER F O 1
ATOM 5326 N N . GLU G 1 60 ? 108.362 62.997 72.869 1.00 123.51 60 GLU F N 1
ATOM 5327 C CA . GLU G 1 60 ? 108.660 64.334 72.348 1.00 155.14 60 GLU F CA 1
ATOM 5328 C C . GLU G 1 60 ? 109.990 64.403 71.602 1.00 151.80 60 GLU F C 1
ATOM 5329 O O . GLU G 1 60 ? 110.093 65.096 70.577 1.00 140.86 60 GLU F O 1
ATOM 5335 N N . TYR G 1 61 ? 111.019 63.708 72.090 1.00 143.29 61 TYR F N 1
ATOM 5336 C CA . TYR G 1 61 ? 112.296 63.732 71.384 1.00 141.77 61 TYR F CA 1
ATOM 5337 C C . TYR G 1 61 ? 112.156 63.090 70.010 1.00 137.08 61 TYR F C 1
ATOM 5338 O O . TYR G 1 61 ? 112.684 63.606 69.019 1.00 124.65 61 TYR F O 1
ATOM 5347 N N . ILE G 1 62 ? 111.423 61.976 69.929 1.00 146.12 62 ILE F N 1
ATOM 5348 C CA . ILE G 1 62 ? 111.219 61.305 68.647 1.00 149.46 62 ILE F CA 1
ATOM 5349 C C . ILE G 1 62 ? 110.426 62.193 67.695 1.00 138.44 62 ILE F C 1
ATOM 5350 O O . ILE G 1 62 ? 110.716 62.254 66.494 1.00 133.80 62 ILE F O 1
ATOM 5355 N N . ASN G 1 63 ? 109.405 62.884 68.207 1.00 128.23 63 ASN F N 1
ATOM 5356 C CA . ASN G 1 63 ? 108.620 63.760 67.345 1.00 120.36 63 ASN F CA 1
ATOM 5357 C C . ASN G 1 63 ? 109.457 64.917 66.817 1.00 135.72 63 ASN F C 1
ATOM 5358 O O . ASN G 1 63 ? 109.382 65.253 65.628 1.00 145.09 63 ASN F O 1
ATOM 5363 N N . ALA G 1 64 ? 110.272 65.531 67.680 1.00 136.64 64 ALA F N 1
ATOM 5364 C CA . ALA G 1 64 ? 111.150 66.599 67.211 1.00 140.55 64 ALA F CA 1
ATOM 5365 C C . ALA G 1 64 ? 112.163 66.069 66.203 1.00 134.55 64 ALA F C 1
ATOM 5366 O O . ALA G 1 64 ? 112.447 66.723 65.192 1.00 136.59 64 ALA F O 1
ATOM 5368 N N . PHE G 1 65 ? 112.686 64.864 66.443 1.00 112.70 65 PHE F N 1
ATOM 5369 C CA . PHE G 1 65 ? 113.653 64.267 65.528 1.00 118.19 65 PHE F CA 1
ATOM 5370 C C . PHE G 1 65 ? 113.039 64.004 64.155 1.00 134.23 65 PHE F C 1
ATOM 5371 O O . PHE G 1 65 ? 113.648 64.312 63.123 1.00 140.56 65 PHE F O 1
ATOM 5379 N N . ILE G 1 66 ? 111.830 63.440 64.116 1.00 125.22 66 ILE F N 1
ATOM 5380 C CA . ILE G 1 66 ? 111.212 63.151 62.824 1.00 117.83 66 ILE F CA 1
ATOM 5381 C C . ILE G 1 66 ? 110.748 64.431 62.125 1.00 121.33 66 ILE F C 1
ATOM 5382 O O . ILE G 1 66 ? 110.761 64.492 60.892 1.00 128.65 66 ILE F O 1
ATOM 5387 N N . SER G 1 67 ? 110.321 65.465 62.868 1.00 125.12 67 SER F N 1
ATOM 5388 C CA . SER G 1 67 ? 109.998 66.729 62.200 1.00 122.65 67 SER F CA 1
ATOM 5389 C C . SER G 1 67 ? 111.249 67.379 61.616 1.00 116.30 67 SER F C 1
ATOM 5390 O O . SER G 1 67 ? 111.204 67.960 60.519 1.00 118.27 67 SER F O 1
ATOM 5393 N N . GLU G 1 68 ? 112.385 67.219 62.297 1.00 107.22 68 GLU F N 1
ATOM 5394 C CA . GLU G 1 68 ? 113.657 67.679 61.754 1.00 119.60 68 GLU F CA 1
ATOM 5395 C C . GLU G 1 68 ? 114.032 66.877 60.509 1.00 116.30 68 GLU F C 1
ATOM 5396 O O . GLU G 1 68 ? 114.559 67.433 59.538 1.00 115.06 68 GLU F O 1
ATOM 5402 N N . ARG G 1 69 ? 113.742 65.573 60.512 1.00 120.73 69 ARG F N 1
ATOM 5403 C CA . ARG G 1 69 ? 113.992 64.751 59.329 1.00 124.47 69 ARG F CA 1
ATOM 5404 C C . ARG G 1 69 ? 113.103 65.153 58.159 1.00 115.01 69 ARG F C 1
ATOM 5405 O O . ARG G 1 69 ? 113.536 65.109 57.001 1.00 117.47 69 ARG F O 1
ATOM 5413 N N . ILE G 1 70 ? 111.851 65.520 58.435 1.00 110.22 70 ILE F N 1
ATOM 5414 C CA . ILE G 1 70 ? 110.982 66.028 57.376 1.00 89.46 70 ILE F CA 1
ATOM 5415 C C . ILE G 1 70 ? 111.573 67.302 56.793 1.00 102.14 70 ILE F C 1
ATOM 5416 O O . ILE G 1 70 ? 111.645 67.473 55.569 1.00 93.55 70 ILE F O 1
ATOM 5421 N N . GLY G 1 71 ? 112.031 68.205 57.664 1.00 107.63 71 GLY F N 1
ATOM 5422 C CA . GLY G 1 71 ? 112.674 69.417 57.182 1.00 127.95 71 GLY F CA 1
ATOM 5423 C C . GLY G 1 71 ? 113.983 69.174 56.453 1.00 114.07 71 GLY F C 1
ATOM 5424 O O . GLY G 1 71 ? 114.371 69.989 55.606 1.00 101.18 71 GLY F O 1
ATOM 5425 N N . SER G 1 72 ? 114.645 68.047 56.728 1.00 102.92 72 SER F N 1
ATOM 5426 C CA . SER G 1 72 ? 115.909 67.733 56.066 1.00 108.95 72 SER F CA 1
ATOM 5427 C C . SER G 1 72 ? 115.749 67.544 54.562 1.00 118.88 72 SER F C 1
ATOM 5428 O O . SER G 1 72 ? 116.740 67.638 53.829 1.00 119.27 72 SER F O 1
ATOM 5431 N N . HIS G 1 73 ? 114.539 67.268 54.083 1.00 101.60 73 HIS F N 1
ATOM 5432 C CA . HIS G 1 73 ? 114.327 66.951 52.678 1.00 95.35 73 HIS F CA 1
ATOM 5433 C C . HIS G 1 73 ? 113.848 68.136 51.848 1.00 106.75 73 HIS F C 1
ATOM 5434 O O . HIS G 1 73 ? 113.605 67.972 50.647 1.00 101.09 73 HIS F O 1
ATOM 5441 N N . VAL G 1 74 ? 113.722 69.321 52.438 1.00 119.84 74 VAL F N 1
ATOM 5442 C CA . VAL G 1 74 ? 113.141 70.461 51.727 1.00 111.33 74 VAL F CA 1
ATOM 5443 C C . VAL G 1 74 ? 114.000 70.924 50.545 1.00 101.44 74 VAL F C 1
ATOM 5444 O O . VAL G 1 74 ? 113.419 71.392 49.554 1.00 108.69 74 VAL F O 1
ATOM 5448 N N . PRO G 1 75 ? 115.348 70.856 50.562 1.00 94.94 75 PRO F N 1
ATOM 5449 C CA . PRO G 1 75 ? 116.071 71.263 49.342 1.00 101.99 75 PRO F CA 1
ATOM 5450 C C . PRO G 1 75 ? 115.783 70.345 48.170 1.00 112.38 75 PRO F C 1
ATOM 5451 O O . PRO G 1 75 ? 115.704 70.805 47.023 1.00 121.65 75 PRO F O 1
ATOM 5455 N N . MET G 1 76 ? 115.621 69.046 48.437 1.00 89.99 76 MET F N 1
ATOM 5456 C CA . MET G 1 76 ? 115.242 68.113 47.384 1.00 95.17 76 MET F CA 1
ATOM 5457 C C . MET G 1 76 ? 113.896 68.494 46.778 1.00 92.28 76 MET F C 1
ATOM 5458 O O . MET G 1 76 ? 113.739 68.520 45.552 1.00 88.78 76 MET F O 1
ATOM 5463 N N . ALA G 1 77 ? 112.904 68.774 47.632 1.00 73.92 77 ALA F N 1
ATOM 5464 C CA . ALA G 1 77 ? 111.579 69.154 47.146 1.00 91.09 77 ALA F CA 1
ATOM 5465 C C . ALA G 1 77 ? 111.632 70.459 46.359 1.00 98.09 77 ALA F C 1
ATOM 5466 O O . ALA G 1 77 ? 110.964 70.602 45.326 1.00 93.86 77 ALA F O 1
ATOM 5468 N N . LEU G 1 78 ? 112.420 71.424 46.833 1.00 90.10 78 LEU F N 1
ATOM 5469 C CA . LEU G 1 78 ? 112.555 72.675 46.099 1.00 96.30 78 LEU F CA 1
ATOM 5470 C C . LEU G 1 78 ? 113.173 72.437 44.728 1.00 77.41 78 LEU F C 1
ATOM 5471 O O . LEU G 1 78 ? 112.696 72.970 43.718 1.00 90.35 78 LEU F O 1
ATOM 5476 N N . ARG G 1 79 ? 114.239 71.635 44.670 1.00 87.92 79 ARG F N 1
ATOM 5477 C CA . ARG G 1 79 ? 114.843 71.326 43.380 1.00 101.98 79 ARG F CA 1
ATOM 5478 C C . ARG G 1 79 ? 113.855 70.616 42.461 1.00 97.46 79 ARG F C 1
ATOM 5479 O O . ARG G 1 79 ? 113.799 70.909 41.262 1.00 85.88 79 ARG F O 1
ATOM 5487 N N . VAL G 1 80 ? 113.059 69.687 43.004 1.00 101.91 80 VAL F N 1
ATOM 5488 C CA . VAL G 1 80 ? 112.077 68.967 42.190 1.00 92.24 80 VAL F CA 1
ATOM 5489 C C . VAL G 1 80 ? 111.053 69.936 41.608 1.00 90.39 80 VAL F C 1
ATOM 5490 O O . VAL G 1 80 ? 110.697 69.858 40.424 1.00 78.74 80 VAL F O 1
ATOM 5494 N N . ILE G 1 81 ? 110.549 70.855 42.440 1.00 92.93 81 ILE F N 1
ATOM 5495 C CA . ILE G 1 81 ? 109.536 71.798 41.974 1.00 90.33 81 ILE F CA 1
ATOM 5496 C C . ILE G 1 81 ? 110.124 72.742 40.928 1.00 87.31 81 ILE F C 1
ATOM 5497 O O . ILE G 1 81 ? 109.478 73.054 39.915 1.00 85.03 81 ILE F O 1
ATOM 5502 N N . VAL G 1 82 ? 111.371 73.178 41.129 1.00 89.20 82 VAL F N 1
ATOM 5503 C CA . VAL G 1 82 ? 112.017 74.037 40.138 1.00 96.72 82 VAL F CA 1
ATOM 5504 C C . VAL G 1 82 ? 112.208 73.283 38.825 1.00 90.15 82 VAL F C 1
ATOM 5505 O O . VAL G 1 82 ? 112.005 73.837 37.735 1.00 92.58 82 VAL F O 1
ATOM 5509 N N . SER G 1 83 ? 112.583 72.003 38.909 1.00 104.75 83 SER F N 1
ATOM 5510 C CA . SER G 1 83 ? 112.767 71.197 37.707 1.00 105.03 83 SER F CA 1
ATOM 5511 C C . SER G 1 83 ? 111.455 71.022 36.957 1.00 84.40 83 SER F C 1
ATOM 5512 O O . SER G 1 83 ? 111.419 71.137 35.728 1.00 89.95 83 SER F O 1
ATOM 5515 N N . ILE G 1 84 ? 110.363 70.772 37.682 1.00 81.51 84 ILE F N 1
ATOM 5516 C CA . ILE G 1 84 ? 109.065 70.621 37.030 1.00 73.00 84 ILE F CA 1
ATOM 5517 C C . ILE G 1 84 ? 108.653 71.926 36.355 1.00 93.63 84 ILE F C 1
ATOM 5518 O O . ILE G 1 84 ? 108.037 71.922 35.280 1.00 97.33 84 ILE F O 1
ATOM 5523 N N . ALA G 1 85 ? 108.982 73.064 36.972 1.00 99.96 85 ALA F N 1
ATOM 5524 C CA . ALA G 1 85 ? 108.618 74.340 36.362 1.00 92.66 85 ALA F CA 1
ATOM 5525 C C . ALA G 1 85 ? 109.457 74.626 35.121 1.00 97.33 85 ALA F C 1
ATOM 5526 O O . ALA G 1 85 ? 108.956 75.202 34.147 1.00 103.00 85 ALA F O 1
ATOM 5528 N N . GLU G 1 86 ? 110.735 74.239 35.140 1.00 112.97 86 GLU F N 1
ATOM 5529 C CA . GLU G 1 86 ? 111.677 74.522 34.059 1.00 109.64 86 GLU F CA 1
ATOM 5530 C C . GLU G 1 86 ? 111.826 73.374 33.058 1.00 120.57 86 GLU F C 1
ATOM 5531 O O . GLU G 1 86 ? 112.545 73.529 32.062 1.00 118.42 86 GLU F O 1
ATOM 5537 N N . ASP G 1 87 ? 111.179 72.236 33.289 1.00 125.05 87 ASP F N 1
ATOM 5538 C CA . ASP G 1 87 ? 111.277 71.107 32.361 1.00 116.53 87 ASP F CA 1
ATOM 5539 C C . ASP G 1 87 ? 110.502 71.481 31.104 1.00 118.26 87 ASP F C 1
ATOM 5540 O O . ASP G 1 87 ? 109.276 71.636 31.171 1.00 103.25 87 ASP F O 1
ATOM 5545 N N . PRO G 1 88 ? 111.154 71.605 29.941 1.00 136.66 88 PRO F N 1
ATOM 5546 C CA . PRO G 1 88 ? 110.452 72.144 28.758 1.00 121.26 88 PRO F CA 1
ATOM 5547 C C . PRO G 1 88 ? 109.400 71.226 28.167 1.00 118.53 88 PRO F C 1
ATOM 5548 O O . PRO G 1 88 ? 108.516 71.718 27.454 1.00 98.18 88 PRO F O 1
ATOM 5552 N N . ASN G 1 89 ? 109.452 69.923 28.439 1.00 128.92 89 ASN F N 1
ATOM 5553 C CA . ASN G 1 89 ? 108.527 68.960 27.854 1.00 126.09 89 ASN F CA 1
ATOM 5554 C C . ASN G 1 89 ? 107.450 68.492 28.832 1.00 128.99 89 ASN F C 1
ATOM 5555 O O . ASN G 1 89 ? 106.873 67.417 28.635 1.00 136.02 89 ASN F O 1
ATOM 5560 N N . GLU G 1 90 ? 107.144 69.277 29.863 1.00 121.04 90 GLU F N 1
ATOM 5561 C CA . GLU G 1 90 ? 106.098 68.871 30.789 1.00 101.49 90 GLU F CA 1
ATOM 5562 C C . GLU G 1 90 ? 104.754 69.448 30.355 1.00 103.43 90 GLU F C 1
ATOM 5563 O O . GLU G 1 90 ? 104.681 70.470 29.664 1.00 108.29 90 GLU F O 1
ATOM 5569 N N . LYS G 1 91 ? 103.682 68.771 30.777 1.00 86.63 91 LYS F N 1
ATOM 5570 C CA . LYS G 1 91 ? 102.330 69.197 30.431 1.00 91.29 91 LYS F CA 1
ATOM 5571 C C . LYS G 1 91 ? 102.071 70.623 30.906 1.00 99.07 91 LYS F C 1
ATOM 5572 O O . LYS G 1 91 ? 102.628 71.080 31.909 1.00 102.40 91 LYS F O 1
ATOM 5578 N N . GLY G 1 92 ? 101.190 71.321 30.184 1.00 103.65 92 GLY F N 1
ATOM 5579 C CA . GLY G 1 92 ? 100.942 72.720 30.499 1.00 111.85 92 GLY F CA 1
ATOM 5580 C C . GLY G 1 92 ? 100.366 72.917 31.889 1.00 96.74 92 GLY F C 1
ATOM 5581 O O . GLY G 1 92 ? 100.833 73.777 32.647 1.00 92.93 92 GLY F O 1
ATOM 5582 N N . GLY G 1 93 ? 99.380 72.090 32.263 1.00 78.30 93 GLY F N 1
ATOM 5583 C CA . GLY G 1 93 ? 98.761 72.243 33.567 1.00 79.17 93 GLY F CA 1
ATOM 5584 C C . GLY G 1 93 ? 99.738 72.051 34.709 1.00 72.40 93 GLY F C 1
ATOM 5585 O O . GLY G 1 93 ? 99.689 72.784 35.700 1.00 64.25 93 GLY F O 1
ATOM 5586 N N . ILE G 1 94 ? 100.676 71.111 34.567 1.00 79.70 94 ILE F N 1
ATOM 5587 C CA . ILE G 1 94 ? 101.623 70.848 35.644 1.00 79.21 94 ILE F CA 1
ATOM 5588 C C . ILE G 1 94 ? 102.618 71.994 35.773 1.00 93.27 94 ILE F C 1
ATOM 5589 O O . ILE G 1 94 ? 102.950 72.423 36.888 1.00 101.17 94 ILE F O 1
ATOM 5594 N N . ARG G 1 95 ? 103.035 72.534 34.641 1.00 86.96 95 ARG F N 1
ATOM 5595 C CA . ARG G 1 95 ? 103.964 73.674 34.730 1.00 87.39 95 ARG F CA 1
ATOM 5596 C C . ARG G 1 95 ? 103.232 74.822 35.415 1.00 73.86 95 ARG F C 1
ATOM 5597 O O . ARG G 1 95 ? 103.779 75.405 36.331 1.00 64.25 95 ARG F O 1
ATOM 5605 N N . LEU G 1 96 ? 101.994 75.074 35.027 1.00 64.25 96 LEU F N 1
ATOM 5606 C CA . LEU G 1 96 ? 101.257 76.187 35.615 1.00 77.81 96 LEU F CA 1
ATOM 5607 C C . LEU G 1 96 ? 101.085 76.008 37.121 1.00 83.41 96 LEU F C 1
ATOM 5608 O O . LEU G 1 96 ? 101.256 76.962 37.888 1.00 90.24 96 LEU F O 1
ATOM 5613 N N . LYS G 1 97 ? 100.728 74.791 37.561 1.00 85.54 97 LYS F N 1
ATOM 5614 C CA . LYS G 1 97 ? 100.513 74.548 38.989 1.00 69.45 97 LYS F CA 1
ATOM 5615 C C . LYS G 1 97 ? 101.806 74.681 39.793 1.00 68.83 97 LYS F C 1
ATOM 5616 O O . LYS G 1 97 ? 101.804 75.263 40.888 1.00 85.86 97 LYS F O 1
ATOM 5622 N N . ALA G 1 98 ? 102.928 74.193 39.258 1.00 64.25 98 ALA F N 1
ATOM 5623 C CA . ALA G 1 98 ? 104.194 74.366 39.971 1.00 69.30 98 ALA F CA 1
ATOM 5624 C C . ALA G 1 98 ? 104.589 75.840 40.038 1.00 73.05 98 ALA F C 1
ATOM 5625 O O . ALA G 1 98 ? 105.102 76.309 41.066 1.00 108.92 98 ALA F O 1
ATOM 5627 N N . ALA G 1 99 ? 104.385 76.582 38.944 1.00 75.16 99 ALA F N 1
ATOM 5628 C CA . ALA G 1 99 ? 104.705 78.006 38.957 1.00 77.48 99 ALA F CA 1
ATOM 5629 C C . ALA G 1 99 ? 103.830 78.762 39.956 1.00 82.96 99 ALA F C 1
ATOM 5630 O O . ALA G 1 99 ? 104.326 79.623 40.699 1.00 73.06 99 ALA F O 1
ATOM 5632 N N . GLN G 1 100 ? 102.527 78.443 39.994 1.00 79.85 100 GLN F N 1
ATOM 5633 C CA . GLN G 1 100 ? 101.636 79.028 40.993 1.00 64.25 100 GLN F CA 1
ATOM 5634 C C . GLN G 1 100 ? 102.153 78.745 42.396 1.00 64.82 100 GLN F C 1
ATOM 5635 O O . GLN G 1 100 ? 102.140 79.628 43.261 1.00 95.47 100 GLN F O 1
ATOM 5641 N N . ASP G 1 101 ? 102.636 77.521 42.629 1.00 78.89 101 ASP F N 1
ATOM 5642 C CA . ASP G 1 101 ? 103.121 77.144 43.954 1.00 84.03 101 ASP F CA 1
ATOM 5643 C C . ASP G 1 101 ? 104.340 77.966 44.363 1.00 86.98 101 ASP F C 1
ATOM 5644 O O . ASP G 1 101 ? 104.414 78.461 45.497 1.00 113.52 101 ASP F O 1
ATOM 5649 N N . ILE G 1 102 ? 105.322 78.112 43.468 1.00 74.84 102 ILE F N 1
ATOM 5650 C CA . ILE G 1 102 ? 106.498 78.873 43.903 1.00 94.36 102 ILE F CA 1
ATOM 5651 C C . ILE G 1 102 ? 106.180 80.365 43.993 1.00 96.98 102 ILE F C 1
ATOM 5652 O O . ILE G 1 102 ? 106.803 81.087 44.785 1.00 91.78 102 ILE F O 1
ATOM 5657 N N . LEU G 1 103 ? 105.233 80.869 43.192 1.00 101.37 103 LEU F N 1
ATOM 5658 C CA . LEU G 1 103 ? 104.857 82.271 43.356 1.00 94.62 103 LEU F CA 1
ATOM 5659 C C . LEU G 1 103 ? 104.165 82.496 44.694 1.00 84.67 103 LEU F C 1
ATOM 5660 O O . LEU G 1 103 ? 104.361 83.535 45.332 1.00 90.13 103 LEU F O 1
ATOM 5665 N N . ASP G 1 104 ? 103.341 81.538 45.129 1.00 103.70 104 ASP F N 1
ATOM 5666 C CA . ASP G 1 104 ? 102.681 81.671 46.424 1.00 118.27 104 ASP F CA 1
ATOM 5667 C C . ASP G 1 104 ? 103.686 81.586 47.568 1.00 104.91 104 ASP F C 1
ATOM 5668 O O . ASP G 1 104 ? 103.613 82.368 48.524 1.00 102.24 104 ASP F O 1
ATOM 5673 N N . ARG G 1 105 ? 104.633 80.649 47.496 1.00 100.04 105 ARG F N 1
ATOM 5674 C CA . ARG G 1 105 ? 105.658 80.580 48.536 1.00 91.89 105 ARG F CA 1
ATOM 5675 C C . ARG G 1 105 ? 106.620 81.760 48.491 1.00 86.56 105 ARG F C 1
ATOM 5676 O O . ARG G 1 105 ? 107.241 82.071 49.512 1.00 103.08 105 ARG F O 1
ATOM 5684 N N . GLY G 1 106 ? 106.753 82.428 47.343 1.00 102.07 106 GLY F N 1
ATOM 5685 C CA . GLY G 1 106 ? 107.602 83.605 47.253 1.00 109.70 106 GLY F CA 1
ATOM 5686 C C . GLY G 1 106 ? 107.008 84.865 47.850 1.00 97.95 106 GLY F C 1
ATOM 5687 O O . GLY G 1 106 ? 107.737 85.838 48.074 1.00 65.08 106 GLY F O 1
ATOM 5688 N N . GLY G 1 107 ? 105.696 84.888 48.068 1.00 91.05 107 GLY F N 1
ATOM 5689 C CA . GLY G 1 107 ? 105.064 86.008 48.736 1.00 78.31 107 GLY F CA 1
ATOM 5690 C C . GLY G 1 107 ? 104.149 86.811 47.837 1.00 84.65 107 GLY F C 1
ATOM 5691 O O . GLY G 1 107 ? 104.096 88.042 47.940 1.00 105.14 107 GLY F O 1
ATOM 5692 N N . PHE G 1 108 ? 103.440 86.133 46.932 1.00 93.25 108 PHE F N 1
ATOM 5693 C CA . PHE G 1 108 ? 102.523 86.798 46.008 1.00 90.25 108 PHE F CA 1
ATOM 5694 C C . PHE G 1 108 ? 101.263 85.943 45.969 1.00 79.94 108 PHE F C 1
ATOM 5695 O O . PHE G 1 108 ? 101.285 84.832 45.432 1.00 107.48 108 PHE F O 1
ATOM 5703 N N . GLY G 1 109 ? 100.161 86.466 46.512 1.00 89.16 109 GLY F N 1
ATOM 5704 C CA . GLY G 1 109 ? 99.031 85.613 46.827 1.00 80.81 109 GLY F CA 1
ATOM 5705 C C . GLY G 1 109 ? 97.626 86.142 46.641 1.00 96.67 109 GLY F C 1
ATOM 5706 O O . GLY G 1 109 ? 97.321 86.797 45.641 1.00 89.60 109 GLY F O 1
ATOM 5707 N N . ALA G 1 110 ? 96.773 85.880 47.635 1.00 113.99 110 ALA F N 1
ATOM 5708 C CA . ALA G 1 110 ? 95.323 85.883 47.484 1.00 117.99 110 ALA F CA 1
ATOM 5709 C C . ALA G 1 110 ? 94.718 87.256 47.793 1.00 104.69 110 ALA F C 1
ATOM 5710 O O . ALA G 1 110 ? 95.403 88.282 47.836 1.00 77.66 110 ALA F O 1
ATOM 5712 N N . LYS G 1 111 ? 93.402 87.276 47.988 1.00 108.80 111 LYS F N 1
ATOM 5713 C CA . LYS G 1 111 ? 92.614 88.482 47.824 1.00 123.53 111 LYS F CA 1
ATOM 5714 C C . LYS G 1 111 ? 91.436 88.501 48.802 1.00 139.76 111 LYS F C 1
ATOM 5715 O O . LYS G 1 111 ? 91.454 87.827 49.847 1.00 100.94 111 LYS F O 1
ATOM 5721 N N . GLN G 1 112 ? 90.402 89.261 48.437 1.00 154.29 112 GLN F N 1
ATOM 5722 C CA . GLN G 1 112 ? 89.401 89.906 49.275 1.00 146.10 112 GLN F CA 1
ATOM 5723 C C . GLN G 1 112 ? 88.265 88.965 49.682 1.00 120.20 112 GLN F C 1
ATOM 5724 O O . GLN G 1 112 ? 88.067 87.890 49.110 1.00 121.06 112 GLN F O 1
ATOM 5730 N N . LYS G 1 113 ? 87.481 89.423 50.662 1.00 131.60 113 LYS F N 1
ATOM 5731 C CA . LYS G 1 113 ? 86.267 88.738 51.091 1.00 122.60 113 LYS F CA 1
ATOM 5732 C C . LYS G 1 113 ? 85.408 89.750 51.854 1.00 136.38 113 LYS F C 1
ATOM 5733 O O . LYS G 1 113 ? 85.907 90.430 52.762 1.00 98.98 113 LYS F O 1
ATOM 5739 N N . VAL G 1 114 ? 84.127 89.860 51.484 1.00 140.12 114 VAL F N 1
ATOM 5740 C CA . VAL G 1 114 ? 83.204 90.816 52.097 1.00 120.00 114 VAL F CA 1
ATOM 5741 C C . VAL G 1 114 ? 82.283 90.046 53.026 1.00 111.02 114 VAL F C 1
ATOM 5742 O O . VAL G 1 114 ? 81.779 88.981 52.668 1.00 133.35 114 VAL F O 1
ATOM 5746 N N . GLU G 1 115 ? 82.059 90.564 54.220 1.00 126.29 115 GLU F N 1
ATOM 5747 C CA . GLU G 1 115 ? 81.244 89.853 55.190 1.00 129.94 115 GLU F CA 1
ATOM 5748 C C . GLU G 1 115 ? 79.924 90.597 55.383 1.00 139.07 115 GLU F C 1
ATOM 5749 O O . GLU G 1 115 ? 79.836 91.804 55.139 1.00 155.21 115 GLU F O 1
ATOM 5755 N N . LEU G 1 116 ? 78.887 89.865 55.798 1.00 127.37 116 LEU F N 1
ATOM 5756 C CA . LEU G 1 116 ? 77.588 90.465 56.120 1.00 134.42 116 LEU F CA 1
ATOM 5757 C C . LEU G 1 116 ? 76.996 89.697 57.298 1.00 133.46 116 LEU F C 1
ATOM 5758 O O . LEU G 1 116 ? 76.546 88.556 57.143 1.00 130.86 116 LEU F O 1
ATOM 5763 N N . THR G 1 117 ? 76.970 90.344 58.471 1.00 147.71 117 THR F N 1
ATOM 5764 C CA . THR G 1 117 ? 76.640 89.702 59.744 1.00 146.28 117 THR F CA 1
ATOM 5765 C C . THR G 1 117 ? 75.189 89.962 60.145 1.00 154.60 117 THR F C 1
ATOM 5766 O O . THR G 1 117 ? 74.815 91.099 60.450 1.00 163.31 117 THR F O 1
ATOM 5770 N N . THR G 1 118 ? 74.378 88.899 60.166 1.00 139.08 118 THR F N 1
ATOM 5771 C CA . THR G 1 118 ? 73.013 88.943 60.762 1.00 143.27 118 THR F CA 1
ATOM 5772 C C . THR G 1 118 ? 73.021 88.231 62.118 1.00 156.08 118 THR F C 1
ATOM 5773 O O . THR G 1 118 ? 73.967 87.462 62.359 1.00 147.64 118 THR F O 1
ATOM 5777 N N . LYS G 1 119 ? 72.009 88.460 62.962 1.00 173.64 119 LYS F N 1
ATOM 5778 C CA . LYS G 1 119 ? 72.010 87.897 64.344 1.00 177.84 119 LYS F CA 1
ATOM 5779 C C . LYS G 1 119 ? 70.646 87.290 64.671 1.00 186.73 119 LYS F C 1
ATOM 5780 O O . LYS G 1 119 ? 69.671 87.634 63.978 1.00 207.78 119 LYS F O 1
ATOM 5786 N N . ASN G 1 120 ? 70.582 86.436 65.696 1.00 197.85 120 ASN F N 1
ATOM 5787 C CA . ASN G 1 120 ? 69.320 85.728 66.048 1.00 202.16 120 ASN F CA 1
ATOM 5788 C C . ASN G 1 120 ? 68.245 86.720 66.501 1.00 207.46 120 ASN F C 1
ATOM 5789 O O . ASN G 1 120 ? 68.609 87.733 67.126 1.00 208.52 120 ASN F O 1
ATOM 5794 N N . VAL G 1 121 ? 66.973 86.432 66.194 1.00 216.03 121 VAL F N 1
ATOM 5795 C CA . VAL G 1 121 ? 65.838 87.311 66.611 1.00 210.46 121 VAL F CA 1
ATOM 5796 C C . VAL G 1 121 ? 65.829 87.417 68.140 1.00 197.65 121 VAL F C 1
ATOM 5797 O O . VAL G 1 121 ? 65.053 88.251 68.644 1.00 173.94 121 VAL F O 1
ATOM 5801 N N . PRO H 1 13 ? 140.395 82.306 56.706 1.00 172.69 13 PRO G N 1
ATOM 5802 C CA . PRO H 1 13 ? 140.077 83.553 57.413 1.00 172.85 13 PRO G CA 1
ATOM 5803 C C . PRO H 1 13 ? 138.918 84.310 56.769 1.00 187.32 13 PRO G C 1
ATOM 5804 O O . PRO H 1 13 ? 139.122 85.369 56.168 1.00 178.59 13 PRO G O 1
ATOM 5808 N N . LEU H 1 14 ? 137.710 83.768 56.909 1.00 188.42 14 LEU G N 1
ATOM 5809 C CA . LEU H 1 14 ? 136.527 84.319 56.266 1.00 185.33 14 LEU G CA 1
ATOM 5810 C C . LEU H 1 14 ? 135.459 84.617 57.312 1.00 178.43 14 LEU G C 1
ATOM 5811 O O . LEU H 1 14 ? 135.450 84.040 58.404 1.00 168.24 14 LEU G O 1
ATOM 5816 N N . SER H 1 15 ? 134.560 85.540 56.962 1.00 169.87 15 SER G N 1
ATOM 5817 C CA . SER H 1 15 ? 133.450 85.904 57.835 1.00 165.84 15 SER G CA 1
ATOM 5818 C C . SER H 1 15 ? 132.675 84.660 58.254 1.00 177.94 15 SER G C 1
ATOM 5819 O O . SER H 1 15 ? 132.340 83.814 57.419 1.00 164.24 15 SER G O 1
ATOM 5822 N N . ALA H 1 16 ? 132.421 84.535 59.564 1.00 184.51 16 ALA G N 1
ATOM 5823 C CA . ALA H 1 16 ? 131.737 83.346 60.067 1.00 174.38 16 ALA G CA 1
ATOM 5824 C C . ALA H 1 16 ? 130.327 83.236 59.499 1.00 166.63 16 ALA G C 1
ATOM 5825 O O . ALA H 1 16 ? 129.838 82.125 59.245 1.00 156.54 16 ALA G O 1
ATOM 5827 N N . LYS H 1 17 ? 129.681 84.376 59.236 1.00 165.35 17 LYS G N 1
ATOM 5828 C CA . LYS H 1 17 ? 128.393 84.353 58.558 1.00 155.11 17 LYS G CA 1
ATOM 5829 C C . LYS H 1 17 ? 128.566 83.995 57.088 1.00 148.55 17 LYS G C 1
ATOM 5830 O O . LYS H 1 17 ? 127.675 83.387 56.491 1.00 150.89 17 LYS G O 1
ATOM 5836 N N . GLU H 1 18 ? 129.705 84.357 56.487 1.00 151.84 18 GLU G N 1
ATOM 5837 C CA . GLU H 1 18 ? 129.943 84.011 55.088 1.00 159.15 18 GLU G CA 1
ATOM 5838 C C . GLU H 1 18 ? 130.276 82.527 54.929 1.00 167.45 18 GLU G C 1
ATOM 5839 O O . GLU H 1 18 ? 129.846 81.892 53.957 1.00 154.79 18 GLU G O 1
ATOM 5845 N N . LYS H 1 19 ? 131.038 81.945 55.867 1.00 160.89 19 LYS G N 1
ATOM 5846 C CA . LYS H 1 19 ? 131.215 80.493 55.834 1.00 154.59 19 LYS G CA 1
ATOM 5847 C C . LYS H 1 19 ? 129.896 79.788 56.131 1.00 153.51 19 LYS G C 1
ATOM 5848 O O . LYS H 1 19 ? 129.639 78.698 55.604 1.00 155.12 19 LYS G O 1
ATOM 5854 N N . LEU H 1 20 ? 129.045 80.399 56.962 1.00 149.19 20 LEU G N 1
ATOM 5855 C CA . LEU H 1 20 ? 127.699 79.868 57.164 1.00 143.28 20 LEU G CA 1
ATOM 5856 C C . LEU H 1 20 ? 126.886 79.912 55.871 1.00 142.65 20 LEU G C 1
ATOM 5857 O O . LEU H 1 20 ? 126.123 78.985 55.578 1.00 146.28 20 LEU G O 1
ATOM 5862 N N . ASP H 1 21 ? 127.029 80.987 55.088 1.00 133.20 21 ASP G N 1
ATOM 5863 C CA . ASP H 1 21 ? 126.332 81.062 53.803 1.00 123.53 21 ASP G CA 1
ATOM 5864 C C . ASP H 1 21 ? 126.874 80.046 52.812 1.00 136.95 21 ASP G C 1
ATOM 5865 O O . ASP H 1 21 ? 126.113 79.512 51.997 1.00 138.53 21 ASP G O 1
ATOM 5870 N N . LEU H 1 22 ? 128.177 79.766 52.858 1.00 141.23 22 LEU G N 1
ATOM 5871 C CA . LEU H 1 22 ? 128.709 78.712 52.001 1.00 149.32 22 LEU G CA 1
ATOM 5872 C C . LEU H 1 22 ? 128.168 77.352 52.430 1.00 141.78 22 LEU G C 1
ATOM 5873 O O . LEU H 1 22 ? 127.841 76.510 51.583 1.00 145.08 22 LEU G O 1
ATOM 5878 N N . TYR H 1 23 ? 128.047 77.130 53.743 1.00 133.57 23 TYR G N 1
ATOM 5879 C CA . TYR H 1 23 ? 127.425 75.904 54.239 1.00 141.34 23 TYR G CA 1
ATOM 5880 C C . TYR H 1 23 ? 125.975 75.798 53.768 1.00 148.71 23 TYR G C 1
ATOM 5881 O O . TYR H 1 23 ? 125.527 74.723 53.352 1.00 146.39 23 TYR G O 1
ATOM 5890 N N . CYS H 1 24 ? 125.244 76.920 53.773 1.00 147.96 24 CYS G N 1
ATOM 5891 C CA . CYS H 1 24 ? 123.852 76.918 53.320 1.00 151.13 24 CYS G CA 1
ATOM 5892 C C . CYS H 1 24 ? 123.747 76.633 51.823 1.00 151.81 24 CYS G C 1
ATOM 5893 O O . CYS H 1 24 ? 122.885 75.859 51.386 1.00 151.67 24 CYS G O 1
ATOM 5896 N N . GLU H 1 25 ? 124.609 77.259 51.018 1.00 145.51 25 GLU G N 1
ATOM 5897 C CA . GLU H 1 25 ? 124.579 77.013 49.579 1.00 142.43 25 GLU G CA 1
ATOM 5898 C C . GLU H 1 25 ? 124.948 75.572 49.250 1.00 144.16 25 GLU G C 1
ATOM 5899 O O . GLU H 1 25 ? 124.351 74.968 48.352 1.00 154.13 25 GLU G O 1
ATOM 5905 N N . GLY H 1 26 ? 125.937 75.010 49.951 1.00 142.57 26 GLY G N 1
ATOM 5906 C CA . GLY H 1 26 ? 126.276 73.609 49.742 1.00 154.52 26 GLY G CA 1
ATOM 5907 C C . GLY H 1 26 ? 125.178 72.658 50.185 1.00 149.45 26 GLY G C 1
ATOM 5908 O O . GLY H 1 26 ? 124.994 71.587 49.596 1.00 143.69 26 GLY G O 1
ATOM 5909 N N . LEU H 1 27 ? 124.455 73.018 51.248 1.00 147.70 27 LEU G N 1
ATOM 5910 C CA . LEU H 1 27 ? 123.330 72.205 51.696 1.00 148.46 27 LEU G CA 1
ATOM 5911 C C . LEU H 1 27 ? 122.149 72.278 50.734 1.00 141.07 27 LEU G C 1
ATOM 5912 O O . LEU H 1 27 ? 121.402 71.301 50.597 1.00 134.98 27 LEU G O 1
ATOM 5917 N N . ALA H 1 28 ? 121.965 73.415 50.060 1.00 129.35 28 ALA G N 1
ATOM 5918 C CA . ALA H 1 28 ? 120.802 73.564 49.188 1.00 132.59 28 ALA G CA 1
ATOM 5919 C C . ALA H 1 28 ? 120.846 72.643 47.970 1.00 143.23 28 ALA G C 1
ATOM 5920 O O . ALA H 1 28 ? 119.787 72.278 47.444 1.00 139.23 28 ALA G O 1
ATOM 5922 N N . ASP H 1 29 ? 122.033 72.278 47.489 1.00 144.37 29 ASP G N 1
ATOM 5923 C CA . ASP H 1 29 ? 122.128 71.405 46.323 1.00 156.12 29 ASP G CA 1
ATOM 5924 C C . ASP H 1 29 ? 122.567 69.978 46.631 1.00 160.72 29 ASP G C 1
ATOM 5925 O O . ASP H 1 29 ? 121.945 69.039 46.138 1.00 163.56 29 ASP G O 1
ATOM 5930 N N . GLY H 1 30 ? 123.597 69.767 47.450 1.00 161.47 30 GLY G N 1
ATOM 5931 C CA . GLY H 1 30 ? 124.149 68.435 47.637 1.00 145.06 30 GLY G CA 1
ATOM 5932 C C . GLY H 1 30 ? 123.574 67.612 48.768 1.00 148.49 30 GLY G C 1
ATOM 5933 O O . GLY H 1 30 ? 123.987 66.462 48.956 1.00 159.37 30 GLY G O 1
ATOM 5934 N N . LEU H 1 31 ? 122.646 68.184 49.530 1.00 152.99 31 LEU G N 1
ATOM 5935 C CA . LEU H 1 31 ? 121.778 67.456 50.453 1.00 169.04 31 LEU G CA 1
ATOM 5936 C C . LEU H 1 31 ? 122.536 66.514 51.395 1.00 170.75 31 LEU G C 1
ATOM 5937 O O . LEU H 1 31 ? 122.345 65.295 51.377 1.00 171.58 31 LEU G O 1
ATOM 5942 N N . ASN H 1 32 ? 123.396 67.097 52.233 1.00 152.67 32 ASN G N 1
ATOM 5943 C CA . ASN H 1 32 ? 123.947 66.376 53.380 1.00 155.34 32 ASN G CA 1
ATOM 5944 C C . ASN H 1 32 ? 124.556 67.389 54.345 1.00 160.61 32 ASN G C 1
ATOM 5945 O O . ASN H 1 32 ? 125.376 68.215 53.934 1.00 156.31 32 ASN G O 1
ATOM 5950 N N . LYS H 1 33 ? 124.158 67.311 55.624 1.00 168.84 33 LYS G N 1
ATOM 5951 C CA . LYS H 1 33 ? 124.528 68.327 56.616 1.00 164.35 33 LYS G CA 1
ATOM 5952 C C . LYS H 1 33 ? 126.012 68.295 56.972 1.00 168.39 33 LYS G C 1
ATOM 5953 O O . LYS H 1 33 ? 126.691 69.330 56.933 1.00 169.86 33 LYS G O 1
ATOM 5959 N N . THR H 1 34 ? 126.528 67.127 57.362 1.00 159.79 34 THR G N 1
ATOM 5960 C CA . THR H 1 34 ? 127.936 67.037 57.749 1.00 162.56 34 THR G CA 1
ATOM 5961 C C . THR H 1 34 ? 128.861 67.261 56.550 1.00 168.64 34 THR G C 1
ATOM 5962 O O . THR H 1 34 ? 129.942 67.858 56.684 1.00 161.33 34 THR G O 1
ATOM 5966 N N . GLN H 1 35 ? 128.452 66.786 55.370 1.00 172.43 35 GLN G N 1
ATOM 5967 C CA . GLN H 1 35 ? 129.249 66.966 54.158 1.00 163.35 35 GLN G CA 1
ATOM 5968 C C . GLN H 1 35 ? 129.376 68.444 53.797 1.00 158.57 35 GLN G C 1
ATOM 5969 O O . GLN H 1 35 ? 130.465 68.926 53.456 1.00 148.47 35 GLN G O 1
ATOM 5975 N N . ALA H 1 36 ? 128.261 69.177 53.844 1.00 160.09 36 ALA G N 1
ATOM 5976 C CA . ALA H 1 36 ? 128.322 70.617 53.616 1.00 153.92 36 ALA G CA 1
ATOM 5977 C C . ALA H 1 36 ? 129.060 71.331 54.744 1.00 156.24 36 ALA G C 1
ATOM 5978 O O . ALA H 1 36 ? 129.652 72.393 54.518 1.00 162.20 36 ALA G O 1
ATOM 5980 N N . TYR H 1 37 ? 129.033 70.769 55.958 1.00 160.18 37 TYR G N 1
ATOM 5981 C CA . TYR H 1 37 ? 129.762 71.356 57.082 1.00 170.48 37 TYR G CA 1
ATOM 5982 C C . TYR H 1 37 ? 131.269 71.309 56.862 1.00 164.58 37 TYR G C 1
ATOM 5983 O O . TYR H 1 37 ? 131.971 72.313 57.045 1.00 155.78 37 TYR G O 1
ATOM 5992 N N . VAL H 1 38 ? 131.792 70.132 56.508 1.00 160.52 38 VAL G N 1
ATOM 5993 C CA . VAL H 1 38 ? 133.223 70.038 56.243 1.00 160.76 38 VAL G CA 1
ATOM 5994 C C . VAL H 1 38 ? 133.560 70.738 54.932 1.00 158.02 38 VAL G C 1
ATOM 5995 O O . VAL H 1 38 ? 134.692 71.205 54.752 1.00 143.04 38 VAL G O 1
ATOM 5999 N N . ALA H 1 39 ? 132.591 70.846 54.015 1.00 154.78 39 ALA G N 1
ATOM 6000 C CA . ALA H 1 39 ? 132.795 71.638 52.810 1.00 155.99 39 ALA G CA 1
ATOM 6001 C C . ALA H 1 39 ? 132.700 73.129 53.107 1.00 163.07 39 ALA G C 1
ATOM 6002 O O . ALA H 1 39 ? 133.132 73.944 52.284 1.00 146.30 39 ALA G O 1
ATOM 6004 N N . ALA H 1 40 ? 132.119 73.495 54.255 1.00 172.17 40 ALA G N 1
ATOM 6005 C CA . ALA H 1 40 ? 132.133 74.866 54.752 1.00 172.42 40 ALA G CA 1
ATOM 6006 C C . ALA H 1 40 ? 133.440 75.219 55.451 1.00 177.73 40 ALA G C 1
ATOM 6007 O O . ALA H 1 40 ? 133.686 76.405 55.698 1.00 174.12 40 ALA G O 1
ATOM 6009 N N . GLY H 1 41 ? 134.269 74.227 55.783 1.00 173.82 41 GLY G N 1
ATOM 6010 C CA . GLY H 1 41 ? 135.556 74.482 56.402 1.00 173.62 41 GLY G CA 1
ATOM 6011 C C . GLY H 1 41 ? 135.625 74.343 57.910 1.00 166.86 41 GLY G C 1
ATOM 6012 O O . GLY H 1 41 ? 136.133 75.238 58.593 1.00 167.26 41 GLY G O 1
ATOM 6013 N N . PHE H 1 42 ? 135.123 73.236 58.447 1.00 161.99 42 PHE G N 1
ATOM 6014 C CA . PHE H 1 42 ? 135.147 72.990 59.884 1.00 162.81 42 PHE G CA 1
ATOM 6015 C C . PHE H 1 42 ? 135.993 71.753 60.185 1.00 159.71 42 PHE G C 1
ATOM 6016 O O . PHE H 1 42 ? 136.640 71.182 59.304 1.00 147.86 42 PHE G O 1
ATOM 6024 N N . SER H 1 43 ? 135.978 71.345 61.444 1.00 165.16 43 SER G N 1
ATOM 6025 C CA . SER H 1 43 ? 136.804 70.232 61.891 1.00 176.52 43 SER G CA 1
ATOM 6026 C C . SER H 1 43 ? 136.296 68.922 61.306 1.00 175.75 43 SER G C 1
ATOM 6027 O O . SER H 1 43 ? 135.134 68.561 61.539 1.00 166.74 43 SER G O 1
ATOM 6030 N N . PRO H 1 44 ? 137.112 68.184 60.543 1.00 180.34 44 PRO G N 1
ATOM 6031 C CA . PRO H 1 44 ? 136.613 66.930 59.959 1.00 179.43 44 PRO G CA 1
ATOM 6032 C C . PRO H 1 44 ? 136.555 65.779 60.954 1.00 177.96 44 PRO G C 1
ATOM 6033 O O . PRO H 1 44 ? 135.827 64.809 60.703 1.00 170.03 44 PRO G O 1
ATOM 6037 N N . ASN H 1 45 ? 137.274 65.862 62.077 1.00 181.63 45 ASN G N 1
ATOM 6038 C CA . ASN H 1 45 ? 137.218 64.836 63.114 1.00 190.29 45 ASN G CA 1
ATOM 6039 C C . ASN H 1 45 ? 136.091 65.153 64.096 1.00 185.09 45 ASN G C 1
ATOM 6040 O O . ASN H 1 45 ? 135.321 64.265 64.482 1.00 176.03 45 ASN G O 1
ATOM 6045 N N . HIS H 1 46 ? 135.985 66.422 64.505 1.00 175.56 46 HIS G N 1
ATOM 6046 C CA . HIS H 1 46 ? 134.865 66.892 65.319 1.00 173.59 46 HIS G CA 1
ATOM 6047 C C . HIS H 1 46 ? 133.826 67.393 64.320 1.00 182.16 46 HIS G C 1
ATOM 6048 O O . HIS H 1 46 ? 133.734 68.583 64.007 1.00 179.63 46 HIS G O 1
ATOM 6055 N N . ALA H 1 47 ? 133.027 66.457 63.804 1.00 180.83 47 ALA G N 1
ATOM 6056 C CA . ALA H 1 47 ? 132.192 66.757 62.645 1.00 178.34 47 ALA G CA 1
ATOM 6057 C C . ALA H 1 47 ? 130.698 66.572 62.880 1.00 180.45 47 ALA G C 1
ATOM 6058 O O . ALA H 1 47 ? 129.931 67.527 62.705 1.00 170.79 47 ALA G O 1
ATOM 6060 N N . GLN H 1 48 ? 130.259 65.371 63.269 1.00 173.98 48 GLN G N 1
ATOM 6061 C CA . GLN H 1 48 ? 128.834 65.064 63.206 1.00 170.17 48 GLN G CA 1
ATOM 6062 C C . GLN H 1 48 ? 128.035 65.681 64.353 1.00 175.34 48 GLN G C 1
ATOM 6063 O O . GLN H 1 48 ? 126.844 65.961 64.182 1.00 180.07 48 GLN G O 1
ATOM 6069 N N . ARG H 1 49 ? 128.642 65.885 65.526 1.00 169.38 49 ARG G N 1
ATOM 6070 C CA . ARG H 1 49 ? 127.912 66.544 66.608 1.00 168.47 49 ARG G CA 1
ATOM 6071 C C . ARG H 1 49 ? 127.985 68.062 66.463 1.00 168.58 49 ARG G C 1
ATOM 6072 O O . ARG H 1 49 ? 127.024 68.772 66.802 1.00 166.40 49 ARG G O 1
ATOM 6080 N N . ASN H 1 50 ? 129.112 68.574 65.956 1.00 176.70 50 ASN G N 1
ATOM 6081 C CA . ASN H 1 50 ? 129.297 70.016 65.882 1.00 190.45 50 ASN G CA 1
ATOM 6082 C C . ASN H 1 50 ? 128.396 70.615 64.810 1.00 188.70 50 ASN G C 1
ATOM 6083 O O . ASN H 1 50 ? 127.896 71.732 64.977 1.00 181.09 50 ASN G O 1
ATOM 6088 N N . VAL H 1 51 ? 128.132 69.866 63.734 1.00 183.81 51 VAL G N 1
ATOM 6089 C CA . VAL H 1 51 ? 127.195 70.325 62.712 1.00 185.91 51 VAL G CA 1
ATOM 6090 C C . VAL H 1 51 ? 125.772 70.342 63.264 1.00 180.72 51 VAL G C 1
ATOM 6091 O O . VAL H 1 51 ? 124.979 71.237 62.942 1.00 192.14 51 VAL G O 1
ATOM 6095 N N . ALA H 1 52 ? 125.435 69.376 64.126 1.00 175.11 52 ALA G N 1
ATOM 6096 C CA . ALA H 1 52 ? 124.114 69.352 64.748 1.00 172.49 52 ALA G CA 1
ATOM 6097 C C . ALA H 1 52 ? 123.924 70.558 65.661 1.00 180.00 52 ALA G C 1
ATOM 6098 O O . ALA H 1 52 ? 122.875 71.216 65.637 1.00 187.09 52 ALA G O 1
ATOM 6100 N N . ALA H 1 53 ? 124.933 70.854 66.487 1.00 175.87 53 ALA G N 1
ATOM 6101 C CA . ALA H 1 53 ? 124.848 72.022 67.363 1.00 174.84 53 ALA G CA 1
ATOM 6102 C C . ALA H 1 53 ? 124.766 73.318 66.557 1.00 175.51 53 ALA G C 1
ATOM 6103 O O . ALA H 1 53 ? 123.945 74.197 66.861 1.00 158.79 53 ALA G O 1
ATOM 6105 N N . TYR H 1 54 ? 125.589 73.442 65.508 1.00 177.20 54 TYR G N 1
ATOM 6106 C CA . TYR H 1 54 ? 125.566 74.635 64.667 1.00 169.34 54 TYR G CA 1
ATOM 6107 C C . TYR H 1 54 ? 124.193 74.820 64.023 1.00 163.70 54 TYR G C 1
ATOM 6108 O O . TYR H 1 54 ? 123.664 75.938 63.977 1.00 151.87 54 TYR G O 1
ATOM 6117 N N . HIS H 1 55 ? 123.598 73.730 63.527 1.00 169.94 55 HIS G N 1
ATOM 6118 C CA . HIS H 1 55 ? 122.287 73.820 62.894 1.00 164.24 55 HIS G CA 1
ATOM 6119 C C . HIS H 1 55 ? 121.217 74.212 63.908 1.00 162.08 55 HIS G C 1
ATOM 6120 O O . HIS H 1 55 ? 120.340 75.034 63.613 1.00 159.78 55 HIS G O 1
ATOM 6127 N N . ARG H 1 56 ? 121.261 73.614 65.106 1.00 160.33 56 ARG G N 1
ATOM 6128 C CA . ARG H 1 56 ? 120.298 73.959 66.148 1.00 162.10 56 ARG G CA 1
ATOM 6129 C C . ARG H 1 56 ? 120.445 75.401 66.629 1.00 170.36 56 ARG G C 1
ATOM 6130 O O . ARG H 1 56 ? 119.466 75.987 67.111 1.00 148.40 56 ARG G O 1
ATOM 6138 N N . LYS H 1 57 ? 121.618 76.015 66.455 1.00 169.51 57 LYS G N 1
ATOM 6139 C CA . LYS H 1 57 ? 121.759 77.406 66.878 1.00 156.44 57 LYS G CA 1
ATOM 6140 C C . LYS H 1 57 ? 121.084 78.370 65.906 1.00 151.82 57 LYS G C 1
ATOM 6141 O O . LYS H 1 57 ? 120.287 79.226 66.314 1.00 134.20 57 LYS G O 1
ATOM 6147 N N . HIS H 1 58 ? 121.392 78.241 64.617 1.00 153.07 58 HIS G N 1
ATOM 6148 C CA . HIS H 1 58 ? 121.022 79.223 63.602 1.00 157.73 58 HIS G CA 1
ATOM 6149 C C . HIS H 1 58 ? 119.857 78.766 62.726 1.00 149.28 58 HIS G C 1
ATOM 6150 O O . HIS H 1 58 ? 119.836 79.028 61.520 1.00 148.71 58 HIS G O 1
ATOM 6157 N N . SER H 1 59 ? 118.879 78.070 63.316 1.00 148.99 59 SER G N 1
ATOM 6158 C CA . SER H 1 59 ? 117.772 77.529 62.528 1.00 144.63 59 SER G CA 1
ATOM 6159 C C . SER H 1 59 ? 117.019 78.630 61.784 1.00 137.79 59 SER G C 1
ATOM 6160 O O . SER H 1 59 ? 116.673 78.471 60.604 1.00 137.04 59 SER G O 1
ATOM 6163 N N . GLU H 1 60 ? 116.756 79.753 62.462 1.00 126.84 60 GLU G N 1
ATOM 6164 C CA . GLU H 1 60 ? 115.969 80.826 61.860 1.00 130.03 60 GLU G CA 1
ATOM 6165 C C . GLU H 1 60 ? 116.674 81.417 60.642 1.00 122.81 60 GLU G C 1
ATOM 6166 O O . GLU H 1 60 ? 116.022 81.781 59.649 1.00 118.00 60 GLU G O 1
ATOM 6172 N N . TYR H 1 61 ? 118.005 81.526 60.696 1.00 115.44 61 TYR G N 1
ATOM 6173 C CA . TYR H 1 61 ? 118.739 82.021 59.537 1.00 128.95 61 TYR G CA 1
ATOM 6174 C C . TYR H 1 61 ? 118.607 81.052 58.368 1.00 130.11 61 TYR G C 1
ATOM 6175 O O . TYR H 1 61 ? 118.473 81.474 57.215 1.00 129.50 61 TYR G O 1
ATOM 6184 N N . ILE H 1 62 ? 118.653 79.744 58.651 1.00 126.40 62 ILE G N 1
ATOM 6185 C CA . ILE H 1 62 ? 118.516 78.742 57.595 1.00 129.14 62 ILE G CA 1
ATOM 6186 C C . ILE H 1 62 ? 117.148 78.854 56.937 1.00 118.87 62 ILE G C 1
ATOM 6187 O O . ILE H 1 62 ? 117.022 78.766 55.707 1.00 125.33 62 ILE G O 1
ATOM 6192 N N . ASN H 1 63 ? 116.103 79.067 57.743 1.00 121.03 63 ASN G N 1
ATOM 6193 C CA . ASN H 1 63 ? 114.760 79.222 57.187 1.00 111.71 63 ASN G CA 1
ATOM 6194 C C . ASN H 1 63 ? 114.648 80.483 56.331 1.00 110.50 63 ASN G C 1
ATOM 6195 O O . ASN H 1 63 ? 114.055 80.454 55.241 1.00 118.29 63 ASN G O 1
ATOM 6200 N N . ALA H 1 64 ? 115.225 81.596 56.796 1.00 112.98 64 ALA G N 1
ATOM 6201 C CA . ALA H 1 64 ? 115.207 82.812 55.986 1.00 116.54 64 ALA G CA 1
ATOM 6202 C C . ALA H 1 64 ? 115.969 82.616 54.677 1.00 117.30 64 ALA G C 1
ATOM 6203 O O . ALA H 1 64 ? 115.528 83.080 53.619 1.00 116.59 64 ALA G O 1
ATOM 6205 N N . PHE H 1 65 ? 117.104 81.909 54.728 1.00 115.41 65 PHE G N 1
ATOM 6206 C CA . PHE H 1 65 ? 117.885 81.638 53.521 1.00 118.27 65 PHE G CA 1
ATOM 6207 C C . PHE H 1 65 ? 117.101 80.786 52.531 1.00 111.42 65 PHE G C 1
ATOM 6208 O O . PHE H 1 65 ? 117.151 81.017 51.312 1.00 99.74 65 PHE G O 1
ATOM 6216 N N . ILE H 1 66 ? 116.393 79.773 53.033 1.00 100.67 66 ILE G N 1
ATOM 6217 C CA . ILE H 1 66 ? 115.631 78.917 52.134 1.00 106.48 66 ILE G CA 1
ATOM 6218 C C . ILE H 1 66 ? 114.489 79.710 51.502 1.00 108.43 66 ILE G C 1
ATOM 6219 O O . ILE H 1 66 ? 114.187 79.556 50.307 1.00 115.78 66 ILE G O 1
ATOM 6224 N N . SER H 1 67 ? 113.877 80.615 52.269 1.00 77.70 67 SER G N 1
ATOM 6225 C CA . SER H 1 67 ? 112.857 81.463 51.664 1.00 90.24 67 SER G CA 1
ATOM 6226 C C . SER H 1 67 ? 113.462 82.414 50.638 1.00 95.53 67 SER G C 1
ATOM 6227 O O . SER H 1 67 ? 112.809 82.742 49.640 1.00 99.28 67 SER G O 1
ATOM 6230 N N . GLU H 1 68 ? 114.716 82.835 50.842 1.00 89.69 68 GLU G N 1
ATOM 6231 C CA . GLU H 1 68 ? 115.388 83.658 49.838 1.00 98.92 68 GLU G CA 1
ATOM 6232 C C . GLU H 1 68 ? 115.612 82.887 48.545 1.00 107.71 68 GLU G C 1
ATOM 6233 O O . GLU H 1 68 ? 115.425 83.429 47.447 1.00 95.70 68 GLU G O 1
ATOM 6239 N N . ARG H 1 69 ? 116.010 81.620 48.654 1.00 112.82 69 ARG G N 1
ATOM 6240 C CA . ARG H 1 69 ? 116.194 80.822 47.446 1.00 102.72 69 ARG G CA 1
ATOM 6241 C C . ARG H 1 69 ? 114.861 80.565 46.750 1.00 94.90 69 ARG G C 1
ATOM 6242 O O . ARG H 1 69 ? 114.816 80.504 45.516 1.00 92.55 69 ARG G O 1
ATOM 6250 N N . ILE H 1 70 ? 113.772 80.408 47.511 1.00 93.54 70 ILE G N 1
ATOM 6251 C CA . ILE H 1 70 ? 112.450 80.321 46.882 1.00 86.18 70 ILE G CA 1
ATOM 6252 C C . ILE H 1 70 ? 112.135 81.606 46.123 1.00 93.19 70 ILE G C 1
ATOM 6253 O O . ILE H 1 70 ? 111.695 81.573 44.967 1.00 94.63 70 ILE G O 1
ATOM 6258 N N . GLY H 1 71 ? 112.378 82.757 46.749 1.00 104.76 71 GLY G N 1
ATOM 6259 C CA . GLY H 1 71 ? 112.111 84.012 46.072 1.00 93.83 71 GLY G CA 1
ATOM 6260 C C . GLY H 1 71 ? 112.980 84.261 44.859 1.00 94.87 71 GLY G C 1
ATOM 6261 O O . GLY H 1 71 ? 112.559 84.988 43.951 1.00 95.16 71 GLY G O 1
ATOM 6262 N N . SER H 1 72 ? 114.167 83.648 44.803 1.00 85.82 72 SER G N 1
ATOM 6263 C CA . SER H 1 72 ? 115.036 83.851 43.644 1.00 104.65 72 SER G CA 1
ATOM 6264 C C . SER H 1 72 ? 114.461 83.264 42.361 1.00 106.07 72 SER G C 1
ATOM 6265 O O . SER H 1 72 ? 114.834 83.710 41.270 1.00 121.58 72 SER G O 1
ATOM 6268 N N . HIS H 1 73 ? 113.571 82.282 42.454 1.00 115.81 73 HIS G N 1
ATOM 6269 C CA . HIS H 1 73 ? 113.088 81.578 41.275 1.00 110.25 73 HIS G CA 1
ATOM 6270 C C . HIS H 1 73 ? 111.749 82.096 40.761 1.00 106.40 73 HIS G C 1
ATOM 6271 O O . HIS H 1 73 ? 111.231 81.553 39.781 1.00 113.90 73 HIS G O 1
ATOM 6278 N N . VAL H 1 74 ? 111.182 83.133 41.375 1.00 98.52 74 VAL G N 1
ATOM 6279 C CA . VAL H 1 74 ? 109.837 83.588 41.013 1.00 101.68 74 VAL G CA 1
ATOM 6280 C C . VAL H 1 74 ? 109.753 84.196 39.608 1.00 105.13 74 VAL G C 1
ATOM 6281 O O . VAL H 1 74 ? 108.704 84.028 38.963 1.00 111.47 74 VAL G O 1
ATOM 6285 N N . PRO H 1 75 ? 110.775 84.900 39.072 1.00 114.19 75 PRO G N 1
ATOM 6286 C CA . PRO H 1 75 ? 110.604 85.450 37.708 1.00 115.44 75 PRO G CA 1
ATOM 6287 C C . PRO H 1 75 ? 110.439 84.371 36.653 1.00 117.02 75 PRO G C 1
ATOM 6288 O O . PRO H 1 75 ? 109.689 84.554 35.682 1.00 99.85 75 PRO G O 1
ATOM 6292 N N . MET H 1 76 ? 111.137 83.247 36.817 1.00 104.39 76 MET G N 1
ATOM 6293 C CA . MET H 1 76 ? 110.927 82.119 35.924 1.00 96.63 76 MET G CA 1
ATOM 6294 C C . MET H 1 76 ? 109.466 81.700 35.950 1.00 92.71 76 MET G C 1
ATOM 6295 O O . MET H 1 76 ? 108.852 81.468 34.901 1.00 89.95 76 MET G O 1
ATOM 6300 N N . ALA H 1 77 ? 108.895 81.594 37.156 1.00 70.29 77 ALA G N 1
ATOM 6301 C CA . ALA H 1 77 ? 107.497 81.200 37.288 1.00 91.70 77 ALA G CA 1
ATOM 6302 C C . ALA H 1 77 ? 106.579 82.201 36.600 1.00 81.98 77 ALA G C 1
ATOM 6303 O O . ALA H 1 77 ? 105.585 81.818 35.968 1.00 78.18 77 ALA G O 1
ATOM 6305 N N . LEU H 1 78 ? 106.889 83.490 36.728 1.00 92.50 78 LEU G N 1
ATOM 6306 C CA . LEU H 1 78 ? 106.071 84.509 36.084 1.00 89.08 78 LEU G CA 1
ATOM 6307 C C . LEU H 1 78 ? 106.124 84.376 34.563 1.00 90.01 78 LEU G C 1
ATOM 6308 O O . LEU H 1 78 ? 105.090 84.461 33.882 1.00 72.35 78 LEU G O 1
ATOM 6313 N N . ARG H 1 79 ? 107.325 84.172 34.008 1.00 84.63 79 ARG G N 1
ATOM 6314 C CA . ARG H 1 79 ? 107.427 83.951 32.566 1.00 87.51 79 ARG G CA 1
ATOM 6315 C C . ARG H 1 79 ? 106.635 82.714 32.147 1.00 83.12 79 ARG G C 1
ATOM 6316 O O . ARG H 1 79 ? 105.937 82.730 31.126 1.00 86.71 79 ARG G O 1
ATOM 6324 N N . VAL H 1 80 ? 106.706 81.644 32.947 1.00 84.33 80 VAL G N 1
ATOM 6325 C CA . VAL H 1 80 ? 105.980 80.415 32.630 1.00 71.80 80 VAL G CA 1
ATOM 6326 C C . VAL H 1 80 ? 104.479 80.686 32.584 1.00 79.04 80 VAL G C 1
ATOM 6327 O O . VAL H 1 80 ? 103.776 80.273 31.649 1.00 83.85 80 VAL G O 1
ATOM 6331 N N . ILE H 1 81 ? 103.975 81.413 33.585 1.00 64.25 81 ILE G N 1
ATOM 6332 C CA . ILE H 1 81 ? 102.537 81.646 33.686 1.00 82.86 81 ILE G CA 1
ATOM 6333 C C . ILE H 1 81 ? 102.048 82.541 32.546 1.00 83.05 81 ILE G C 1
ATOM 6334 O O . ILE H 1 81 ? 101.008 82.263 31.930 1.00 81.59 81 ILE G O 1
ATOM 6339 N N . VAL H 1 82 ? 102.799 83.603 32.215 1.00 87.61 82 VAL G N 1
ATOM 6340 C CA . VAL H 1 82 ? 102.378 84.472 31.111 1.00 98.38 82 VAL G CA 1
ATOM 6341 C C . VAL H 1 82 ? 102.456 83.740 29.770 1.00 86.69 82 VAL G C 1
ATOM 6342 O O . VAL H 1 82 ? 101.555 83.864 28.925 1.00 80.23 82 VAL G O 1
ATOM 6346 N N . SER H 1 83 ? 103.513 82.949 29.558 1.00 78.11 83 SER G N 1
ATOM 6347 C CA . SER H 1 83 ? 103.639 82.209 28.308 1.00 87.24 83 SER G CA 1
ATOM 6348 C C . SER H 1 83 ? 102.498 81.214 28.145 1.00 78.49 83 SER G C 1
ATOM 6349 O O . SER H 1 83 ? 101.964 81.047 27.042 1.00 89.88 83 SER G O 1
ATOM 6352 N N . ILE H 1 84 ? 102.115 80.535 29.230 1.00 85.27 84 ILE G N 1
ATOM 6353 C CA . ILE H 1 84 ? 100.981 79.619 29.156 1.00 77.80 84 ILE G CA 1
ATOM 6354 C C . ILE H 1 84 ? 99.687 80.389 28.889 1.00 74.04 84 ILE G C 1
ATOM 6355 O O . ILE H 1 84 ? 98.795 79.910 28.176 1.00 68.92 84 ILE G O 1
ATOM 6360 N N . ALA H 1 85 ? 99.569 81.600 29.437 1.00 97.46 85 ALA G N 1
ATOM 6361 C CA . ALA H 1 85 ? 98.344 82.364 29.225 1.00 103.22 85 ALA G CA 1
ATOM 6362 C C . ALA H 1 85 ? 98.205 82.800 27.770 1.00 101.44 85 ALA G C 1
ATOM 6363 O O . ALA H 1 85 ? 97.087 82.882 27.246 1.00 100.91 85 ALA G O 1
ATOM 6365 N N . GLU H 1 86 ? 99.320 83.114 27.109 1.00 93.48 86 GLU G N 1
ATOM 6366 C CA . GLU H 1 86 ? 99.281 83.601 25.732 1.00 100.35 86 GLU G CA 1
ATOM 6367 C C . GLU H 1 86 ? 99.517 82.499 24.695 1.00 104.83 86 GLU G C 1
ATOM 6368 O O . GLU H 1 86 ? 99.491 82.779 23.491 1.00 102.16 86 GLU G O 1
ATOM 6374 N N . ASP H 1 87 ? 99.726 81.262 25.133 1.00 98.16 87 ASP G N 1
ATOM 6375 C CA . ASP H 1 87 ? 99.994 80.138 24.235 1.00 90.92 87 ASP G CA 1
ATOM 6376 C C . ASP H 1 87 ? 98.766 79.705 23.441 1.00 102.33 87 ASP G C 1
ATOM 6377 O O . ASP H 1 87 ? 97.774 79.272 24.040 1.00 96.19 87 ASP G O 1
ATOM 6382 N N . PRO H 1 88 ? 98.783 79.806 22.106 1.00 108.91 88 PRO G N 1
ATOM 6383 C CA . PRO H 1 88 ? 97.627 79.353 21.314 1.00 92.65 88 PRO G CA 1
ATOM 6384 C C . PRO H 1 88 ? 97.495 77.840 21.243 1.00 115.31 88 PRO G C 1
ATOM 6385 O O . PRO H 1 88 ? 96.425 77.351 20.856 1.00 121.47 88 PRO G O 1
ATOM 6389 N N . ASN H 1 89 ? 98.542 77.081 21.578 1.00 117.30 89 ASN G N 1
ATOM 6390 C CA . ASN H 1 89 ? 98.513 75.629 21.460 1.00 108.81 89 ASN G CA 1
ATOM 6391 C C . ASN H 1 89 ? 98.239 74.940 22.789 1.00 98.92 89 ASN G C 1
ATOM 6392 O O . ASN H 1 89 ? 98.513 73.743 22.926 1.00 107.47 89 ASN G O 1
ATOM 6397 N N . GLU H 1 90 ? 97.709 75.663 23.768 1.00 102.90 90 GLU G N 1
ATOM 6398 C CA . GLU H 1 90 ? 97.358 75.078 25.052 1.00 102.57 90 GLU G CA 1
ATOM 6399 C C . GLU H 1 90 ? 95.860 74.787 25.149 1.00 97.23 90 GLU G C 1
ATOM 6400 O O . GLU H 1 90 ? 95.035 75.371 24.438 1.00 67.22 90 GLU G O 1
ATOM 6406 N N . LYS H 1 91 ? 95.531 73.835 26.024 1.00 96.79 91 LYS G N 1
ATOM 6407 C CA . LYS H 1 91 ? 94.144 73.514 26.334 1.00 90.38 91 LYS G CA 1
ATOM 6408 C C . LYS H 1 91 ? 93.434 74.748 26.884 1.00 90.42 91 LYS G C 1
ATOM 6409 O O . LYS H 1 91 ? 94.050 75.610 27.520 1.00 100.00 91 LYS G O 1
ATOM 6415 N N . GLY H 1 92 ? 92.120 74.825 26.654 1.00 88.98 92 GLY G N 1
ATOM 6416 C CA . GLY H 1 92 ? 91.378 76.001 27.088 1.00 84.08 92 GLY G CA 1
ATOM 6417 C C . GLY H 1 92 ? 91.403 76.175 28.596 1.00 85.59 92 GLY G C 1
ATOM 6418 O O . GLY H 1 92 ? 91.586 77.288 29.101 1.00 102.43 92 GLY G O 1
ATOM 6419 N N . GLY H 1 93 ? 91.244 75.071 29.332 1.00 87.25 93 GLY G N 1
ATOM 6420 C CA . GLY H 1 93 ? 91.199 75.147 30.788 1.00 94.83 93 GLY G CA 1
ATOM 6421 C C . GLY H 1 93 ? 92.488 75.654 31.407 1.00 77.63 93 GLY G C 1
ATOM 6422 O O . GLY H 1 93 ? 92.465 76.403 32.388 1.00 110.48 93 GLY G O 1
ATOM 6423 N N . ILE H 1 94 ? 93.633 75.276 30.831 1.00 67.29 94 ILE G N 1
ATOM 6424 C CA . ILE H 1 94 ? 94.909 75.718 31.392 1.00 91.89 94 ILE G CA 1
ATOM 6425 C C . ILE H 1 94 ? 95.134 77.205 31.128 1.00 102.94 94 ILE G C 1
ATOM 6426 O O . ILE H 1 94 ? 95.601 77.943 32.009 1.00 112.05 94 ILE G O 1
ATOM 6431 N N . ARG H 1 95 ? 94.808 77.676 29.924 1.00 90.59 95 ARG G N 1
ATOM 6432 C CA . ARG H 1 95 ? 94.860 79.112 29.683 1.00 95.73 95 ARG G CA 1
ATOM 6433 C C . ARG H 1 95 ? 93.947 79.864 30.644 1.00 88.08 95 ARG G C 1
ATOM 6434 O O . ARG H 1 95 ? 94.326 80.913 31.187 1.00 92.90 95 ARG G O 1
ATOM 6442 N N . LEU H 1 96 ? 92.740 79.337 30.871 1.00 73.33 96 LEU G N 1
ATOM 6443 C CA . LEU H 1 96 ? 91.808 80.011 31.766 1.00 70.44 96 LEU G CA 1
ATOM 6444 C C . LEU H 1 96 ? 92.382 80.092 33.178 1.00 78.04 96 LEU G C 1
ATOM 6445 O O . LEU H 1 96 ? 92.295 81.137 33.827 1.00 91.52 96 LEU G O 1
ATOM 6450 N N . LYS H 1 97 ? 92.967 78.992 33.668 1.00 83.01 97 LYS G N 1
ATOM 6451 C CA . LYS H 1 97 ? 93.584 79.032 35.000 1.00 72.42 97 LYS G CA 1
ATOM 6452 C C . LYS H 1 97 ? 94.743 80.025 35.052 1.00 80.68 97 LYS G C 1
ATOM 6453 O O . LYS H 1 97 ? 94.923 80.706 36.072 1.00 106.82 97 LYS G O 1
ATOM 6459 N N . ALA H 1 98 ? 95.541 80.133 33.986 1.00 90.22 98 ALA G N 1
ATOM 6460 C CA . ALA H 1 98 ? 96.650 81.090 34.014 1.00 84.97 98 ALA G CA 1
ATOM 6461 C C . ALA H 1 98 ? 96.147 82.530 34.044 1.00 73.00 98 ALA G C 1
ATOM 6462 O O . ALA H 1 98 ? 96.667 83.365 34.804 1.00 88.19 98 ALA G O 1
ATOM 6464 N N . ALA H 1 99 ? 95.146 82.842 33.214 1.00 76.28 99 ALA G N 1
ATOM 6465 C CA . ALA H 1 99 ? 94.587 84.191 33.203 1.00 74.18 99 ALA G CA 1
ATOM 6466 C C . ALA H 1 99 ? 93.934 84.515 34.541 1.00 82.56 99 ALA G C 1
ATOM 6467 O O . ALA H 1 99 ? 94.109 85.619 35.077 1.00 92.65 99 ALA G O 1
ATOM 6469 N N . GLN H 1 100 ? 93.190 83.555 35.101 1.00 78.44 100 GLN G N 1
ATOM 6470 C CA . GLN H 1 100 ? 92.627 83.715 36.437 1.00 66.50 100 GLN G CA 1
ATOM 6471 C C . GLN H 1 100 ? 93.720 83.970 37.463 1.00 64.25 100 GLN G C 1
ATOM 6472 O O . GLN H 1 100 ? 93.553 84.802 38.358 1.00 83.29 100 GLN G O 1
ATOM 6478 N N . ASP H 1 101 ? 94.841 83.258 37.356 1.00 64.25 101 ASP G N 1
ATOM 6479 C CA . ASP H 1 101 ? 95.899 83.391 38.349 1.00 64.25 101 ASP G CA 1
ATOM 6480 C C . ASP H 1 101 ? 96.500 84.792 38.328 1.00 91.23 101 ASP G C 1
ATOM 6481 O O . ASP H 1 101 ? 96.654 85.431 39.382 1.00 109.86 101 ASP G O 1
ATOM 6486 N N . ILE H 1 102 ? 96.822 85.302 37.135 1.00 86.57 102 ILE G N 1
ATOM 6487 C CA . ILE H 1 102 ? 97.409 86.644 37.108 1.00 85.76 102 ILE G CA 1
ATOM 6488 C C . ILE H 1 102 ? 96.371 87.712 37.449 1.00 77.41 102 ILE G C 1
ATOM 6489 O O . ILE H 1 102 ? 96.712 88.733 38.057 1.00 89.99 102 ILE G O 1
ATOM 6494 N N . LEU H 1 103 ? 95.094 87.498 37.109 1.00 80.07 103 LEU G N 1
ATOM 6495 C CA . LEU H 1 103 ? 94.074 88.468 37.502 1.00 74.09 103 LEU G CA 1
ATOM 6496 C C . LEU H 1 103 ? 93.899 88.506 39.017 1.00 83.21 103 LEU G C 1
ATOM 6497 O O . LEU H 1 103 ? 93.708 89.583 39.596 1.00 77.00 103 LEU G O 1
ATOM 6502 N N . ASP H 1 104 ? 93.977 87.342 39.674 1.00 89.33 104 ASP G N 1
ATOM 6503 C CA . ASP H 1 104 ? 93.867 87.291 41.128 1.00 79.37 104 ASP G CA 1
ATOM 6504 C C . ASP H 1 104 ? 95.054 87.982 41.777 1.00 92.43 104 ASP G C 1
ATOM 6505 O O . ASP H 1 104 ? 94.889 88.761 42.724 1.00 96.73 104 ASP G O 1
ATOM 6510 N N . ARG H 1 105 ? 96.257 87.723 41.265 1.00 85.77 105 ARG G N 1
ATOM 6511 C CA . ARG H 1 105 ? 97.431 88.396 41.802 1.00 82.23 105 ARG G CA 1
ATOM 6512 C C . ARG H 1 105 ? 97.421 89.888 41.494 1.00 99.21 105 ARG G C 1
ATOM 6513 O O . ARG H 1 105 ? 98.077 90.660 42.201 1.00 112.35 105 ARG G O 1
ATOM 6521 N N . GLY H 1 106 ? 96.686 90.310 40.461 1.00 97.20 106 GLY G N 1
ATOM 6522 C CA . GLY H 1 106 ? 96.584 91.721 40.139 1.00 91.74 106 GLY G CA 1
ATOM 6523 C C . GLY H 1 106 ? 95.648 92.514 41.025 1.00 82.45 106 GLY G C 1
ATOM 6524 O O . GLY H 1 106 ? 95.726 93.746 41.038 1.00 99.83 106 GLY G O 1
ATOM 6525 N N . GLY H 1 107 ? 94.744 91.848 41.740 1.00 77.14 107 GLY G N 1
ATOM 6526 C CA . GLY H 1 107 ? 93.892 92.557 42.675 1.00 79.67 107 GLY G CA 1
ATOM 6527 C C . GLY H 1 107 ? 92.430 92.578 42.282 1.00 86.78 107 GLY G C 1
ATOM 6528 O O . GLY H 1 107 ? 91.761 93.604 42.424 1.00 103.30 107 GLY G O 1
ATOM 6529 N N . PHE H 1 108 ? 91.934 91.472 41.733 1.00 98.62 108 PHE G N 1
ATOM 6530 C CA . PHE H 1 108 ? 90.533 91.350 41.331 1.00 103.19 108 PHE G CA 1
ATOM 6531 C C . PHE H 1 108 ? 90.028 89.966 41.720 1.00 105.49 108 PHE G C 1
ATOM 6532 O O . PHE H 1 108 ? 90.484 88.965 41.162 1.00 115.70 108 PHE G O 1
ATOM 6540 N N . GLY H 1 109 ? 89.042 89.928 42.613 1.00 107.15 109 GLY G N 1
ATOM 6541 C CA . GLY H 1 109 ? 88.182 88.768 42.928 1.00 87.38 109 GLY G CA 1
ATOM 6542 C C . GLY H 1 109 ? 87.172 89.214 43.963 1.00 102.03 109 GLY G C 1
ATOM 6543 O O . GLY H 1 109 ? 87.197 90.408 44.277 1.00 113.00 109 GLY G O 1
ATOM 6544 N N . ALA H 1 110 ? 86.272 88.359 44.446 1.00 120.25 110 ALA G N 1
ATOM 6545 C CA . ALA H 1 110 ? 85.381 88.823 45.541 1.00 151.12 110 ALA G CA 1
ATOM 6546 C C . ALA H 1 110 ? 84.723 87.650 46.251 1.00 129.59 110 ALA G C 1
ATOM 6547 O O . ALA H 1 110 ? 84.634 86.581 45.638 1.00 92.83 110 ALA G O 1
ATOM 6549 N N . LYS H 1 111 ? 84.275 87.843 47.490 1.00 135.27 111 LYS G N 1
ATOM 6550 C CA . LYS H 1 111 ? 83.513 86.762 48.167 1.00 135.41 111 LYS G CA 1
ATOM 6551 C C . LYS H 1 111 ? 82.472 87.375 49.093 1.00 120.58 111 LYS G C 1
ATOM 6552 O O . LYS H 1 111 ? 82.855 88.183 49.940 1.00 85.70 111 LYS G O 1
ATOM 6558 N N . GLN H 1 112 ? 81.222 86.950 48.972 1.00 111.56 112 GLN G N 1
ATOM 6559 C CA . GLN H 1 112 ? 80.182 87.452 49.896 1.00 112.25 112 GLN G CA 1
ATOM 6560 C C . GLN H 1 112 ? 79.699 86.286 50.748 1.00 102.42 112 GLN G C 1
ATOM 6561 O O . GLN H 1 112 ? 79.142 85.337 50.184 1.00 119.36 112 GLN G O 1
ATOM 6567 N N . LYS H 1 113 ? 79.875 86.384 52.059 1.00 111.74 113 LYS G N 1
ATOM 6568 C CA . LYS H 1 113 ? 79.389 85.326 52.972 1.00 124.67 113 LYS G CA 1
ATOM 6569 C C . LYS H 1 113 ? 78.378 85.968 53.911 1.00 118.24 113 LYS G C 1
ATOM 6570 O O . LYS H 1 113 ? 78.661 87.065 54.415 1.00 114.06 113 LYS G O 1
ATOM 6576 N N . VAL H 1 114 ? 77.247 85.310 54.127 1.00 103.41 114 VAL G N 1
ATOM 6577 C CA . VAL H 1 114 ? 76.336 85.807 55.155 1.00 106.61 114 VAL G CA 1
ATOM 6578 C C . VAL H 1 114 ? 76.367 84.876 56.360 1.00 118.69 114 VAL G C 1
ATOM 6579 O O . VAL H 1 114 ? 76.310 83.649 56.221 1.00 128.79 114 VAL G O 1
ATOM 6583 N N . GLU H 1 115 ? 76.424 85.466 57.549 1.00 122.14 115 GLU G N 1
ATOM 6584 C CA . GLU H 1 115 ? 76.553 84.745 58.804 1.00 119.07 115 GLU G CA 1
ATOM 6585 C C . GLU H 1 115 ? 75.213 84.757 59.527 1.00 133.02 115 GLU G C 1
ATOM 6586 O O . GLU H 1 115 ? 74.408 85.676 59.359 1.00 152.02 115 GLU G O 1
ATOM 6592 N N . LEU H 1 116 ? 74.967 83.712 60.316 1.00 124.19 116 LEU G N 1
ATOM 6593 C CA . LEU H 1 116 ? 73.753 83.656 61.127 1.00 129.77 116 LEU G CA 1
ATOM 6594 C C . LEU H 1 116 ? 74.084 82.901 62.408 1.00 139.86 116 LEU G C 1
ATOM 6595 O O . LEU H 1 116 ? 74.274 81.678 62.376 1.00 135.34 116 LEU G O 1
ATOM 6600 N N . THR H 1 117 ? 74.143 83.621 63.532 1.00 156.36 117 THR G N 1
ATOM 6601 C CA . THR H 1 117 ? 74.564 83.047 64.808 1.00 149.37 117 THR G CA 1
ATOM 6602 C C . THR H 1 117 ? 73.325 82.723 65.640 1.00 144.05 117 THR G C 1
ATOM 6603 O O . THR H 1 117 ? 72.647 83.627 66.142 1.00 150.47 117 THR G O 1
ATOM 6607 N N . THR H 1 118 ? 73.039 81.431 65.783 1.00 142.23 118 THR G N 1
ATOM 6608 C CA . THR H 1 118 ? 71.979 80.915 66.648 1.00 145.37 118 THR G CA 1
ATOM 6609 C C . THR H 1 118 ? 72.694 80.301 67.852 1.00 147.64 118 THR G C 1
ATOM 6610 O O . THR H 1 118 ? 73.052 79.122 67.844 1.00 145.16 118 THR G O 1
ATOM 6614 N N . LYS H 1 119 ? 72.910 81.112 68.883 1.00 143.79 119 LYS G N 1
ATOM 6615 C CA . LYS H 1 119 ? 73.731 80.719 70.020 1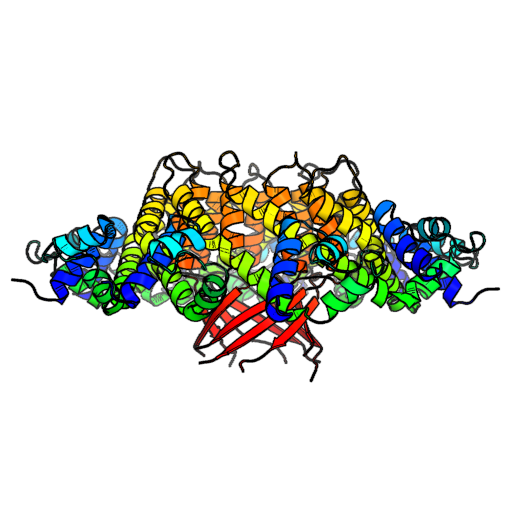.00 148.47 119 LYS G CA 1
ATOM 6616 C C . LYS H 1 119 ? 72.888 80.030 71.095 1.00 153.83 119 LYS G C 1
ATOM 6617 O O . LYS H 1 119 ? 71.695 80.306 71.252 1.00 145.03 119 LYS G O 1
ATOM 6623 N N . ASN H 1 120 ? 73.521 79.101 71.815 1.00 154.11 120 ASN G N 1
ATOM 6624 C CA . ASN H 1 120 ? 72.903 78.391 72.944 1.00 160.65 120 ASN G CA 1
ATOM 6625 C C . ASN H 1 120 ? 73.958 77.737 73.844 1.00 153.03 120 ASN G C 1
ATOM 6626 O O . ASN H 1 120 ? 75.161 77.941 73.672 1.00 153.92 120 ASN G O 1
ATOM 6631 N N . ALA I 1 16 ? 121.239 106.403 40.477 1.00 143.22 16 ALA H N 1
ATOM 6632 C CA . ALA I 1 16 ? 121.572 105.086 41.006 1.00 156.97 16 ALA H CA 1
ATOM 6633 C C . ALA I 1 16 ? 120.330 104.194 41.049 1.00 171.58 16 ALA H C 1
ATOM 6634 O O . ALA I 1 16 ? 120.429 102.970 40.905 1.00 179.46 16 ALA H O 1
ATOM 6636 N N . LYS I 1 17 ? 119.160 104.815 41.240 1.00 166.09 17 LYS H N 1
ATOM 6637 C CA . LYS I 1 17 ? 117.899 104.081 41.193 1.00 159.50 17 LYS H CA 1
ATOM 6638 C C . LYS I 1 17 ? 117.513 103.732 39.761 1.00 157.84 17 LYS H C 1
ATOM 6639 O O . LYS I 1 17 ? 116.863 102.709 39.527 1.00 153.16 17 LYS H O 1
ATOM 6645 N N . GLU I 1 18 ? 117.890 104.573 38.796 1.00 152.50 18 GLU H N 1
ATOM 6646 C CA . GLU I 1 18 ? 117.586 104.282 37.398 1.00 159.10 18 GLU H CA 1
ATOM 6647 C C . GLU I 1 18 ? 118.455 103.129 36.883 1.00 160.89 18 GLU H C 1
ATOM 6648 O O . GLU I 1 18 ? 117.972 102.236 36.164 1.00 145.95 18 GLU H O 1
ATOM 6654 N N . LYS I 1 19 ? 119.718 103.086 37.316 1.00 162.03 19 LYS H N 1
ATOM 6655 C CA . LYS I 1 19 ? 120.565 101.931 37.031 1.00 158.99 19 LYS H CA 1
ATOM 6656 C C . LYS I 1 19 ? 120.038 100.688 37.742 1.00 159.64 19 LYS H C 1
ATOM 6657 O O . LYS I 1 19 ? 120.156 99.569 37.221 1.00 151.05 19 LYS H O 1
ATOM 6663 N N . LEU I 1 20 ? 119.445 100.869 38.927 1.00 160.40 20 LEU H N 1
ATOM 6664 C CA . LEU I 1 20 ? 118.802 99.757 39.622 1.00 163.11 20 LEU H CA 1
ATOM 6665 C C . LEU I 1 20 ? 117.606 99.230 38.840 1.00 150.21 20 LEU H C 1
ATOM 6666 O O . LEU I 1 20 ? 117.379 98.019 38.793 1.00 136.05 20 LEU H O 1
ATOM 6671 N N . ASP I 1 21 ? 116.818 100.122 38.239 1.00 152.96 21 ASP H N 1
ATOM 6672 C CA . ASP I 1 21 ? 115.682 99.673 37.440 1.00 146.73 21 ASP H CA 1
ATOM 6673 C C . ASP I 1 21 ? 116.159 98.922 36.204 1.00 149.83 21 ASP H C 1
ATOM 6674 O O . ASP I 1 21 ? 115.520 97.948 35.777 1.00 143.14 21 ASP H O 1
ATOM 6679 N N . LEU I 1 22 ? 117.323 99.333 35.689 1.00 155.91 22 LEU H N 1
ATOM 6680 C CA . LEU I 1 22 ? 117.956 98.646 34.532 1.00 157.14 22 LEU H CA 1
ATOM 6681 C C . LEU I 1 22 ? 118.310 97.225 34.985 1.00 148.73 22 LEU H C 1
ATOM 6682 O O . LEU I 1 22 ? 117.985 96.270 34.251 1.00 129.34 22 LEU H O 1
ATOM 6687 N N . TYR I 1 23 ? 118.952 97.103 36.154 1.00 142.73 23 TYR H N 1
ATOM 6688 C CA . TYR I 1 23 ? 119.293 95.798 36.716 1.00 141.41 23 TYR H CA 1
ATOM 6689 C C . TYR I 1 23 ? 118.044 94.967 36.993 1.00 149.62 23 TYR H C 1
ATOM 6690 O O . TYR I 1 23 ? 118.049 93.746 36.810 1.00 138.72 23 TYR H O 1
ATOM 6699 N N . CYS I 1 24 ? 116.970 95.617 37.448 1.00 146.39 24 CYS H N 1
ATOM 6700 C CA . CYS I 1 24 ? 115.730 94.916 37.766 1.00 128.13 24 CYS H CA 1
ATOM 6701 C C . CYS I 1 24 ? 115.113 94.301 36.523 1.00 141.78 24 CYS H C 1
ATOM 6702 O O . CYS I 1 24 ? 114.630 93.167 36.561 1.00 145.20 24 CYS H O 1
ATOM 6705 N N . GLU I 1 25 ? 115.092 95.044 35.417 1.00 152.64 25 GLU H N 1
ATOM 6706 C CA . GLU I 1 25 ? 114.579 94.457 34.183 1.00 146.00 25 GLU H CA 1
ATOM 6707 C C . GLU I 1 25 ? 115.476 93.321 33.703 1.00 142.97 25 GLU H C 1
ATOM 6708 O O . GLU I 1 25 ? 114.979 92.273 33.258 1.00 153.98 25 GLU H O 1
ATOM 6714 N N . GLY I 1 26 ? 116.798 93.487 33.824 1.00 140.31 26 GLY H N 1
ATOM 6715 C CA . GLY I 1 26 ? 117.691 92.409 33.426 1.00 145.67 26 GLY H CA 1
ATOM 6716 C C . GLY I 1 26 ? 117.513 91.160 34.270 1.00 142.43 26 GLY H C 1
ATOM 6717 O O . GLY I 1 26 ? 117.618 90.034 33.771 1.00 144.85 26 GLY H O 1
ATOM 6718 N N . LEU I 1 27 ? 117.232 91.342 35.558 1.00 149.31 27 LEU H N 1
ATOM 6719 C CA . LEU I 1 27 ? 116.946 90.217 36.442 1.00 151.38 27 LEU H CA 1
ATOM 6720 C C . LEU I 1 27 ? 115.579 89.603 36.155 1.00 148.51 27 LEU H C 1
ATOM 6721 O O . LEU I 1 27 ? 115.410 88.380 36.239 1.00 153.61 27 LEU H O 1
ATOM 6726 N N . ALA I 1 28 ? 114.599 90.433 35.790 1.00 145.12 28 ALA H N 1
ATOM 6727 C CA . ALA I 1 28 ? 113.256 89.936 35.526 1.00 138.87 28 ALA H CA 1
ATOM 6728 C C . ALA I 1 28 ? 113.203 89.116 34.249 1.00 149.04 28 ALA H C 1
ATOM 6729 O O . ALA I 1 28 ? 112.357 88.221 34.130 1.00 143.46 28 ALA H O 1
ATOM 6731 N N . ASP I 1 29 ? 114.081 89.395 33.288 1.00 150.11 29 ASP H N 1
ATOM 6732 C CA . ASP I 1 29 ? 114.016 88.636 32.043 1.00 146.26 29 ASP H CA 1
ATOM 6733 C C . ASP I 1 29 ? 115.089 87.557 31.930 1.00 140.59 29 ASP H C 1
ATOM 6734 O O . ASP I 1 29 ? 114.772 86.435 31.534 1.00 145.44 29 ASP H O 1
ATOM 6739 N N . GLY I 1 30 ? 116.347 87.837 32.283 1.00 144.68 30 GLY H N 1
ATOM 6740 C CA . GLY I 1 30 ? 117.410 86.880 32.025 1.00 163.57 30 GLY H CA 1
ATOM 6741 C C . GLY I 1 30 ? 117.773 85.905 33.132 1.00 160.71 30 GLY H C 1
ATOM 6742 O O . GLY I 1 30 ? 118.650 85.062 32.914 1.00 170.28 30 GLY H O 1
ATOM 6743 N N . LEU I 1 31 ? 117.128 85.988 34.297 1.00 146.56 31 LEU H N 1
ATOM 6744 C CA . LEU I 1 31 ? 117.211 84.968 35.349 1.00 160.41 31 LEU H CA 1
ATOM 6745 C C . LEU I 1 31 ? 118.657 84.587 35.691 1.00 173.93 31 LEU H C 1
ATOM 6746 O O . LEU I 1 31 ? 119.069 83.431 35.559 1.00 170.61 31 LEU H O 1
ATOM 6751 N N . ASN I 1 32 ? 119.425 85.577 36.151 1.00 165.01 32 ASN H N 1
ATOM 6752 C CA . ASN I 1 32 ? 120.722 85.315 36.773 1.00 168.10 32 ASN H CA 1
ATOM 6753 C C . ASN I 1 32 ? 121.180 86.567 37.508 1.00 172.70 32 ASN H C 1
ATOM 6754 O O . ASN I 1 32 ? 121.180 87.654 36.924 1.00 168.38 32 ASN H O 1
ATOM 6759 N N . LYS I 1 33 ? 121.578 86.416 38.776 1.00 172.64 33 LYS H N 1
ATOM 6760 C CA . LYS I 1 33 ? 121.930 87.583 39.588 1.00 170.66 33 LYS H CA 1
ATOM 6761 C C . LYS I 1 33 ? 123.205 88.263 39.096 1.00 175.25 33 LYS H C 1
ATOM 6762 O O . LYS I 1 33 ? 123.234 89.485 38.898 1.00 174.72 33 LYS H O 1
ATOM 6768 N N . THR I 1 34 ? 124.281 87.492 38.923 1.00 180.24 34 THR H N 1
ATOM 6769 C CA . THR I 1 34 ? 125.556 88.073 38.507 1.00 180.07 34 THR H CA 1
ATOM 6770 C C . THR I 1 34 ? 125.513 88.599 37.073 1.00 170.25 34 THR H C 1
ATOM 6771 O O . THR I 1 34 ? 126.035 89.689 36.783 1.00 159.71 34 THR H O 1
ATOM 6775 N N . GLN I 1 35 ? 124.877 87.853 36.167 1.00 151.71 35 GLN H N 1
ATOM 6776 C CA . GLN I 1 35 ? 124.809 88.304 34.781 1.00 164.66 35 GLN H CA 1
ATOM 6777 C C . GLN I 1 35 ? 123.960 89.563 34.654 1.00 169.38 35 GLN H C 1
ATOM 6778 O O . GLN I 1 35 ? 124.324 90.489 33.922 1.00 172.89 35 GLN H O 1
ATOM 6784 N N . ALA I 1 36 ? 122.801 89.597 35.319 1.00 162.28 36 ALA H N 1
ATOM 6785 C CA . ALA I 1 36 ? 121.974 90.799 35.292 1.00 161.36 36 ALA H CA 1
ATOM 6786 C C . ALA I 1 36 ? 122.656 91.961 36.000 1.00 165.15 36 ALA H C 1
ATOM 6787 O O . ALA I 1 36 ? 122.394 93.124 35.671 1.00 164.70 36 ALA H O 1
ATOM 6789 N N . TYR I 1 37 ? 123.513 91.672 36.984 1.00 167.56 37 TYR H N 1
ATOM 6790 C CA . TYR I 1 37 ? 124.266 92.738 37.636 1.00 173.20 37 TYR H CA 1
ATOM 6791 C C . TYR I 1 37 ? 125.237 93.389 36.658 1.00 172.21 37 TYR H C 1
ATOM 6792 O O . TYR I 1 37 ? 125.282 94.619 36.531 1.00 166.62 37 TYR H O 1
ATOM 6801 N N . VAL I 1 38 ? 126.027 92.570 35.956 1.00 171.29 38 VAL H N 1
ATOM 6802 C CA . VAL I 1 38 ? 126.978 93.126 34.995 1.00 165.91 38 VAL H CA 1
ATOM 6803 C C . VAL I 1 38 ? 126.286 93.677 33.749 1.00 167.44 38 VAL H C 1
ATOM 6804 O O . VAL I 1 38 ? 126.855 94.533 33.063 1.00 167.69 38 VAL H O 1
ATOM 6808 N N . ALA I 1 39 ? 125.075 93.205 33.431 1.00 160.64 39 ALA H N 1
ATOM 6809 C CA . ALA I 1 39 ? 124.314 93.732 32.303 1.00 155.21 39 ALA H CA 1
ATOM 6810 C C . ALA I 1 39 ? 123.687 95.089 32.597 1.00 158.41 39 ALA H C 1
ATOM 6811 O O . ALA I 1 39 ? 123.276 95.783 31.660 1.00 150.65 39 ALA H O 1
ATOM 6813 N N . ALA I 1 40 ? 123.594 95.475 33.870 1.00 159.78 40 ALA H N 1
ATOM 6814 C CA . ALA I 1 40 ? 123.146 96.813 34.225 1.00 153.27 40 ALA H CA 1
ATOM 6815 C C . ALA I 1 40 ? 124.239 97.857 34.067 1.00 167.71 40 ALA H C 1
ATOM 6816 O O . ALA I 1 40 ? 123.933 99.055 34.078 1.00 174.92 40 ALA H O 1
ATOM 6818 N N . GLY I 1 41 ? 125.491 97.432 33.921 1.00 172.58 41 GLY H N 1
ATOM 6819 C CA . GLY I 1 41 ? 126.599 98.349 33.757 1.00 174.16 41 GLY H CA 1
ATOM 6820 C C . GLY I 1 41 ? 127.244 98.598 35.103 1.00 176.36 41 GLY H C 1
ATOM 6821 O O . GLY I 1 41 ? 127.514 99.744 35.474 1.00 173.00 41 GLY H O 1
ATOM 6822 N N . PHE I 1 42 ? 127.500 97.519 35.838 1.00 182.57 42 PHE H N 1
ATOM 6823 C CA . PHE I 1 42 ? 128.040 97.542 37.193 1.00 183.24 42 PHE H CA 1
ATOM 6824 C C . PHE I 1 42 ? 129.416 96.862 37.215 1.00 176.83 42 PHE H C 1
ATOM 6825 O O . PHE I 1 42 ? 129.979 96.521 36.169 1.00 163.62 42 PHE H O 1
ATOM 6833 N N . SER I 1 43 ? 129.958 96.660 38.419 1.00 172.49 43 SER H N 1
ATOM 6834 C CA . SER I 1 43 ? 131.302 96.091 38.554 1.00 178.02 43 SER H CA 1
ATOM 6835 C C . SER I 1 43 ? 131.298 94.632 38.106 1.00 191.97 43 SER H C 1
ATOM 6836 O O . SER I 1 43 ? 130.579 93.813 38.693 1.00 196.83 43 SER H O 1
ATOM 6839 N N . PRO I 1 44 ? 132.059 94.271 37.060 1.00 190.46 44 PRO H N 1
ATOM 6840 C CA . PRO I 1 44 ? 132.004 92.894 36.540 1.00 183.77 44 PRO H CA 1
ATOM 6841 C C . PRO I 1 44 ? 132.888 91.909 37.276 1.00 186.62 44 PRO H C 1
ATOM 6842 O O . PRO I 1 44 ? 132.647 90.695 37.182 1.00 175.23 44 PRO H O 1
ATOM 6846 N N . ASN I 1 45 ? 133.869 92.381 38.042 1.00 188.31 45 ASN H N 1
ATOM 6847 C CA . ASN I 1 45 ? 134.810 91.441 38.632 1.00 190.41 45 ASN H CA 1
ATOM 6848 C C . ASN I 1 45 ? 134.292 90.771 39.899 1.00 184.64 45 ASN H C 1
ATOM 6849 O O . ASN I 1 45 ? 134.360 89.540 40.015 1.00 176.73 45 ASN H O 1
ATOM 6854 N N . HIS I 1 46 ? 133.769 91.534 40.852 1.00 172.81 46 HIS H N 1
ATOM 6855 C CA . HIS I 1 46 ? 133.447 90.941 42.141 1.00 179.41 46 HIS H CA 1
ATOM 6856 C C . HIS I 1 46 ? 131.917 90.836 42.205 1.00 183.20 46 HIS H C 1
ATOM 6857 O O . HIS I 1 46 ? 131.230 91.827 42.457 1.00 166.84 46 HIS H O 1
ATOM 6864 N N . ALA I 1 47 ? 131.392 89.623 41.988 1.00 189.40 47 ALA H N 1
ATOM 6865 C CA . ALA I 1 47 ? 129.977 89.345 41.726 1.00 179.02 47 ALA H CA 1
ATOM 6866 C C . ALA I 1 47 ? 129.245 88.630 42.856 1.00 171.15 47 ALA H C 1
ATOM 6867 O O . ALA I 1 47 ? 128.146 89.053 43.223 1.00 167.92 47 ALA H O 1
ATOM 6869 N N . GLN I 1 48 ? 129.790 87.542 43.408 1.00 174.36 48 GLN H N 1
ATOM 6870 C CA . GLN I 1 48 ? 129.012 86.731 44.339 1.00 173.52 48 GLN H CA 1
ATOM 6871 C C . GLN I 1 48 ? 128.787 87.445 45.678 1.00 162.22 48 GLN H C 1
ATOM 6872 O O . GLN I 1 48 ? 127.791 87.182 46.338 1.00 158.09 48 GLN H O 1
ATOM 6878 N N . ARG I 1 49 ? 129.668 88.352 46.100 1.00 164.09 49 ARG H N 1
ATOM 6879 C CA . ARG I 1 49 ? 129.477 89.100 47.349 1.00 175.34 49 ARG H CA 1
ATOM 6880 C C . ARG I 1 49 ? 128.674 90.375 47.207 1.00 179.14 49 ARG H C 1
ATOM 6881 O O . ARG I 1 49 ? 127.764 90.593 48.009 1.00 178.48 49 ARG H O 1
ATOM 6889 N N . ASN I 1 50 ? 128.936 91.205 46.182 1.00 178.06 50 ASN H N 1
ATOM 6890 C CA . ASN I 1 50 ? 128.251 92.502 46.164 1.00 187.22 50 ASN H CA 1
ATOM 6891 C C . ASN I 1 50 ? 126.807 92.364 45.721 1.00 190.29 50 ASN H C 1
ATOM 6892 O O . ASN I 1 50 ? 125.945 93.123 46.187 1.00 183.85 50 ASN H O 1
ATOM 6897 N N . VAL I 1 51 ? 126.518 91.384 44.864 1.00 185.08 51 VAL H N 1
ATOM 6898 C CA . VAL I 1 51 ? 125.148 91.189 44.408 1.00 177.61 51 VAL H CA 1
ATOM 6899 C C . VAL I 1 51 ? 124.270 90.732 45.566 1.00 173.11 51 VAL H C 1
ATOM 6900 O O . VAL I 1 51 ? 123.095 91.100 45.650 1.00 171.45 51 VAL H O 1
ATOM 6904 N N . ALA I 1 52 ? 124.825 89.933 46.484 1.00 156.50 52 ALA H N 1
ATOM 6905 C CA . ALA I 1 52 ? 124.059 89.480 47.640 1.00 158.12 52 ALA H CA 1
ATOM 6906 C C . ALA I 1 52 ? 123.642 90.657 48.521 1.00 169.69 52 ALA H C 1
ATOM 6907 O O . ALA I 1 52 ? 122.471 90.778 48.914 1.00 164.77 52 ALA H O 1
ATOM 6909 N N . ALA I 1 53 ? 124.594 91.545 48.829 1.00 175.31 53 ALA H N 1
ATOM 6910 C CA . ALA I 1 53 ? 124.288 92.713 49.652 1.00 169.70 53 ALA H CA 1
ATOM 6911 C C . ALA I 1 53 ? 123.309 93.647 48.955 1.00 158.30 53 ALA H C 1
ATOM 6912 O O . ALA I 1 53 ? 122.374 94.160 49.585 1.00 139.85 53 ALA H O 1
ATOM 6914 N N . TYR I 1 54 ? 123.517 93.898 47.658 1.00 155.66 54 TYR H N 1
ATOM 6915 C CA . TYR I 1 54 ? 122.598 94.764 46.927 1.00 158.84 54 TYR H CA 1
ATOM 6916 C C . TYR I 1 54 ? 121.190 94.175 46.894 1.00 153.74 54 TYR H C 1
ATOM 6917 O O . TYR I 1 54 ? 120.200 94.898 47.067 1.00 133.21 54 TYR H O 1
ATOM 6926 N N . HIS I 1 55 ? 121.085 92.862 46.664 1.00 164.85 55 HIS H N 1
ATOM 6927 C CA . HIS I 1 55 ? 119.786 92.210 46.548 1.00 162.61 55 HIS H CA 1
ATOM 6928 C C . HIS I 1 55 ? 119.029 92.244 47.872 1.00 154.04 55 HIS H C 1
ATOM 6929 O O . HIS I 1 55 ? 117.844 92.602 47.907 1.00 137.61 55 HIS H O 1
ATOM 6936 N N . ARG I 1 56 ? 119.690 91.876 48.979 1.00 156.91 56 ARG H N 1
ATOM 6937 C CA . ARG I 1 56 ? 119.010 91.974 50.270 1.00 144.42 56 ARG H CA 1
ATOM 6938 C C . ARG I 1 56 ? 118.787 93.426 50.680 1.00 151.28 56 ARG H C 1
ATOM 6939 O O . ARG I 1 56 ? 117.943 93.693 51.545 1.00 137.05 56 ARG H O 1
ATOM 6947 N N . LYS I 1 57 ? 119.515 94.367 50.068 1.00 147.63 57 LYS H N 1
ATOM 6948 C CA . LYS I 1 57 ? 119.360 95.778 50.408 1.00 148.42 57 LYS H CA 1
ATOM 6949 C C . LYS I 1 57 ? 118.056 96.334 49.839 1.00 149.90 57 LYS H C 1
ATOM 6950 O O . LYS I 1 57 ? 117.296 97.005 50.550 1.00 147.97 57 LYS H O 1
ATOM 6956 N N . HIS I 1 58 ? 117.785 96.078 48.557 1.00 146.34 58 HIS H N 1
ATOM 6957 C CA . HIS I 1 58 ? 116.623 96.641 47.867 1.00 146.88 58 HIS H CA 1
ATOM 6958 C C . HIS I 1 58 ? 115.499 95.623 47.700 1.00 141.77 58 HIS H C 1
ATOM 6959 O O . HIS I 1 58 ? 114.783 95.652 46.697 1.00 137.76 58 HIS H O 1
ATOM 6966 N N . SER I 1 59 ? 115.305 94.730 48.673 1.00 142.31 59 SER H N 1
ATOM 6967 C CA . SER I 1 59 ? 114.314 93.663 48.533 1.00 135.24 59 SER H CA 1
ATOM 6968 C C . SER I 1 59 ? 112.916 94.224 48.285 1.00 136.93 59 SER H C 1
ATOM 6969 O O . SER I 1 59 ? 112.195 93.757 47.392 1.00 145.89 59 SER H O 1
ATOM 6972 N N . GLU I 1 60 ? 112.523 95.241 49.057 1.00 131.04 60 GLU H N 1
ATOM 6973 C CA . GLU I 1 60 ? 111.184 95.805 48.923 1.00 122.44 60 GLU H CA 1
ATOM 6974 C C . GLU I 1 60 ? 110.988 96.446 47.553 1.00 129.50 60 GLU H C 1
ATOM 6975 O O . GLU I 1 60 ? 109.903 96.357 46.961 1.00 125.17 60 GLU H O 1
ATOM 6981 N N . TYR I 1 61 ? 112.032 97.096 47.029 1.00 131.81 61 TYR H N 1
ATOM 6982 C CA . TYR I 1 61 ? 111.936 97.680 45.697 1.00 121.21 61 TYR H CA 1
ATOM 6983 C C . TYR I 1 61 ? 111.770 96.596 44.634 1.00 118.04 61 TYR H C 1
ATOM 6984 O O . TYR I 1 61 ? 110.977 96.754 43.700 1.00 118.99 61 TYR H O 1
ATOM 6993 N N . ILE I 1 62 ? 112.502 95.483 44.761 1.00 115.69 62 ILE H N 1
ATOM 6994 C CA . ILE I 1 62 ? 112.355 94.396 43.792 1.00 109.48 62 ILE H CA 1
ATOM 6995 C C . ILE I 1 62 ? 110.949 93.816 43.863 1.00 118.14 62 ILE H C 1
ATOM 6996 O O . ILE I 1 62 ? 110.348 93.478 42.836 1.00 113.72 62 ILE H O 1
ATOM 7001 N N . ASN I 1 63 ? 110.405 93.679 45.078 1.00 125.98 63 ASN H N 1
ATOM 7002 C CA . ASN I 1 63 ? 109.052 93.145 45.218 1.00 114.16 63 ASN H CA 1
ATOM 7003 C C . ASN I 1 63 ? 108.024 94.067 44.573 1.00 113.18 63 ASN H C 1
ATOM 7004 O O . ASN I 1 63 ? 107.119 93.601 43.869 1.00 98.05 63 ASN H O 1
ATOM 7009 N N . ALA I 1 64 ? 108.156 95.381 44.785 1.00 121.53 64 ALA H N 1
ATOM 7010 C CA . ALA I 1 64 ? 107.249 96.317 44.130 1.00 107.49 64 ALA H CA 1
ATOM 7011 C C . ALA I 1 64 ? 107.406 96.251 42.615 1.00 111.07 64 ALA H C 1
ATOM 7012 O O . ALA I 1 64 ? 106.416 96.312 41.872 1.00 103.38 64 ALA H O 1
ATOM 7014 N N . PHE I 1 65 ? 108.646 96.089 42.144 1.00 105.14 65 PHE H N 1
ATOM 7015 C CA . PHE I 1 65 ? 108.912 95.961 40.714 1.00 115.50 65 PHE H CA 1
ATOM 7016 C C . PHE I 1 65 ? 108.203 94.751 40.123 1.00 118.63 65 PHE H C 1
ATOM 7017 O O . PHE I 1 65 ? 107.522 94.845 39.091 1.00 112.23 65 PHE H O 1
ATOM 7025 N N . ILE I 1 66 ? 108.313 93.612 40.801 1.00 128.23 66 ILE H N 1
ATOM 7026 C CA . ILE I 1 66 ? 107.719 92.384 40.294 1.00 100.67 66 ILE H CA 1
ATOM 7027 C C . ILE I 1 66 ? 106.196 92.450 40.364 1.00 94.24 66 ILE H C 1
ATOM 7028 O O . ILE I 1 66 ? 105.506 91.955 39.466 1.00 96.14 66 ILE H O 1
ATOM 7033 N N . SER I 1 67 ? 105.642 93.076 41.413 1.00 87.53 67 SER H N 1
ATOM 7034 C CA . SER I 1 67 ? 104.187 93.207 41.495 1.00 64.25 67 SER H CA 1
ATOM 7035 C C . SER I 1 67 ? 103.638 94.147 40.435 1.00 72.28 67 SER H C 1
ATOM 7036 O O . SER I 1 67 ? 102.539 93.916 39.911 1.00 83.57 67 SER H O 1
ATOM 7039 N N . GLU I 1 68 ? 104.393 95.183 40.068 1.00 90.98 68 GLU H N 1
ATOM 7040 C CA . GLU I 1 68 ? 103.954 96.009 38.951 1.00 99.75 68 GLU H CA 1
ATOM 7041 C C . GLU I 1 68 ? 104.025 95.228 37.644 1.00 109.75 68 GLU H C 1
ATOM 7042 O O . GLU I 1 68 ? 103.133 95.344 36.791 1.00 113.12 68 GLU H O 1
ATOM 7048 N N . ARG I 1 69 ? 105.063 94.400 37.482 1.00 113.72 69 ARG H N 1
ATOM 7049 C CA . ARG I 1 69 ? 105.171 93.601 36.264 1.00 96.42 69 ARG H CA 1
ATOM 7050 C C . ARG I 1 69 ? 104.031 92.589 36.175 1.00 85.51 69 ARG H C 1
ATOM 7051 O O . ARG I 1 69 ? 103.493 92.340 35.090 1.00 92.96 69 ARG H O 1
ATOM 7059 N N . ILE I 1 70 ? 103.632 92.018 37.314 1.00 79.62 70 ILE H N 1
ATOM 7060 C CA . ILE I 1 70 ? 102.463 91.143 37.347 1.00 77.03 70 ILE H CA 1
ATOM 7061 C C . ILE I 1 70 ? 101.216 91.904 36.926 1.00 77.65 70 ILE H C 1
ATOM 7062 O O . ILE I 1 70 ? 100.423 91.418 36.110 1.00 86.83 70 ILE H O 1
ATOM 7067 N N . GLY I 1 71 ? 101.031 93.118 37.447 1.00 93.96 71 GLY H N 1
ATOM 7068 C CA . GLY I 1 71 ? 99.869 93.876 37.023 1.00 74.05 71 GLY H CA 1
ATOM 7069 C C . GLY I 1 71 ? 99.883 94.271 35.561 1.00 78.87 71 GLY H C 1
ATOM 7070 O O . GLY I 1 71 ? 98.812 94.435 34.972 1.00 77.07 71 GLY H O 1
ATOM 7071 N N . SER I 1 72 ? 101.065 94.353 34.943 1.00 95.71 72 SER H N 1
ATOM 7072 C CA . SER I 1 72 ? 101.133 94.783 33.545 1.00 64.25 72 SER H CA 1
ATOM 7073 C C . SER I 1 72 ? 100.443 93.822 32.579 1.00 78.13 72 SER H C 1
ATOM 7074 O O . SER I 1 72 ? 100.016 94.258 31.506 1.00 87.40 72 SER H O 1
ATOM 7077 N N . HIS I 1 73 ? 100.270 92.553 32.946 1.00 98.10 73 HIS H N 1
ATOM 7078 C CA . HIS I 1 73 ? 99.739 91.533 32.049 1.00 66.12 73 HIS H CA 1
ATOM 7079 C C . HIS I 1 73 ? 98.223 91.352 32.168 1.00 64.25 73 HIS H C 1
ATOM 7080 O O . HIS I 1 73 ? 97.666 90.456 31.520 1.00 64.25 73 HIS H O 1
ATOM 7087 N N . VAL I 1 74 ? 97.550 92.179 32.965 1.00 75.15 74 VAL H N 1
ATOM 7088 C CA . VAL I 1 74 ? 96.125 92.039 33.267 1.00 82.23 74 VAL H CA 1
ATOM 7089 C C . VAL I 1 74 ? 95.233 92.217 32.035 1.00 83.66 74 VAL H C 1
ATOM 7090 O O . VAL I 1 74 ? 94.221 91.499 31.914 1.00 74.94 74 VAL H O 1
ATOM 7094 N N . PRO I 1 75 ? 95.524 93.140 31.105 1.00 89.30 75 PRO H N 1
ATOM 7095 C CA . PRO I 1 75 ? 94.659 93.230 29.916 1.00 86.84 75 PRO H CA 1
ATOM 7096 C C . PRO I 1 75 ? 94.730 91.985 29.050 1.00 95.90 75 PRO H C 1
ATOM 7097 O O . PRO I 1 75 ? 93.710 91.553 28.492 1.00 99.47 75 PRO H O 1
ATOM 7101 N N . MET I 1 76 ? 95.919 91.387 28.930 1.00 85.52 76 MET H N 1
ATOM 7102 C CA . MET I 1 76 ? 96.039 90.126 28.210 1.00 91.82 76 MET H CA 1
ATOM 7103 C C . MET I 1 76 ? 95.160 89.059 28.847 1.00 84.58 76 MET H C 1
ATOM 7104 O O . MET I 1 76 ? 94.459 88.319 28.149 1.00 85.67 76 MET H O 1
ATOM 7109 N N . ALA I 1 77 ? 95.200 88.953 30.180 1.00 81.32 77 ALA H N 1
ATOM 7110 C CA . ALA I 1 77 ? 94.391 87.949 30.861 1.00 64.25 77 ALA H CA 1
ATOM 7111 C C . ALA I 1 77 ? 92.906 88.186 30.637 1.00 64.25 77 ALA H C 1
ATOM 7112 O O . ALA I 1 77 ? 92.150 87.244 30.365 1.00 78.98 77 ALA H O 1
ATOM 7114 N N . LEU I 1 78 ? 92.477 89.444 30.717 1.00 64.25 78 LEU H N 1
ATOM 7115 C CA . LEU I 1 78 ? 91.068 89.750 30.514 1.00 82.32 78 LEU H CA 1
ATOM 7116 C C . LEU I 1 78 ? 90.641 89.364 29.102 1.00 87.64 78 LEU H C 1
ATOM 7117 O O . LEU I 1 78 ? 89.570 88.770 28.900 1.00 64.25 78 LEU H O 1
ATOM 7122 N N . ARG I 1 79 ? 91.470 89.705 28.109 1.00 81.88 79 ARG H N 1
ATOM 7123 C CA . ARG I 1 79 ? 91.161 89.327 26.735 1.00 85.55 79 ARG H CA 1
ATOM 7124 C C . ARG I 1 79 ? 91.107 87.807 26.569 1.00 91.91 79 ARG H C 1
ATOM 7125 O O . ARG I 1 79 ? 90.227 87.285 25.874 1.00 93.66 79 ARG H O 1
ATOM 7133 N N . VAL I 1 80 ? 92.029 87.074 27.202 1.00 88.92 80 VAL H N 1
ATOM 7134 C CA . VAL I 1 80 ? 92.016 85.614 27.092 1.00 66.07 80 VAL H CA 1
ATOM 7135 C C . VAL I 1 80 ? 90.709 85.058 27.645 1.00 69.21 80 VAL H C 1
ATOM 7136 O O . VAL I 1 80 ? 90.072 84.180 27.042 1.00 70.50 80 VAL H O 1
ATOM 7140 N N . ILE I 1 81 ? 90.290 85.570 28.807 1.00 78.53 81 ILE H N 1
ATOM 7141 C CA . ILE I 1 81 ? 89.094 85.039 29.452 1.00 67.35 81 ILE H CA 1
ATOM 7142 C C . ILE I 1 81 ? 87.853 85.355 28.622 1.00 67.74 81 ILE H C 1
ATOM 7143 O O . ILE I 1 81 ? 86.970 84.499 28.453 1.00 76.64 81 ILE H O 1
ATOM 7148 N N . VAL I 1 82 ? 87.764 86.572 28.073 1.00 69.36 82 VAL H N 1
ATOM 7149 C CA . VAL I 1 82 ? 86.601 86.876 27.242 1.00 78.96 82 VAL H CA 1
ATOM 7150 C C . VAL I 1 82 ? 86.609 86.024 25.970 1.00 90.40 82 VAL H C 1
ATOM 7151 O O . VAL I 1 82 ? 85.554 85.544 25.533 1.00 94.72 82 VAL H O 1
ATOM 7155 N N . SER I 1 83 ? 87.789 85.785 25.375 1.00 75.20 83 SER H N 1
ATOM 7156 C CA . SER I 1 83 ? 87.832 84.960 24.167 1.00 65.03 83 SER H CA 1
ATOM 7157 C C . SER I 1 83 ? 87.356 83.544 24.457 1.00 86.79 83 SER H C 1
ATOM 7158 O O . SER I 1 83 ? 86.593 82.964 23.672 1.00 93.03 83 SER H O 1
ATOM 7161 N N . ILE I 1 84 ? 87.792 82.973 25.588 1.00 90.77 84 ILE H N 1
ATOM 7162 C CA . ILE I 1 84 ? 87.350 81.632 25.969 1.00 64.25 84 ILE H CA 1
ATOM 7163 C C . ILE I 1 84 ? 85.853 81.611 26.254 1.00 64.25 84 ILE H C 1
ATOM 7164 O O . ILE I 1 84 ? 85.165 80.626 25.951 1.00 77.90 84 ILE H O 1
ATOM 7169 N N . ALA I 1 85 ? 85.317 82.691 26.819 1.00 69.35 85 ALA H N 1
ATOM 7170 C CA . ALA I 1 85 ? 83.879 82.721 27.061 1.00 78.67 85 ALA H CA 1
ATOM 7171 C C . ALA I 1 85 ? 83.086 82.798 25.756 1.00 98.19 85 ALA H C 1
ATOM 7172 O O . ALA I 1 85 ? 82.000 82.211 25.662 1.00 93.02 85 ALA H O 1
ATOM 7174 N N . GLU I 1 86 ? 83.615 83.483 24.735 1.00 95.74 86 GLU H N 1
ATOM 7175 C CA . GLU I 1 86 ? 82.874 83.691 23.493 1.00 107.77 86 GLU H CA 1
ATOM 7176 C C . GLU I 1 86 ? 83.148 82.640 22.416 1.00 114.40 86 GLU H C 1
ATOM 7177 O O . GLU I 1 86 ? 82.467 82.651 21.384 1.00 124.34 86 GLU H O 1
ATOM 7183 N N . ASP I 1 87 ? 84.090 81.728 22.629 1.00 102.14 87 ASP H N 1
ATOM 7184 C CA . ASP I 1 87 ? 84.423 80.722 21.616 1.00 90.08 87 ASP H CA 1
ATOM 7185 C C . ASP I 1 87 ? 83.378 79.637 21.520 1.00 107.44 87 ASP H C 1
ATOM 7186 O O . ASP I 1 87 ? 83.165 78.888 22.493 1.00 121.38 87 ASP H O 1
ATOM 7191 N N . PRO I 1 88 ? 82.670 79.480 20.388 1.00 111.90 88 PRO H N 1
ATOM 7192 C CA . PRO I 1 88 ? 81.673 78.411 20.258 1.00 117.24 88 PRO H CA 1
ATOM 7193 C C . PRO I 1 88 ? 82.286 77.024 20.106 1.00 105.98 88 PRO H C 1
ATOM 7194 O O . PRO I 1 88 ? 81.576 76.028 20.293 1.00 103.50 88 PRO H O 1
ATOM 7198 N N . ASN I 1 89 ? 83.565 76.927 19.735 1.00 100.11 89 ASN H N 1
ATOM 7199 C CA . ASN I 1 89 ? 84.236 75.646 19.555 1.00 111.87 89 ASN H CA 1
ATOM 7200 C C . ASN I 1 89 ? 85.108 75.286 20.746 1.00 115.32 89 ASN H C 1
ATOM 7201 O O . ASN I 1 89 ? 86.026 74.469 20.614 1.00 116.02 89 ASN H O 1
ATOM 7206 N N . GLU I 1 90 ? 84.848 75.889 21.896 1.00 124.40 90 GLU H N 1
ATOM 7207 C CA . GLU I 1 90 ? 85.513 75.540 23.137 1.00 117.01 90 GLU H CA 1
ATOM 7208 C C . GLU I 1 90 ? 84.599 74.579 23.891 1.00 115.74 90 GLU H C 1
ATOM 7209 O O . GLU I 1 90 ? 83.378 74.601 23.710 1.00 99.46 90 GLU H O 1
ATOM 7215 N N . LYS I 1 91 ? 85.192 73.729 24.728 1.00 116.70 91 LYS H N 1
ATOM 7216 C CA . LYS I 1 91 ? 84.392 72.814 25.534 1.00 104.22 91 LYS H CA 1
ATOM 7217 C C . LYS I 1 91 ? 83.437 73.584 26.444 1.00 104.59 91 LYS H C 1
ATOM 7218 O O . LYS I 1 91 ? 83.711 74.712 26.860 1.00 123.65 91 LYS H O 1
ATOM 7224 N N . GLY I 1 92 ? 82.301 72.954 26.753 1.00 108.74 92 GLY H N 1
ATOM 7225 C CA . GLY I 1 92 ? 81.276 73.628 27.538 1.00 96.34 92 GLY H CA 1
ATOM 7226 C C . GLY I 1 92 ? 81.723 73.981 28.945 1.00 110.04 92 GLY H C 1
ATOM 7227 O O . GLY I 1 92 ? 81.416 75.067 29.446 1.00 121.55 92 GLY H O 1
ATOM 7228 N N . GLY I 1 93 ? 82.427 73.059 29.615 1.00 106.63 93 GLY H N 1
ATOM 7229 C CA . GLY I 1 93 ? 82.835 73.310 30.991 1.00 100.39 93 GLY H CA 1
ATOM 7230 C C . GLY I 1 93 ? 83.757 74.507 31.117 1.00 105.50 93 GLY H C 1
ATOM 7231 O O . GLY I 1 93 ? 83.639 75.302 32.058 1.00 132.11 93 GLY H O 1
ATOM 7232 N N . ILE I 1 94 ? 84.649 74.687 30.138 1.00 97.99 94 ILE H N 1
ATOM 7233 C CA . ILE I 1 94 ? 85.603 75.792 30.181 1.00 97.97 94 ILE H CA 1
ATOM 7234 C C . ILE I 1 94 ? 84.895 77.122 29.921 1.00 95.05 94 ILE H C 1
ATOM 7235 O O . ILE I 1 94 ? 85.172 78.135 30.582 1.00 99.38 94 ILE H O 1
ATOM 7240 N N . ARG I 1 95 ? 83.962 77.137 28.964 1.00 99.41 95 ARG H N 1
ATOM 7241 C CA . ARG I 1 95 ? 83.148 78.327 28.729 1.00 96.85 95 ARG H CA 1
ATOM 7242 C C . ARG I 1 95 ? 82.369 78.722 29.978 1.00 94.68 95 ARG H C 1
ATOM 7243 O O . ARG I 1 95 ? 82.320 79.905 30.350 1.00 108.10 95 ARG H O 1
ATOM 7251 N N . LEU I 1 96 ? 81.747 77.741 30.639 1.00 90.24 96 LEU H N 1
ATOM 7252 C CA . LEU I 1 96 ? 80.976 78.050 31.838 1.00 101.54 96 LEU H CA 1
ATOM 7253 C C . LEU I 1 96 ? 81.873 78.608 32.931 1.00 89.44 96 LEU H C 1
ATOM 7254 O O . LEU I 1 96 ? 81.513 79.589 33.595 1.00 92.11 96 LEU H O 1
ATOM 7259 N N . LYS I 1 97 ? 83.046 77.996 33.137 1.00 87.81 97 LYS H N 1
ATOM 7260 C CA . LYS I 1 97 ? 83.938 78.489 34.180 1.00 91.73 97 LYS H CA 1
ATOM 7261 C C . LYS I 1 97 ? 84.386 79.919 33.879 1.00 97.09 97 LYS H C 1
ATOM 7262 O O . LYS I 1 97 ? 84.447 80.757 34.786 1.00 108.57 97 LYS H O 1
ATOM 7268 N N . ALA I 1 98 ? 84.648 80.237 32.604 1.00 92.05 98 ALA H N 1
ATOM 7269 C CA . ALA I 1 98 ? 85.063 81.600 32.263 1.00 85.74 98 ALA H CA 1
ATOM 7270 C C . ALA I 1 98 ? 83.941 82.614 32.472 1.00 77.38 98 ALA H C 1
ATOM 7271 O O . ALA I 1 98 ? 84.178 83.710 33.005 1.00 84.23 98 ALA H O 1
ATOM 7273 N N . ALA I 1 99 ? 82.718 82.286 32.039 1.00 65.01 99 ALA H N 1
ATOM 7274 C CA . ALA I 1 99 ? 81.614 83.227 32.226 1.00 65.12 99 ALA H CA 1
ATOM 7275 C C . ALA I 1 99 ? 81.331 83.441 33.708 1.00 91.53 99 ALA H C 1
ATOM 7276 O O . ALA I 1 99 ? 81.137 84.582 34.158 1.00 93.26 99 ALA H O 1
ATOM 7278 N N . GLN I 1 100 ? 81.329 82.350 34.485 1.00 100.14 100 GLN H N 1
ATOM 7279 C CA . GLN I 1 100 ? 81.203 82.454 35.934 1.00 86.29 100 GLN H CA 1
ATOM 7280 C C . GLN I 1 100 ? 82.301 83.324 36.519 1.00 92.25 100 GLN H C 1
ATOM 7281 O O . GLN I 1 100 ? 82.056 84.097 37.448 1.00 100.04 100 GLN H O 1
ATOM 7287 N N . ASP I 1 101 ? 83.530 83.179 36.019 1.00 88.72 101 ASP H N 1
ATOM 7288 C CA . ASP I 1 101 ? 84.650 83.936 36.563 1.00 91.65 101 ASP H CA 1
ATOM 7289 C C . ASP I 1 101 ? 84.478 85.432 36.322 1.00 90.11 101 ASP H C 1
ATOM 7290 O O . ASP I 1 101 ? 84.708 86.253 37.225 1.00 99.17 101 ASP H O 1
ATOM 7295 N N . ILE I 1 102 ? 84.078 85.819 35.109 1.00 95.61 102 ILE H N 1
ATOM 7296 C CA . ILE I 1 102 ? 83.919 87.258 34.925 1.00 101.18 102 ILE H CA 1
ATOM 7297 C C . ILE I 1 102 ? 82.704 87.743 35.710 1.00 98.67 102 ILE H C 1
ATOM 7298 O O . ILE I 1 102 ? 82.692 88.879 36.199 1.00 113.84 102 ILE H O 1
ATOM 7303 N N . LEU I 1 103 ? 81.682 86.894 35.886 1.00 83.79 103 LEU H N 1
ATOM 7304 C CA . LEU I 1 103 ? 80.537 87.309 36.692 1.00 89.33 103 LEU H CA 1
ATOM 7305 C C . LEU I 1 103 ? 80.933 87.497 38.155 1.00 96.58 103 LEU H C 1
ATOM 7306 O O . LEU I 1 103 ? 80.466 88.434 38.814 1.00 97.55 103 LEU H O 1
ATOM 7311 N N . ASP I 1 104 ? 81.822 86.634 38.662 1.00 103.85 104 ASP H N 1
ATOM 7312 C CA . ASP I 1 104 ? 82.302 86.752 40.036 1.00 100.05 104 ASP H CA 1
ATOM 7313 C C . ASP I 1 104 ? 83.128 88.019 40.208 1.00 96.77 104 ASP H C 1
ATOM 7314 O O . ASP I 1 104 ? 82.976 88.733 41.204 1.00 112.26 104 ASP H O 1
ATOM 7319 N N . ARG I 1 105 ? 84.011 88.311 39.249 1.00 95.43 105 ARG H N 1
ATOM 7320 C CA . ARG I 1 105 ? 84.799 89.539 39.321 1.00 92.60 105 ARG H CA 1
ATOM 7321 C C . ARG I 1 105 ? 83.976 90.804 39.084 1.00 106.54 105 ARG H C 1
ATOM 7322 O O . ARG I 1 105 ? 84.387 91.884 39.527 1.00 107.90 105 ARG H O 1
ATOM 7330 N N . GLY I 1 106 ? 82.827 90.703 38.411 1.00 103.12 106 GLY H N 1
ATOM 7331 C CA . GLY I 1 106 ? 82.008 91.882 38.190 1.00 108.24 106 GLY H CA 1
ATOM 7332 C C . GLY I 1 106 ? 81.213 92.336 39.394 1.00 116.59 106 GLY H C 1
ATOM 7333 O O . GLY I 1 106 ? 80.766 93.488 39.426 1.00 112.64 106 GLY H O 1
ATOM 7334 N N . GLY I 1 107 ? 81.011 91.458 40.378 1.00 119.54 107 GLY H N 1
ATOM 7335 C CA . GLY I 1 107 ? 80.361 91.856 41.613 1.00 106.00 107 GLY H CA 1
ATOM 7336 C C . GLY I 1 107 ? 78.989 91.253 41.848 1.00 110.17 107 GLY H C 1
ATOM 7337 O O . GLY I 1 107 ? 78.092 91.942 42.346 1.00 98.63 107 GLY H O 1
ATOM 7338 N N . PHE I 1 108 ? 78.793 89.987 41.471 1.00 103.15 108 PHE H N 1
ATOM 7339 C CA . PHE I 1 108 ? 77.514 89.300 41.662 1.00 103.15 108 PHE H CA 1
ATOM 7340 C C . PHE I 1 108 ? 77.812 87.898 42.180 1.00 111.08 108 PHE H C 1
ATOM 7341 O O . PHE I 1 108 ? 78.407 87.092 41.459 1.00 108.84 108 PHE H O 1
ATOM 7349 N N . GLY I 1 109 ? 77.415 87.587 43.418 1.00 113.12 109 GLY H N 1
ATOM 7350 C CA . GLY I 1 109 ? 77.935 86.364 44.013 1.00 112.70 109 GLY H CA 1
ATOM 7351 C C . GLY I 1 109 ? 77.091 85.496 44.931 1.00 121.92 109 GLY H C 1
ATOM 7352 O O . GLY I 1 109 ? 75.901 85.259 44.691 1.00 120.78 109 GLY H O 1
ATOM 7353 N N . ALA I 1 110 ? 77.722 85.035 46.012 1.00 107.48 110 ALA H N 1
ATOM 7354 C CA . ALA I 1 110 ? 77.262 83.914 46.813 1.00 119.65 110 ALA H CA 1
ATOM 7355 C C . ALA I 1 110 ? 76.450 84.394 48.017 1.00 118.94 110 ALA H C 1
ATOM 7356 O O . ALA I 1 110 ? 76.044 85.555 48.094 1.00 116.60 110 ALA H O 1
ATOM 7358 N N . LYS I 1 111 ? 76.200 83.493 48.962 1.00 135.72 111 LYS H N 1
ATOM 7359 C CA . LYS I 1 111 ? 75.142 83.679 49.961 1.00 135.19 111 LYS H CA 1
ATOM 7360 C C . LYS I 1 111 ? 75.525 82.979 51.273 1.00 139.13 111 LYS H C 1
ATOM 7361 O O . LYS I 1 111 ? 76.709 82.731 51.542 1.00 124.30 111 LYS H O 1
ATOM 7367 N N . GLN I 1 112 ? 74.509 82.633 52.078 1.00 142.35 112 GLN H N 1
ATOM 7368 C CA . GLN I 1 112 ? 74.590 82.527 53.536 1.00 133.62 112 GLN H CA 1
ATOM 7369 C C . GLN I 1 112 ? 75.304 81.287 54.080 1.00 116.90 112 GLN H C 1
ATOM 7370 O O . GLN I 1 112 ? 75.592 80.310 53.382 1.00 109.34 112 GLN H O 1
ATOM 7376 N N . LYS I 1 113 ? 75.521 81.351 55.398 1.00 123.02 113 LYS H N 1
ATOM 7377 C CA . LYS I 1 113 ? 76.068 80.302 56.249 1.00 102.42 113 LYS H CA 1
ATOM 7378 C C . LYS I 1 113 ? 75.554 80.563 57.661 1.00 116.70 113 LYS H C 1
ATOM 7379 O O . LYS I 1 113 ? 75.727 81.667 58.184 1.00 119.57 113 LYS H O 1
ATOM 7385 N N . VAL I 1 114 ? 74.930 79.560 58.272 1.00 123.33 114 VAL H N 1
ATOM 7386 C CA . VAL I 1 114 ? 74.335 79.679 59.600 1.00 124.52 114 VAL H CA 1
ATOM 7387 C C . VAL I 1 114 ? 75.160 78.921 60.631 1.00 127.99 114 VAL H C 1
ATOM 7388 O O . VAL I 1 114 ? 75.615 77.797 60.384 1.00 135.93 114 VAL H O 1
ATOM 7392 N N . GLU I 1 115 ? 75.359 79.556 61.787 1.00 118.63 115 GLU H N 1
ATOM 7393 C CA . GLU I 1 115 ? 76.158 79.082 62.908 1.00 103.56 115 GLU H CA 1
ATOM 7394 C C . GLU I 1 115 ? 75.280 78.676 64.088 1.00 127.87 115 GLU H C 1
ATOM 7395 O O . GLU I 1 115 ? 74.186 79.211 64.281 1.00 146.11 115 GLU H O 1
ATOM 7401 N N . LEU I 1 116 ? 75.775 77.716 64.879 1.00 128.32 116 LEU H N 1
ATOM 7402 C CA . LEU I 1 116 ? 75.128 77.325 66.138 1.00 124.54 116 LEU H CA 1
ATOM 7403 C C . LEU I 1 116 ? 76.251 76.925 67.095 1.00 126.03 116 LEU H C 1
ATOM 7404 O O . LEU I 1 116 ? 76.807 75.827 66.984 1.00 113.85 116 LEU H O 1
ATOM 7409 N N . THR I 1 117 ? 76.568 77.816 68.032 1.00 148.33 117 THR H N 1
ATOM 7410 C CA . THR I 1 117 ? 77.702 77.660 68.940 1.00 146.43 117 THR H CA 1
ATOM 7411 C C . THR I 1 117 ? 77.236 77.235 70.334 1.00 156.57 117 THR H C 1
ATOM 7412 O O . THR I 1 117 ? 76.516 77.982 71.007 1.00 159.21 117 THR H O 1
ATOM 7416 N N . THR I 1 118 ? 77.642 76.041 70.763 1.00 153.57 118 THR H N 1
ATOM 7417 C CA . THR I 1 118 ? 77.344 75.577 72.122 1.00 150.34 118 THR H CA 1
ATOM 7418 C C . THR I 1 118 ? 78.566 75.694 73.041 1.00 133.61 118 THR H C 1
ATOM 7419 O O . THR I 1 118 ? 79.458 74.842 73.037 1.00 113.89 118 THR H O 1
#